Protein 4RQI (pdb70)

Structure (mmCIF, N/CA/C/O backbone):
data_4RQI
#
_entry.id   4RQI
#
_cell.length_a   53.790
_cell.length_b   104.850
_cell.length_c   85.310
_cell.angle_alpha   90.00
_cell.angle_beta   94.39
_cell.angle_gamma   90.00
#
_symmetry.space_group_name_H-M   'P 1 21 1'
#
loop_
_entity.id
_entity.type
_entity.pdbx_description
1 polymer 'Telomeric repeat-binding factor 2'
2 polymer 'Telomeric repeat-binding factor 2-interacting protein 1'
3 non-polymer GLYCEROL
4 non-polymer 'MAGNESIUM ION'
5 water water
#
loop_
_atom_site.group_PDB
_atom_site.id
_atom_site.type_symbol
_atom_site.label_atom_id
_atom_site.label_alt_id
_atom_site.label_comp_id
_atom_site.label_asym_id
_atom_site.label_entity_id
_atom_site.label_seq_id
_atom_site.pdbx_PDB_ins_code
_atom_site.Cartn_x
_atom_site.Cartn_y
_atom_site.Cartn_z
_atom_site.occupancy
_atom_site.B_iso_or_equiv
_atom_site.auth_seq_id
_atom_site.auth_comp_id
_atom_site.auth_asym_id
_atom_site.auth_atom_id
_atom_site.pdbx_PDB_model_num
ATOM 1 N N . ALA A 1 1 ? -4.655 1.555 63.170 1.00 99.60 43 ALA A N 1
ATOM 2 C CA . ALA A 1 1 ? -4.179 0.185 63.110 1.00 111.48 43 ALA A CA 1
ATOM 3 C C . ALA A 1 1 ? -4.942 -0.657 62.108 1.00 118.69 43 ALA A C 1
ATOM 4 O O . ALA A 1 1 ? -5.297 -0.182 61.029 1.00 123.51 43 ALA A O 1
ATOM 5 N N . GLY A 1 2 ? -5.206 -1.910 62.470 1.00 116.60 44 GLY A N 1
ATOM 6 C CA . GLY A 1 2 ? -5.940 -2.834 61.606 1.00 113.65 44 GLY A CA 1
ATOM 7 C C . GLY A 1 2 ? -7.406 -2.427 61.453 1.00 117.56 44 GLY A C 1
ATOM 8 O O . GLY A 1 2 ? -8.313 -3.223 61.694 1.00 120.27 44 GLY A O 1
ATOM 9 N N . GLU A 1 3 ? -7.611 -1.175 61.058 1.00 117.06 45 GLU A N 1
ATOM 10 C CA . GLU A 1 3 ? -8.921 -0.616 60.752 1.00 113.61 45 GLU A CA 1
ATOM 11 C C . GLU A 1 3 ? -8.676 0.554 59.808 1.00 100.12 45 GLU A C 1
ATOM 12 O O . GLU A 1 3 ? -9.464 0.817 58.898 1.00 100.70 45 GLU A O 1
ATOM 18 N N . ALA A 1 4 ? -7.558 1.239 60.035 1.00 87.98 46 ALA A N 1
ATOM 19 C CA . ALA A 1 4 ? -7.122 2.339 59.192 1.00 84.89 46 ALA A CA 1
ATOM 20 C C . ALA A 1 4 ? -6.141 1.801 58.166 1.00 85.39 46 ALA A C 1
ATOM 21 O O . ALA A 1 4 ? -6.070 2.290 57.042 1.00 85.64 46 ALA A O 1
ATOM 23 N N . ARG A 1 5 ? -5.374 0.791 58.569 1.00 80.85 47 ARG A N 1
ATOM 24 C CA . ARG A 1 5 ? -4.447 0.127 57.660 1.00 77.49 47 ARG A CA 1
ATOM 25 C C . ARG A 1 5 ? -5.211 -0.732 56.668 1.00 72.08 47 ARG A C 1
ATOM 26 O O . ARG A 1 5 ? -4.673 -1.141 55.642 1.00 69.87 47 ARG A O 1
ATOM 34 N N . LEU A 1 6 ? -6.471 -1.010 56.987 1.00 59.88 48 LEU A N 1
ATOM 35 C CA . LEU A 1 6 ? -7.343 -1.730 56.073 1.00 57.69 48 LEU A CA 1
ATOM 36 C C . LEU A 1 6 ? -7.897 -0.747 55.057 1.00 57.24 48 LEU A C 1
ATOM 37 O O . LEU A 1 6 ? -8.010 -1.058 53.875 1.00 59.55 48 LEU A O 1
ATOM 42 N N . GLU A 1 7 ? -8.228 0.450 55.530 1.00 59.64 49 GLU A N 1
ATOM 43 C CA . GLU A 1 7 ? -8.742 1.496 54.661 1.00 60.23 49 GLU A CA 1
ATOM 44 C C . GLU A 1 7 ? -7.660 1.948 53.685 1.00 54.05 49 GLU A C 1
ATOM 45 O O . GLU A 1 7 ? -7.925 2.126 52.496 1.00 55.78 49 GLU A O 1
ATOM 51 N N . GLU A 1 8 ? -6.446 2.134 54.194 1.00 52.54 50 GLU A N 1
ATOM 52 C CA . GLU A 1 8 ? -5.319 2.544 53.360 1.00 48.40 50 GLU A CA 1
ATOM 53 C C . GLU A 1 8 ? -4.985 1.503 52.296 1.00 42.59 50 GLU A C 1
ATOM 54 O O . GLU A 1 8 ? -4.645 1.848 51.166 1.00 47.72 50 GLU A O 1
ATOM 60 N N . ALA A 1 9 ? -5.078 0.231 52.664 1.00 49.31 51 ALA A N 1
ATOM 61 C CA . ALA A 1 9 ? -4.787 -0.847 51.730 1.00 51.88 51 ALA A CA 1
ATOM 62 C C . ALA A 1 9 ? -5.797 -0.859 50.586 1.00 50.40 51 ALA A C 1
ATOM 63 O O . ALA A 1 9 ? -5.417 -0.910 49.414 1.00 47.57 51 ALA A O 1
ATOM 65 N N . VAL A 1 10 ? -7.083 -0.814 50.929 1.00 37.80 52 VAL A N 1
ATOM 66 C CA . VAL A 1 10 ? -8.137 -0.821 49.921 1.00 38.70 52 VAL A CA 1
ATOM 67 C C . VAL A 1 10 ? -8.085 0.434 49.051 1.00 40.30 52 VAL A C 1
ATOM 68 O O . VAL A 1 10 ? -8.245 0.350 47.834 1.00 35.88 52 VAL A O 1
ATOM 72 N N . ASN A 1 11 ? -7.839 1.587 49.669 1.00 37.64 53 ASN A N 1
ATOM 73 C CA . ASN A 1 11 ? -7.704 2.830 48.917 1.00 36.06 53 ASN A CA 1
ATOM 74 C C . ASN A 1 11 ? -6.556 2.756 47.911 1.00 44.51 53 ASN A C 1
ATOM 75 O O . ASN A 1 11 ? -6.637 3.336 46.830 1.00 43.32 53 ASN A O 1
ATOM 80 N N . ARG A 1 12 ? -5.487 2.049 48.270 1.00 39.41 54 ARG A N 1
ATOM 81 C CA . ARG A 1 12 ? -4.371 1.861 47.351 1.00 43.45 54 ARG A CA 1
ATOM 82 C C . ARG A 1 12 ? -4.771 0.943 46.195 1.00 49.90 54 ARG A C 1
ATOM 83 O O . ARG A 1 12 ? -4.390 1.186 45.052 1.00 42.24 54 ARG A O 1
ATOM 91 N N . TRP A 1 13 ? -5.533 -0.109 46.492 1.00 38.87 55 TRP A N 1
ATOM 92 C CA . TRP A 1 13 ? -6.007 -1.021 45.454 1.00 32.85 55 TRP A CA 1
ATOM 93 C C . TRP A 1 13 ? -6.935 -0.308 44.488 1.00 42.43 55 TRP A C 1
ATOM 94 O O . TRP A 1 13 ? -6.834 -0.470 43.270 1.00 38.53 55 TRP A O 1
ATOM 105 N N . VAL A 1 14 ? -7.830 0.498 45.049 1.00 36.91 56 VAL A N 1
ATOM 106 C CA . VAL A 1 14 ? -8.816 1.220 44.262 1.00 40.66 56 VAL A CA 1
ATOM 107 C C . VAL A 1 14 ? -8.138 2.250 43.364 1.00 32.70 56 VAL A C 1
ATOM 108 O O . VAL A 1 14 ? -8.454 2.342 42.179 1.00 32.06 56 VAL A O 1
ATOM 112 N N . LEU A 1 15 ? -7.195 3.006 43.923 1.00 31.28 57 LEU A N 1
ATOM 113 C CA . LEU A 1 15 ? -6.425 3.972 43.141 1.00 33.85 57 LEU A CA 1
ATOM 114 C C . LEU A 1 15 ? -5.639 3.310 42.013 1.00 31.15 57 LEU A C 1
ATOM 115 O O . LEU A 1 15 ? -5.677 3.769 40.871 1.00 35.62 57 LEU A O 1
ATOM 120 N N . LYS A 1 16 ? -4.927 2.234 42.339 1.00 39.08 58 LYS A N 1
ATOM 121 C CA . LYS A 1 16 ? -4.088 1.549 41.363 1.00 39.40 58 LYS A CA 1
ATOM 122 C C . LYS A 1 16 ? -4.924 0.964 40.237 1.00 47.01 58 LYS A C 1
ATOM 123 O O . LYS A 1 16 ? -4.484 0.912 39.091 1.00 50.29 58 LYS A O 1
ATOM 129 N N . PHE A 1 17 ? -6.132 0.524 40.571 1.00 35.83 59 PHE A N 1
ATOM 130 C CA . PHE A 1 17 ? -7.033 -0.030 39.572 1.00 37.22 59 PHE A CA 1
ATOM 131 C C . PHE A 1 17 ? -7.496 1.013 38.560 1.00 47.00 59 PHE A C 1
ATOM 132 O O . PHE A 1 17 ? -7.406 0.797 37.353 1.00 50.05 59 PHE A O 1
ATOM 140 N N . TYR A 1 18 ? -7.997 2.140 39.053 1.00 43.64 60 TYR A N 1
ATOM 141 C CA . TYR A 1 18 ? -8.479 3.193 38.171 1.00 44.85 60 TYR A CA 1
ATOM 142 C C . TYR A 1 18 ? -7.347 3.854 37.394 1.00 38.77 60 TYR A C 1
ATOM 143 O O . TYR A 1 18 ? -7.562 4.370 36.300 1.00 48.41 60 TYR A O 1
ATOM 152 N N . PHE A 1 19 ? -6.141 3.824 37.948 1.00 44.17 61 PHE A N 1
ATOM 153 C CA . PHE A 1 19 ? -4.968 4.259 37.204 1.00 41.66 61 PHE A CA 1
ATOM 154 C C . PHE A 1 19 ? -4.793 3.399 35.955 1.00 43.54 61 PHE A C 1
ATOM 155 O O . PHE A 1 19 ? -4.545 3.910 34.863 1.00 44.49 61 PHE A O 1
ATOM 163 N N . HIS A 1 20 ? -4.943 2.090 36.130 1.00 36.21 62 HIS A N 1
ATOM 164 C CA . HIS A 1 20 ? -4.869 1.137 35.027 1.00 41.64 62 HIS A CA 1
ATOM 165 C C . HIS A 1 20 ? -5.954 1.372 33.974 1.00 41.06 62 HIS A C 1
ATOM 166 O O . HIS A 1 20 ? -5.684 1.301 32.775 1.00 51.16 62 HIS A O 1
ATOM 173 N N . GLU A 1 21 ? -7.179 1.641 34.419 1.00 30.50 63 GLU A N 1
ATOM 174 C CA . GLU A 1 21 ? -8.286 1.917 33.503 1.00 30.25 63 GLU A CA 1
ATOM 175 C C . GLU A 1 21 ? -8.093 3.238 32.765 1.00 41.24 63 GLU A C 1
ATOM 176 O O . GLU A 1 21 ? -8.475 3.372 31.602 1.00 41.02 63 GLU A O 1
ATOM 182 N N . ALA A 1 22 ? -7.516 4.217 33.452 1.00 36.39 64 ALA A N 1
ATOM 183 C CA . ALA A 1 22 ? -7.217 5.505 32.842 1.00 35.17 64 ALA A CA 1
ATOM 184 C C . ALA A 1 22 ? -6.229 5.359 31.693 1.00 37.10 64 ALA A C 1
ATOM 185 O O . ALA A 1 22 ? -6.399 5.968 30.638 1.00 26.49 64 ALA A O 1
ATOM 187 N N . LEU A 1 23 ? -5.189 4.559 31.912 1.00 26.56 65 LEU A N 1
ATOM 188 C CA . LEU A 1 23 ? -4.201 4.297 30.876 1.00 37.89 65 LEU A CA 1
ATOM 189 C C . LEU A 1 23 ? -4.823 3.567 29.694 1.00 46.10 65 LEU A C 1
ATOM 190 O O . LEU A 1 23 ? -4.501 3.859 28.541 1.00 42.33 65 LEU A O 1
ATOM 195 N N . ARG A 1 24 ? -5.708 2.616 29.982 1.00 32.61 66 ARG A N 1
ATOM 196 C CA . ARG A 1 24 ? -6.375 1.859 28.930 1.00 50.60 66 ARG A CA 1
ATOM 197 C C . ARG A 1 24 ? -7.244 2.798 28.092 1.00 48.39 66 ARG A C 1
ATOM 198 O O . ARG A 1 24 ? -7.292 2.685 26.868 1.00 39.71 66 ARG A O 1
ATOM 206 N N . ALA A 1 25 ? -7.928 3.722 28.761 1.00 32.66 67 ALA A N 1
ATOM 207 C CA . ALA A 1 25 ? -8.778 4.692 28.076 1.00 38.35 67 ALA A CA 1
ATOM 208 C C . ALA A 1 25 ? -7.953 5.622 27.192 1.00 51.98 67 ALA A C 1
ATOM 209 O O . ALA A 1 25 ? -8.337 5.913 26.060 1.00 58.03 67 ALA A O 1
ATOM 211 N N . PHE A 1 26 ? -6.830 6.099 27.720 1.00 55.47 68 PHE A N 1
ATOM 212 C CA . PHE A 1 26 ? -5.935 6.976 26.973 1.00 45.19 68 PHE A CA 1
ATOM 213 C C . PHE A 1 26 ? -5.354 6.253 25.766 1.00 37.74 68 PHE A C 1
ATOM 214 O O . PHE A 1 26 ? -5.253 6.821 24.678 1.00 39.91 68 PHE A O 1
ATOM 222 N N . ARG A 1 27 ? -4.976 4.996 25.973 1.00 31.63 69 ARG A N 1
ATOM 223 C CA . ARG A 1 27 ? -4.372 4.178 24.930 1.00 39.29 69 ARG A CA 1
ATOM 224 C C . ARG A 1 27 ? -5.312 3.998 23.739 1.00 43.88 69 ARG A C 1
ATOM 225 O O . ARG A 1 27 ? -4.874 3.942 22.589 1.00 47.92 69 ARG A O 1
ATOM 233 N N . GLY A 1 28 ? -6.606 3.903 24.028 1.00 38.80 70 GLY A N 1
ATOM 234 C CA . GLY A 1 28 ? -7.610 3.714 22.998 1.00 35.42 70 GLY A CA 1
ATOM 235 C C . GLY A 1 28 ? -8.220 5.013 22.505 1.00 39.56 70 GLY A C 1
ATOM 236 O O . GLY A 1 28 ? -9.264 5.002 21.849 1.00 42.97 70 GLY A O 1
ATOM 237 N N . SER A 1 29 ? -7.571 6.130 22.833 1.00 41.77 71 SER A N 1
ATOM 238 C CA . SER A 1 29 ? -8.042 7.466 22.463 1.00 41.15 71 SER A CA 1
ATOM 239 C C . SER A 1 29 ? -9.451 7.748 22.982 1.00 44.56 71 SER A C 1
ATOM 240 O O . SER A 1 29 ? -10.197 8.526 22.382 1.00 44.79 71 SER A O 1
ATOM 243 N N . ARG A 1 30 ? -9.809 7.110 24.094 1.00 37.17 72 ARG A N 1
ATOM 244 C CA . ARG A 1 30 ? -11.070 7.381 24.773 1.00 32.19 72 ARG A CA 1
ATOM 245 C C . ARG A 1 30 ? -10.863 8.419 25.878 1.00 46.69 72 ARG A C 1
ATOM 246 O O . ARG A 1 30 ? -10.853 8.083 27.064 1.00 45.69 72 ARG A O 1
ATOM 254 N N . TYR A 1 31 ? -10.691 9.677 25.479 1.00 39.83 73 TYR A N 1
ATOM 255 C CA . TYR A 1 31 ? -10.307 10.736 26.408 1.00 48.25 73 TYR A CA 1
ATOM 256 C C . TYR A 1 31 ? -11.458 11.212 27.299 1.00 44.94 73 TYR A C 1
ATOM 257 O O . TYR A 1 31 ? -11.224 11.778 28.372 1.00 35.67 73 TYR A O 1
ATOM 266 N N . GLY A 1 32 ? -12.694 10.988 26.863 1.00 36.57 74 GLY A N 1
ATOM 267 C CA . GLY A 1 32 ? -13.842 11.266 27.707 1.00 26.86 74 GLY A CA 1
ATOM 268 C C . GLY A 1 32 ? -13.829 10.328 28.901 1.00 45.37 74 GLY A C 1
ATOM 269 O O . GLY A 1 32 ? -14.054 10.744 30.043 1.00 45.56 74 GLY A O 1
ATOM 270 N N . ASP A 1 33 ? -13.554 9.053 28.631 1.00 35.96 75 ASP A N 1
ATOM 271 C CA . ASP A 1 33 ? -13.418 8.050 29.681 1.00 40.89 75 ASP A CA 1
ATOM 272 C C . ASP A 1 33 ? -12.224 8.331 30.588 1.00 43.35 75 ASP A C 1
ATOM 273 O O . ASP A 1 33 ? -12.301 8.134 31.799 1.00 40.82 75 ASP A O 1
ATOM 278 N N . PHE A 1 34 ? -11.123 8.787 29.997 1.00 37.00 76 PHE A N 1
ATOM 279 C CA . PHE A 1 34 ? -9.928 9.135 30.761 1.00 39.25 76 PHE A CA 1
ATOM 280 C C . PHE A 1 34 ? -10.188 10.257 31.751 1.00 45.21 76 PHE A C 1
ATOM 281 O O . PHE A 1 34 ? -9.823 10.164 32.923 1.00 33.08 76 PHE A O 1
ATOM 289 N N . ARG A 1 35 ? -10.820 11.317 31.264 1.00 27.13 77 ARG A N 1
ATOM 290 C CA . ARG A 1 35 ? -11.147 12.470 32.087 1.00 29.16 77 ARG A CA 1
ATOM 291 C C . ARG A 1 35 ? -12.087 12.108 33.241 1.00 41.24 77 ARG A C 1
ATOM 292 O O . ARG A 1 35 ? -11.942 12.640 34.341 1.00 48.06 77 ARG A O 1
ATOM 300 N N . GLN A 1 36 ? -13.047 11.219 32.997 1.00 36.79 78 GLN A N 1
ATOM 301 C CA . GLN A 1 36 ? -13.946 10.770 34.061 1.00 41.34 78 GLN A CA 1
ATOM 302 C C . GLN A 1 36 ? -13.220 9.969 35.137 1.00 44.08 78 GLN A C 1
ATOM 303 O O . GLN A 1 36 ? -13.474 10.138 36.331 1.00 38.95 78 GLN A O 1
ATOM 309 N N . ILE A 1 37 ? -12.321 9.093 34.703 1.00 34.36 79 ILE A N 1
ATOM 310 C CA . ILE A 1 37 ? -11.558 8.261 35.620 1.00 36.35 79 ILE A CA 1
ATOM 311 C C . ILE A 1 37 ? -10.567 9.123 36.407 1.00 49.30 79 ILE A C 1
ATOM 312 O O . ILE A 1 37 ? -10.338 8.898 37.597 1.00 42.98 79 ILE A O 1
ATOM 317 N N . ARG A 1 38 ? -9.986 10.108 35.730 1.00 36.69 80 ARG A N 1
ATOM 318 C CA . ARG A 1 38 ? -9.106 11.084 36.367 1.00 44.81 80 ARG A CA 1
ATOM 319 C C . ARG A 1 38 ? -9.795 11.797 37.527 1.00 47.65 80 ARG A C 1
ATOM 320 O O . ARG A 1 38 ? -9.183 12.038 38.569 1.00 29.27 80 ARG A O 1
ATOM 328 N N . ASP A 1 39 ? -11.069 12.126 37.341 1.00 41.82 81 ASP A N 1
ATOM 329 C CA . ASP A 1 39 ? -11.826 12.839 38.360 1.00 35.62 81 ASP A CA 1
ATOM 330 C C . ASP A 1 39 ? -12.085 11.949 39.577 1.00 38.76 81 ASP A C 1
ATOM 331 O O . ASP A 1 39 ? -12.156 12.435 40.708 1.00 47.31 81 ASP A O 1
ATOM 336 N N . ILE A 1 40 ? -12.219 10.648 39.338 1.00 43.63 82 ILE A N 1
ATOM 337 C CA . ILE A 1 40 ? -12.386 9.675 40.414 1.00 46.01 82 ILE A CA 1
ATOM 338 C C . ILE A 1 40 ? -11.108 9.573 41.242 1.00 41.69 82 ILE A C 1
ATOM 339 O O . ILE A 1 40 ? -11.149 9.567 42.473 1.00 37.52 82 ILE A O 1
ATOM 344 N N . MET A 1 41 ? -9.975 9.499 40.552 1.00 40.74 83 MET A N 1
ATOM 345 C CA . MET A 1 41 ? -8.674 9.423 41.204 1.00 34.69 83 MET A CA 1
ATOM 346 C C . MET A 1 41 ? -8.378 10.703 41.978 1.00 46.56 83 MET A C 1
ATOM 347 O O . MET A 1 41 ? -7.726 10.669 43.022 1.00 41.86 83 MET A O 1
ATOM 352 N N . GLN A 1 42 ? -8.853 11.829 41.454 1.00 55.54 84 GLN A N 1
ATOM 353 C CA . GLN A 1 42 ? -8.678 13.119 42.112 1.00 44.88 84 GLN A CA 1
ATOM 354 C C . GLN A 1 42 ? -9.381 13.150 43.468 1.00 42.96 84 GLN A C 1
ATOM 355 O O . GLN A 1 42 ? -8.832 13.638 44.457 1.00 35.28 84 GLN A O 1
ATOM 361 N N . ALA A 1 43 ? -10.603 12.635 43.508 1.00 36.60 85 ALA A N 1
ATOM 362 C CA . ALA A 1 43 ? -11.350 12.582 44.754 1.00 37.82 85 ALA A CA 1
ATOM 363 C C . ALA A 1 43 ? -10.740 11.550 45.694 1.00 46.70 85 ALA A C 1
ATOM 364 O O . ALA A 1 43 ? -10.900 11.630 46.910 1.00 48.45 85 ALA A O 1
ATOM 366 N N . LEU A 1 44 ? -10.054 10.570 45.116 1.00 41.52 86 LEU A N 1
ATOM 367 C CA . LEU A 1 44 ? -9.441 9.499 45.890 1.00 44.77 86 LEU A CA 1
ATOM 368 C C . LEU A 1 44 ? -8.130 9.877 46.592 1.00 46.55 86 LEU A C 1
ATOM 369 O O . LEU A 1 44 ? -7.845 9.377 47.680 1.00 58.68 86 LEU A O 1
ATOM 374 N N . LEU A 1 45 ? -7.341 10.756 45.975 1.00 41.08 87 LEU A N 1
ATOM 375 C CA . LEU A 1 45 ? -6.008 11.093 46.488 1.00 47.03 87 LEU A CA 1
ATOM 376 C C . LEU A 1 45 ? -6.030 11.784 47.859 1.00 50.17 87 LEU A C 1
ATOM 377 O O . LEU A 1 45 ? -5.019 11.790 48.568 1.00 44.01 87 LEU A O 1
ATOM 382 N N . VAL A 1 46 ? -7.171 12.362 48.232 1.00 40.94 88 VAL A N 1
ATOM 383 C CA . VAL A 1 46 ? -7.273 13.087 49.499 1.00 40.74 88 VAL A CA 1
ATOM 384 C C . VAL A 1 46 ? -7.469 12.119 50.661 1.00 44.75 88 VAL A C 1
ATOM 385 O O . VAL A 1 46 ? -7.406 12.515 51.827 1.00 54.58 88 VAL A O 1
ATOM 389 N N . ARG A 1 47 ? -7.698 10.850 50.338 1.00 33.62 89 ARG A N 1
ATOM 390 C CA . ARG A 1 47 ? -7.901 9.833 51.362 1.00 40.66 89 ARG A CA 1
ATOM 391 C C . ARG A 1 47 ? -6.554 9.311 51.844 1.00 48.79 89 ARG A C 1
ATOM 392 O O . ARG A 1 47 ? -5.543 9.467 51.154 1.00 43.75 89 ARG A O 1
ATOM 400 N N . PRO A 1 48 ? -6.531 8.682 53.030 1.00 52.94 90 PRO A N 1
ATOM 401 C CA . PRO A 1 48 ? -5.256 8.117 53.481 1.00 48.01 90 PRO A CA 1
ATOM 402 C C . PRO A 1 48 ? -4.798 6.972 52.582 1.00 51.98 90 PRO A C 1
ATOM 403 O O . PRO A 1 48 ? -5.554 6.044 52.293 1.00 43.60 90 PRO A O 1
ATOM 407 N N . LEU A 1 49 ? -3.547 7.056 52.149 1.00 49.93 91 LEU A N 1
ATOM 408 C CA . LEU A 1 49 ? -2.983 6.103 51.209 1.00 44.66 91 LEU A CA 1
ATOM 409 C C . LEU A 1 49 ? -1.679 5.542 51.752 1.00 45.72 91 LEU A C 1
ATOM 410 O O . LEU A 1 49 ? -1.024 4.723 51.105 1.00 53.43 91 LEU A O 1
ATOM 415 N N . GLY A 1 50 ? -1.295 6.000 52.941 1.00 49.85 92 GLY A N 1
ATOM 416 C CA . GLY A 1 50 ? -0.001 5.651 53.488 1.00 44.65 92 GLY A CA 1
ATOM 417 C C . GLY A 1 50 ? 1.064 6.439 52.758 1.00 53.24 92 GLY A C 1
ATOM 418 O O . GLY A 1 50 ? 0.793 7.508 52.209 1.00 52.66 92 GLY A O 1
ATOM 419 N N . LYS A 1 51 ? 2.281 5.913 52.757 1.00 62.96 93 LYS A N 1
ATOM 420 C CA . LYS A 1 51 ? 3.380 6.529 52.025 1.00 67.93 93 LYS A CA 1
ATOM 421 C C . LYS A 1 51 ? 4.080 5.500 51.162 1.00 75.37 93 LYS A C 1
ATOM 422 O O . LYS A 1 51 ? 5.039 4.854 51.588 1.00 91.25 93 LYS A O 1
ATOM 428 N N . GLU A 1 52 ? 3.578 5.349 49.941 1.00 78.85 94 GLU A N 1
ATOM 429 C CA . GLU A 1 52 ? 4.206 4.474 48.968 1.00 78.73 94 GLU A CA 1
ATOM 430 C C . GLU A 1 52 ? 4.786 5.325 47.854 1.00 58.30 94 GLU A C 1
ATOM 431 O O . GLU A 1 52 ? 4.185 6.323 47.452 1.00 75.85 94 GLU A O 1
ATOM 437 N N . HIS A 1 53 ? 5.955 4.936 47.363 1.00 48.41 95 HIS A N 1
ATOM 438 C CA . HIS A 1 53 ? 6.533 5.599 46.210 1.00 54.03 95 HIS A CA 1
ATOM 439 C C . HIS A 1 53 ? 5.690 5.303 44.975 1.00 52.45 95 HIS A C 1
ATOM 440 O O . HIS A 1 53 ? 5.640 6.099 44.036 1.00 54.10 95 HIS A O 1
ATOM 447 N N . THR A 1 54 ? 5.019 4.155 44.994 1.00 49.25 96 THR A N 1
ATOM 448 C CA . THR A 1 54 ? 4.213 3.714 43.862 1.00 55.64 96 THR A CA 1
ATOM 449 C C . THR A 1 54 ? 2.989 4.586 43.582 1.00 52.68 96 THR A C 1
ATOM 450 O O . THR A 1 54 ? 2.655 4.804 42.418 1.00 51.46 96 THR A O 1
ATOM 454 N N . VAL A 1 55 ? 2.324 5.097 44.617 1.00 52.64 97 VAL A N 1
ATOM 455 C CA . VAL A 1 55 ? 1.154 5.938 44.362 1.00 65.12 97 VAL A CA 1
ATOM 456 C C . VAL A 1 55 ? 1.607 7.340 43.965 1.00 63.64 97 VAL A C 1
ATOM 457 O O . VAL A 1 55 ? 0.918 8.034 43.218 1.00 63.72 97 VAL A O 1
ATOM 461 N N . SER A 1 56 ? 2.779 7.739 44.448 1.00 60.67 98 SER A N 1
ATOM 462 C CA . SER A 1 56 ? 3.353 9.029 44.091 1.00 50.26 98 SER A CA 1
ATOM 463 C C . SER A 1 56 ? 3.754 9.051 42.617 1.00 52.36 98 SER A C 1
ATOM 464 O O . SER A 1 56 ? 3.446 9.999 41.891 1.00 53.43 98 SER A O 1
ATOM 467 N N . ARG A 1 57 ? 4.453 8.003 42.193 1.00 41.66 99 ARG A N 1
ATOM 468 C CA . ARG A 1 57 ? 4.855 7.838 40.800 1.00 50.65 99 ARG A CA 1
ATOM 469 C C . ARG A 1 57 ? 3.638 7.816 39.894 1.00 49.06 99 ARG A C 1
ATOM 470 O O . ARG A 1 57 ? 3.615 8.436 38.829 1.00 47.98 99 ARG A O 1
ATOM 478 N N . LEU A 1 58 ? 2.634 7.074 40.349 1.00 34.96 100 LEU A N 1
ATOM 479 C CA . LEU A 1 58 ? 1.354 6.922 39.675 1.00 35.88 100 LEU A CA 1
ATOM 480 C C . LEU A 1 58 ? 0.714 8.277 39.381 1.00 43.85 100 LEU A C 1
ATOM 481 O O . LEU A 1 58 ? 0.295 8.550 38.258 1.00 51.47 100 LEU A O 1
ATOM 486 N N . LEU A 1 59 ? 0.651 9.123 40.401 1.00 44.62 101 LEU A N 1
ATOM 487 C CA . LEU A 1 59 ? 0.011 10.423 40.286 1.00 34.73 101 LEU A CA 1
ATOM 488 C C . LEU A 1 59 ? 0.772 11.399 39.377 1.00 45.54 101 LEU A C 1
ATOM 489 O O . LEU A 1 59 ? 0.148 12.227 38.708 1.00 47.78 101 LEU A O 1
ATOM 494 N N . ARG A 1 60 ? 2.104 11.317 39.360 1.00 37.61 102 ARG A N 1
ATOM 495 C CA . ARG A 1 60 ? 2.899 12.184 38.489 1.00 43.79 102 ARG A CA 1
ATOM 496 C C . ARG A 1 60 ? 2.621 11.879 37.019 1.00 37.27 102 ARG A C 1
ATOM 497 O O . ARG A 1 60 ? 2.413 12.790 36.209 1.00 39.34 102 ARG A O 1
ATOM 505 N N . VAL A 1 61 ? 2.627 10.590 36.687 1.00 39.04 103 VAL A N 1
ATOM 506 C CA . VAL A 1 61 ? 2.319 10.131 35.339 1.00 46.01 103 VAL A CA 1
ATOM 507 C C . VAL A 1 61 ? 0.905 10.568 34.987 1.00 52.00 103 VAL A C 1
ATOM 508 O O . VAL A 1 61 ? 0.644 11.067 33.890 1.00 48.38 103 VAL A O 1
ATOM 512 N N . MET A 1 62 ? 0.005 10.396 35.950 1.00 47.37 104 MET A N 1
ATOM 513 C CA . MET A 1 62 ? -1.392 10.773 35.796 1.00 38.75 104 MET A CA 1
ATOM 514 C C . MET A 1 62 ? -1.528 12.272 35.556 1.00 48.08 104 MET A C 1
ATOM 515 O O . MET A 1 62 ? -2.401 12.713 34.809 1.00 49.32 104 MET A O 1
ATOM 520 N N . GLN A 1 63 ? -0.667 13.050 36.206 1.00 56.01 105 GLN A N 1
ATOM 521 C CA . GLN A 1 63 ? -0.640 14.495 36.010 1.00 39.95 105 GLN A CA 1
ATOM 522 C C . GLN A 1 63 ? -0.165 14.872 34.617 1.00 42.63 105 GLN A C 1
ATOM 523 O O . GLN A 1 63 ? -0.707 15.786 33.996 1.00 37.46 105 GLN A O 1
ATOM 529 N N . CYS A 1 64 ? 0.851 14.167 34.131 1.00 38.03 106 CYS A N 1
ATOM 530 C CA . CYS A 1 64 ? 1.424 14.464 32.824 1.00 42.50 106 CYS A CA 1
ATOM 531 C C . CYS A 1 64 ? 0.400 14.205 31.726 1.00 44.25 106 CYS A C 1
ATOM 532 O O . CYS A 1 64 ? 0.192 15.040 30.844 1.00 39.07 106 CYS A O 1
ATOM 535 N N . LEU A 1 65 ? -0.231 13.039 31.789 1.00 36.90 107 LEU A N 1
ATOM 536 C CA . LEU A 1 65 ? -1.244 12.650 30.816 1.00 48.99 107 LEU A CA 1
ATOM 537 C C . LEU A 1 65 ? -2.430 13.612 30.815 1.00 53.53 107 LEU A C 1
ATOM 538 O O . LEU A 1 65 ? -3.013 13.880 29.768 1.00 54.81 107 LEU A O 1
ATOM 543 N N . SER A 1 66 ? -2.781 14.125 31.990 1.00 39.47 108 SER A N 1
ATOM 544 C CA . SER A 1 66 ? -3.884 15.068 32.106 1.00 39.79 108 SER A CA 1
ATOM 545 C C . SER A 1 66 ? -3.586 16.360 31.354 1.00 40.04 108 SER A C 1
ATOM 546 O O . SER A 1 66 ? -4.454 16.902 30.670 1.00 48.39 108 SER A O 1
ATOM 549 N N . ARG A 1 67 ? -2.357 16.846 31.490 1.00 38.96 109 ARG A N 1
ATOM 550 C CA . ARG A 1 67 ? -1.941 18.085 30.846 1.00 43.51 109 ARG A CA 1
ATOM 551 C C . ARG A 1 67 ? -1.774 17.905 29.342 1.00 43.42 109 ARG A C 1
ATOM 552 O O . ARG A 1 67 ? -2.093 18.801 28.559 1.00 38.87 109 ARG A O 1
ATOM 560 N N . ILE A 1 68 ? -1.272 16.740 28.946 1.00 46.96 110 ILE A N 1
ATOM 561 C CA . ILE A 1 68 ? -1.113 16.406 27.537 1.00 51.12 110 ILE A CA 1
ATOM 562 C C . ILE A 1 68 ? -2.483 16.278 26.875 1.00 50.27 110 ILE A C 1
ATOM 563 O O . ILE A 1 68 ? -2.687 16.715 25.741 1.00 52.25 110 ILE A O 1
ATOM 568 N N . GLU A 1 69 ? -3.423 15.687 27.605 1.00 36.99 111 GLU A N 1
ATOM 569 C CA . GLU A 1 69 ? -4.780 15.478 27.113 1.00 29.14 111 GLU A CA 1
ATOM 570 C C . GLU A 1 69 ? -5.478 16.805 26.795 1.00 44.68 111 GLU A C 1
ATOM 571 O O . GLU A 1 69 ? -6.241 16.900 25.832 1.00 45.72 111 GLU A O 1
ATOM 577 N N . GLU A 1 70 ? -5.215 17.826 27.605 1.00 48.59 112 GLU A N 1
ATOM 578 C CA . GLU A 1 70 ? -5.804 19.143 27.383 1.00 47.75 112 GLU A CA 1
ATOM 579 C C . GLU A 1 70 ? -4.856 20.071 26.625 1.00 37.78 112 GLU A C 1
ATOM 580 O O . GLU A 1 70 ? -5.094 21.278 26.542 1.00 46.31 112 GLU A O 1
ATOM 586 N N . GLY A 1 71 ? -3.784 19.500 26.084 1.00 45.03 113 GLY A N 1
ATOM 587 C CA . GLY A 1 71 ? -2.722 20.269 25.459 1.00 38.77 113 GLY A CA 1
ATOM 588 C C . GLY A 1 71 ? -3.063 21.158 24.274 1.00 53.57 113 GLY A C 1
ATOM 589 O O . GLY A 1 71 ? -2.335 22.112 23.996 1.00 63.93 113 GLY A O 1
ATOM 590 N N . GLU A 1 72 ? -4.153 20.866 23.569 1.00 52.60 114 GLU A N 1
ATOM 591 C CA . GLU A 1 72 ? -4.499 21.668 22.398 1.00 62.84 114 GLU A CA 1
ATOM 592 C C . GLU A 1 72 ? -5.311 22.912 22.770 1.00 65.11 114 GLU A C 1
ATOM 593 O O . GLU A 1 72 ? -5.523 23.790 21.930 1.00 72.29 114 GLU A O 1
ATOM 599 N N . ASN A 1 73 ? -5.754 22.980 24.025 1.00 57.01 115 ASN A N 1
ATOM 600 C CA . ASN A 1 73 ? -6.510 24.127 24.534 1.00 55.35 115 ASN A CA 1
ATOM 601 C C . ASN A 1 73 ? -5.624 25.138 25.270 1.00 55.40 115 ASN A C 1
ATOM 602 O O . ASN A 1 73 ? -5.345 24.982 26.461 1.00 50.16 115 ASN A O 1
ATOM 607 N N . LEU A 1 74 ? -5.175 26.173 24.563 1.00 44.47 116 LEU A N 1
ATOM 608 C CA . LEU A 1 74 ? -4.280 27.177 25.145 1.00 55.61 116 LEU A CA 1
ATOM 609 C C . LEU A 1 74 ? -5.019 28.122 26.076 1.00 67.82 116 LEU A C 1
ATOM 610 O O . LEU A 1 74 ? -4.408 28.953 26.748 1.00 66.91 116 LEU A O 1
ATOM 615 N N . ASP A 1 75 ? -6.340 28.005 26.092 1.00 77.22 117 ASP A N 1
ATOM 616 C CA . ASP A 1 75 ? -7.160 28.805 26.989 1.00 74.69 117 ASP A CA 1
ATOM 617 C C . ASP A 1 75 ? -7.378 28.090 28.318 1.00 77.59 117 ASP A C 1
ATOM 618 O O . ASP A 1 75 ? -7.985 28.631 29.244 1.00 78.80 117 ASP A O 1
ATOM 623 N N . CYS A 1 76 ? -6.893 26.856 28.378 1.00 84.28 118 CYS A N 1
ATOM 624 C CA . CYS A 1 76 ? -6.982 26.039 29.573 1.00 71.45 118 CYS A CA 1
ATOM 625 C C . CYS A 1 76 ? -5.736 26.239 30.418 1.00 72.92 118 CYS A C 1
ATOM 626 O O . CYS A 1 76 ? -4.638 26.403 29.885 1.00 73.42 118 CYS A O 1
ATOM 629 N N . SER A 1 77 ? -5.913 26.234 31.734 1.00 70.19 119 SER A N 1
ATOM 630 C CA . SER A 1 77 ? -4.802 26.413 32.663 1.00 65.61 119 SER A CA 1
ATOM 631 C C . SER A 1 77 ? -4.840 25.458 33.849 1.00 62.83 119 SER A C 1
ATOM 632 O O . SER A 1 77 ? -5.906 25.153 34.379 1.00 67.83 119 SER A O 1
ATOM 635 N N . PHE A 1 78 ? -3.663 24.992 34.256 1.00 59.92 120 PHE A N 1
ATOM 636 C CA . PHE A 1 78 ? -3.527 24.036 35.350 1.00 51.71 120 PHE A CA 1
ATOM 637 C C . PHE A 1 78 ? -3.022 24.713 36.624 1.00 63.88 120 PHE A C 1
ATOM 638 O O . PHE A 1 78 ? -3.080 24.131 37.709 1.00 70.05 120 PHE A O 1
ATOM 646 N N . ASP A 1 79 ? -2.527 25.941 36.489 1.00 66.41 121 ASP A N 1
ATOM 647 C CA . ASP A 1 79 ? -2.129 26.730 37.652 1.00 59.61 121 ASP A CA 1
ATOM 648 C C . ASP A 1 79 ? -3.158 27.837 37.851 1.00 69.37 121 ASP A C 1
ATOM 649 O O . ASP A 1 79 ? -3.738 28.340 36.888 1.00 71.41 121 ASP A O 1
ATOM 654 N N . MET A 1 80 ? -3.389 28.206 39.107 1.00 76.23 122 MET A N 1
ATOM 655 C CA . MET A 1 80 ? -4.428 29.172 39.457 1.00 75.27 122 MET A CA 1
ATOM 656 C C . MET A 1 80 ? -4.205 30.593 38.933 1.00 81.89 122 MET A C 1
ATOM 657 O O . MET A 1 80 ? -5.040 31.470 39.157 1.00 75.94 122 MET A O 1
ATOM 662 N N . GLU A 1 81 ? -3.093 30.824 38.244 1.00 88.13 123 GLU A N 1
ATOM 663 C CA . GLU A 1 81 ? -2.792 32.153 37.719 1.00 77.24 123 GLU A CA 1
ATOM 664 C C . GLU A 1 81 ? -2.824 32.196 36.194 1.00 75.26 123 GLU A C 1
ATOM 665 O O . GLU A 1 81 ? -2.662 33.265 35.603 1.00 78.13 123 GLU A O 1
ATOM 671 N N . ALA A 1 82 ? -3.018 31.035 35.570 1.00 64.29 124 ALA A N 1
ATOM 672 C CA . ALA A 1 82 ? -3.117 30.914 34.112 1.00 66.76 124 ALA A CA 1
ATOM 673 C C . ALA A 1 82 ? -1.877 31.423 33.386 1.00 76.68 124 ALA A C 1
ATOM 674 O O . ALA A 1 82 ? -1.957 31.865 32.239 1.00 84.82 124 ALA A O 1
ATOM 676 N N . GLU A 1 83 ? -0.731 31.341 34.052 1.00 78.70 125 GLU A N 1
ATOM 677 C CA . GLU A 1 83 ? 0.531 31.753 33.452 1.00 77.86 125 GLU A CA 1
ATOM 678 C C . GLU A 1 83 ? 0.965 30.746 32.392 1.00 70.45 125 GLU A C 1
ATOM 679 O O . GLU A 1 83 ? 1.451 31.127 31.328 1.00 75.10 125 GLU A O 1
ATOM 685 N N . LEU A 1 84 ? 0.766 29.462 32.677 1.00 62.34 126 LEU A N 1
ATOM 686 C CA . LEU A 1 84 ? 1.268 28.402 31.807 1.00 60.78 126 LEU A CA 1
ATOM 687 C C . LEU A 1 84 ? 0.188 27.668 31.015 1.00 56.59 126 LEU A C 1
ATOM 688 O O . LEU A 1 84 ? -0.891 27.368 31.531 1.00 62.32 126 LEU A O 1
ATOM 693 N N . THR A 1 85 ? 0.499 27.394 29.751 1.00 43.35 127 THR A N 1
ATOM 694 C CA . THR A 1 85 ? -0.291 26.495 28.920 1.00 49.85 127 THR A CA 1
ATOM 695 C C . THR A 1 85 ? -0.096 25.068 29.432 1.00 45.78 127 THR A C 1
ATOM 696 O O . THR A 1 85 ? 0.928 24.771 30.049 1.00 43.24 127 THR A O 1
ATOM 700 N N . PRO A 1 86 ? -1.085 24.185 29.201 1.00 50.81 128 PRO A N 1
ATOM 701 C CA . PRO A 1 86 ? -1.015 22.811 29.718 1.00 52.74 128 PRO A CA 1
ATOM 702 C C . PRO A 1 86 ? 0.262 22.062 29.346 1.00 53.21 128 PRO A C 1
ATOM 703 O O . PRO A 1 86 ? 0.758 21.281 30.157 1.00 46.81 128 PRO A O 1
ATOM 707 N N . LEU A 1 87 ? 0.781 22.290 28.145 1.00 33.32 129 LEU A N 1
ATOM 708 C CA . LEU A 1 87 ? 2.001 21.619 27.715 1.00 40.60 129 LEU A CA 1
ATOM 709 C C . LEU A 1 87 ? 3.247 22.202 28.381 1.00 53.03 129 LEU A C 1
ATOM 710 O O . LEU A 1 87 ? 4.256 21.511 28.514 1.00 49.97 129 LEU A O 1
ATOM 715 N N . GLU A 1 88 ? 3.185 23.466 28.794 1.00 58.29 130 GLU A N 1
ATOM 716 C CA . GLU A 1 88 ? 4.276 24.048 29.568 1.00 39.27 130 GLU A CA 1
ATOM 717 C C . GLU A 1 88 ? 4.287 23.409 30.945 1.00 43.96 130 GLU A C 1
ATOM 718 O O . GLU A 1 88 ? 5.341 23.146 31.524 1.00 50.27 130 GLU A O 1
ATOM 724 N N . SER A 1 89 ? 3.089 23.168 31.462 1.00 36.99 131 SER A N 1
ATOM 725 C CA . SER A 1 89 ? 2.911 22.491 32.734 1.00 40.24 131 SER A CA 1
ATOM 726 C C . SER A 1 89 ? 3.367 21.034 32.667 1.00 45.10 131 SER A C 1
ATOM 727 O O . SER A 1 89 ? 3.933 20.506 33.625 1.00 44.05 131 SER A O 1
ATOM 730 N N . ALA A 1 90 ? 3.108 20.393 31.532 1.00 42.05 132 ALA A N 1
ATOM 731 C CA . ALA A 1 90 ? 3.485 18.999 31.328 1.00 51.91 132 ALA A CA 1
ATOM 732 C C . ALA A 1 90 ? 5.001 18.823 31.372 1.00 51.74 132 ALA A C 1
ATOM 733 O O . ALA A 1 90 ? 5.503 17.800 31.838 1.00 50.16 132 ALA A O 1
ATOM 735 N N . ILE A 1 91 ? 5.719 19.826 30.875 1.00 54.17 133 ILE A N 1
ATOM 736 C CA . ILE A 1 91 ? 7.177 19.822 30.880 1.00 53.16 133 ILE A CA 1
ATOM 737 C C . ILE A 1 91 ? 7.704 19.795 32.313 1.00 47.94 133 ILE A C 1
ATOM 738 O O . ILE A 1 91 ? 8.653 19.072 32.625 1.00 58.03 133 ILE A O 1
ATOM 743 N N . ASN A 1 92 ? 7.075 20.583 33.180 1.00 45.32 134 ASN A N 1
ATOM 744 C CA . ASN A 1 92 ? 7.450 20.640 34.586 1.00 49.79 134 ASN A CA 1
ATOM 745 C C . ASN A 1 92 ? 7.224 19.291 35.270 1.00 61.43 134 ASN A C 1
ATOM 746 O O . ASN A 1 92 ? 8.042 18.848 36.079 1.00 63.91 134 ASN A O 1
ATOM 751 N N . VAL A 1 93 ? 6.105 18.649 34.937 1.00 60.72 135 VAL A N 1
ATOM 752 C CA . VAL A 1 93 ? 5.746 17.347 35.493 1.00 45.73 135 VAL A CA 1
ATOM 753 C C . VAL A 1 93 ? 6.733 16.268 35.059 1.00 42.43 135 VAL A C 1
ATOM 754 O O . VAL A 1 93 ? 7.107 15.398 35.848 1.00 43.71 135 VAL A O 1
ATOM 758 N N . LEU A 1 94 ? 7.152 16.339 33.799 1.00 43.18 136 LEU A N 1
ATOM 759 C CA . LEU A 1 94 ? 8.089 15.375 33.227 1.00 48.87 136 LEU A CA 1
ATOM 760 C C . LEU A 1 94 ? 9.406 15.327 33.995 1.00 59.24 136 LEU A C 1
ATOM 761 O O . LEU A 1 94 ? 10.014 14.266 34.134 1.00 64.98 136 LEU A O 1
ATOM 766 N N . GLU A 1 95 ? 9.845 16.479 34.487 1.00 55.94 137 GLU A N 1
ATOM 767 C CA . GLU A 1 95 ? 11.079 16.554 35.257 1.00 66.80 137 GLU A CA 1
ATOM 768 C C . GLU A 1 95 ? 10.943 15.897 36.616 1.00 69.00 137 GLU A C 1
ATOM 769 O O . GLU A 1 95 ? 11.890 15.291 37.118 1.00 75.25 137 GLU A O 1
ATOM 775 N N . MET A 1 96 ? 9.762 16.033 37.208 1.00 61.92 138 MET A N 1
ATOM 776 C CA . MET A 1 96 ? 9.457 15.375 38.464 1.00 58.19 138 MET A CA 1
ATOM 777 C C . MET A 1 96 ? 9.466 13.869 38.251 1.00 64.55 138 MET A C 1
ATOM 778 O O . MET A 1 96 ? 9.915 13.107 39.109 1.00 71.07 138 MET A O 1
ATOM 783 N N . ILE A 1 97 ? 8.959 13.454 37.094 1.00 57.96 139 ILE A N 1
ATOM 784 C CA . ILE A 1 97 ? 8.913 12.048 36.723 1.00 58.64 139 ILE A CA 1
ATOM 785 C C . ILE A 1 97 ? 10.326 11.507 36.527 1.00 59.73 139 ILE A C 1
ATOM 786 O O . ILE A 1 97 ? 10.641 10.408 36.978 1.00 61.39 139 ILE A O 1
ATOM 791 N N . LYS A 1 98 ? 11.176 12.287 35.864 1.00 61.45 140 LYS A N 1
ATOM 792 C CA . LYS A 1 98 ? 12.574 11.908 35.682 1.00 65.25 140 LYS A CA 1
ATOM 793 C C . LYS A 1 98 ? 13.247 11.699 37.038 1.00 70.33 140 LYS A C 1
ATOM 794 O O . LYS A 1 98 ? 13.980 10.728 37.238 1.00 64.67 140 LYS A O 1
ATOM 800 N N . THR A 1 99 ? 12.987 12.616 37.965 1.00 65.01 141 THR A N 1
ATOM 801 C CA . THR A 1 99 ? 13.547 12.539 39.311 1.00 61.92 141 THR A CA 1
ATOM 802 C C . THR A 1 99 ? 13.028 11.315 40.064 1.00 69.00 141 THR A C 1
ATOM 803 O O . THR A 1 99 ? 13.807 10.448 40.462 1.00 70.37 141 THR A O 1
ATOM 807 N N . GLU A 1 100 ? 11.712 11.250 40.253 1.00 69.70 142 GLU A N 1
ATOM 808 C CA . GLU A 1 100 ? 11.093 10.190 41.049 1.00 66.58 142 GLU A CA 1
ATOM 809 C C . GLU A 1 100 ? 11.305 8.789 40.474 1.00 74.62 142 GLU A C 1
ATOM 810 O O . GLU A 1 100 ? 11.285 7.807 41.214 1.00 86.42 142 GLU A O 1
ATOM 816 N N . PHE A 1 101 ? 11.507 8.694 39.164 1.00 72.31 143 PHE A N 1
ATOM 817 C CA . PHE A 1 101 ? 11.730 7.397 38.532 1.00 74.71 143 PHE A CA 1
ATOM 818 C C . PHE A 1 101 ? 13.218 7.090 38.394 1.00 71.55 143 PHE A C 1
ATOM 819 O O . PHE A 1 101 ? 13.587 6.038 37.865 1.00 74.27 143 PHE A O 1
ATOM 827 N N . THR A 1 102 ? 14.059 8.006 38.877 1.00 64.36 144 THR A N 1
ATOM 828 C CA . THR A 1 102 ? 15.513 7.874 38.781 1.00 80.66 144 THR A CA 1
ATOM 829 C C . THR A 1 102 ? 15.925 7.535 37.351 1.00 79.78 144 THR A C 1
ATOM 830 O O . THR A 1 102 ? 16.571 6.518 37.098 1.00 77.91 144 THR A O 1
ATOM 834 N N . LEU A 1 103 ? 15.522 8.384 36.413 1.00 77.09 145 LEU A N 1
ATOM 835 C CA . LEU A 1 103 ? 15.832 8.159 35.009 1.00 69.76 145 LEU A CA 1
ATOM 836 C C . LEU A 1 103 ? 17.111 8.868 34.582 1.00 57.73 145 LEU A C 1
ATOM 837 O O . LEU A 1 103 ? 17.500 9.883 35.163 1.00 56.64 145 LEU A O 1
ATOM 842 N N . THR A 1 104 ? 17.767 8.317 33.566 1.00 57.37 146 THR A N 1
ATOM 843 C CA . THR A 1 104 ? 18.960 8.936 33.013 1.00 71.28 146 THR A CA 1
ATOM 844 C C . THR A 1 104 ? 18.522 9.990 32.007 1.00 81.72 146 THR A C 1
ATOM 845 O O . THR A 1 104 ? 17.462 9.865 31.392 1.00 83.20 146 THR A O 1
ATOM 849 N N . GLU A 1 105 ? 19.324 11.040 31.870 1.00 76.59 147 GLU A N 1
ATOM 850 C CA . GLU A 1 105 ? 19.042 12.132 30.951 1.00 71.32 147 GLU A CA 1
ATOM 851 C C . GLU A 1 105 ? 18.868 11.603 29.529 1.00 74.77 147 GLU A C 1
ATOM 852 O O . GLU A 1 105 ? 18.059 12.118 28.754 1.00 80.70 147 GLU A O 1
ATOM 858 N N . ALA A 1 106 ? 19.632 10.565 29.198 1.00 75.87 148 ALA A N 1
ATOM 859 C CA . ALA A 1 106 ? 19.578 9.963 27.876 1.00 69.29 148 ALA A CA 1
ATOM 860 C C . ALA A 1 106 ? 18.226 9.290 27.643 1.00 60.18 148 ALA A C 1
ATOM 861 O O . ALA A 1 106 ? 17.728 9.256 26.516 1.00 66.88 148 ALA A O 1
ATOM 863 N N . VAL A 1 107 ? 17.643 8.752 28.712 1.00 53.22 149 VAL A N 1
ATOM 864 C CA . VAL A 1 107 ? 16.337 8.097 28.641 1.00 60.63 149 VAL A CA 1
ATOM 865 C C . VAL A 1 107 ? 15.212 9.121 28.462 1.00 57.65 149 VAL A C 1
ATOM 866 O O . VAL A 1 107 ? 14.260 8.886 27.712 1.00 56.47 149 VAL A O 1
ATOM 870 N N . VAL A 1 108 ? 15.336 10.261 29.138 1.00 56.24 150 VAL A N 1
ATOM 871 C CA . VAL A 1 108 ? 14.281 11.274 29.136 1.00 52.45 150 VAL A CA 1
ATOM 872 C C . VAL A 1 108 ? 14.318 12.249 27.951 1.00 61.06 150 VAL A C 1
ATOM 873 O O . VAL A 1 108 ? 13.267 12.688 27.480 1.00 54.92 150 VAL A O 1
ATOM 877 N N . GLU A 1 109 ? 15.514 12.546 27.446 1.00 76.41 151 GLU A N 1
ATOM 878 C CA . GLU A 1 109 ? 15.702 13.630 26.474 1.00 78.46 151 GLU A CA 1
ATOM 879 C C . GLU A 1 109 ? 14.828 13.558 25.213 1.00 60.58 151 GLU A C 1
ATOM 880 O O . GLU A 1 109 ? 14.309 14.583 24.765 1.00 65.49 151 GLU A O 1
ATOM 886 N N . SER A 1 110 ? 14.674 12.371 24.636 1.00 49.26 152 SER A N 1
ATOM 887 C CA . SER A 1 110 ? 13.902 12.224 23.407 1.00 40.92 152 SER A CA 1
ATOM 888 C C . SER A 1 110 ? 12.433 12.598 23.597 1.00 52.51 152 SER A C 1
ATOM 889 O O . SER A 1 110 ? 11.853 13.309 22.775 1.00 62.32 152 SER A O 1
ATOM 892 N N . SER A 1 111 ? 11.837 12.123 24.684 1.00 47.98 153 SER A N 1
ATOM 893 C CA . SER A 1 111 ? 10.426 12.375 24.932 1.00 54.16 153 SER A CA 1
ATOM 894 C C . SER A 1 111 ? 10.184 13.803 25.411 1.00 57.43 153 SER A C 1
ATOM 895 O O . SER A 1 111 ? 9.118 14.372 25.164 1.00 55.85 153 SER A O 1
ATOM 898 N N . ARG A 1 112 ? 11.163 14.375 26.107 1.00 44.39 154 ARG A N 1
ATOM 899 C CA . ARG A 1 112 ? 11.053 15.757 26.562 1.00 51.88 154 ARG A CA 1
ATOM 900 C C . ARG A 1 112 ? 11.087 16.679 25.358 1.00 52.59 154 ARG A C 1
ATOM 901 O O . ARG A 1 112 ? 10.434 17.721 25.338 1.00 55.12 154 ARG A O 1
ATOM 909 N N . LYS A 1 113 ? 11.869 16.279 24.361 1.00 52.81 155 LYS A N 1
ATOM 910 C CA . LYS A 1 113 ? 11.963 17.001 23.103 1.00 57.29 155 LYS A CA 1
ATOM 911 C C . LYS A 1 113 ? 10.602 17.054 22.418 1.00 45.03 155 LYS A C 1
ATOM 912 O O . LYS A 1 113 ? 10.233 18.068 21.828 1.00 37.88 155 LYS A O 1
ATOM 918 N N . LEU A 1 114 ? 9.869 15.948 22.498 1.00 51.49 156 LEU A N 1
ATOM 919 C CA . LEU A 1 114 ? 8.539 15.845 21.908 1.00 52.88 156 LEU A CA 1
ATOM 920 C C . LEU A 1 114 ? 7.560 16.842 22.526 1.00 54.87 156 LEU A C 1
ATOM 921 O O . LEU A 1 114 ? 6.824 17.530 21.813 1.00 49.23 156 LEU A O 1
ATOM 926 N N . VAL A 1 115 ? 7.562 16.918 23.855 1.00 49.05 157 VAL A N 1
ATOM 927 C CA . VAL A 1 115 ? 6.661 17.807 24.581 1.00 40.01 157 VAL A CA 1
ATOM 928 C C . VAL A 1 115 ? 6.948 19.270 24.280 1.00 42.67 157 VAL A C 1
ATOM 929 O O . VAL A 1 115 ? 6.026 20.070 24.102 1.00 40.53 157 VAL A O 1
ATOM 933 N N . LYS A 1 116 ? 8.231 19.612 24.227 1.00 44.72 158 LYS A N 1
ATOM 934 C CA . LYS A 1 116 ? 8.653 20.974 23.926 1.00 50.02 158 LYS A CA 1
ATOM 935 C C . LYS A 1 116 ? 8.226 21.371 22.518 1.00 53.59 158 LYS A C 1
ATOM 936 O O . LYS A 1 116 ? 7.723 22.471 22.294 1.00 54.60 158 LYS A O 1
ATOM 942 N N . GLU A 1 117 ? 8.447 20.463 21.574 1.00 46.06 159 GLU A N 1
ATOM 943 C CA . GLU A 1 117 ? 8.077 20.677 20.182 1.00 48.07 159 GLU A CA 1
ATOM 944 C C . GLU A 1 117 ? 6.567 20.864 20.057 1.00 53.55 159 GLU A C 1
ATOM 945 O O . GLU A 1 117 ? 6.100 21.729 19.319 1.00 54.56 159 GLU A O 1
ATOM 951 N N . ALA A 1 118 ? 5.804 20.049 20.777 1.00 37.85 160 ALA A N 1
ATOM 952 C CA . ALA A 1 118 ? 4.351 20.136 20.710 1.00 42.93 160 ALA A CA 1
ATOM 953 C C . ALA A 1 118 ? 3.839 21.441 21.310 1.00 53.63 160 ALA A C 1
ATOM 954 O O . ALA A 1 118 ? 2.894 22.035 20.798 1.00 55.61 160 ALA A O 1
ATOM 956 N N . ALA A 1 119 ? 4.455 21.870 22.405 1.00 45.86 161 ALA A N 1
ATOM 957 C CA . ALA A 1 119 ? 4.043 23.089 23.088 1.00 40.11 161 ALA A CA 1
ATOM 958 C C . ALA A 1 119 ? 4.157 24.305 22.173 1.00 50.67 161 ALA A C 1
ATOM 959 O O . ALA A 1 119 ? 3.272 25.162 22.151 1.00 52.14 161 ALA A O 1
ATOM 961 N N . VAL A 1 120 ? 5.259 24.375 21.431 1.00 38.59 162 VAL A N 1
ATOM 962 C CA . VAL A 1 120 ? 5.515 25.491 20.528 1.00 36.94 162 VAL A CA 1
ATOM 963 C C . VAL A 1 120 ? 4.623 25.432 19.287 1.00 52.73 162 VAL A C 1
ATOM 964 O O . VAL A 1 120 ? 4.037 26.439 18.887 1.00 38.99 162 VAL A O 1
ATOM 968 N N . ILE A 1 121 ? 4.518 24.244 18.693 1.00 47.81 163 ILE A N 1
ATOM 969 C CA . ILE A 1 121 ? 3.755 24.050 17.459 1.00 43.66 163 ILE A CA 1
ATOM 970 C C . ILE A 1 121 ? 2.260 24.348 17.626 1.00 44.69 163 ILE A C 1
ATOM 971 O O . ILE A 1 121 ? 1.639 24.918 16.726 1.00 44.58 163 ILE A O 1
ATOM 976 N N . ILE A 1 122 ? 1.692 24.007 18.779 1.00 36.29 164 ILE A N 1
ATOM 977 C CA . ILE A 1 122 ? 0.283 24.297 19.040 1.00 46.41 164 ILE A CA 1
ATOM 978 C C . ILE A 1 122 ? 0.052 25.806 19.083 1.00 58.21 164 ILE A C 1
ATOM 979 O O . ILE A 1 122 ? -0.950 26.313 18.570 1.00 57.85 164 ILE A O 1
ATOM 984 N N . CYS A 1 123 ? 0.992 26.514 19.697 1.00 54.65 165 CYS A N 1
ATOM 985 C CA . CYS A 1 123 ? 0.960 27.967 19.751 1.00 50.78 165 CYS A CA 1
ATOM 986 C C . CYS A 1 123 ? 1.030 28.576 18.353 1.00 47.99 165 CYS A C 1
ATOM 987 O O . CYS A 1 123 ? 0.287 29.500 18.029 1.00 51.67 165 CYS A O 1
ATOM 990 N N . ILE A 1 124 ? 1.923 28.032 17.532 1.00 46.72 166 ILE A N 1
ATOM 991 C CA . ILE A 1 124 ? 2.098 28.464 16.150 1.00 49.99 166 ILE A CA 1
ATOM 992 C C . ILE A 1 124 ? 0.819 28.206 15.357 1.00 46.24 166 ILE A C 1
ATOM 993 O O . ILE A 1 124 ? 0.346 29.075 14.624 1.00 54.86 166 ILE A O 1
ATOM 998 N N . LYS A 1 125 ? 0.269 27.004 15.515 1.00 41.74 167 LYS A N 1
ATOM 999 C CA . LYS A 1 125 ? -0.978 26.619 14.859 1.00 51.23 167 LYS A CA 1
ATOM 1000 C C . LYS A 1 125 ? -2.141 27.545 15.209 1.00 52.33 167 LYS A C 1
ATOM 1001 O O . LYS A 1 125 ? -3.053 27.735 14.407 1.00 58.47 167 LYS A O 1
ATOM 1007 N N . ASN A 1 126 ? -2.101 28.118 16.406 1.00 55.49 168 ASN A N 1
ATOM 1008 C CA . ASN A 1 126 ? -3.133 29.049 16.833 1.00 54.99 168 ASN A CA 1
ATOM 1009 C C . ASN A 1 126 ? -2.708 30.489 16.574 1.00 53.56 168 ASN A C 1
ATOM 1010 O O . ASN A 1 126 ? -3.363 31.427 17.034 1.00 65.15 168 ASN A O 1
ATOM 1015 N N . LYS A 1 127 ? -1.607 30.648 15.840 1.00 48.40 169 LYS A N 1
ATOM 1016 C CA . LYS A 1 127 ? -1.057 31.961 15.497 1.00 57.48 169 LYS A CA 1
ATOM 1017 C C . LYS A 1 127 ? -0.723 32.775 16.750 1.00 54.69 169 LYS A C 1
ATOM 1018 O O . LYS A 1 127 ? -0.771 34.007 16.735 1.00 63.48 169 LYS A O 1
ATOM 1024 N N . GLU A 1 128 ? -0.381 32.076 17.828 1.00 43.45 170 GLU A N 1
ATOM 1025 C CA . GLU A 1 128 ? 0.067 32.718 19.057 1.00 49.15 170 GLU A CA 1
ATOM 1026 C C . GLU A 1 128 ? 1.591 32.788 19.057 1.00 51.61 170 GLU A C 1
ATOM 1027 O O . GLU A 1 128 ? 2.255 32.100 19.834 1.00 57.38 170 GLU A O 1
ATOM 1033 N N . PHE A 1 129 ? 2.132 33.625 18.177 1.00 41.48 171 PHE A N 1
ATOM 1034 C CA . PHE A 1 129 ? 3.567 33.662 17.904 1.00 70.35 171 PHE A CA 1
ATOM 1035 C C . PHE A 1 129 ? 4.427 34.212 19.046 1.00 78.50 171 PHE A C 1
ATOM 1036 O O . PHE A 1 129 ? 5.562 33.768 19.234 1.00 88.20 171 PHE A O 1
ATOM 1044 N N . GLU A 1 130 ? 3.899 35.177 19.795 1.00 78.09 172 GLU A N 1
ATOM 1045 C CA . GLU A 1 130 ? 4.621 35.733 20.936 1.00 76.72 172 GLU A CA 1
ATOM 1046 C C . GLU A 1 130 ? 4.843 34.625 21.956 1.00 64.20 172 GLU A C 1
ATOM 1047 O O . GLU A 1 130 ? 5.956 34.424 22.442 1.00 58.48 172 GLU A O 1
ATOM 1053 N N . LYS A 1 131 ? 3.769 33.909 22.268 1.00 61.40 173 LYS A N 1
ATOM 1054 C CA . LYS A 1 131 ? 3.831 32.780 23.182 1.00 63.61 173 LYS A CA 1
ATOM 1055 C C . LYS A 1 131 ? 4.793 31.713 22.668 1.00 60.81 173 LYS A C 1
ATOM 1056 O O . LYS A 1 131 ? 5.558 31.137 23.440 1.00 63.57 173 LYS A O 1
ATOM 1062 N N . ALA A 1 132 ? 4.742 31.441 21.367 1.00 48.68 174 ALA A N 1
ATOM 1063 C CA . ALA A 1 132 ? 5.625 30.451 20.758 1.00 53.34 174 ALA A CA 1
ATOM 1064 C C . ALA A 1 132 ? 7.090 30.826 20.961 1.00 55.20 174 ALA A C 1
ATOM 1065 O O . ALA A 1 132 ? 7.911 29.982 21.314 1.00 46.57 174 ALA A O 1
ATOM 1067 N N . SER A 1 133 ? 7.404 32.096 20.725 1.00 55.62 175 SER A N 1
ATOM 1068 C CA . SER A 1 133 ? 8.761 32.609 20.869 1.00 48.40 175 SER A CA 1
ATOM 1069 C C . SER A 1 133 ? 9.268 32.472 22.302 1.00 57.06 175 SER A C 1
ATOM 1070 O O . SER A 1 133 ? 10.393 32.026 22.528 1.00 63.85 175 SER A O 1
ATOM 1073 N N . LYS A 1 134 ? 8.429 32.864 23.259 1.00 57.13 176 LYS A N 1
ATOM 1074 C CA . LYS A 1 134 ? 8.744 32.756 24.681 1.00 56.15 176 LYS A CA 1
ATOM 1075 C C . LYS A 1 134 ? 9.065 31.322 25.102 1.00 52.93 176 LYS A C 1
ATOM 1076 O O . LYS A 1 134 ? 10.130 31.056 25.664 1.00 59.50 176 LYS A O 1
ATOM 1082 N N . ILE A 1 135 ? 8.134 30.411 24.831 1.00 50.54 177 ILE A N 1
ATOM 1083 C CA . ILE A 1 135 ? 8.308 28.993 25.128 1.00 41.33 177 ILE A CA 1
ATOM 1084 C C . ILE A 1 135 ? 9.571 28.461 24.460 1.00 42.83 177 ILE A C 1
ATOM 1085 O O . ILE A 1 135 ? 10.345 27.724 25.071 1.00 59.15 177 ILE A O 1
ATOM 1090 N N . LEU A 1 136 ? 9.774 28.847 23.204 1.00 51.59 178 LEU A N 1
ATOM 1091 C CA . LEU A 1 136 ? 10.957 28.442 22.455 1.00 55.47 178 LEU A CA 1
ATOM 1092 C C . LEU A 1 136 ? 12.226 28.909 23.158 1.00 60.35 178 LEU A C 1
ATOM 1093 O O . LEU A 1 136 ? 13.168 28.140 23.346 1.00 52.64 178 LEU A O 1
ATOM 1098 N N . LYS A 1 137 ? 12.235 30.183 23.534 1.00 60.34 179 LYS A N 1
ATOM 1099 C CA . LYS A 1 137 ? 13.377 30.798 24.194 1.00 59.67 179 LYS A CA 1
ATOM 1100 C C . LYS A 1 137 ? 13.660 30.130 25.538 1.00 63.47 179 LYS A C 1
ATOM 1101 O O . LYS A 1 137 ? 14.811 29.885 25.889 1.00 62.26 179 LYS A O 1
ATOM 1107 N N . LYS A 1 138 ? 12.603 29.851 26.294 1.00 63.07 180 LYS A N 1
ATOM 1108 C CA . LYS A 1 138 ? 12.755 29.317 27.642 1.00 49.95 180 LYS A CA 1
ATOM 1109 C C . LYS A 1 138 ? 13.029 27.806 27.696 1.00 59.32 180 LYS A C 1
ATOM 1110 O O . LYS A 1 138 ? 13.501 27.296 28.715 1.00 62.56 180 LYS A O 1
ATOM 1116 N N . HIS A 1 139 ? 12.817 27.099 26.590 1.00 56.44 181 HIS A N 1
ATOM 1117 C CA . HIS A 1 139 ? 12.866 25.638 26.652 1.00 53.55 181 HIS A CA 1
ATOM 1118 C C . HIS A 1 139 ? 13.754 24.990 25.595 1.00 48.01 181 HIS A C 1
ATOM 1119 O O . HIS A 1 139 ? 13.836 23.765 25.526 1.00 57.23 181 HIS A O 1
ATOM 1126 N N . MET A 1 140 ? 14.435 25.794 24.787 1.00 54.06 182 MET A N 1
ATOM 1127 C CA . MET A 1 140 ? 15.209 25.245 23.676 1.00 58.49 182 MET A CA 1
ATOM 1128 C C . MET A 1 140 ? 16.489 26.038 23.433 1.00 57.09 182 MET A C 1
ATOM 1129 O O . MET A 1 140 ? 17.367 25.598 22.692 1.00 59.84 182 MET A O 1
ATOM 1134 N N . SER A 1 141 ? 16.585 27.214 24.043 1.00 48.03 183 SER A N 1
ATOM 1135 C CA . SER A 1 141 ? 17.779 28.040 23.905 1.00 57.12 183 SER A CA 1
ATOM 1136 C C . SER A 1 141 ? 18.992 27.363 24.535 1.00 72.97 183 SER A C 1
ATOM 1137 O O . SER A 1 141 ? 20.123 27.557 24.092 1.00 81.96 183 SER A O 1
ATOM 1139 N N . LYS A 1 142 ? 18.749 26.565 25.570 1.00 71.74 184 LYS A N 1
ATOM 1140 C CA . LYS A 1 142 ? 19.835 25.982 26.350 1.00 67.97 184 LYS A CA 1
ATOM 1141 C C . LYS A 1 142 ? 19.758 24.457 26.418 1.00 73.39 184 LYS A C 1
ATOM 1142 O O . LYS A 1 142 ? 20.079 23.858 27.442 1.00 67.68 184 LYS A O 1
ATOM 1148 N N . ASP A 1 143 ? 19.331 23.833 25.325 1.00 77.61 185 ASP A N 1
ATOM 1149 C CA . ASP A 1 143 ? 19.117 22.391 25.298 1.00 79.63 185 ASP A CA 1
ATOM 1150 C C . ASP A 1 143 ? 19.787 21.812 24.057 1.00 86.46 185 ASP A C 1
ATOM 1151 O O . ASP A 1 143 ? 19.392 22.137 22.937 1.00 87.93 185 ASP A O 1
ATOM 1156 N N . PRO A 1 144 ? 20.786 20.937 24.254 1.00 92.04 186 PRO A N 1
ATOM 1157 C CA . PRO A 1 144 ? 21.685 20.497 23.181 1.00 86.89 186 PRO A CA 1
ATOM 1158 C C . PRO A 1 144 ? 20.962 19.751 22.057 1.00 82.95 186 PRO A C 1
ATOM 1159 O O . PRO A 1 144 ? 21.234 19.994 20.878 1.00 91.81 186 PRO A O 1
ATOM 1163 N N . THR A 1 145 ? 20.044 18.868 22.428 1.00 78.92 187 THR A N 1
ATOM 1164 C CA . THR A 1 145 ? 19.340 18.000 21.494 1.00 86.86 187 THR A CA 1
ATOM 1165 C C . THR A 1 145 ? 18.226 18.702 20.699 1.00 86.25 187 THR A C 1
ATOM 1166 O O . THR A 1 145 ? 17.713 18.152 19.719 1.00 83.74 187 THR A O 1
ATOM 1170 N N . THR A 1 146 ? 17.848 19.908 21.120 1.00 77.58 188 THR A N 1
ATOM 1171 C CA . THR A 1 146 ? 16.750 20.631 20.473 1.00 79.12 188 THR A CA 1
ATOM 1172 C C . THR A 1 146 ? 17.178 21.702 19.467 1.00 74.08 188 THR A C 1
ATOM 1173 O O . THR A 1 146 ? 16.325 22.302 18.813 1.00 66.31 188 THR A O 1
ATOM 1177 N N . GLN A 1 147 ? 18.481 21.935 19.337 1.00 73.87 189 GLN A N 1
ATOM 1178 C CA . GLN A 1 147 ? 18.994 23.063 18.551 1.00 67.84 189 GLN A CA 1
ATOM 1179 C C . GLN A 1 147 ? 18.568 23.051 17.085 1.00 68.39 189 GLN A C 1
ATOM 1180 O O . GLN A 1 147 ? 18.210 24.089 16.527 1.00 64.18 189 GLN A O 1
ATOM 1186 N N . LYS A 1 148 ? 18.625 21.876 16.470 1.00 66.73 190 LYS A N 1
ATOM 1187 C CA . LYS A 1 148 ? 18.333 21.719 15.053 1.00 76.69 190 LYS A CA 1
ATOM 1188 C C . LYS A 1 148 ? 16.875 22.098 14.797 1.00 80.76 190 LYS A C 1
ATOM 1189 O O . LYS A 1 148 ? 16.555 22.828 13.855 1.00 73.98 190 LYS A O 1
ATOM 1195 N N . LEU A 1 149 ? 16.005 21.585 15.663 1.00 81.31 191 LEU A N 1
ATOM 1196 C CA . LEU A 1 149 ? 14.569 21.845 15.628 1.00 75.18 191 LEU A CA 1
ATOM 1197 C C . LEU A 1 149 ? 14.255 23.288 16.023 1.00 64.02 191 LEU A C 1
ATOM 1198 O O . LEU A 1 149 ? 13.401 23.936 15.414 1.00 53.08 191 LEU A O 1
ATOM 1203 N N . ARG A 1 150 ? 14.949 23.774 17.050 1.00 58.01 192 ARG A N 1
ATOM 1204 C CA . ARG A 1 150 ? 14.798 25.145 17.534 1.00 50.35 192 ARG A CA 1
ATOM 1205 C C . ARG A 1 150 ? 15.004 26.138 16.403 1.00 52.44 192 ARG A C 1
ATOM 1206 O O . ARG A 1 150 ? 14.319 27.156 16.318 1.00 55.23 192 ARG A O 1
ATOM 1214 N N . ASN A 1 151 ? 15.967 25.828 15.541 1.00 53.90 193 ASN A N 1
ATOM 1215 C CA . ASN A 1 151 ? 16.285 26.671 14.400 1.00 59.37 193 ASN A CA 1
ATOM 1216 C C . ASN A 1 151 ? 15.163 26.704 13.369 1.00 62.73 193 ASN A C 1
ATOM 1217 O O . ASN A 1 151 ? 14.867 27.758 12.805 1.00 60.36 193 ASN A O 1
ATOM 1222 N N . ASP A 1 152 ? 14.557 25.549 13.110 1.00 61.56 194 ASP A N 1
ATOM 1223 C CA . ASP A 1 152 ? 13.440 25.478 12.181 1.00 58.70 194 ASP A CA 1
ATOM 1224 C C . ASP A 1 152 ? 12.267 26.310 12.692 1.00 52.02 194 ASP A C 1
ATOM 1225 O O . ASP A 1 152 ? 11.645 27.055 11.936 1.00 51.20 194 ASP A O 1
ATOM 1230 N N . LEU A 1 153 ? 11.992 26.195 13.987 1.00 48.25 195 LEU A N 1
ATOM 1231 C CA . LEU A 1 153 ? 10.855 26.869 14.603 1.00 45.65 195 LEU A CA 1
ATOM 1232 C C . LEU A 1 153 ? 10.986 28.395 14.655 1.00 56.13 195 LEU A C 1
ATOM 1233 O O . LEU A 1 153 ? 9.989 29.094 14.473 1.00 56.88 195 LEU A O 1
ATOM 1238 N N . LEU A 1 154 ? 12.187 28.917 14.911 1.00 54.00 196 LEU A N 1
ATOM 1239 C CA . LEU A 1 154 ? 12.381 30.369 14.905 1.00 61.41 196 LEU A CA 1
ATOM 1240 C C . LEU A 1 154 ? 12.041 30.937 13.541 1.00 61.85 196 LEU A C 1
ATOM 1241 O O . LEU A 1 154 ? 11.354 31.953 13.429 1.00 54.72 196 LEU A O 1
ATOM 1246 N N . ASN A 1 155 ? 12.524 30.266 12.503 1.00 54.80 197 ASN A N 1
ATOM 1247 C CA . ASN A 1 155 ? 12.290 30.703 11.137 1.00 56.73 197 ASN A CA 1
ATOM 1248 C C . ASN A 1 155 ? 10.809 30.605 10.781 1.00 50.22 197 ASN A C 1
ATOM 1249 O O . ASN A 1 155 ? 10.277 31.477 10.098 1.00 48.29 197 ASN A O 1
ATOM 1254 N N . ILE A 1 156 ? 10.153 29.537 11.231 1.00 42.69 198 ILE A N 1
ATOM 1255 C CA . ILE A 1 156 ? 8.724 29.366 10.987 1.00 63.69 198 ILE A CA 1
ATOM 1256 C C . ILE A 1 156 ? 7.937 30.510 11.628 1.00 62.65 198 ILE A C 1
ATOM 1257 O O . ILE A 1 156 ? 7.060 31.102 10.998 1.00 61.97 198 ILE A O 1
ATOM 1262 N N . ILE A 1 157 ? 8.269 30.823 12.878 1.00 51.57 199 ILE A N 1
ATOM 1263 C CA . ILE A 1 157 ? 7.600 31.892 13.620 1.00 45.69 199 ILE A CA 1
ATOM 1264 C C . ILE A 1 157 ? 7.796 33.262 12.976 1.00 54.63 199 ILE A C 1
ATOM 1265 O O . ILE A 1 157 ? 6.840 34.010 12.770 1.00 52.03 199 ILE A O 1
ATOM 1270 N N . ARG A 1 158 ? 9.045 33.571 12.647 1.00 56.76 200 ARG A N 1
ATOM 1271 C CA . ARG A 1 158 ? 9.406 34.857 12.067 1.00 64.50 200 ARG A CA 1
ATOM 1272 C C . ARG A 1 158 ? 8.798 35.040 10.678 1.00 68.44 200 ARG A C 1
ATOM 1273 O O . ARG A 1 158 ? 8.444 36.153 10.290 1.00 75.79 200 ARG A O 1
ATOM 1281 N N . GLU A 1 159 ? 8.686 33.951 9.926 1.00 65.26 201 GLU A N 1
ATOM 1282 C CA . GLU A 1 159 ? 8.097 34.019 8.596 1.00 58.97 201 GLU A CA 1
ATOM 1283 C C . GLU A 1 159 ? 6.592 33.754 8.662 1.00 56.00 201 GLU A C 1
ATOM 1284 O O . GLU A 1 159 ? 5.907 33.812 7.637 1.00 57.64 201 GLU A O 1
ATOM 1290 N N . LYS A 1 160 ? 6.090 33.468 9.867 1.00 62.33 202 LYS A N 1
ATOM 1291 C CA . LYS A 1 160 ? 4.679 33.112 10.070 1.00 73.58 202 LYS A CA 1
ATOM 1292 C C . LYS A 1 160 ? 4.238 32.024 9.088 1.00 73.68 202 LYS A C 1
ATOM 1293 O O . LYS A 1 160 ? 3.158 32.100 8.501 1.00 76.75 202 LYS A O 1
ATOM 1299 N N . ASN A 1 161 ? 5.080 31.009 8.931 1.00 59.77 203 ASN A N 1
ATOM 1300 C CA . ASN A 1 161 ? 4.925 30.018 7.873 1.00 58.09 203 ASN A CA 1
ATOM 1301 C C . ASN A 1 161 ? 4.247 28.729 8.346 1.00 63.88 203 ASN A C 1
ATOM 1302 O O . ASN A 1 161 ? 4.923 27.746 8.656 1.00 62.15 203 ASN A O 1
ATOM 1307 N N . LEU A 1 162 ? 2.916 28.741 8.403 1.00 64.20 204 LEU A N 1
ATOM 1308 C CA . LEU A 1 162 ? 2.153 27.589 8.880 1.00 59.01 204 LEU A CA 1
ATOM 1309 C C . LEU A 1 162 ? 2.197 26.424 7.893 1.00 62.24 204 LEU A C 1
ATOM 1310 O O . LEU A 1 162 ? 1.789 25.309 8.225 1.00 69.24 204 LEU A O 1
ATOM 1315 N N . ALA A 1 163 ? 2.702 26.678 6.690 1.00 61.66 205 ALA A N 1
ATOM 1316 C CA . ALA A 1 163 ? 2.699 25.670 5.637 1.00 61.45 205 ALA A CA 1
ATOM 1317 C C . ALA A 1 163 ? 3.972 24.836 5.639 1.00 72.23 205 ALA A C 1
ATOM 1318 O O . ALA A 1 163 ? 4.130 23.930 4.821 1.00 73.15 205 ALA A O 1
ATOM 1320 N N . HIS A 1 164 ? 4.882 25.158 6.553 1.00 76.16 206 HIS A N 1
ATOM 1321 C CA . HIS A 1 164 ? 6.114 24.397 6.723 1.00 73.63 206 HIS A CA 1
ATOM 1322 C C . HIS A 1 164 ? 5.799 22.949 7.090 1.00 68.52 206 HIS A C 1
ATOM 1323 O O . HIS A 1 164 ? 4.862 22.688 7.848 1.00 71.35 206 HIS A O 1
ATOM 1330 N N . PRO A 1 165 ? 6.573 22.001 6.538 1.00 69.60 207 PRO A N 1
ATOM 1331 C CA . PRO A 1 165 ? 6.365 20.572 6.801 1.00 66.39 207 PRO A CA 1
ATOM 1332 C C . PRO A 1 165 ? 6.348 20.229 8.289 1.00 63.73 207 PRO A C 1
ATOM 1333 O O . PRO A 1 165 ? 5.541 19.396 8.703 1.00 59.14 207 PRO A O 1
ATOM 1337 N N . VAL A 1 166 ? 7.226 20.855 9.068 1.00 62.33 208 VAL A N 1
ATOM 1338 C CA . VAL A 1 166 ? 7.280 20.642 10.512 1.00 50.56 208 VAL A CA 1
ATOM 1339 C C . VAL A 1 166 ? 5.918 20.910 11.161 1.00 52.48 208 VAL A C 1
ATOM 1340 O O . VAL A 1 166 ? 5.514 20.216 12.097 1.00 65.12 208 VAL A O 1
ATOM 1344 N N . ILE A 1 167 ? 5.201 21.896 10.630 1.00 56.40 209 ILE A N 1
ATOM 1345 C CA . ILE A 1 167 ? 3.867 22.231 11.118 1.00 52.15 209 ILE A CA 1
ATOM 1346 C C . ILE A 1 167 ? 2.802 21.315 10.507 1.00 53.69 209 ILE A C 1
ATOM 1347 O O . ILE A 1 167 ? 1.921 20.820 11.212 1.00 67.06 209 ILE A O 1
ATOM 1352 N N . GLN A 1 168 ? 2.888 21.086 9.199 1.00 56.91 210 GLN A N 1
ATOM 1353 C CA . GLN A 1 168 ? 1.859 20.332 8.488 1.00 56.73 210 GLN A CA 1
ATOM 1354 C C . GLN A 1 168 ? 1.872 18.842 8.806 1.00 56.86 210 GLN A C 1
ATOM 1355 O O . GLN A 1 168 ? 0.830 18.185 8.764 1.00 59.14 210 GLN A O 1
ATOM 1361 N N . ASN A 1 169 ? 3.045 18.309 9.128 1.00 51.43 211 ASN A N 1
ATOM 1362 C CA . ASN A 1 169 ? 3.155 16.883 9.394 1.00 54.10 211 ASN A CA 1
ATOM 1363 C C . ASN A 1 169 ? 2.902 16.562 10.861 1.00 59.27 211 ASN A C 1
ATOM 1364 O O . ASN A 1 169 ? 2.812 15.395 11.235 1.00 65.65 211 ASN A O 1
ATOM 1369 N N . PHE A 1 170 ? 2.797 17.594 11.694 1.00 47.76 212 PHE A N 1
ATOM 1370 C CA . PHE A 1 170 ? 2.562 17.382 13.116 1.00 41.12 212 PHE A CA 1
ATOM 1371 C C . PHE A 1 170 ? 1.163 16.826 13.349 1.00 54.14 212 PHE A C 1
ATOM 1372 O O . PHE A 1 170 ? 0.173 17.389 12.878 1.00 56.93 212 PHE A O 1
ATOM 1380 N N . SER A 1 171 ? 1.090 15.722 14.081 1.00 54.62 213 SER A N 1
ATOM 1381 C CA . SER A 1 171 ? -0.183 15.130 14.464 1.00 48.79 213 SER A CA 1
ATOM 1382 C C . SER A 1 171 ? -0.269 15.074 15.981 1.00 53.87 213 SER A C 1
ATOM 1383 O O . SER A 1 171 ? 0.561 14.426 16.620 1.00 53.51 213 SER A O 1
ATOM 1386 N N . TYR A 1 172 ? -1.254 15.750 16.564 1.00 47.29 214 TYR A N 1
ATOM 1387 C CA . TYR A 1 172 ? -1.350 15.762 18.016 1.00 50.34 214 TYR A CA 1
ATOM 1388 C C . TYR A 1 172 ? -1.742 14.389 18.550 1.00 45.21 214 TYR A C 1
ATOM 1389 O O . TYR A 1 172 ? -1.323 14.006 19.642 1.00 55.13 214 TYR A O 1
ATOM 1398 N N . GLU A 1 173 ? -2.559 13.662 17.794 1.00 31.14 215 GLU A N 1
ATOM 1399 C CA . GLU A 1 173 ? -2.933 12.304 18.176 1.00 33.04 215 GLU A CA 1
ATOM 1400 C C . GLU A 1 173 ? -1.700 11.405 18.241 1.00 33.89 215 GLU A C 1
ATOM 1401 O O . GLU A 1 173 ? -1.547 10.599 19.164 1.00 43.05 215 GLU A O 1
ATOM 1407 N N . THR A 1 174 ? -0.822 11.558 17.254 1.00 40.41 216 THR A N 1
ATOM 1408 C CA . THR A 1 174 ? 0.415 10.788 17.184 1.00 41.17 216 THR A CA 1
ATOM 1409 C C . THR A 1 174 ? 1.337 11.150 18.348 1.00 46.52 216 THR A C 1
ATOM 1410 O O . THR A 1 174 ? 1.986 10.282 18.936 1.00 53.57 216 THR A O 1
ATOM 1414 N N . PHE A 1 175 ? 1.375 12.439 18.680 1.00 45.66 217 PHE A N 1
ATOM 1415 C CA . PHE A 1 175 ? 2.181 12.948 19.788 1.00 30.13 217 PHE A CA 1
ATOM 1416 C C . PHE A 1 175 ? 1.767 12.377 21.137 1.00 41.58 217 PHE A C 1
ATOM 1417 O O . PHE A 1 175 ? 2.614 11.947 21.921 1.00 43.88 217 PHE A O 1
ATOM 1425 N N . GLN A 1 176 ? 0.464 12.391 21.402 1.00 40.15 218 GLN A N 1
ATOM 1426 C CA . GLN A 1 176 ? -0.084 11.851 22.641 1.00 48.31 218 GLN A CA 1
ATOM 1427 C C . GLN A 1 176 ? 0.314 10.398 22.857 1.00 49.39 218 GLN A C 1
ATOM 1428 O O . GLN A 1 176 ? 0.761 10.019 23.939 1.00 46.55 218 GLN A O 1
ATOM 1434 N N . GLN A 1 177 ? 0.141 9.591 21.815 1.00 54.56 219 GLN A N 1
ATOM 1435 C CA . GLN A 1 177 ? 0.351 8.156 21.911 1.00 46.89 219 GLN A CA 1
ATOM 1436 C C . GLN A 1 177 ? 1.826 7.816 22.079 1.00 40.51 219 GLN A C 1
ATOM 1437 O O . GLN A 1 177 ? 2.170 6.820 22.712 1.00 51.14 219 GLN A O 1
ATOM 1443 N N . LYS A 1 178 ? 2.691 8.646 21.502 1.00 46.92 220 LYS A N 1
ATOM 1444 C CA . LYS A 1 178 ? 4.130 8.477 21.654 1.00 45.80 220 LYS A CA 1
ATOM 1445 C C . LYS A 1 178 ? 4.541 8.712 23.099 1.00 40.06 220 LYS A C 1
ATOM 1446 O O . LYS A 1 178 ? 5.379 7.992 23.645 1.00 50.93 220 LYS A O 1
ATOM 1452 N N . MET A 1 179 ? 3.943 9.725 23.716 1.00 38.86 221 MET A N 1
ATOM 1453 C CA . MET A 1 179 ? 4.261 10.060 25.097 1.00 45.42 221 MET A CA 1
ATOM 1454 C C . MET A 1 179 ? 3.803 8.958 26.035 1.00 49.59 221 MET A C 1
ATOM 1455 O O . MET A 1 179 ? 4.495 8.623 26.996 1.00 44.56 221 MET A O 1
ATOM 1460 N N . LEU A 1 180 ? 2.621 8.414 25.761 1.00 49.18 222 LEU A N 1
ATOM 1461 C CA . LEU A 1 180 ? 2.071 7.334 26.568 1.00 56.10 222 LEU A CA 1
ATOM 1462 C C . LEU A 1 180 ? 2.953 6.087 26.566 1.00 43.69 222 LEU A C 1
ATOM 1463 O O . LEU A 1 180 ? 3.153 5.477 27.617 1.00 40.60 222 LEU A O 1
ATOM 1468 N N . ARG A 1 181 ? 3.482 5.702 25.404 1.00 37.41 223 ARG A N 1
ATOM 1469 C CA . ARG A 1 181 ? 4.319 4.503 25.345 1.00 54.41 223 ARG A CA 1
ATOM 1470 C C . ARG A 1 181 ? 5.600 4.723 26.132 1.00 56.02 223 ARG A C 1
ATOM 1471 O O . ARG A 1 181 ? 6.138 3.787 26.723 1.00 61.49 223 ARG A O 1
ATOM 1479 N N . PHE A 1 182 ? 6.094 5.957 26.125 1.00 50.86 224 PHE A N 1
ATOM 1480 C CA . PHE A 1 182 ? 7.261 6.298 26.926 1.00 48.32 224 PHE A CA 1
ATOM 1481 C C . PHE A 1 182 ? 6.971 6.117 28.406 1.00 52.85 224 PHE A C 1
ATOM 1482 O O . PHE A 1 182 ? 7.741 5.482 29.124 1.00 61.66 224 PHE A O 1
ATOM 1490 N N . LEU A 1 183 ? 5.857 6.683 28.857 1.00 49.14 225 LEU A N 1
ATOM 1491 C CA . LEU A 1 183 ? 5.499 6.623 30.266 1.00 48.41 225 LEU A CA 1
ATOM 1492 C C . LEU A 1 183 ? 5.186 5.196 30.700 1.00 52.69 225 LEU A C 1
ATOM 1493 O O . LEU A 1 183 ? 5.540 4.792 31.806 1.00 68.38 225 LEU A O 1
ATOM 1498 N N . GLU A 1 184 ? 4.522 4.437 29.830 1.00 47.07 226 GLU A N 1
ATOM 1499 C CA . GLU A 1 184 ? 4.173 3.056 30.143 1.00 53.05 226 GLU A CA 1
ATOM 1500 C C . GLU A 1 184 ? 5.405 2.157 30.206 1.00 58.14 226 GLU A C 1
ATOM 1501 O O . GLU A 1 184 ? 5.387 1.116 30.858 1.00 67.70 226 GLU A O 1
ATOM 1507 N N . SER A 1 185 ? 6.472 2.557 29.521 1.00 53.43 227 SER A N 1
ATOM 1508 C CA . SER A 1 185 ? 7.686 1.748 29.470 1.00 43.30 227 SER A CA 1
ATOM 1509 C C . SER A 1 185 ? 8.498 1.821 30.761 1.00 53.13 227 SER A C 1
ATOM 1510 O O . SER A 1 185 ? 9.447 1.058 30.953 1.00 64.94 227 SER A O 1
ATOM 1513 N N . HIS A 1 186 ? 8.125 2.741 31.642 1.00 49.58 228 HIS A N 1
ATOM 1514 C CA . HIS A 1 186 ? 8.832 2.912 32.903 1.00 49.15 228 HIS A CA 1
ATOM 1515 C C . HIS A 1 186 ? 7.907 2.596 34.073 1.00 52.22 228 HIS A C 1
ATOM 1516 O O . HIS A 1 186 ? 8.189 2.941 35.218 1.00 54.34 228 HIS A O 1
ATOM 1523 N N . LEU A 1 187 ? 6.802 1.926 33.759 1.00 63.68 229 LEU A N 1
ATOM 1524 C CA . LEU A 1 187 ? 5.783 1.543 34.731 1.00 54.27 229 LEU A CA 1
ATOM 1525 C C . LEU A 1 187 ? 5.814 0.040 34.979 1.00 53.20 229 LEU A C 1
ATOM 1526 O O . LEU A 1 187 ? 6.062 -0.744 34.058 1.00 64.11 229 LEU A O 1
ATOM 1531 N N . ASP A 1 188 ? 5.589 -0.348 36.230 1.00 59.01 230 ASP A N 1
ATOM 1532 C CA . ASP A 1 188 ? 5.352 -1.746 36.561 1.00 68.84 230 ASP A CA 1
ATOM 1533 C C . ASP A 1 188 ? 4.108 -2.190 35.804 1.00 74.73 230 ASP A C 1
ATOM 1534 O O . ASP A 1 188 ? 2.977 -1.844 36.157 1.00 83.97 230 ASP A O 1
ATOM 1539 N N . ASP A 1 189 ? 4.346 -2.933 34.733 1.00 72.09 231 ASP A N 1
ATOM 1540 C CA . ASP A 1 189 ? 3.315 -3.291 33.779 1.00 85.72 231 ASP A CA 1
ATOM 1541 C C . ASP A 1 189 ? 2.490 -4.493 34.215 1.00 81.75 231 ASP A C 1
ATOM 1542 O O . ASP A 1 189 ? 1.966 -5.229 33.380 1.00 77.34 231 ASP A O 1
ATOM 1547 N N . ALA A 1 190 ? 2.348 -4.678 35.523 1.00 72.62 232 ALA A N 1
ATOM 1548 C CA . ALA A 1 190 ? 1.568 -5.803 36.007 1.00 61.30 232 ALA A CA 1
ATOM 1549 C C . ALA A 1 190 ? 0.129 -5.368 36.226 1.00 71.69 232 ALA A C 1
ATOM 1550 O O . ALA A 1 190 ? -0.143 -4.234 36.625 1.00 80.77 232 ALA A O 1
ATOM 1552 N N . GLU A 1 191 ? -0.784 -6.299 35.982 1.00 72.42 233 GLU A N 1
ATOM 1553 C CA . GLU A 1 191 ? -2.215 -6.070 36.123 1.00 61.76 233 GLU A CA 1
ATOM 1554 C C . GLU A 1 191 ? -2.598 -5.791 37.580 1.00 58.39 233 GLU A C 1
ATOM 1555 O O . GLU A 1 191 ? -2.083 -6.437 38.493 1.00 62.66 233 GLU A O 1
ATOM 1561 N N . PRO A 1 192 ? -3.502 -4.821 37.803 1.00 56.54 234 PRO A N 1
ATOM 1562 C CA . PRO A 1 192 ? -3.883 -4.435 39.168 1.00 47.10 234 PRO A CA 1
ATOM 1563 C C . PRO A 1 192 ? -4.680 -5.519 39.892 1.00 44.90 234 PRO A C 1
ATOM 1564 O O . PRO A 1 192 ? -5.475 -6.228 39.269 1.00 41.93 234 PRO A O 1
ATOM 1568 N N . TYR A 1 193 ? -4.436 -5.647 41.195 1.00 39.47 235 TYR A N 1
ATOM 1569 C CA . TYR A 1 193 ? -5.014 -6.703 42.023 1.00 45.12 235 TYR A CA 1
ATOM 1570 C C . TYR A 1 193 ? -6.531 -6.830 41.914 1.00 53.24 235 TYR A C 1
ATOM 1571 O O . TYR A 1 193 ? -7.063 -7.940 41.900 1.00 50.33 235 TYR A O 1
ATOM 1580 N N . LEU A 1 194 ? -7.220 -5.696 41.841 1.00 48.84 236 LEU A N 1
ATOM 1581 C CA . LEU A 1 194 ? -8.678 -5.686 41.754 1.00 48.27 236 LEU A CA 1
ATOM 1582 C C . LEU A 1 194 ? -9.190 -6.310 40.462 1.00 51.99 236 LEU A C 1
ATOM 1583 O O . LEU A 1 194 ? -10.206 -7.005 40.464 1.00 52.22 236 LEU A O 1
ATOM 1588 N N . LEU A 1 195 ? -8.492 -6.054 39.361 1.00 41.73 237 LEU A N 1
ATOM 1589 C CA . LEU A 1 195 ? -8.886 -6.611 38.075 1.00 51.94 237 LEU A CA 1
ATOM 1590 C C . LEU A 1 195 ? -8.700 -8.124 38.099 1.00 55.51 237 LEU A C 1
ATOM 1591 O O . LEU A 1 195 ? -9.566 -8.878 37.652 1.00 62.12 237 LEU A O 1
ATOM 1596 N N . THR A 1 196 ? -7.549 -8.549 38.611 1.00 50.50 238 THR A N 1
ATOM 1597 C CA . THR A 1 196 ? -7.226 -9.963 38.763 1.00 60.31 238 THR A CA 1
ATOM 1598 C C . THR A 1 196 ? -8.253 -10.698 39.629 1.00 65.97 238 THR A C 1
ATOM 1599 O O . THR A 1 196 ? -8.662 -11.818 39.306 1.00 64.70 238 THR A O 1
ATOM 1603 N N . MET A 1 197 ? -8.671 -10.071 40.725 1.00 68.13 239 MET A N 1
ATOM 1604 C CA . MET A 1 197 ? -9.686 -10.672 41.587 1.00 56.45 239 MET A CA 1
ATOM 1605 C C . MET A 1 197 ? -11.033 -10.742 40.885 1.00 49.81 239 MET A C 1
ATOM 1606 O O . MET A 1 197 ? -11.806 -11.673 41.103 1.00 57.62 239 MET A O 1
ATOM 1611 N N . ALA A 1 198 ? -11.310 -9.760 40.036 1.00 45.30 240 ALA A N 1
ATOM 1612 C CA . ALA A 1 198 ? -12.572 -9.743 39.321 1.00 58.04 240 ALA A CA 1
ATOM 1613 C C . ALA A 1 198 ? -12.565 -10.820 38.245 1.00 61.80 240 ALA A C 1
ATOM 1614 O O . ALA A 1 198 ? -13.602 -11.394 37.925 1.00 60.60 240 ALA A O 1
ATOM 1616 N N . LYS A 1 199 ? -11.391 -11.092 37.686 1.00 58.30 241 LYS A N 1
ATOM 1617 C CA . LYS A 1 199 ? -11.268 -12.118 36.660 1.00 56.40 241 LYS A CA 1
ATOM 1618 C C . LYS A 1 199 ? -11.510 -13.506 37.250 1.00 61.95 241 LYS A C 1
ATOM 1619 O O . LYS A 1 199 ? -12.095 -14.367 36.598 1.00 57.05 241 LYS A O 1
ATOM 1625 N N . LYS A 1 200 ? -11.050 -13.718 38.480 1.00 62.55 242 LYS A N 1
ATOM 1626 C CA . LYS A 1 200 ? -11.306 -14.970 39.192 1.00 63.72 242 LYS A CA 1
ATOM 1627 C C . LYS A 1 200 ? -12.779 -15.120 39.554 1.00 80.43 242 LYS A C 1
ATOM 1628 O O . LYS A 1 200 ? -13.361 -16.193 39.392 1.00 87.18 242 LYS A O 1
ATOM 1634 N N . ALA A 1 201 ? -13.375 -14.037 40.043 1.00 83.35 243 ALA A N 1
ATOM 1635 C CA . ALA A 1 201 ? -14.729 -14.081 40.581 1.00 81.00 243 ALA A CA 1
ATOM 1636 C C . ALA A 1 201 ? -15.755 -14.318 39.484 1.00 80.45 243 ALA A C 1
ATOM 1637 O O . ALA A 1 201 ? -16.791 -14.941 39.716 1.00 79.44 243 ALA A O 1
ATOM 1639 N N . LEU A 1 202 ? -15.464 -13.810 38.293 1.00 79.43 244 LEU A N 1
ATOM 1640 C CA . LEU A 1 202 ? -16.377 -13.941 37.165 1.00 81.12 244 LEU A CA 1
ATOM 1641 C C . LEU A 1 202 ? -16.111 -15.224 36.382 1.00 88.53 244 LEU A C 1
ATOM 1642 O O . LEU A 1 202 ? -16.950 -15.659 35.594 1.00 94.12 244 LEU A O 1
ATOM 1647 N N . LYS A 1 203 ? -14.938 -15.815 36.597 1.00 90.53 245 LYS A N 1
ATOM 1648 C CA . LYS A 1 203 ? -14.552 -17.052 35.921 1.00 78.92 245 LYS A CA 1
ATOM 1649 C C . LYS A 1 203 ? -15.527 -18.184 36.220 1.00 76.96 245 LYS A C 1
ATOM 1650 O O . LYS A 1 203 ? -15.295 -18.988 37.123 1.00 69.13 245 LYS A O 1
ATOM 1652 N N . GLY B 1 2 ? -16.992 -11.122 31.706 1.00 129.60 44 GLY B N 1
ATOM 1653 C CA . GLY B 1 2 ? -16.247 -10.882 30.484 1.00 126.87 44 GLY B CA 1
ATOM 1654 C C . GLY B 1 2 ? -15.883 -9.421 30.336 1.00 124.40 44 GLY B C 1
ATOM 1655 O O . GLY B 1 2 ? -15.795 -8.702 31.329 1.00 125.16 44 GLY B O 1
ATOM 1656 N N . GLU B 1 3 ? -15.643 -8.989 29.101 1.00 122.82 45 GLU B N 1
ATOM 1657 C CA . GLU B 1 3 ? -15.255 -7.606 28.838 1.00 121.12 45 GLU B CA 1
ATOM 1658 C C . GLU B 1 3 ? -16.350 -6.671 29.338 1.00 118.81 45 GLU B C 1
ATOM 1659 O O . GLU B 1 3 ? -17.529 -7.037 29.331 1.00 127.26 45 GLU B O 1
ATOM 1665 N N . ALA B 1 4 ? -15.954 -5.485 29.797 1.00 106.66 46 ALA B N 1
ATOM 1666 C CA . ALA B 1 4 ? -16.878 -4.455 30.285 1.00 95.31 46 ALA B CA 1
ATOM 1667 C C . ALA B 1 4 ? -17.649 -4.880 31.542 1.00 88.74 46 ALA B C 1
ATOM 1668 O O . ALA B 1 4 ? -17.920 -4.048 32.410 1.00 92.73 46 ALA B O 1
ATOM 1670 N N . ARG B 1 5 ? -17.997 -6.161 31.644 1.00 79.63 47 ARG B N 1
ATOM 1671 C CA . ARG B 1 5 ? -18.647 -6.677 32.843 1.00 68.85 47 ARG B CA 1
ATOM 1672 C C . ARG B 1 5 ? -17.657 -6.807 33.994 1.00 65.98 47 ARG B C 1
ATOM 1673 O O . ARG B 1 5 ? -18.048 -7.034 35.138 1.00 61.80 47 ARG B O 1
ATOM 1681 N N . LEU B 1 6 ? -16.372 -6.687 33.678 1.00 53.49 48 LEU B N 1
ATOM 1682 C CA . LEU B 1 6 ? -15.334 -6.699 34.695 1.00 50.53 48 LEU B CA 1
ATOM 1683 C C . LEU B 1 6 ? -15.278 -5.333 35.362 1.00 61.92 48 LEU B C 1
ATOM 1684 O O . LEU B 1 6 ? -15.088 -5.230 36.574 1.00 65.29 48 LEU B O 1
ATOM 1689 N N . GLU B 1 7 ? -15.453 -4.287 34.562 1.00 58.60 49 GLU B N 1
ATOM 1690 C CA . GLU B 1 7 ? -15.448 -2.926 35.075 1.00 58.26 49 GLU B CA 1
ATOM 1691 C C . GLU B 1 7 ? -16.643 -2.688 35.990 1.00 57.64 49 GLU B C 1
ATOM 1692 O O . GLU B 1 7 ? -16.504 -2.093 37.057 1.00 50.35 49 GLU B O 1
ATOM 1698 N N . GLU B 1 8 ? -17.814 -3.157 35.567 1.00 55.28 50 GLU B N 1
ATOM 1699 C CA . GLU B 1 8 ? -19.035 -3.013 36.353 1.00 49.38 50 GLU B CA 1
ATOM 1700 C C . GLU B 1 8 ? -18.923 -3.730 37.694 1.00 53.66 50 GLU B C 1
ATOM 1701 O O . GLU B 1 8 ? -19.417 -3.245 38.713 1.00 51.62 50 GLU B O 1
ATOM 1707 N N . ALA B 1 9 ? -18.275 -4.889 37.684 1.00 35.22 51 ALA B N 1
ATOM 1708 C CA . ALA B 1 9 ? -18.105 -5.678 38.895 1.00 45.04 51 ALA B CA 1
ATOM 1709 C C . ALA B 1 9 ? -17.247 -4.935 39.913 1.00 51.72 51 ALA B C 1
ATOM 1710 O O . ALA B 1 9 ? -17.618 -4.821 41.082 1.00 51.83 51 ALA B O 1
ATOM 1712 N N . VAL B 1 10 ? -16.098 -4.440 39.463 1.00 28.68 52 VAL B N 1
ATOM 1713 C CA . VAL B 1 10 ? -15.192 -3.698 40.332 1.00 44.00 52 VAL B CA 1
ATOM 1714 C C . VAL B 1 10 ? -15.827 -2.391 40.804 1.00 46.62 52 VAL B C 1
ATOM 1715 O O . VAL B 1 10 ? -15.687 -2.016 41.968 1.00 45.03 52 VAL B O 1
ATOM 1719 N N . ASN B 1 11 ? -16.535 -1.710 39.905 1.00 40.53 53 ASN B N 1
ATOM 1720 C CA . ASN B 1 11 ? -17.220 -0.471 40.260 1.00 33.51 53 ASN B CA 1
ATOM 1721 C C . ASN B 1 11 ? -18.242 -0.675 41.378 1.00 39.45 53 ASN B C 1
ATOM 1722 O O . ASN B 1 11 ? -18.407 0.186 42.241 1.00 46.04 53 ASN B O 1
ATOM 1727 N N . ARG B 1 12 ? -18.915 -1.821 41.362 1.00 37.80 54 ARG B N 1
ATOM 1728 C CA . ARG B 1 12 ? -19.884 -2.163 42.398 1.00 38.51 54 ARG B CA 1
ATOM 1729 C C . ARG B 1 12 ? -19.214 -2.461 43.739 1.00 42.22 54 ARG B C 1
ATOM 1730 O O . ARG B 1 12 ? -19.727 -2.083 44.791 1.00 41.41 54 ARG B O 1
ATOM 1738 N N . TRP B 1 13 ? -18.078 -3.152 43.695 1.00 29.75 55 TRP B N 1
ATOM 1739 C CA . TRP B 1 13 ? -17.325 -3.469 44.904 1.00 45.99 55 TRP B CA 1
ATOM 1740 C C . TRP B 1 13 ? -16.825 -2.194 45.559 1.00 44.53 55 TRP B C 1
ATOM 1741 O O . TRP B 1 13 ? -16.902 -2.031 46.778 1.00 41.25 55 TRP B O 1
ATOM 1752 N N . VAL B 1 14 ? -16.326 -1.287 44.726 1.00 39.37 56 VAL B N 1
ATOM 1753 C CA . VAL B 1 14 ? -15.782 -0.022 45.193 1.00 45.21 56 VAL B CA 1
ATOM 1754 C C . VAL B 1 14 ? -16.878 0.853 45.792 1.00 47.73 56 VAL B C 1
ATOM 1755 O O . VAL B 1 14 ? -16.704 1.420 46.870 1.00 48.57 56 VAL B O 1
ATOM 1759 N N . LEU B 1 15 ? -18.011 0.945 45.102 1.00 44.98 57 LEU B N 1
ATOM 1760 C CA . LEU B 1 15 ? -19.145 1.710 45.609 1.00 40.94 57 LEU B CA 1
ATOM 1761 C C . LEU B 1 15 ? -19.615 1.160 46.952 1.00 38.44 57 LEU B C 1
ATOM 1762 O O . LEU B 1 15 ? -19.827 1.918 47.899 1.00 52.17 57 LEU B O 1
ATOM 1767 N N . LYS B 1 16 ? -19.788 -0.157 47.023 1.00 46.08 58 LYS B N 1
ATOM 1768 C CA . LYS B 1 16 ? -20.267 -0.800 48.243 1.00 37.88 58 LYS B CA 1
ATOM 1769 C C . LYS B 1 16 ? -19.267 -0.657 49.384 1.00 47.12 58 LYS B C 1
ATOM 1770 O O . LYS B 1 16 ? -19.658 -0.526 50.543 1.00 44.53 58 LYS B O 1
ATOM 1776 N N . PHE B 1 17 ? -17.979 -0.677 49.054 1.00 42.31 59 PHE B N 1
ATOM 1777 C CA . PHE B 1 17 ? -16.951 -0.499 50.071 1.00 28.54 59 PHE B CA 1
ATOM 1778 C C . PHE B 1 17 ? -16.981 0.902 50.665 1.00 42.62 59 PHE B C 1
ATOM 1779 O O . PHE B 1 17 ? -16.993 1.066 51.885 1.00 38.85 59 PHE B O 1
ATOM 1787 N N . TYR B 1 18 ? -16.972 1.912 49.803 1.00 28.44 60 TYR B N 1
ATOM 1788 C CA . TYR B 1 18 ? -17.001 3.291 50.268 1.00 43.07 60 TYR B CA 1
ATOM 1789 C C . TYR B 1 18 ? -18.330 3.639 50.921 1.00 42.86 60 TYR B C 1
ATOM 1790 O O . TYR B 1 18 ? -18.393 4.528 51.766 1.00 40.79 60 TYR B O 1
ATOM 1799 N N . PHE B 1 19 ? -19.392 2.940 50.537 1.00 33.56 61 PHE B N 1
ATOM 1800 C CA . PHE B 1 19 ? -20.645 3.055 51.267 1.00 34.49 61 PHE B CA 1
ATOM 1801 C C . PHE B 1 19 ? -20.450 2.605 52.711 1.00 41.98 61 PHE B C 1
ATOM 1802 O O . PHE B 1 19 ? -20.917 3.256 53.645 1.00 41.49 61 PHE B O 1
ATOM 1810 N N . HIS B 1 20 ? -19.753 1.486 52.881 1.00 39.28 62 HIS B N 1
ATOM 1811 C CA . HIS B 1 20 ? -19.460 0.951 54.207 1.00 34.16 62 HIS B CA 1
ATOM 1812 C C . HIS B 1 20 ? -18.612 1.918 55.034 1.00 48.30 62 HIS B C 1
ATOM 1813 O O . HIS B 1 20 ? -18.861 2.107 56.226 1.00 36.70 62 HIS B O 1
ATOM 1820 N N . GLU B 1 21 ? -17.606 2.520 54.404 1.00 32.44 63 GLU B N 1
ATOM 1821 C CA . GLU B 1 21 ? -16.750 3.497 55.080 1.00 39.13 63 GLU B CA 1
ATOM 1822 C C . GLU B 1 21 ? -17.470 4.794 55.421 1.00 46.49 63 GLU B C 1
ATOM 1823 O O . GLU B 1 21 ? -17.193 5.412 56.449 1.00 55.03 63 GLU B O 1
ATOM 1829 N N . ALA B 1 22 ? -18.379 5.211 54.547 1.00 43.27 64 ALA B N 1
ATOM 1830 C CA . ALA B 1 22 ? -19.163 6.416 54.778 1.00 51.52 64 ALA B CA 1
ATOM 1831 C C . ALA B 1 22 ? -20.010 6.299 56.035 1.00 41.34 64 ALA B C 1
ATOM 1832 O O . ALA B 1 22 ? -20.098 7.240 56.825 1.00 42.24 64 ALA B O 1
ATOM 1834 N N . LEU B 1 23 ? -20.646 5.145 56.205 1.00 31.94 65 LEU B N 1
ATOM 1835 C CA . LEU B 1 23 ? -21.447 4.886 57.390 1.00 41.94 65 LEU B CA 1
ATOM 1836 C C . LEU B 1 23 ? -20.574 4.858 58.641 1.00 45.27 65 LEU B C 1
ATOM 1837 O O . LEU B 1 23 ? -20.971 5.371 59.689 1.00 31.64 65 LEU B O 1
ATOM 1842 N N . ARG B 1 24 ? -19.391 4.255 58.528 1.00 43.91 66 ARG B N 1
ATOM 1843 C CA . ARG B 1 24 ? -18.450 4.191 59.644 1.00 54.02 66 ARG B CA 1
ATOM 1844 C C . ARG B 1 24 ? -17.972 5.577 60.059 1.00 41.82 66 ARG B C 1
ATOM 1845 O O . ARG B 1 24 ? -17.867 5.876 61.248 1.00 51.36 66 ARG B O 1
ATOM 1853 N N . ALA B 1 25 ? -17.677 6.416 59.073 1.00 47.13 67 ALA B N 1
ATOM 1854 C CA . ALA B 1 25 ? -17.231 7.773 59.347 1.00 44.72 67 ALA B CA 1
ATOM 1855 C C . ALA B 1 25 ? -18.344 8.573 60.007 1.00 54.00 67 ALA B C 1
ATOM 1856 O O . ALA B 1 25 ? -18.106 9.314 60.959 1.00 59.81 67 ALA B O 1
ATOM 1858 N N . PHE B 1 26 ? -19.556 8.422 59.485 1.00 42.02 68 PHE B N 1
ATOM 1859 C CA . PHE B 1 26 ? -20.723 9.119 60.012 1.00 42.90 68 PHE B CA 1
ATOM 1860 C C . PHE B 1 26 ? -21.014 8.680 61.443 1.00 44.21 68 PHE B C 1
ATOM 1861 O O . PHE B 1 26 ? -21.353 9.500 62.296 1.00 57.02 68 PHE B O 1
ATOM 1869 N N . ARG B 1 27 ? -20.892 7.380 61.690 1.00 44.66 69 ARG B N 1
ATOM 1870 C CA . ARG B 1 27 ? -21.137 6.806 63.009 1.00 45.37 69 ARG B CA 1
ATOM 1871 C C . ARG B 1 27 ? -20.179 7.363 64.058 1.00 38.18 69 ARG B C 1
ATOM 1872 O O . ARG B 1 27 ? -20.545 7.530 65.224 1.00 53.11 69 ARG B O 1
ATOM 1880 N N . GLY B 1 28 ? -18.950 7.644 63.636 1.00 45.92 70 GLY B N 1
ATOM 1881 C CA . GLY B 1 28 ? -17.941 8.170 64.534 1.00 40.91 70 GLY B CA 1
ATOM 1882 C C . GLY B 1 28 ? -17.900 9.685 64.526 1.00 56.73 70 GLY B C 1
ATOM 1883 O O . GLY B 1 28 ? -16.941 10.287 65.016 1.00 54.52 70 GLY B O 1
ATOM 1884 N N . SER B 1 29 ? -18.941 10.294 63.960 1.00 61.06 71 SER B N 1
ATOM 1885 C CA . SER B 1 29 ? -19.055 11.748 63.850 1.00 53.41 71 SER B CA 1
ATOM 1886 C C . SER B 1 29 ? -17.871 12.364 63.108 1.00 55.12 71 SER B C 1
ATOM 1887 O O . SER B 1 29 ? -17.521 13.523 63.343 1.00 51.48 71 SER B O 1
ATOM 1890 N N . ARG B 1 30 ? -17.262 11.585 62.217 1.00 49.71 72 ARG B N 1
ATOM 1891 C CA . ARG B 1 30 ? -16.194 12.083 61.359 1.00 46.96 72 ARG B CA 1
ATOM 1892 C C . ARG B 1 30 ? -16.782 12.541 60.025 1.00 51.79 72 ARG B C 1
ATOM 1893 O O . ARG B 1 30 ? -16.643 11.859 59.007 1.00 44.84 72 ARG B O 1
ATOM 1901 N N . TYR B 1 31 ? -17.444 13.695 60.041 1.00 43.40 73 TYR B N 1
ATOM 1902 C CA . TYR B 1 31 ? -18.204 14.163 58.888 1.00 46.70 73 TYR B CA 1
ATOM 1903 C C . TYR B 1 31 ? -17.307 14.689 57.768 1.00 39.59 73 TYR B C 1
ATOM 1904 O O . TYR B 1 31 ? -17.719 14.736 56.608 1.00 66.52 73 TYR B O 1
ATOM 1913 N N . GLY B 1 32 ? -16.083 15.078 58.111 1.00 41.66 74 GLY B N 1
ATOM 1914 C CA . GLY B 1 32 ? -15.113 15.463 57.101 1.00 33.62 74 GLY B CA 1
ATOM 1915 C C . GLY B 1 32 ? -14.731 14.274 56.240 1.00 43.28 74 GLY B C 1
ATOM 1916 O O . GLY B 1 32 ? -14.660 14.376 55.011 1.00 50.87 74 GLY B O 1
ATOM 1917 N N . ASP B 1 33 ? -14.483 13.140 56.890 1.00 42.11 75 ASP B N 1
ATOM 1918 C CA . ASP B 1 33 ? -14.194 11.900 56.181 1.00 38.02 75 ASP B CA 1
ATOM 1919 C C . ASP B 1 33 ? -15.408 11.431 55.384 1.00 43.60 75 ASP B C 1
ATOM 1920 O O . ASP B 1 33 ? -15.266 10.924 54.274 1.00 31.64 75 ASP B O 1
ATOM 1925 N N . PHE B 1 34 ? -16.599 11.605 55.952 1.00 41.14 76 PHE B N 1
ATOM 1926 C CA . PHE B 1 34 ? -17.833 11.240 55.263 1.00 44.18 76 PHE B CA 1
ATOM 1927 C C . PHE B 1 34 ? -18.009 12.031 53.975 1.00 57.48 76 PHE B C 1
ATOM 1928 O O . PHE B 1 34 ? -18.332 11.464 52.931 1.00 43.64 76 PHE B O 1
ATOM 1936 N N . ARG B 1 35 ? -17.808 13.344 54.058 1.00 52.17 77 ARG B N 1
ATOM 1937 C CA . ARG B 1 35 ? -17.967 14.215 52.897 1.00 46.41 77 ARG B CA 1
ATOM 1938 C C . ARG B 1 35 ? -16.998 13.852 51.776 1.00 48.31 77 ARG B C 1
ATOM 1939 O O . ARG B 1 35 ? -17.368 13.881 50.603 1.00 48.67 77 ARG B O 1
ATOM 1947 N N . GLN B 1 36 ? -15.763 13.515 52.140 1.00 52.15 78 GLN B N 1
ATOM 1948 C CA . GLN B 1 36 ? -14.750 13.129 51.161 1.00 50.34 78 GLN B CA 1
ATOM 1949 C C . GLN B 1 36 ? -15.119 11.832 50.455 1.00 48.29 78 GLN B C 1
ATOM 1950 O O . GLN B 1 36 ? -14.947 11.698 49.242 1.00 40.84 78 GLN B O 1
ATOM 1956 N N . ILE B 1 37 ? -15.630 10.880 51.229 1.00 34.03 79 ILE B N 1
ATOM 1957 C CA . ILE B 1 37 ? -16.025 9.590 50.691 1.00 35.61 79 ILE B CA 1
ATOM 1958 C C . ILE B 1 37 ? -17.245 9.763 49.790 1.00 43.50 79 ILE B C 1
ATOM 1959 O O . ILE B 1 37 ? -17.343 9.129 48.738 1.00 44.34 79 ILE B O 1
ATOM 1964 N N . ARG B 1 38 ? -18.161 10.635 50.203 1.00 46.47 80 ARG B N 1
ATOM 1965 C CA . ARG B 1 38 ? -19.327 10.979 49.395 1.00 52.16 80 ARG B CA 1
ATOM 1966 C C . ARG B 1 38 ? -18.917 11.501 48.021 1.00 37.93 80 ARG B C 1
ATOM 1967 O O . ARG B 1 38 ? -19.543 11.173 47.012 1.00 40.76 80 ARG B O 1
ATOM 1975 N N . ASP B 1 39 ? -17.861 12.308 47.987 1.00 44.06 81 ASP B N 1
ATOM 1976 C CA . ASP B 1 39 ? -17.405 12.910 46.741 1.00 40.94 81 ASP B CA 1
ATOM 1977 C C . ASP B 1 39 ? -16.831 11.856 45.800 1.00 44.22 81 ASP B C 1
ATOM 1978 O O . ASP B 1 39 ? -16.935 11.976 44.578 1.00 45.39 81 ASP B O 1
ATOM 1983 N N . ILE B 1 40 ? -16.229 10.824 46.380 1.00 39.11 82 ILE B N 1
ATOM 1984 C CA . ILE B 1 40 ? -15.713 9.699 45.610 1.00 46.06 82 ILE B CA 1
ATOM 1985 C C . ILE B 1 40 ? -16.847 8.896 44.987 1.00 38.15 82 ILE B C 1
ATOM 1986 O O . ILE B 1 40 ? -16.798 8.541 43.809 1.00 39.67 82 ILE B O 1
ATOM 1991 N N . MET B 1 41 ? -17.872 8.624 45.786 1.00 36.18 83 MET B N 1
ATOM 1992 C CA . MET B 1 41 ? -19.024 7.862 45.326 1.00 41.82 83 MET B CA 1
ATOM 1993 C C . MET B 1 41 ? -19.772 8.631 44.240 1.00 43.22 83 MET B C 1
ATOM 1994 O O . MET B 1 41 ? -20.305 8.039 43.303 1.00 38.70 83 MET B O 1
ATOM 1999 N N . GLN B 1 42 ? -19.803 9.953 44.373 1.00 37.12 84 GLN B N 1
ATOM 2000 C CA . GLN B 1 42 ? -20.427 10.819 43.376 1.00 40.53 84 GLN B CA 1
ATOM 2001 C C . GLN B 1 42 ? -19.702 10.745 42.034 1.00 38.46 84 GLN B C 1
ATOM 2002 O O . GLN B 1 42 ? -20.330 10.681 40.977 1.00 41.38 84 GLN B O 1
ATOM 2008 N N . ALA B 1 43 ? -18.374 10.748 42.086 1.00 42.27 85 ALA B N 1
ATOM 2009 C CA . ALA B 1 43 ? -17.562 10.689 40.878 1.00 43.70 85 ALA B CA 1
ATOM 2010 C C . ALA B 1 43 ? -17.689 9.329 40.195 1.00 57.47 85 ALA B C 1
ATOM 2011 O O . ALA B 1 43 ? -17.464 9.208 38.991 1.00 59.31 85 ALA B O 1
ATOM 2013 N N . LEU B 1 44 ? -18.041 8.313 40.977 1.00 51.93 86 LEU B N 1
ATOM 2014 C CA . LEU B 1 44 ? -18.232 6.955 40.475 1.00 54.32 86 LEU B CA 1
ATOM 2015 C C . LEU B 1 44 ? -19.540 6.771 39.722 1.00 53.89 86 LEU B C 1
ATOM 2016 O O . LEU B 1 44 ? -19.631 5.933 38.824 1.00 46.50 86 LEU B O 1
ATOM 2021 N N . LEU B 1 45 ? -20.550 7.549 40.101 1.00 41.42 87 LEU B N 1
ATOM 2022 C CA . LEU B 1 45 ? -21.902 7.401 39.563 1.00 64.60 87 LEU B CA 1
ATOM 2023 C C . LEU B 1 45 ? -21.907 7.590 38.053 1.00 62.05 87 LEU B C 1
ATOM 2024 O O . LEU B 1 45 ? -22.824 7.149 37.357 1.00 59.07 87 LEU B O 1
ATOM 2029 N N . VAL B 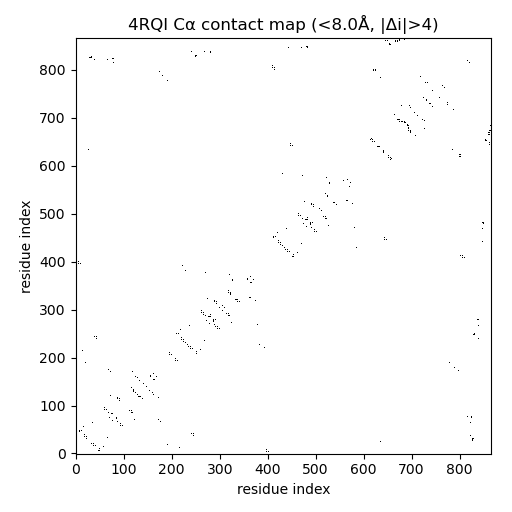1 46 ? -20.862 8.240 37.557 1.00 57.36 88 VAL B N 1
ATOM 2030 C CA . VAL B 1 46 ? -20.748 8.557 36.150 1.00 45.44 88 VAL B CA 1
ATOM 2031 C C . VAL B 1 46 ? -20.249 7.337 35.369 1.00 49.80 88 VAL B C 1
ATOM 2032 O O . VAL B 1 46 ? -20.319 7.307 34.146 1.00 41.86 88 VAL B O 1
ATOM 2036 N N . ARG B 1 47 ? -19.753 6.330 36.083 1.00 48.14 89 ARG B N 1
ATOM 2037 C CA . ARG B 1 47 ? -19.271 5.100 35.450 1.00 55.62 89 ARG B CA 1
ATOM 2038 C C . ARG B 1 47 ? -20.370 4.031 35.348 1.00 61.72 89 ARG B C 1
ATOM 2039 O O . ARG B 1 47 ? -21.384 4.111 36.046 1.00 70.59 89 ARG B O 1
ATOM 2047 N N . PRO B 1 48 ? -20.177 3.030 34.470 1.00 59.33 90 PRO B N 1
ATOM 2048 C CA . PRO B 1 48 ? -21.113 1.901 34.391 1.00 45.86 90 PRO B CA 1
ATOM 2049 C C . PRO B 1 48 ? -21.082 1.032 35.649 1.00 39.60 90 PRO B C 1
ATOM 2050 O O . PRO B 1 48 ? -20.002 0.681 36.124 1.00 48.11 90 PRO B O 1
ATOM 2054 N N . LEU B 1 49 ? -22.252 0.694 36.180 1.00 43.29 91 LEU B N 1
ATOM 2055 C CA . LEU B 1 49 ? -22.339 -0.074 37.417 1.00 45.46 91 LEU B CA 1
ATOM 2056 C C . LEU B 1 49 ? -23.199 -1.319 37.223 1.00 50.29 91 LEU B C 1
ATOM 2057 O O . LEU B 1 49 ? -23.379 -2.114 38.147 1.00 55.70 91 LEU B O 1
ATOM 2062 N N . GLY B 1 50 ? -23.731 -1.486 36.018 1.00 59.55 92 GLY B N 1
ATOM 2063 C CA . GLY B 1 50 ? -24.707 -2.530 35.777 1.00 54.71 92 GLY B CA 1
ATOM 2064 C C . GLY B 1 50 ? -25.982 -2.042 36.435 1.00 46.13 92 GLY B C 1
ATOM 2065 O O . GLY B 1 50 ? -26.136 -0.841 36.661 1.00 43.84 92 GLY B O 1
ATOM 2066 N N . LYS B 1 51 ? -26.904 -2.946 36.744 1.00 58.50 93 LYS B N 1
ATOM 2067 C CA . LYS B 1 51 ? -28.108 -2.527 37.451 1.00 73.98 93 LYS B CA 1
ATOM 2068 C C . LYS B 1 51 ? -28.511 -3.447 38.593 1.00 90.75 93 LYS B C 1
ATOM 2069 O O . LYS B 1 51 ? -29.198 -4.446 38.377 1.00 100.60 93 LYS B O 1
ATOM 2075 N N . GLU B 1 52 ? -28.076 -3.120 39.804 1.00 89.04 94 GLU B N 1
ATOM 2076 C CA . GLU B 1 52 ? -28.502 -3.889 40.965 1.00 84.08 94 GLU B CA 1
ATOM 2077 C C . GLU B 1 52 ? -29.463 -3.080 41.824 1.00 82.92 94 GLU B C 1
ATOM 2078 O O . GLU B 1 52 ? -29.338 -1.861 41.945 1.00 87.65 94 GLU B O 1
ATOM 2084 N N . HIS B 1 53 ? -30.444 -3.778 42.387 1.00 80.21 95 HIS B N 1
ATOM 2085 C CA . HIS B 1 53 ? -31.419 -3.173 43.281 1.00 81.56 95 HIS B CA 1
ATOM 2086 C C . HIS B 1 53 ? -30.754 -2.706 44.571 1.00 80.70 95 HIS B C 1
ATOM 2087 O O . HIS B 1 53 ? -31.193 -1.746 45.202 1.00 81.49 95 HIS B O 1
ATOM 2094 N N . THR B 1 54 ? -29.685 -3.402 44.944 1.00 72.76 96 THR B N 1
ATOM 2095 C CA . THR B 1 54 ? -28.952 -3.128 46.172 1.00 72.48 96 THR B CA 1
ATOM 2096 C C . THR B 1 54 ? -28.231 -1.781 46.141 1.00 75.59 96 THR B C 1
ATOM 2097 O O . THR B 1 54 ? -28.173 -1.078 47.154 1.00 71.88 96 THR B O 1
ATOM 2101 N N . VAL B 1 55 ? -27.707 -1.399 44.980 1.00 64.70 97 VAL B N 1
ATOM 2102 C CA . VAL B 1 55 ? -26.992 -0.129 44.886 1.00 73.23 97 VAL B CA 1
ATOM 2103 C C . VAL B 1 55 ? -27.969 1.039 44.814 1.00 70.39 97 VAL B C 1
ATOM 2104 O O . VAL B 1 55 ? -27.643 2.144 45.240 1.00 74.15 97 VAL B O 1
ATOM 2108 N N . SER B 1 56 ? -29.172 0.793 44.306 1.00 56.81 98 SER B N 1
ATOM 2109 C CA . SER B 1 56 ? -30.185 1.837 44.265 1.00 53.43 98 SER B CA 1
ATOM 2110 C C . SER B 1 56 ? -30.593 2.203 45.687 1.00 48.52 98 SER B C 1
ATOM 2111 O O . SER B 1 56 ? -30.648 3.379 46.049 1.00 50.05 98 SER B O 1
ATOM 2114 N N . ARG B 1 57 ? -30.876 1.179 46.483 1.00 51.63 99 ARG B N 1
ATOM 2115 C CA . ARG B 1 57 ? -31.211 1.345 47.891 1.00 57.00 99 ARG B CA 1
ATOM 2116 C C . ARG B 1 57 ? -30.053 2.023 48.622 1.00 48.06 99 ARG B C 1
ATOM 2117 O O . ARG B 1 57 ? -30.256 2.918 49.445 1.00 36.77 99 ARG B O 1
ATOM 2125 N N . LEU B 1 58 ? -28.841 1.569 48.309 1.00 43.99 100 LEU B N 1
ATOM 2126 C CA . LEU B 1 58 ? -27.601 2.119 48.854 1.00 29.17 100 LEU B CA 1
ATOM 2127 C C . LEU B 1 58 ? -27.493 3.625 48.617 1.00 43.78 100 LEU B C 1
ATOM 2128 O O . LEU B 1 58 ? -27.228 4.393 49.544 1.00 44.06 100 LEU B O 1
ATOM 2133 N N . LEU B 1 59 ? -27.708 4.035 47.371 1.00 41.69 101 LEU B N 1
ATOM 2134 C CA . LEU B 1 59 ? -27.563 5.431 46.979 1.00 41.81 101 LEU B CA 1
ATOM 2135 C C . LEU B 1 59 ? -28.614 6.330 47.629 1.00 55.78 101 LEU B C 1
ATOM 2136 O O . LEU B 1 59 ? -28.332 7.489 47.936 1.00 58.32 101 LEU B O 1
ATOM 2141 N N . ARG B 1 60 ? -29.818 5.800 47.835 1.00 48.25 102 ARG B N 1
ATOM 2142 C CA . ARG B 1 60 ? -30.885 6.562 48.482 1.00 42.69 102 ARG B CA 1
ATOM 2143 C C . ARG B 1 60 ? -30.517 6.907 49.920 1.00 49.82 102 ARG B C 1
ATOM 2144 O O . ARG B 1 60 ? -30.674 8.051 50.357 1.00 46.60 102 ARG B O 1
ATOM 2152 N N . VAL B 1 61 ? -30.027 5.905 50.645 1.00 45.14 103 VAL B N 1
ATOM 2153 C CA . VAL B 1 61 ? -29.575 6.083 52.019 1.00 39.60 103 VAL B CA 1
ATOM 2154 C C . VAL B 1 61 ? -28.432 7.088 52.039 1.00 34.90 103 VAL B C 1
ATOM 2155 O O . VAL B 1 61 ? -28.385 7.983 52.886 1.00 37.67 103 VAL B O 1
ATOM 2159 N N . MET B 1 62 ? -27.524 6.938 51.079 1.00 35.51 104 MET B N 1
ATOM 2160 C CA . MET B 1 62 ? -26.381 7.830 50.932 1.00 39.27 104 MET B CA 1
ATOM 2161 C C . MET B 1 62 ? -26.835 9.260 50.659 1.00 55.47 104 MET B C 1
ATOM 2162 O O . MET B 1 62 ? -26.210 10.219 51.113 1.00 55.59 104 MET B O 1
ATOM 2167 N N . GLN B 1 63 ? -27.924 9.387 49.905 1.00 48.01 105 GLN B N 1
ATOM 2168 C CA . GLN B 1 63 ? -28.526 10.682 49.607 1.00 50.17 105 GLN B CA 1
ATOM 2169 C C . GLN B 1 63 ? -29.126 11.330 50.846 1.00 51.87 105 GLN B C 1
ATOM 2170 O O . GLN B 1 63 ? -28.985 12.535 51.058 1.00 56.26 105 GLN B O 1
ATOM 2176 N N . CYS B 1 64 ? -29.793 10.521 51.662 1.00 35.42 106 CYS B N 1
ATOM 2177 C CA . CYS B 1 64 ? -30.450 11.027 52.860 1.00 38.69 106 CYS B CA 1
ATOM 2178 C C . CYS B 1 64 ? -29.408 11.562 53.836 1.00 36.63 106 CYS B C 1
ATOM 2179 O O . CYS B 1 64 ? -29.547 12.664 54.368 1.00 45.74 106 CYS B O 1
ATOM 2182 N N . LEU B 1 65 ? -28.371 10.767 54.071 1.00 34.72 107 LEU B N 1
ATOM 2183 C CA . LEU B 1 65 ? -27.284 11.157 54.962 1.00 47.81 107 LEU B CA 1
ATOM 2184 C C . LEU B 1 65 ? -26.547 12.407 54.480 1.00 50.84 107 LEU B C 1
ATOM 2185 O O . LEU B 1 65 ? -26.117 13.225 55.290 1.00 39.60 107 LEU B O 1
ATOM 2190 N N . SER B 1 66 ? -26.399 12.552 53.165 1.00 38.80 108 SER B N 1
ATOM 2191 C CA . SER B 1 66 ? -25.720 13.716 52.603 1.00 34.53 108 SER B CA 1
ATOM 2192 C C . SER B 1 66 ? -26.474 15.008 52.900 1.00 44.05 108 SER B C 1
ATOM 2193 O O . SER B 1 66 ? -25.866 16.020 53.252 1.00 51.95 108 SER B O 1
ATOM 2196 N N . ARG B 1 67 ? -27.796 14.968 52.759 1.00 41.62 109 ARG B N 1
ATOM 2197 C CA . ARG B 1 67 ? -28.626 16.141 53.003 1.00 45.13 109 ARG B CA 1
ATOM 2198 C C . ARG B 1 67 ? -28.693 16.448 54.492 1.00 54.58 109 ARG B C 1
ATOM 2199 O O . ARG B 1 67 ? -28.708 17.611 54.900 1.00 55.04 109 ARG B O 1
ATOM 2207 N N . ILE B 1 68 ? -28.732 15.391 55.295 1.00 56.07 110 ILE B N 1
ATOM 2208 C CA . ILE B 1 68 ? -28.743 15.520 56.745 1.00 58.75 110 ILE B CA 1
ATOM 2209 C C . ILE B 1 68 ? -27.411 16.089 57.238 1.00 56.67 110 ILE B C 1
ATOM 2210 O O . ILE B 1 68 ? -27.381 16.930 58.137 1.00 53.73 110 ILE B O 1
ATOM 2215 N N . GLU B 1 69 ? -26.312 15.635 56.641 1.00 46.09 111 GLU B N 1
ATOM 2216 C CA . GLU B 1 69 ? -24.986 16.110 57.030 1.00 40.33 111 GLU B CA 1
ATOM 2217 C C . GLU B 1 69 ? -24.811 17.609 56.780 1.00 47.88 111 GLU B C 1
ATOM 2218 O O . GLU B 1 69 ? -24.171 18.304 57.568 1.00 48.32 111 GLU B O 1
ATOM 2224 N N . GLU B 1 70 ? -25.378 18.098 55.682 1.00 47.87 112 GLU B N 1
ATOM 2225 C CA . GLU B 1 70 ? -25.277 19.511 55.330 1.00 49.07 112 GLU B CA 1
ATOM 2226 C C . GLU B 1 70 ? -26.499 20.309 55.783 1.00 43.73 112 GLU B C 1
ATOM 2227 O O . GLU B 1 70 ? -26.689 21.451 55.359 1.00 46.55 112 GLU B O 1
ATOM 2233 N N . GLY B 1 71 ? -27.322 19.708 56.637 1.00 49.21 113 GLY B N 1
ATOM 2234 C CA . GLY B 1 71 ? -28.594 20.297 57.020 1.00 50.01 113 GLY B CA 1
ATOM 2235 C C . GLY B 1 71 ? -28.561 21.679 57.652 1.00 61.30 113 GLY B C 1
ATOM 2236 O O . GLY B 1 71 ? -29.559 22.400 57.612 1.00 68.85 113 GLY B O 1
ATOM 2237 N N . GLU B 1 72 ? -27.428 22.053 58.239 1.00 61.77 114 GLU B N 1
ATOM 2238 C CA . GLU B 1 72 ? -27.311 23.355 58.889 1.00 63.15 114 GLU B CA 1
ATOM 2239 C C . GLU B 1 72 ? -26.882 24.461 57.929 1.00 60.38 114 GLU B C 1
ATOM 2240 O O . GLU B 1 72 ? -26.919 25.642 58.277 1.00 59.39 114 GLU B O 1
ATOM 2246 N N . ASN B 1 73 ? -26.470 24.079 56.724 1.00 61.71 115 ASN B N 1
ATOM 2247 C CA . ASN B 1 73 ? -26.038 25.056 55.732 1.00 66.63 115 ASN B CA 1
ATOM 2248 C C . ASN B 1 73 ? -27.194 25.368 54.773 1.00 77.43 115 ASN B C 1
ATOM 2249 O O . ASN B 1 73 ? -27.404 24.650 53.795 1.00 79.88 115 ASN B O 1
ATOM 2254 N N . LEU B 1 74 ? -27.947 26.427 55.069 1.00 81.07 116 LEU B N 1
ATOM 2255 C CA . LEU B 1 74 ? -29.138 26.785 54.293 1.00 79.02 116 LEU B CA 1
ATOM 2256 C C . LEU B 1 74 ? -28.843 27.420 52.932 1.00 89.76 116 LEU B C 1
ATOM 2257 O O . LEU B 1 74 ? -29.741 27.555 52.098 1.00 97.46 116 LEU B O 1
ATOM 2262 N N . ASP B 1 75 ? -27.593 27.815 52.712 1.00 94.22 117 ASP B N 1
ATOM 2263 C CA . ASP B 1 75 ? -27.176 28.319 51.408 1.00 90.97 117 ASP B CA 1
ATOM 2264 C C . ASP B 1 75 ? -26.823 27.161 50.480 1.00 89.80 117 ASP B C 1
ATOM 2265 O O . ASP B 1 75 ? -26.484 27.366 49.313 1.00 95.71 117 ASP B O 1
ATOM 2267 N N . CYS B 1 76 ? -26.896 25.945 51.011 1.00 79.54 118 CYS B N 1
ATOM 2268 C CA . CYS B 1 76 ? -26.658 24.750 50.217 1.00 68.48 118 CYS B CA 1
ATOM 2269 C C . CYS B 1 76 ? -27.958 24.298 49.559 1.00 83.52 118 CYS B C 1
ATOM 2270 O O . CYS B 1 76 ? -29.031 24.393 50.157 1.00 85.91 118 CYS B O 1
ATOM 2273 N N . SER B 1 77 ? -27.859 23.804 48.330 1.00 87.47 119 SER B N 1
ATOM 2274 C CA . SER B 1 77 ? -29.027 23.320 47.603 1.00 93.51 119 SER B CA 1
ATOM 2275 C C . SER B 1 77 ? -28.720 21.995 46.916 1.00 97.47 119 SER B C 1
ATOM 2276 O O . SER B 1 77 ? -27.667 21.833 46.300 1.00 95.82 119 SER B O 1
ATOM 2279 N N . PHE B 1 78 ? -29.646 21.050 47.018 1.00 96.46 120 PHE B N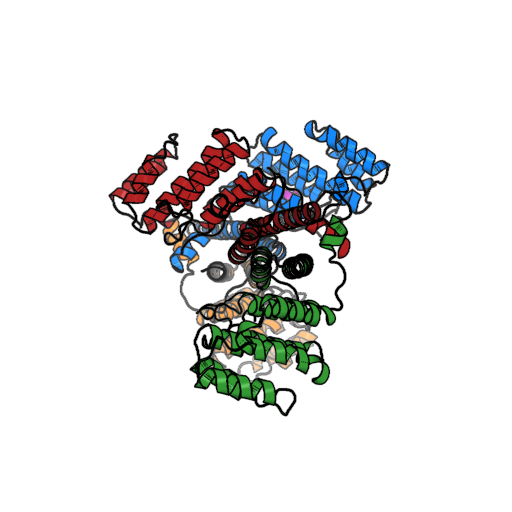 1
ATOM 2280 C CA . PHE B 1 78 ? -29.430 19.730 46.445 1.00 93.12 120 PHE B CA 1
ATOM 2281 C C . PHE B 1 78 ? -30.284 19.514 45.201 1.00 94.58 120 PHE B C 1
ATOM 2282 O O . PHE B 1 78 ? -30.009 18.623 44.399 1.00 91.87 120 PHE B O 1
ATOM 2290 N N . ASP B 1 79 ? -31.324 20.328 45.043 1.00 96.63 121 ASP B N 1
ATOM 2291 C CA . ASP B 1 79 ? -32.154 20.266 43.843 1.00 103.84 121 ASP B CA 1
ATOM 2292 C C . ASP B 1 79 ? -32.028 21.513 42.965 1.00 112.31 121 ASP B C 1
ATOM 2293 O O . ASP B 1 79 ? -31.869 22.627 43.468 1.00 111.32 121 ASP B O 1
ATOM 2298 N N . MET B 1 80 ? -32.101 21.308 41.650 1.00 121.48 122 MET B N 1
ATOM 2299 C CA . MET B 1 80 ? -31.995 22.397 40.680 1.00 125.54 122 MET B CA 1
ATOM 2300 C C . MET B 1 80 ? -33.346 22.830 40.112 1.00 126.62 122 MET B C 1
ATOM 2301 O O . MET B 1 80 ? -33.586 22.726 38.907 1.00 133.53 122 MET B O 1
ATOM 2306 N N . GLU B 1 81 ? -34.216 23.311 40.993 1.00 123.77 123 GLU B N 1
ATOM 2307 C CA . GLU B 1 81 ? -35.514 23.867 40.622 1.00 127.52 123 GLU B CA 1
ATOM 2308 C C . GLU B 1 81 ? -36.050 24.575 41.854 1.00 126.77 123 GLU B C 1
ATOM 2309 O O . GLU B 1 81 ? -36.979 25.379 41.792 1.00 129.43 123 GLU B O 1
ATOM 2311 N N . ALA B 1 82 ? -35.430 24.240 42.978 1.00 116.70 124 ALA B N 1
ATOM 2312 C CA . ALA B 1 82 ? -35.759 24.771 44.288 1.00 106.69 124 ALA B CA 1
ATOM 2313 C C . ALA B 1 82 ? -34.491 25.477 44.801 1.00 104.58 124 ALA B C 1
ATOM 2314 O O . ALA B 1 82 ? -33.437 25.211 44.224 1.00 105.81 124 ALA B O 1
ATOM 2316 N N . GLU B 1 83 ? -34.481 26.348 45.826 1.00 98.15 125 GLU B N 1
ATOM 2317 C CA . GLU B 1 83 ? -35.514 26.818 46.780 1.00 91.66 125 GLU B CA 1
ATOM 2318 C C . GLU B 1 83 ? -35.874 25.835 47.908 1.00 90.31 125 GLU B C 1
ATOM 2319 O O . GLU B 1 83 ? -36.634 26.196 48.806 1.00 97.28 125 GLU B O 1
ATOM 2321 N N . LEU B 1 84 ? -35.320 24.624 47.900 1.00 84.73 126 LEU B N 1
ATOM 2322 C CA . LEU B 1 84 ? -35.485 23.727 49.045 1.00 74.82 126 LEU B CA 1
ATOM 2323 C C . LEU B 1 84 ? -34.237 23.755 49.917 1.00 57.88 126 LEU B C 1
ATOM 2324 O O . LEU B 1 84 ? -33.114 23.711 49.411 1.00 54.49 126 LEU B O 1
ATOM 2329 N N . THR B 1 85 ? -34.443 23.818 51.228 1.00 48.05 127 THR B N 1
ATOM 2330 C CA . THR B 1 85 ? -33.364 23.618 52.182 1.00 48.35 127 THR B CA 1
ATOM 2331 C C . THR B 1 85 ? -32.990 22.135 52.168 1.00 59.02 127 THR B C 1
ATOM 2332 O O . THR B 1 85 ? -33.823 21.295 51.831 1.00 75.35 127 THR B O 1
ATOM 2336 N N . PRO B 1 86 ? -31.731 21.811 52.506 1.00 54.99 128 PRO B N 1
ATOM 2337 C CA . PRO B 1 86 ? -31.248 20.423 52.474 1.00 59.70 128 PRO B CA 1
ATOM 2338 C C . PRO B 1 86 ? -32.094 19.427 53.273 1.00 59.91 128 PRO B C 1
ATOM 2339 O O . PRO B 1 86 ? -32.230 18.281 52.846 1.00 59.80 128 PRO B O 1
ATOM 2343 N N . LEU B 1 87 ? -32.647 19.848 54.406 1.00 50.23 129 LEU B N 1
ATOM 2344 C CA . LEU B 1 87 ? -33.466 18.951 55.217 1.00 56.36 129 LEU B CA 1
ATOM 2345 C C . LEU B 1 87 ? -34.834 18.707 54.578 1.00 63.69 129 LEU B C 1
ATOM 2346 O O . LEU B 1 87 ? -35.481 17.696 54.858 1.00 63.88 129 LEU B O 1
ATOM 2351 N N . GLU B 1 88 ? -35.278 19.637 53.736 1.00 61.35 130 GLU B N 1
ATOM 2352 C CA . GLU B 1 88 ? -36.495 19.437 52.955 1.00 58.58 130 GLU B CA 1
ATOM 2353 C C . GLU B 1 88 ? -36.241 18.363 51.908 1.00 54.04 130 GLU B C 1
ATOM 2354 O O . GLU B 1 88 ? -37.109 17.541 51.614 1.00 65.68 130 GLU B O 1
ATOM 2360 N N . SER B 1 89 ? -35.035 18.385 51.351 1.00 48.67 131 SER B N 1
ATOM 2361 C CA . SER B 1 89 ? -34.608 17.384 50.387 1.00 55.58 131 SER B CA 1
ATOM 2362 C C . SER B 1 89 ? -34.528 16.024 51.061 1.00 53.85 131 SER B C 1
ATOM 2363 O O . SER B 1 89 ? -34.844 15.002 50.457 1.00 51.71 131 SER B O 1
ATOM 2366 N N . ALA B 1 90 ? -34.096 16.023 52.317 1.00 42.58 132 ALA B N 1
ATOM 2367 C CA . ALA B 1 90 ? -33.986 14.793 53.082 1.00 56.62 132 ALA B CA 1
ATOM 2368 C C . ALA B 1 90 ? -35.355 14.147 53.268 1.00 56.46 132 ALA B C 1
ATOM 2369 O O . ALA B 1 90 ? -35.476 12.920 53.272 1.00 51.48 132 ALA B O 1
ATOM 2371 N N . ILE B 1 91 ? -36.378 14.982 53.432 1.00 33.81 133 ILE B N 1
ATOM 2372 C CA . ILE B 1 91 ? -37.752 14.512 53.568 1.00 44.48 133 ILE B CA 1
ATOM 2373 C C . ILE B 1 91 ? -38.210 13.816 52.286 1.00 50.86 133 ILE B C 1
ATOM 2374 O O . ILE B 1 91 ? -38.851 12.766 52.332 1.00 57.99 133 ILE B O 1
ATOM 2379 N N . ASN B 1 92 ? -37.873 14.405 51.141 1.00 45.50 134 ASN B N 1
ATOM 2380 C CA . ASN B 1 92 ? -38.209 13.814 49.846 1.00 43.77 134 ASN B CA 1
ATOM 2381 C C . ASN B 1 92 ? -37.494 12.480 49.630 1.00 51.48 134 ASN B C 1
ATOM 2382 O O . ASN B 1 92 ? -38.082 11.533 49.105 1.00 54.30 134 ASN B O 1
ATOM 2387 N N . VAL B 1 93 ? -36.222 12.421 50.023 1.00 45.18 135 VAL B N 1
ATOM 2388 C CA . VAL B 1 93 ? -35.429 11.201 49.895 1.00 48.58 135 VAL B CA 1
ATOM 2389 C C . VAL B 1 93 ? -36.004 10.110 50.787 1.00 41.85 135 VAL B C 1
ATOM 2390 O O . VAL B 1 93 ? -36.076 8.945 50.397 1.00 40.80 135 VAL B O 1
ATOM 2394 N N . LEU B 1 94 ? -36.428 10.510 51.981 1.00 37.47 136 LEU B N 1
ATOM 2395 C CA . LEU B 1 94 ? -37.000 9.592 52.958 1.00 32.96 136 LEU B CA 1
ATOM 2396 C C . LEU B 1 94 ? -38.226 8.874 52.393 1.00 49.74 136 LEU B C 1
ATOM 2397 O O . LEU B 1 94 ? -38.456 7.699 52.681 1.00 55.05 136 LEU B O 1
ATOM 2402 N N . GLU B 1 95 ? -39.008 9.586 51.587 1.00 45.25 137 GLU B N 1
ATOM 2403 C CA . GLU B 1 95 ? -40.184 9.002 50.953 1.00 53.60 137 GLU B CA 1
ATOM 2404 C C . GLU B 1 95 ? -39.793 8.003 49.863 1.00 56.22 137 GLU B C 1
ATOM 2405 O O . GLU B 1 95 ? -40.473 6.994 49.665 1.00 60.44 137 GLU B O 1
ATOM 2411 N N . MET B 1 96 ? -38.701 8.286 49.155 1.00 49.59 138 MET B N 1
ATOM 2412 C CA . MET B 1 96 ? -38.177 7.336 48.178 1.00 44.05 138 MET B CA 1
ATOM 2413 C C . MET B 1 96 ? -37.718 6.075 48.897 1.00 55.58 138 MET B C 1
ATOM 2414 O O . MET B 1 96 ? -37.907 4.961 48.406 1.00 56.98 138 MET B O 1
ATOM 2419 N N . ILE B 1 97 ? -37.124 6.267 50.070 1.00 48.55 139 ILE B N 1
ATOM 2420 C CA . ILE B 1 97 ? -36.635 5.162 50.881 1.00 52.00 139 ILE B CA 1
ATOM 2421 C C . ILE B 1 97 ? -37.801 4.312 51.376 1.00 50.27 139 ILE B C 1
ATOM 2422 O O . ILE B 1 97 ? -37.731 3.086 51.345 1.00 52.61 139 ILE B O 1
ATOM 2427 N N . LYS B 1 98 ? -38.876 4.964 51.811 1.00 43.69 140 LYS B N 1
ATOM 2428 C CA . LYS B 1 98 ? -40.078 4.255 52.245 1.00 48.88 140 LYS B CA 1
ATOM 2429 C C . LYS B 1 98 ? -40.628 3.351 51.145 1.00 55.30 140 LYS B C 1
ATOM 2430 O O . LYS B 1 98 ? -40.955 2.188 51.386 1.00 57.02 140 LYS B O 1
ATOM 2436 N N . THR B 1 99 ? -40.722 3.897 49.937 1.00 53.73 141 THR B N 1
ATOM 2437 C CA . THR B 1 99 ? -41.212 3.152 48.784 1.00 50.66 141 THR B CA 1
ATOM 2438 C C . THR B 1 99 ? -40.265 2.020 48.393 1.00 59.79 141 THR B C 1
ATOM 2439 O O . THR B 1 99 ? -40.648 0.849 48.388 1.00 65.58 141 THR B O 1
ATOM 2443 N N . GLU B 1 100 ? -39.031 2.383 48.056 1.00 59.48 142 GLU B N 1
ATOM 2444 C CA . GLU B 1 100 ? -38.040 1.431 47.555 1.00 56.89 142 GLU B CA 1
ATOM 2445 C C . GLU B 1 100 ? -37.666 0.333 48.555 1.00 59.46 142 GLU B C 1
ATOM 2446 O O . GLU B 1 100 ? -37.252 -0.752 48.152 1.00 66.69 142 GLU B O 1
ATOM 2452 N N . PHE B 1 101 ? -37.806 0.609 49.849 1.00 57.17 143 PHE B N 1
ATOM 2453 C CA . PHE B 1 101 ? -37.513 -0.397 50.866 1.00 46.70 143 PHE B CA 1
ATOM 2454 C C . PHE B 1 101 ? -38.807 -1.106 51.240 1.00 55.77 143 PHE B C 1
ATOM 2455 O O . PHE B 1 101 ? -38.817 -2.006 52.087 1.00 54.53 143 PHE B O 1
ATOM 2463 N N . THR B 1 102 ? -39.890 -0.684 50.587 1.00 50.24 144 THR B N 1
ATOM 2464 C CA . THR B 1 102 ? -41.238 -1.181 50.847 1.00 41.81 144 THR B CA 1
ATOM 2465 C C . THR B 1 102 ? -41.514 -1.163 52.345 1.00 52.16 144 THR B C 1
ATOM 2466 O O . THR B 1 102 ? -41.889 -2.178 52.935 1.00 60.38 144 THR B O 1
ATOM 2470 N N . LEU B 1 103 ? -41.317 0.005 52.951 1.00 52.12 145 LEU B N 1
ATOM 2471 C CA . LEU B 1 103 ? -41.559 0.185 54.375 1.00 38.82 145 LEU B CA 1
ATOM 2472 C C . LEU B 1 103 ? -42.969 0.705 54.605 1.00 42.61 145 LEU B C 1
ATOM 2473 O O . LEU B 1 103 ? -43.559 1.345 53.733 1.00 46.30 145 LEU B O 1
ATOM 2478 N N . THR B 1 104 ? -43.504 0.423 55.786 1.00 37.61 146 THR B N 1
ATOM 2479 C CA . THR B 1 104 ? -44.827 0.897 56.159 1.00 56.90 146 THR B CA 1
ATOM 2480 C C . THR B 1 104 ? -44.760 2.320 56.688 1.00 65.88 146 THR B C 1
ATOM 2481 O O . THR B 1 104 ? -43.749 2.732 57.259 1.00 68.79 146 THR B O 1
ATOM 2485 N N . GLU B 1 105 ? -45.836 3.071 56.477 1.00 58.41 147 GLU B N 1
ATOM 2486 C CA . GLU B 1 105 ? -45.917 4.450 56.940 1.00 58.29 147 GLU B CA 1
ATOM 2487 C C . GLU B 1 105 ? -45.674 4.594 58.440 1.00 59.41 147 GLU B C 1
ATOM 2488 O O . GLU B 1 105 ? -45.059 5.563 58.885 1.00 54.02 147 GLU B O 1
ATOM 2494 N N . ALA B 1 106 ? -46.134 3.616 59.211 1.00 58.80 148 ALA B N 1
ATOM 2495 C CA . ALA B 1 106 ? -45.995 3.668 60.660 1.00 58.92 148 ALA B CA 1
ATOM 2496 C C . ALA B 1 106 ? -44.538 3.571 61.115 1.00 66.56 148 ALA B C 1
ATOM 2497 O O . ALA B 1 106 ? -44.159 4.164 62.126 1.00 78.66 148 ALA B O 1
ATOM 2499 N N . VAL B 1 107 ? -43.732 2.817 60.371 1.00 59.18 149 VAL B N 1
ATOM 2500 C CA . VAL B 1 107 ? -42.315 2.646 60.687 1.00 55.94 149 VAL B CA 1
ATOM 2501 C C . VAL B 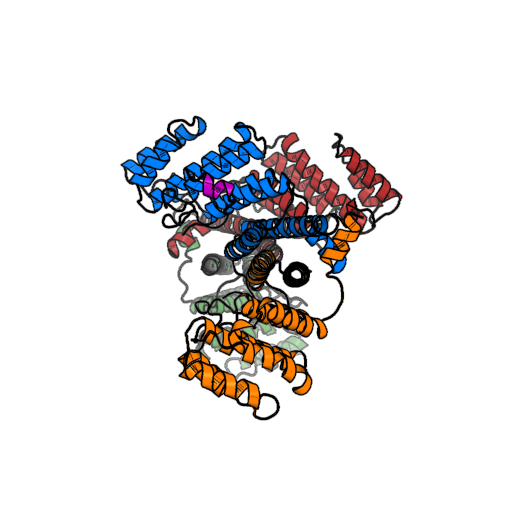1 107 ? -41.530 3.916 60.354 1.00 68.51 149 VAL B C 1
ATOM 2502 O O . VAL B 1 107 ? -40.640 4.328 61.101 1.00 88.84 149 VAL B O 1
ATOM 2506 N N . VAL B 1 108 ? -41.902 4.552 59.247 1.00 59.39 150 VAL B N 1
ATOM 2507 C CA . VAL B 1 108 ? -41.192 5.720 58.738 1.00 54.90 150 VAL B CA 1
ATOM 2508 C C . VAL B 1 108 ? -41.636 6.963 59.501 1.00 57.70 150 VAL B C 1
ATOM 2509 O O . VAL B 1 108 ? -40.870 7.915 59.660 1.00 54.63 150 VAL B O 1
ATOM 2513 N N . GLU B 1 109 ? -42.872 6.927 59.989 1.00 71.96 151 GLU B N 1
ATOM 2514 C CA . GLU B 1 109 ? -43.522 8.084 60.598 1.00 69.66 151 GLU B CA 1
ATOM 2515 C C . GLU B 1 109 ? -42.710 8.726 61.720 1.00 64.34 151 GLU B C 1
ATOM 2516 O O . GLU B 1 109 ? -42.585 9.949 61.782 1.00 66.14 151 GLU B O 1
ATOM 2522 N N . SER B 1 110 ? -42.150 7.898 62.594 1.00 63.94 152 SER B N 1
ATOM 2523 C CA . SER B 1 110 ? -41.410 8.389 63.751 1.00 72.76 152 SER B CA 1
ATOM 2524 C C . SER B 1 110 ? -40.163 9.194 63.383 1.00 69.85 152 SER B C 1
ATOM 2525 O O . SER B 1 110 ? -39.924 10.266 63.939 1.00 67.96 152 SER B O 1
ATOM 2528 N N . SER B 1 111 ? -39.380 8.686 62.438 1.00 56.14 153 SER B N 1
ATOM 2529 C CA . SER B 1 111 ? -38.134 9.342 62.068 1.00 60.76 153 SER B CA 1
ATOM 2530 C C . SER B 1 111 ? -38.356 10.588 61.212 1.00 58.82 153 SER B C 1
ATOM 2531 O O . SER B 1 111 ? -37.539 11.513 61.240 1.00 61.24 153 SER B O 1
ATOM 2534 N N . ARG B 1 112 ? -39.442 10.605 60.440 1.00 43.89 154 ARG B N 1
ATOM 2535 C CA . ARG B 1 112 ? -39.762 11.762 59.603 1.00 51.00 154 ARG B CA 1
ATOM 2536 C C . ARG B 1 112 ? -40.134 12.977 60.453 1.00 52.97 154 ARG B C 1
ATOM 2537 O O . ARG B 1 112 ? -39.882 14.110 60.048 1.00 52.20 154 ARG B O 1
ATOM 2545 N N . LYS B 1 113 ? -40.747 12.745 61.612 1.00 53.61 155 LYS B N 1
ATOM 2546 C CA . LYS B 1 113 ? -41.070 13.837 62.533 1.00 54.92 155 LYS B CA 1
ATOM 2547 C C . LYS B 1 113 ? -39.818 14.581 62.960 1.00 56.61 155 LYS B C 1
ATOM 2548 O O . LYS B 1 113 ? -39.833 15.803 63.090 1.00 67.80 155 LYS B O 1
ATOM 2554 N N . LEU B 1 114 ? -38.748 13.829 63.201 1.00 56.24 156 LEU B N 1
ATOM 2555 C CA . LEU B 1 114 ? -37.484 14.404 63.633 1.00 56.81 156 LEU B CA 1
ATOM 2556 C C . LEU B 1 114 ? -36.933 15.353 62.577 1.00 55.58 156 LEU B C 1
ATOM 2557 O O . LEU B 1 114 ? -36.499 16.464 62.892 1.00 55.64 156 LEU B O 1
ATOM 2562 N N . VAL B 1 115 ? -36.958 14.908 61.323 1.00 43.10 157 VAL B N 1
ATOM 2563 C CA . VAL B 1 115 ? -36.458 15.714 60.217 1.00 41.13 157 VAL B CA 1
ATOM 2564 C C . VAL B 1 115 ? -37.313 16.962 60.059 1.00 52.97 157 VAL B C 1
ATOM 2565 O O . VAL B 1 115 ? -36.789 18.054 59.839 1.00 59.12 157 VAL B O 1
ATOM 2569 N N . LYS B 1 116 ? -38.628 16.797 60.180 1.00 52.07 158 LYS B N 1
ATOM 2570 C CA . LYS B 1 116 ? -39.545 17.929 60.107 1.00 58.95 158 LYS B CA 1
ATOM 2571 C C . LYS B 1 116 ? -39.268 18.877 61.266 1.00 55.19 158 LYS B C 1
ATOM 2572 O O . LYS B 1 116 ? -39.241 20.093 61.086 1.00 43.62 158 LYS B O 1
ATOM 2578 N N . GLU B 1 117 ? -39.077 18.314 62.456 1.00 57.74 159 GLU B N 1
ATOM 2579 C CA . GLU B 1 117 ? -38.759 19.114 63.630 1.00 59.91 159 GLU B CA 1
ATOM 2580 C C . GLU B 1 117 ? -37.465 19.882 63.443 1.00 65.66 159 GLU B C 1
ATOM 2581 O O . GLU B 1 117 ? -37.376 21.070 63.745 1.00 70.29 159 GLU B O 1
ATOM 2587 N N . ALA B 1 118 ? -36.456 19.178 62.944 1.00 51.35 160 ALA B N 1
ATOM 2588 C CA . ALA B 1 118 ? -35.133 19.755 62.765 1.00 52.95 160 ALA B CA 1
ATOM 2589 C C . ALA B 1 118 ? -35.101 20.820 61.680 1.00 59.42 160 ALA B C 1
ATOM 2590 O O . ALA B 1 118 ? -34.452 21.849 61.838 1.00 61.54 160 ALA B O 1
ATOM 2592 N N . ALA B 1 119 ? -35.809 20.568 60.586 1.00 59.42 161 ALA B N 1
ATOM 2593 C CA . ALA B 1 119 ? -35.830 21.487 59.456 1.00 57.08 161 ALA B CA 1
ATOM 2594 C C . ALA B 1 119 ? -36.366 22.853 59.864 1.00 68.14 161 ALA B C 1
ATOM 2595 O O . ALA B 1 119 ? -35.836 23.887 59.452 1.00 62.67 161 ALA B O 1
ATOM 2597 N N . VAL B 1 120 ? -37.420 22.845 60.674 1.00 66.62 162 VAL B N 1
ATOM 2598 C CA . VAL B 1 120 ? -38.063 24.075 61.121 1.00 64.85 162 VAL B CA 1
ATOM 2599 C C . VAL B 1 120 ? -37.166 24.818 62.110 1.00 72.56 162 VAL B C 1
ATOM 2600 O O . VAL B 1 120 ? -36.996 26.033 62.011 1.00 73.26 162 VAL B O 1
ATOM 2604 N N . ILE B 1 121 ? -36.590 24.078 63.053 1.00 63.67 163 ILE B N 1
ATOM 2605 C CA . ILE B 1 121 ? -35.742 24.660 64.090 1.00 68.49 163 ILE B CA 1
ATOM 2606 C C . ILE B 1 121 ? -34.480 25.312 63.507 1.00 69.19 163 ILE B C 1
ATOM 2607 O O . ILE B 1 121 ? -34.046 26.366 63.981 1.00 51.89 163 ILE B O 1
ATOM 2612 N N . ILE B 1 122 ? -33.912 24.706 62.466 1.00 70.60 164 ILE B N 1
ATOM 2613 C CA . ILE B 1 122 ? -32.718 25.253 61.822 1.00 77.14 164 ILE B CA 1
ATOM 2614 C C . ILE B 1 122 ? -33.010 26.586 61.129 1.00 83.52 164 ILE B C 1
ATOM 2615 O O . ILE B 1 122 ? -32.211 27.523 61.210 1.00 94.55 164 ILE B O 1
ATOM 2620 N N . CYS B 1 123 ? -34.158 26.669 60.462 1.00 73.58 165 CYS B N 1
ATOM 2621 C CA . CYS B 1 123 ? -34.596 27.917 59.850 1.00 67.70 165 CYS B CA 1
ATOM 2622 C C . CYS B 1 123 ? -34.750 28.980 60.931 1.00 68.94 165 CYS B C 1
ATOM 2623 O O . CYS B 1 123 ? -34.386 30.137 60.733 1.00 70.43 165 CYS B O 1
ATOM 2626 N N . ILE B 1 124 ? -35.309 28.581 62.070 1.00 60.46 166 ILE B N 1
ATOM 2627 C CA . ILE B 1 124 ? -35.471 29.483 63.207 1.00 64.98 166 ILE B CA 1
ATOM 2628 C C . ILE B 1 124 ? -34.104 29.950 63.715 1.00 67.11 166 ILE B C 1
ATOM 2629 O O . ILE B 1 124 ? -33.903 31.141 63.938 1.00 62.45 166 ILE B O 1
ATOM 2634 N N . LYS B 1 125 ? -33.171 29.017 63.893 1.00 73.10 167 LYS B N 1
ATOM 2635 C CA . LYS B 1 125 ? -31.812 29.355 64.321 1.00 76.94 167 LYS B CA 1
ATOM 2636 C C . LYS B 1 125 ? -31.095 30.302 63.353 1.00 76.07 167 LYS B C 1
ATOM 2637 O O . LYS B 1 125 ? -30.236 31.082 63.764 1.00 72.14 167 LYS B O 1
ATOM 2643 N N . ASN B 1 126 ? -31.449 30.232 62.072 1.00 72.26 168 ASN B N 1
ATOM 2644 C CA . ASN B 1 126 ? -30.862 31.115 61.068 1.00 81.40 168 ASN B CA 1
ATOM 2645 C C . ASN B 1 126 ? -31.728 32.344 60.820 1.00 83.12 168 ASN B C 1
ATOM 2646 O O . ASN B 1 126 ? -31.496 33.097 59.871 1.00 88.46 168 ASN B O 1
ATOM 2651 N N . LYS B 1 127 ? -32.729 32.527 61.678 1.00 77.02 169 LYS B N 1
ATOM 2652 C CA . LYS B 1 127 ? -33.656 33.657 61.610 1.00 79.32 169 LYS B CA 1
ATOM 2653 C C . LYS B 1 127 ? -34.410 33.720 60.278 1.00 83.90 169 LYS B C 1
ATOM 2654 O O . LYS B 1 127 ? -34.809 34.798 59.834 1.00 87.35 169 LYS B O 1
ATOM 2660 N N . GLU B 1 128 ? -34.599 32.565 59.646 1.00 86.79 170 GLU B N 1
ATOM 2661 C CA . GLU B 1 128 ? -35.405 32.466 58.431 1.00 88.64 170 GLU B CA 1
ATOM 2662 C C . GLU B 1 128 ? -36.830 32.030 58.756 1.00 87.93 170 GLU B C 1
ATOM 2663 O O . GLU B 1 128 ? -37.223 30.898 58.480 1.00 85.26 170 GLU B O 1
ATOM 2669 N N . PHE B 1 129 ? -37.592 32.936 59.359 1.00 86.46 171 PHE B N 1
ATOM 2670 C CA . PHE B 1 129 ? -38.900 32.607 59.910 1.00 79.90 171 PHE B CA 1
ATOM 2671 C C . PHE B 1 129 ? -39.973 32.281 58.862 1.00 79.11 171 PHE B C 1
ATOM 2672 O O . PHE B 1 129 ? -40.820 31.416 59.099 1.00 84.41 171 PHE B O 1
ATOM 2680 N N . GLU B 1 130 ? -39.947 32.958 57.715 1.00 82.60 172 GLU B N 1
ATOM 2681 C CA . GLU B 1 130 ? -40.926 32.682 56.664 1.00 87.41 172 GLU B CA 1
ATOM 2682 C C . GLU B 1 130 ? -40.749 31.261 56.148 1.00 79.57 172 GLU B C 1
ATOM 2683 O O . GLU B 1 130 ? -41.725 30.537 55.935 1.00 75.29 172 GLU B O 1
ATOM 2689 N N . LYS B 1 131 ? -39.496 30.868 55.949 1.00 73.38 173 LYS B N 1
ATOM 2690 C CA . LYS B 1 131 ? -39.185 29.526 55.485 1.00 64.40 173 LYS B CA 1
ATOM 2691 C C . LYS B 1 131 ? -39.596 28.535 56.560 1.00 64.58 173 LYS B C 1
ATOM 2692 O O . LYS B 1 131 ? -40.149 27.479 56.265 1.00 66.81 173 LYS B O 1
ATOM 2694 N N . ALA B 1 132 ? -39.314 28.889 57.810 1.00 55.21 174 ALA B N 1
ATOM 2695 C CA . ALA B 1 132 ? -39.707 28.076 58.953 1.00 64.76 174 ALA B CA 1
ATOM 2696 C C . ALA B 1 132 ? -41.216 27.857 58.977 1.00 79.70 174 ALA B C 1
ATOM 2697 O O . ALA B 1 132 ? -41.684 26.739 59.188 1.00 86.45 174 ALA B O 1
ATOM 2699 N N . SER B 1 133 ? -41.968 28.935 58.777 1.00 84.84 175 SER B N 1
ATOM 2700 C CA . SER B 1 133 ? -43.424 28.867 58.770 1.00 81.26 175 SER B CA 1
ATOM 2701 C C . SER B 1 133 ? -43.939 27.995 57.628 1.00 75.18 175 SER B C 1
ATOM 2702 O O . SER B 1 133 ? -44.814 27.155 57.828 1.00 83.35 175 SER B O 1
ATOM 2705 N N . LYS B 1 134 ? -43.394 28.205 56.432 1.00 63.03 176 LYS B N 1
ATOM 2706 C CA . LYS B 1 134 ? -43.801 27.447 55.252 1.00 67.24 176 LYS B CA 1
ATOM 2707 C C . LYS B 1 134 ? -43.559 25.949 55.420 1.00 77.42 176 LYS B C 1
ATOM 2708 O O . LYS B 1 134 ? -44.409 25.129 55.066 1.00 78.85 176 LYS B O 1
ATOM 2710 N N . ILE B 1 135 ? -42.394 25.603 55.958 1.00 81.77 177 ILE B N 1
ATOM 2711 C CA . ILE B 1 135 ? -42.041 24.211 56.206 1.00 70.16 177 ILE B CA 1
ATOM 2712 C C . ILE B 1 135 ? -42.950 23.628 57.283 1.00 65.13 177 ILE B C 1
ATOM 2713 O O . ILE B 1 135 ? -43.437 22.503 57.155 1.00 55.25 177 ILE B O 1
ATOM 2718 N N . LEU B 1 136 ? -43.169 24.397 58.346 1.00 60.97 178 LEU B N 1
ATOM 2719 C CA . LEU B 1 136 ? -44.038 23.966 59.435 1.00 71.77 178 LEU B CA 1
ATOM 2720 C C . LEU B 1 136 ? -45.452 23.697 58.924 1.00 78.40 178 LEU B C 1
ATOM 2721 O O . LEU B 1 136 ? -46.062 22.673 59.247 1.00 79.20 178 LEU B O 1
ATOM 2726 N N . LYS B 1 137 ? -45.962 24.626 58.123 1.00 80.74 179 LYS B N 1
ATOM 2727 C CA . LYS B 1 137 ? -47.323 24.541 57.610 1.00 81.11 179 LYS B CA 1
ATOM 2728 C C . LYS B 1 137 ? -47.530 23.373 56.649 1.00 81.63 179 LYS B C 1
ATOM 2729 O O . LYS B 1 137 ? -48.633 22.836 56.556 1.00 84.46 179 LYS B O 1
ATOM 2731 N N . LYS B 1 138 ? -46.483 22.998 55.920 1.00 74.63 180 LYS B N 1
ATOM 2732 C CA . LYS B 1 138 ? -46.616 21.969 54.890 1.00 81.62 180 LYS B CA 1
ATOM 2733 C C . LYS B 1 138 ? -46.334 20.548 55.377 1.00 80.06 180 LYS B C 1
ATOM 2734 O O . LYS B 1 138 ? -46.811 19.576 54.785 1.00 80.75 180 LYS B O 1
ATOM 2740 N N . HIS B 1 139 ? -45.651 20.417 56.506 1.00 78.25 181 HIS B N 1
ATOM 2741 C CA . HIS B 1 139 ? -45.145 19.106 56.885 1.00 76.19 181 HIS B CA 1
ATOM 2742 C C . HIS B 1 139 ? -45.542 18.714 58.299 1.00 83.28 181 HIS B C 1
ATOM 2743 O O . HIS B 1 139 ? -46.093 17.637 58.518 1.00 92.48 181 HIS B O 1
ATOM 2750 N N . MET B 1 140 ? -45.264 19.594 59.255 1.00 92.00 182 MET B N 1
ATOM 2751 C CA . MET B 1 140 ? -45.473 19.283 60.664 1.00 99.43 182 MET B CA 1
ATOM 2752 C C . MET B 1 140 ? -46.958 19.363 61.029 1.00 114.37 182 MET B C 1
ATOM 2753 O O . MET B 1 140 ? -47.363 19.051 62.149 1.00 122.34 182 MET B O 1
ATOM 2758 N N . SER B 1 141 ? -47.772 19.730 60.048 1.00 116.56 183 SER B N 1
ATOM 2759 C CA . SER B 1 141 ? -49.215 19.840 60.224 1.00 116.82 183 SER B CA 1
ATOM 2760 C C . SER B 1 141 ? -49.868 18.477 60.409 1.00 121.21 183 SER B C 1
ATOM 2761 O O . SER B 1 141 ? -50.632 18.029 59.555 1.00 121.87 183 SER B O 1
ATOM 2764 N N . LYS B 1 142 ? -49.532 17.806 61.509 1.00 117.50 184 LYS B N 1
ATOM 2765 C CA . LYS B 1 142 ? -50.173 16.543 61.852 1.00 118.17 184 LYS B CA 1
ATOM 2766 C C . LYS B 1 142 ? -51.419 16.872 62.674 1.00 122.37 184 LYS B C 1
ATOM 2767 O O . LYS B 1 142 ? -52.453 17.161 62.067 1.00 123.13 184 LYS B O 1
ATOM 2773 N N . ASP B 1 143 ? -51.295 16.848 64.011 1.00 124.05 185 ASP B N 1
ATOM 2774 C CA . ASP B 1 143 ? -52.340 17.201 65.015 1.00 126.04 185 ASP B CA 1
ATOM 2775 C C . ASP B 1 143 ? -52.257 16.457 66.362 1.00 126.21 185 ASP B C 1
ATOM 2776 O O . ASP B 1 143 ? -52.459 17.073 67.407 1.00 133.64 185 ASP B O 1
ATOM 2778 N N . PRO B 1 144 ? -51.993 15.135 66.353 1.00 117.54 186 PRO B N 1
ATOM 2779 C CA . PRO B 1 144 ? -52.023 14.400 67.625 1.00 117.30 186 PRO B CA 1
ATOM 2780 C C . PRO B 1 144 ? -50.881 14.719 68.594 1.00 112.50 186 PRO B C 1
ATOM 2781 O O . PRO B 1 144 ? -50.934 15.737 69.287 1.00 104.77 186 PRO B O 1
ATOM 2785 N N . THR B 1 145 ? -49.876 13.850 68.655 1.00 119.63 187 THR B N 1
ATOM 2786 C CA . THR B 1 145 ? -48.808 13.963 69.645 1.00 121.22 187 THR B CA 1
ATOM 2787 C C . THR B 1 145 ? -47.876 15.142 69.361 1.00 118.89 187 THR B C 1
ATOM 2788 O O . THR B 1 145 ? -47.059 15.513 70.206 1.00 117.73 187 THR B O 1
ATOM 2792 N N . THR B 1 146 ? -48.016 15.740 68.182 1.00 119.10 188 THR B N 1
ATOM 2793 C CA . THR B 1 146 ? -47.155 16.845 67.774 1.00 117.59 188 THR B CA 1
ATOM 2794 C C . THR B 1 146 ? -47.768 18.214 68.071 1.00 110.00 188 THR B C 1
ATOM 2795 O O . THR B 1 146 ? -47.143 19.243 67.810 1.00 108.22 188 THR B O 1
ATOM 2799 N N . GLN B 1 147 ? -48.993 18.226 68.591 1.00 102.71 189 GLN B N 1
ATOM 2800 C CA . GLN B 1 147 ? -49.728 19.473 68.792 1.00 92.28 189 GLN B CA 1
ATOM 2801 C C . GLN B 1 147 ? -49.007 20.431 69.733 1.00 89.94 189 GLN B C 1
ATOM 2802 O O . GLN B 1 147 ? -48.910 21.630 69.462 1.00 83.50 189 GLN B O 1
ATOM 2808 N N . LYS B 1 148 ? -48.510 19.894 70.842 1.00 89.50 190 LYS B N 1
ATOM 2809 C CA . LYS B 1 148 ? -47.866 20.704 71.867 1.00 84.84 190 LYS B CA 1
ATOM 2810 C C . LYS B 1 148 ? -46.604 21.359 71.305 1.00 76.40 190 LYS B C 1
ATOM 2811 O O . LYS B 1 148 ? -46.357 22.542 71.540 1.00 70.87 190 LYS B O 1
ATOM 2817 N N . LEU B 1 149 ? -45.810 20.583 70.570 1.00 63.76 191 LEU B N 1
ATOM 2818 C CA . LEU B 1 149 ? -44.581 21.084 69.972 1.00 62.57 191 LEU B CA 1
ATOM 2819 C C . LEU B 1 149 ? -44.844 22.039 68.806 1.00 74.99 191 LEU B C 1
ATOM 2820 O O . LEU B 1 149 ? -44.191 23.078 68.694 1.00 86.80 191 LEU B O 1
ATOM 2825 N N . ARG B 1 150 ? -45.783 21.679 67.932 1.00 73.66 192 ARG B N 1
ATOM 2826 C CA . ARG B 1 150 ? -46.133 22.525 66.791 1.00 81.03 192 ARG B CA 1
ATOM 2827 C C . ARG B 1 150 ? -46.598 23.907 67.243 1.00 85.01 192 ARG B C 1
ATOM 2828 O O . ARG B 1 150 ? -46.273 24.916 66.618 1.00 80.02 192 ARG B O 1
ATOM 2836 N N . ASN B 1 151 ? -47.362 23.945 68.330 1.00 81.94 193 ASN B N 1
ATOM 2837 C CA . ASN B 1 151 ? -47.824 25.212 68.881 1.00 66.10 193 ASN B CA 1
ATOM 2838 C C . ASN B 1 151 ? -46.651 26.017 69.438 1.00 65.17 193 ASN B C 1
ATOM 2839 O O . ASN B 1 151 ? -46.622 27.244 69.310 1.00 63.75 193 ASN B O 1
ATOM 2844 N N . ASP B 1 152 ? -45.693 25.329 70.059 1.00 69.41 194 ASP B N 1
ATOM 2845 C CA . ASP B 1 152 ? -44.503 25.988 70.581 1.00 77.25 194 ASP B CA 1
ATOM 2846 C C . ASP B 1 152 ? -43.750 26.670 69.441 1.00 69.44 194 ASP B C 1
ATOM 2847 O O . ASP B 1 152 ? -43.335 27.821 69.562 1.00 67.76 194 ASP B O 1
ATOM 2852 N N . LEU B 1 153 ? -43.617 25.964 68.322 1.00 62.37 195 LEU B N 1
ATOM 2853 C CA . LEU B 1 153 ? -42.878 26.476 67.173 1.00 66.94 195 LEU B CA 1
ATOM 2854 C C . LEU B 1 153 ? -43.587 27.658 66.521 1.00 77.33 195 LEU B C 1
ATOM 2855 O O . LEU B 1 153 ? -42.941 28.607 66.083 1.00 86.65 195 LEU B O 1
ATOM 2860 N N . LEU B 1 154 ? -44.913 27.593 66.450 1.00 73.05 196 LEU B N 1
ATOM 2861 C CA . LEU B 1 154 ? -45.701 28.687 65.896 1.00 74.65 196 LEU B CA 1
ATOM 2862 C C . LEU B 1 154 ? -45.500 29.965 66.707 1.00 74.44 196 LEU B C 1
ATOM 2863 O O . LEU B 1 154 ? -45.330 31.048 66.143 1.00 68.93 196 LEU B O 1
ATOM 2868 N N . ASN B 1 155 ? -45.526 29.831 68.029 1.00 71.69 197 ASN B N 1
ATOM 2869 C CA . ASN B 1 155 ? -45.358 30.975 68.915 1.00 74.09 197 ASN B CA 1
ATOM 2870 C C . ASN B 1 155 ? -43.951 31.566 68.827 1.00 79.52 197 ASN B C 1
ATOM 2871 O O . ASN B 1 155 ? -43.782 32.787 68.821 1.00 82.21 197 ASN B O 1
ATOM 2876 N N . ILE B 1 156 ? -42.949 30.691 68.765 1.00 79.35 198 ILE B N 1
ATOM 2877 C CA . ILE B 1 156 ? -41.549 31.102 68.674 1.00 71.31 198 ILE B CA 1
ATOM 2878 C C . ILE B 1 156 ? -41.267 31.915 67.412 1.00 62.66 198 ILE B C 1
ATOM 2879 O O . ILE B 1 156 ? -40.591 32.943 67.466 1.00 65.82 198 ILE B O 1
ATOM 2884 N N . ILE B 1 157 ? -41.794 31.450 66.283 1.00 60.93 199 ILE B N 1
ATOM 2885 C CA . ILE B 1 157 ? -41.588 32.116 65.001 1.00 65.21 199 ILE B CA 1
ATOM 2886 C C . ILE B 1 157 ? -42.136 33.543 65.025 1.00 74.99 199 ILE B C 1
ATOM 2887 O O . ILE B 1 157 ? -41.460 34.478 64.597 1.00 81.13 199 ILE B O 1
ATOM 2892 N N . ARG B 1 158 ? -43.353 33.711 65.537 1.00 71.19 200 ARG B N 1
ATOM 2893 C CA . ARG B 1 158 ? -43.977 35.033 65.598 1.00 76.69 200 ARG B CA 1
ATOM 2894 C C . ARG B 1 158 ? -43.249 35.992 66.540 1.00 81.81 200 ARG B C 1
ATOM 2895 O O . ARG B 1 158 ? -43.159 37.186 66.263 1.00 93.75 200 ARG B O 1
ATOM 2903 N N . GLU B 1 159 ? -42.740 35.474 67.654 1.00 77.72 201 GLU B N 1
ATOM 2904 C CA . GLU B 1 159 ? -42.037 36.311 68.626 1.00 77.95 201 GLU B CA 1
ATOM 2905 C C . GLU B 1 159 ? -40.533 36.365 68.373 1.00 83.30 201 GLU B C 1
ATOM 2906 O O . GLU B 1 159 ? -39.822 37.123 69.038 1.00 86.86 201 GLU B O 1
ATOM 2912 N N . LYS B 1 160 ? -40.059 35.562 67.422 1.00 78.99 202 LYS B N 1
ATOM 2913 C CA . LYS B 1 160 ? -38.628 35.449 67.131 1.00 79.91 202 LYS B CA 1
ATOM 2914 C C . LYS B 1 160 ? -37.821 35.076 68.380 1.00 79.25 202 LYS B C 1
ATOM 2915 O O . LYS B 1 160 ? -36.673 35.496 68.539 1.00 80.80 202 LYS B O 1
ATOM 2917 N N . ASN B 1 161 ? -38.431 34.271 69.248 1.00 76.44 203 ASN B N 1
ATOM 2918 C CA . ASN B 1 161 ? -37.826 33.840 70.509 1.00 77.46 203 ASN B CA 1
ATOM 2919 C C . ASN B 1 161 ? -36.828 32.697 70.331 1.00 86.37 203 ASN B C 1
ATOM 2920 O O . ASN B 1 161 ? -37.177 31.530 70.511 1.00 87.48 203 ASN B O 1
ATOM 2925 N N . LEU B 1 162 ? -35.596 33.029 69.952 1.00 83.00 204 LEU B N 1
ATOM 2926 C CA . LEU B 1 162 ? -34.572 32.012 69.734 1.00 74.27 204 LEU B CA 1
ATOM 2927 C C . LEU B 1 162 ? -34.093 31.416 71.054 1.00 72.69 204 LEU B C 1
ATOM 2928 O O . LEU B 1 162 ? -33.397 30.398 71.070 1.00 86.67 204 LEU B O 1
ATOM 2933 N N . ALA B 1 163 ? -34.479 32.051 72.156 1.00 69.66 205 ALA B N 1
ATOM 2934 C CA . ALA B 1 163 ? -34.011 31.651 73.476 1.00 77.73 205 ALA B CA 1
ATOM 2935 C C . ALA B 1 163 ? -34.952 30.639 74.104 1.00 76.67 205 ALA B C 1
ATOM 2936 O O . ALA B 1 163 ? -34.736 30.201 75.233 1.00 78.32 205 ALA B O 1
ATOM 2938 N N . HIS B 1 164 ? -36.012 30.297 73.377 1.00 79.09 206 HIS B N 1
ATOM 2939 C CA . HIS B 1 164 ? -36.948 29.280 73.831 1.00 84.83 206 HIS B CA 1
ATOM 2940 C C . HIS B 1 164 ? -36.169 27.985 74.022 1.00 90.73 206 HIS B C 1
ATOM 2941 O O . HIS B 1 164 ? -35.298 27.655 73.213 1.00 97.56 206 HIS B O 1
ATOM 2948 N N . PRO B 1 165 ? -36.475 27.252 75.101 1.00 88.98 207 PRO B N 1
ATOM 2949 C CA . PRO B 1 165 ? -35.771 26.005 75.420 1.00 92.80 207 PRO B CA 1
ATOM 2950 C C . PRO B 1 165 ? -35.791 25.001 74.272 1.00 92.69 207 PRO B C 1
ATOM 2951 O O . PRO B 1 165 ? -34.774 24.362 74.006 1.00 90.68 207 PRO B O 1
ATOM 2955 N N . VAL B 1 166 ? -36.933 24.883 73.602 1.00 85.14 208 VAL B N 1
ATOM 2956 C CA . VAL B 1 166 ? -37.085 23.978 72.467 1.00 78.05 208 VAL B CA 1
ATOM 2957 C C . VAL B 1 166 ? -36.038 24.257 71.382 1.00 78.88 208 VAL B C 1
ATOM 2958 O O . VAL B 1 166 ? -35.522 23.333 70.751 1.00 91.19 208 VAL B O 1
ATOM 2962 N N . ILE B 1 167 ? -35.700 25.531 71.200 1.00 71.69 209 ILE B N 1
ATOM 2963 C CA . ILE B 1 167 ? -34.679 25.930 70.234 1.00 78.04 209 ILE B CA 1
ATOM 2964 C C . ILE B 1 167 ? -33.280 25.772 70.837 1.00 73.94 209 ILE B C 1
ATOM 2965 O O . ILE B 1 167 ? -32.348 25.318 70.169 1.00 80.09 209 ILE B O 1
ATOM 2970 N N . GLN B 1 168 ? -33.150 26.134 72.110 1.00 71.24 210 GLN B N 1
ATOM 2971 C CA . GLN B 1 168 ? -31.871 26.096 72.813 1.00 79.89 210 GLN B CA 1
ATOM 2972 C C . GLN B 1 168 ? -31.406 24.675 73.128 1.00 70.89 210 GLN B C 1
ATOM 2973 O O . GLN B 1 168 ? -30.209 24.387 73.095 1.00 73.15 210 GLN B O 1
ATOM 2975 N N . ASN B 1 169 ? -32.349 23.794 73.446 1.00 71.63 211 ASN B N 1
ATOM 2976 C CA . ASN B 1 169 ? -32.006 22.438 73.864 1.00 79.78 211 ASN B CA 1
ATOM 2977 C C . ASN B 1 169 ? -31.830 21.474 72.694 1.00 75.02 211 ASN B C 1
ATOM 2978 O O . ASN B 1 169 ? -31.428 20.328 72.887 1.00 65.77 211 ASN B O 1
ATOM 2983 N N . PHE B 1 170 ? -32.139 21.933 71.485 1.00 71.34 212 PHE B N 1
ATOM 2984 C CA . PHE B 1 170 ? -32.030 21.084 70.304 1.00 70.56 212 PHE B CA 1
ATOM 2985 C C . PHE B 1 170 ? -30.575 20.728 70.030 1.00 74.00 212 PHE B C 1
ATOM 2986 O O . PHE B 1 170 ? -29.705 21.599 70.005 1.00 71.32 212 PHE B O 1
ATOM 2994 N N . SER B 1 171 ? -30.318 19.442 69.823 1.00 74.42 213 SER B N 1
ATOM 2995 C CA . SER B 1 171 ? -28.980 18.975 69.492 1.00 63.47 213 SER B CA 1
ATOM 2996 C C . SER B 1 171 ? -28.966 18.336 68.113 1.00 61.64 213 SER B C 1
ATOM 2997 O O . SER B 1 171 ? -29.632 17.325 67.886 1.00 71.87 213 SER B O 1
ATOM 3000 N N . TYR B 1 172 ? -28.219 18.934 67.190 1.00 41.94 214 TYR B N 1
ATOM 3001 C CA . TYR B 1 172 ? -28.164 18.417 65.831 1.00 51.18 214 TYR B CA 1
ATOM 3002 C C . TYR B 1 172 ? -27.364 17.121 65.767 1.00 51.26 214 TYR B C 1
ATOM 3003 O O . TYR B 1 172 ? -27.669 16.232 64.971 1.00 53.82 214 TYR B O 1
ATOM 3012 N N . GLU B 1 173 ? -26.333 17.026 66.602 1.00 47.27 215 GLU B N 1
ATOM 3013 C CA . GLU B 1 173 ? -25.509 15.824 66.670 1.00 46.04 215 GLU B CA 1
ATOM 3014 C C . GLU B 1 173 ? -26.349 14.619 67.087 1.00 52.31 215 GLU B C 1
ATOM 3015 O O . GLU B 1 173 ? -26.218 13.526 66.528 1.00 62.39 215 GLU B O 1
ATOM 3021 N N . THR B 1 174 ? -27.213 14.835 68.075 1.00 52.71 216 THR B N 1
ATOM 3022 C CA . THR B 1 174 ? -28.111 13.800 68.566 1.00 53.09 216 THR B CA 1
ATOM 3023 C C . THR B 1 174 ? -29.112 13.431 67.471 1.00 54.42 216 THR B C 1
ATOM 3024 O O . THR B 1 174 ? -29.451 12.260 67.291 1.00 55.85 216 THR B O 1
ATOM 3028 N N . PHE B 1 175 ? -29.572 14.443 66.739 1.00 52.96 217 PHE B N 1
ATOM 3029 C CA . PHE B 1 175 ? -30.504 14.241 65.633 1.00 55.55 217 PHE B CA 1
ATOM 3030 C C . PHE B 1 175 ? -29.909 13.401 64.509 1.00 49.66 217 PHE B C 1
ATOM 3031 O O . PHE B 1 175 ? -30.546 12.463 64.030 1.00 49.33 217 PHE B O 1
ATOM 3039 N N . GLN B 1 176 ? -28.697 13.751 64.087 1.00 50.79 218 GLN B N 1
ATOM 3040 C CA . GLN B 1 176 ? -27.997 13.023 63.031 1.00 46.57 218 GLN B CA 1
ATOM 3041 C C . GLN B 1 176 ? -27.841 11.546 63.349 1.00 43.27 218 GLN B C 1
ATOM 3042 O O . GLN B 1 176 ? -28.126 10.688 62.515 1.00 52.60 218 GLN B O 1
ATOM 3048 N N . GLN B 1 177 ? -27.382 11.257 64.561 1.00 46.81 219 GLN B N 1
ATOM 3049 C CA . GLN B 1 177 ? -27.067 9.890 64.939 1.00 37.13 219 GLN B CA 1
ATOM 3050 C C . GLN B 1 177 ? -28.313 9.030 65.057 1.00 46.05 219 GLN B C 1
ATOM 3051 O O . GLN B 1 177 ? -28.268 7.837 64.781 1.00 45.11 219 GLN B O 1
ATOM 3057 N N . LYS B 1 178 ? -29.425 9.638 65.457 1.00 51.99 220 LYS B N 1
ATOM 3058 C CA . LYS B 1 178 ? -30.691 8.921 65.509 1.00 48.20 220 LYS B CA 1
ATOM 3059 C C . LYS B 1 178 ? -31.130 8.546 64.101 1.00 50.45 220 LYS B C 1
ATOM 3060 O O . LYS B 1 178 ? -31.644 7.451 63.871 1.00 55.10 220 LYS B O 1
ATOM 3066 N N . MET B 1 179 ? -30.921 9.461 63.161 1.00 41.43 221 MET B N 1
ATOM 3067 C CA . MET B 1 179 ? -31.310 9.231 61.776 1.00 43.12 221 MET B CA 1
ATOM 3068 C C . MET B 1 179 ? -30.481 8.124 61.138 1.00 49.36 221 MET B C 1
ATOM 3069 O O . MET B 1 179 ? -31.012 7.292 60.404 1.00 49.22 221 MET B O 1
ATOM 3074 N N . LEU B 1 180 ? -29.180 8.128 61.414 1.00 46.63 222 LEU B N 1
ATOM 3075 C CA . LEU B 1 180 ? -28.277 7.103 60.903 1.00 43.03 222 LEU B CA 1
ATOM 3076 C C . LEU B 1 180 ? -28.677 5.714 61.379 1.00 41.30 222 LEU B C 1
ATOM 3077 O O . LEU B 1 180 ? -28.671 4.750 60.612 1.00 44.07 222 LEU B O 1
ATOM 3082 N N . ARG B 1 181 ? -29.015 5.626 62.659 1.00 38.13 223 ARG B N 1
ATOM 3083 C CA . ARG B 1 181 ? -29.376 4.365 63.288 1.00 47.23 223 ARG B CA 1
ATOM 3084 C C . ARG B 1 181 ? -30.701 3.863 62.736 1.00 53.58 223 ARG B C 1
ATOM 3085 O O . ARG B 1 181 ? -30.922 2.658 62.621 1.00 61.04 223 ARG B O 1
ATOM 3093 N N . PHE B 1 182 ? -31.586 4.799 62.411 1.00 39.63 224 PHE B N 1
ATOM 3094 C CA . PHE B 1 182 ? -32.847 4.455 61.771 1.00 54.17 224 PHE B CA 1
ATOM 3095 C C . PHE B 1 182 ? -32.593 3.825 60.413 1.00 57.98 224 PHE B C 1
ATOM 3096 O O . PHE B 1 182 ? -33.154 2.783 60.081 1.00 66.39 224 PHE B O 1
ATOM 3104 N N . LEU B 1 183 ? -31.751 4.484 59.626 1.00 51.32 225 LEU B N 1
ATOM 3105 C CA . LEU B 1 183 ? -31.449 4.038 58.275 1.00 45.44 225 LEU B CA 1
ATOM 3106 C C . LEU B 1 183 ? -30.706 2.703 58.270 1.00 47.60 225 LEU B C 1
ATOM 3107 O O . LEU B 1 183 ? -30.942 1.860 57.404 1.00 43.15 225 LEU B O 1
ATOM 3112 N N . GLU B 1 184 ? -29.812 2.515 59.236 1.00 47.29 226 GLU B N 1
ATOM 3113 C CA . GLU B 1 184 ? -29.040 1.281 59.329 1.00 50.38 226 GLU B CA 1
ATOM 3114 C C . GLU B 1 184 ? -29.915 0.085 59.690 1.00 43.43 226 GLU B C 1
ATOM 3115 O O . GLU B 1 184 ? -29.549 -1.058 59.427 1.00 47.17 226 GLU B O 1
ATOM 3121 N N . SER B 1 185 ? -31.066 0.349 60.298 1.00 37.30 227 SER B N 1
ATOM 3122 C CA . SER B 1 185 ? -31.951 -0.722 60.745 1.00 42.71 227 SER B CA 1
ATOM 3123 C C . SER B 1 185 ? -32.680 -1.402 59.591 1.00 43.63 227 SER B C 1
ATOM 3124 O O . SER B 1 185 ? -33.344 -2.422 59.784 1.00 50.62 227 SER B O 1
ATOM 3127 N N . HIS B 1 186 ? -32.567 -0.832 58.397 1.00 52.69 228 HIS B N 1
ATOM 3128 C CA . HIS B 1 186 ? -33.233 -1.401 57.237 1.00 46.06 228 HIS B CA 1
ATOM 3129 C C . HIS B 1 186 ? -32.196 -1.871 56.224 1.00 49.44 228 HIS B C 1
ATOM 3130 O O . HIS B 1 186 ? -32.522 -2.154 55.072 1.00 48.20 228 HIS B O 1
ATOM 3137 N N . LEU B 1 187 ? -30.943 -1.944 56.665 1.00 60.47 229 LEU B N 1
ATOM 3138 C CA . LEU B 1 187 ? -29.837 -2.338 55.797 1.00 54.24 229 LEU B CA 1
ATOM 3139 C C . LEU B 1 187 ? -29.193 -3.676 56.140 1.00 57.41 229 LEU B C 1
ATOM 3140 O O . LEU B 1 187 ? -28.956 -3.983 57.311 1.00 77.27 229 LEU B O 1
ATOM 3145 N N . ASP B 1 188 ? -28.941 -4.475 55.110 1.00 56.73 230 ASP B N 1
ATOM 3146 C CA . ASP B 1 188 ? -27.998 -5.573 55.219 1.00 73.15 230 ASP B CA 1
ATOM 3147 C C . ASP B 1 188 ? -26.627 -4.906 55.397 1.00 81.56 230 ASP B C 1
ATOM 3148 O O . ASP B 1 188 ? -26.330 -4.017 54.598 1.00 92.51 230 ASP B O 1
ATOM 3153 N N . ASP B 1 189 ? -25.768 -5.224 56.387 1.00 76.62 231 ASP B N 1
ATOM 3154 C CA . ASP B 1 189 ? -25.704 -6.280 57.440 1.00 81.89 231 ASP B CA 1
ATOM 3155 C C . ASP B 1 189 ? -24.360 -6.947 57.175 1.00 81.68 231 ASP B C 1
ATOM 3156 O O . ASP B 1 189 ? -23.567 -7.164 58.094 1.00 90.45 231 ASP B O 1
ATOM 3161 N N . ALA B 1 190 ? -24.089 -7.236 55.905 1.00 67.65 232 ALA B N 1
ATOM 3162 C CA . ALA B 1 190 ? -22.851 -7.919 55.551 1.00 58.02 232 ALA B CA 1
ATOM 3163 C C . ALA B 1 190 ? -21.704 -6.986 55.177 1.00 61.89 232 ALA B C 1
ATOM 3164 O O . ALA B 1 190 ? -21.895 -5.915 54.596 1.00 68.19 232 ALA B O 1
ATOM 3166 N N . GLU B 1 191 ? -20.506 -7.443 55.522 1.00 56.40 233 GLU B N 1
ATOM 3167 C CA . GLU B 1 191 ? -19.243 -6.772 55.245 1.00 48.68 233 GLU B CA 1
ATOM 3168 C C . GLU B 1 191 ? -18.946 -6.706 53.741 1.00 55.66 233 GLU B C 1
ATOM 3169 O O . GLU B 1 191 ? -19.175 -7.679 53.022 1.00 47.87 233 GLU B O 1
ATOM 3175 N N . PRO B 1 192 ? -18.430 -5.560 53.260 1.00 60.91 234 PRO B N 1
ATOM 3176 C CA . PRO B 1 192 ? -18.155 -5.410 51.825 1.00 58.05 234 PRO B CA 1
ATOM 3177 C C . PRO B 1 192 ? -16.984 -6.282 51.372 1.00 61.60 234 PRO B C 1
ATOM 3178 O O . PRO B 1 192 ? -16.011 -6.432 52.116 1.00 59.80 234 PRO B O 1
ATOM 3182 N N . TYR B 1 193 ? -17.096 -6.855 50.175 1.00 50.66 235 TYR B N 1
ATOM 3183 C CA . TYR B 1 193 ? -16.119 -7.813 49.656 1.00 49.56 235 TYR B CA 1
ATOM 3184 C C . TYR B 1 193 ? -14.672 -7.324 49.679 1.00 41.66 235 TYR B C 1
ATOM 3185 O O . TYR B 1 193 ? -13.760 -8.101 49.961 1.00 52.67 235 TYR B O 1
ATOM 3194 N N . LEU B 1 194 ? -14.461 -6.048 49.373 1.00 53.74 236 LEU B N 1
ATOM 3195 C CA . LEU B 1 194 ? -13.115 -5.480 49.364 1.00 50.29 236 LEU B CA 1
ATOM 3196 C C . LEU B 1 194 ? -12.496 -5.486 50.758 1.00 51.84 236 LEU B C 1
ATOM 3197 O O . LEU B 1 194 ? -11.292 -5.695 50.905 1.00 64.49 236 LEU B O 1
ATOM 3202 N N . LEU B 1 195 ? -13.317 -5.247 51.775 1.00 37.85 237 LEU B N 1
ATOM 3203 C CA . LEU B 1 195 ? -12.840 -5.244 53.152 1.00 55.20 237 LEU B CA 1
ATOM 3204 C C . LEU B 1 195 ? -12.403 -6.648 53.557 1.00 55.00 237 LEU B C 1
ATOM 3205 O O . LEU B 1 195 ? -11.346 -6.831 54.161 1.00 56.16 237 LEU B O 1
ATOM 3210 N N . THR B 1 196 ? -13.236 -7.631 53.225 1.00 57.19 238 THR B N 1
ATOM 3211 C CA . THR B 1 196 ? -12.938 -9.036 53.489 1.00 56.73 238 THR B CA 1
ATOM 3212 C C . THR B 1 196 ? -11.623 -9.465 52.836 1.00 68.82 238 THR B C 1
ATOM 3213 O O . THR B 1 196 ? -10.821 -10.184 53.439 1.00 68.08 238 THR B O 1
ATOM 3217 N N . MET B 1 197 ? -11.405 -9.018 51.602 1.00 61.46 239 MET B N 1
ATOM 3218 C CA . MET B 1 197 ? -10.173 -9.334 50.887 1.00 51.56 239 MET B CA 1
ATOM 3219 C C . MET B 1 197 ? -8.967 -8.671 51.536 1.00 64.38 239 MET B C 1
ATOM 3220 O O . MET B 1 197 ? -7.867 -9.220 51.529 1.00 59.51 239 MET B O 1
ATOM 3225 N N . ALA B 1 198 ? -9.179 -7.490 52.104 1.00 66.27 240 ALA B N 1
ATOM 3226 C CA . ALA B 1 198 ? -8.095 -6.768 52.748 1.00 65.08 240 ALA B CA 1
ATOM 3227 C C . ALA B 1 198 ? -7.723 -7.445 54.062 1.00 67.70 240 ALA B C 1
ATOM 3228 O O . ALA B 1 198 ? -6.570 -7.404 54.487 1.00 68.14 240 ALA B O 1
ATOM 3230 N N . LYS B 1 199 ? -8.716 -8.051 54.708 1.00 65.72 241 LYS B N 1
ATOM 3231 C CA . LYS B 1 199 ? -8.510 -8.763 55.964 1.00 61.24 241 LYS B CA 1
ATOM 3232 C C . LYS B 1 199 ? -7.670 -10.013 55.744 1.00 62.84 241 LYS B C 1
ATOM 3233 O O . LYS B 1 199 ? -6.722 -10.277 56.484 1.00 68.03 241 LYS B O 1
ATOM 3239 N N . LYS B 1 200 ? -8.029 -10.779 54.718 1.00 61.46 242 LYS B N 1
ATOM 3240 C CA . LYS B 1 200 ? -7.311 -12.000 54.370 1.00 55.20 242 LYS B CA 1
ATOM 3241 C C . LYS B 1 200 ? -5.919 -11.688 53.829 1.00 60.32 242 LYS B C 1
ATOM 3242 O O . LYS B 1 200 ? -5.062 -12.569 53.750 1.00 69.92 242 LYS B O 1
ATOM 3244 N N . ALA B 1 201 ? -5.699 -10.430 53.462 1.00 52.55 243 ALA B N 1
ATOM 3245 C CA . ALA B 1 201 ? -4.429 -10.011 52.881 1.00 65.26 243 ALA B CA 1
ATOM 3246 C C . ALA B 1 201 ? -3.424 -9.520 53.924 1.00 72.25 243 ALA B C 1
ATOM 3247 O O . ALA B 1 201 ? -2.217 -9.671 53.737 1.00 66.71 243 ALA B O 1
ATOM 3249 N N . LEU B 1 202 ? -3.909 -8.927 55.013 1.00 80.23 244 LEU B N 1
ATOM 3250 C CA . LEU B 1 202 ? -3.008 -8.317 55.989 1.00 86.31 244 LEU B CA 1
ATOM 3251 C C . LEU B 1 202 ? -2.882 -9.127 57.279 1.00 91.93 244 LEU B C 1
ATOM 3252 O O . LEU B 1 202 ? -1.899 -8.978 58.007 1.00 95.95 244 LEU B O 1
ATOM 3257 N N . LYS B 1 203 ? -3.861 -10.001 57.522 1.00 91.08 245 LYS B N 1
ATOM 3258 C CA . LYS B 1 203 ? -3.941 -10.862 58.712 1.00 94.38 245 LYS B CA 1
ATOM 3259 C C . LYS B 1 203 ? -3.298 -10.291 59.980 1.00 98.13 245 LYS B C 1
ATOM 3260 O O . LYS B 1 203 ? -3.474 -9.117 60.310 1.00 97.81 245 LYS B O 1
ATOM 3262 N N . GLY C 1 2 ? -16.389 14.664 14.232 1.00 102.62 44 GLY C N 1
ATOM 3263 C CA . GLY C 1 2 ? -16.869 13.294 14.209 1.00 100.87 44 GLY C CA 1
ATOM 3264 C C . GLY C 1 2 ? -15.904 12.353 13.514 1.00 104.61 44 GLY C C 1
ATOM 3265 O O . GLY C 1 2 ? -16.083 12.032 12.338 1.00 109.01 44 GLY C O 1
ATOM 3266 N N . GLU C 1 3 ? -14.891 11.898 14.248 1.00 104.21 45 GLU C N 1
ATOM 3267 C CA . GLU C 1 3 ? -13.844 11.052 13.682 1.00 101.37 45 GLU C CA 1
ATOM 3268 C C . GLU C 1 3 ? -14.400 9.772 13.049 1.00 100.56 45 GLU C C 1
ATOM 3269 O O . GLU C 1 3 ? -13.754 9.173 12.189 1.00 94.07 45 GLU C O 1
ATOM 3275 N N . ALA C 1 4 ? -15.558 9.318 13.521 1.00 103.24 46 ALA C N 1
ATOM 3276 C CA . ALA C 1 4 ? -16.245 8.186 12.902 1.00 100.87 46 ALA C CA 1
ATOM 3277 C C . ALA C 1 4 ? -16.635 8.475 11.449 1.00 97.60 46 ALA C C 1
ATOM 3278 O O . ALA C 1 4 ? -16.597 7.586 10.593 1.00 93.50 46 ALA C O 1
ATOM 3280 N N . ARG C 1 5 ? -17.004 9.729 11.185 1.00 98.17 47 ARG C N 1
ATOM 3281 C CA . ARG C 1 5 ? -17.373 10.183 9.844 1.00 96.06 47 ARG C CA 1
ATOM 3282 C C . ARG C 1 5 ? -16.126 10.302 8.970 1.00 87.84 47 ARG C C 1
ATOM 3283 O O . ARG C 1 5 ? -16.203 10.332 7.740 1.00 90.61 47 ARG C O 1
ATOM 3291 N N . LEU C 1 6 ? -14.965 10.319 9.611 1.00 81.44 48 LEU C N 1
AT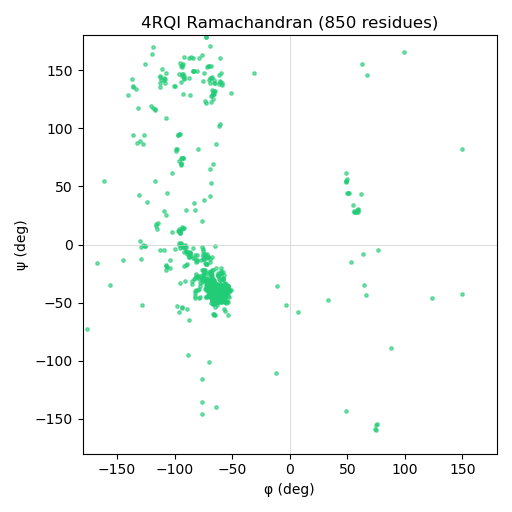OM 3292 C CA . LEU C 1 6 ? -13.715 10.347 8.874 1.00 82.33 48 LEU C CA 1
ATOM 3293 C C . LEU C 1 6 ? -13.388 8.939 8.391 1.00 89.35 48 LEU C C 1
ATOM 3294 O O . LEU C 1 6 ? -12.911 8.758 7.271 1.00 95.96 48 LEU C O 1
ATOM 3299 N N . GLU C 1 7 ? -13.661 7.945 9.233 1.00 80.76 49 GLU C N 1
ATOM 3300 C CA . GLU C 1 7 ? -13.441 6.550 8.869 1.00 76.93 49 GLU C CA 1
ATOM 3301 C C . GLU C 1 7 ? -14.375 6.158 7.734 1.00 62.91 49 GLU C C 1
ATOM 3302 O O . GLU C 1 7 ? -13.977 5.476 6.789 1.00 54.20 49 GLU C O 1
ATOM 3308 N N . GLU C 1 8 ? -15.627 6.588 7.859 1.00 49.06 50 GLU C N 1
ATOM 3309 C CA . GLU C 1 8 ? -16.663 6.336 6.867 1.00 54.65 50 GLU C CA 1
ATOM 3310 C C . GLU C 1 8 ? -16.304 6.956 5.518 1.00 62.55 50 GLU C C 1
ATOM 3311 O O . GLU C 1 8 ? -16.585 6.382 4.466 1.00 62.89 50 GLU C O 1
ATOM 3317 N N . ALA C 1 9 ? -15.680 8.128 5.559 1.00 51.27 51 ALA C N 1
ATOM 3318 C CA . ALA C 1 9 ? -15.311 8.845 4.344 1.00 52.77 51 ALA C CA 1
ATOM 3319 C C . ALA C 1 9 ? -14.291 8.088 3.499 1.00 48.92 51 ALA C C 1
ATOM 3320 O O . ALA C 1 9 ? -14.485 7.920 2.294 1.00 63.13 51 ALA C O 1
ATOM 3322 N N . VAL C 1 10 ? -13.207 7.640 4.127 1.00 44.78 52 VAL C N 1
ATOM 3323 C CA . VAL C 1 10 ? -12.165 6.909 3.413 1.00 49.89 52 VAL C CA 1
ATOM 3324 C C . VAL C 1 10 ? -12.699 5.581 2.879 1.00 47.26 52 VAL C C 1
ATOM 3325 O O . VAL C 1 10 ? -12.384 5.188 1.754 1.00 53.49 52 VAL C O 1
ATOM 3329 N N . ASN C 1 11 ? -13.516 4.904 3.685 1.00 47.80 53 ASN C N 1
ATOM 3330 C CA . ASN C 1 11 ? -14.128 3.643 3.273 1.00 45.98 53 ASN C CA 1
ATOM 3331 C C . ASN C 1 11 ? -15.001 3.781 2.030 1.00 59.44 53 ASN C C 1
ATOM 3332 O O . ASN C 1 11 ? -15.043 2.874 1.203 1.00 64.49 53 ASN C O 1
ATOM 3337 N N . ARG C 1 12 ? -15.699 4.905 1.893 1.00 55.58 54 ARG C N 1
ATOM 3338 C CA . ARG C 1 12 ? -16.501 5.129 0.695 1.00 48.88 54 ARG C CA 1
ATOM 3339 C C . ARG C 1 12 ? -15.613 5.340 -0.516 1.00 49.37 54 ARG C C 1
ATOM 3340 O O . ARG C 1 12 ? -15.942 4.893 -1.611 1.00 53.18 54 ARG C O 1
ATOM 3348 N N . TRP C 1 13 ? -14.508 6.053 -0.321 1.00 49.37 55 TRP C N 1
ATOM 3349 C CA . TRP C 1 13 ? -13.568 6.300 -1.402 1.00 53.95 55 TRP C CA 1
ATOM 3350 C C . TRP C 1 13 ? -12.970 4.993 -1.878 1.00 43.74 55 TRP C C 1
ATOM 3351 O O . TRP C 1 13 ? -12.842 4.750 -3.078 1.00 51.11 55 TRP C O 1
ATOM 3362 N N . VAL C 1 14 ? -12.610 4.154 -0.913 1.00 44.28 56 VAL C N 1
ATOM 3363 C CA . VAL C 1 14 ? -12.002 2.866 -1.194 1.00 40.47 56 VAL C CA 1
ATOM 3364 C C . VAL C 1 14 ? -13.016 1.975 -1.901 1.00 37.65 56 VAL C C 1
ATOM 3365 O O . VAL C 1 14 ? -12.699 1.340 -2.904 1.00 46.05 56 VAL C O 1
ATOM 3369 N N . LEU C 1 15 ? -14.244 1.961 -1.391 1.00 33.62 57 LEU C N 1
ATOM 3370 C CA . LEU C 1 15 ? -15.323 1.200 -2.008 1.00 35.86 57 LEU C CA 1
ATOM 3371 C C . LEU C 1 15 ? -15.611 1.631 -3.445 1.00 46.18 57 LEU C C 1
ATOM 3372 O O . LEU C 1 15 ? -15.691 0.793 -4.345 1.00 48.25 57 LEU C O 1
ATOM 3377 N N . LYS C 1 16 ? -15.771 2.935 -3.653 1.00 38.22 58 LYS C N 1
ATOM 3378 C CA . LYS C 1 16 ? -16.104 3.468 -4.970 1.00 42.12 58 LYS C CA 1
ATOM 3379 C C . LYS C 1 16 ? -14.975 3.244 -5.966 1.00 47.14 58 LYS C C 1
ATOM 3380 O O . LYS C 1 16 ? -15.219 3.027 -7.151 1.00 46.86 58 LYS C O 1
ATOM 3386 N N . PHE C 1 17 ? -13.740 3.303 -5.480 1.00 41.31 59 PHE C N 1
ATOM 3387 C CA . PHE C 1 17 ? -12.580 3.076 -6.334 1.00 38.53 59 PHE C CA 1
ATOM 3388 C C . PHE C 1 17 ? -12.505 1.637 -6.831 1.00 51.85 59 PHE C C 1
ATOM 3389 O O . PHE C 1 17 ? -12.323 1.395 -8.022 1.00 55.36 59 PHE C O 1
ATOM 3397 N N . TYR C 1 18 ? -12.611 0.684 -5.912 1.00 40.52 60 TYR C N 1
ATOM 3398 C CA . TYR C 1 18 ? -12.548 -0.724 -6.283 1.00 39.97 60 TYR C CA 1
ATOM 3399 C C . TYR C 1 18 ? -13.771 -1.145 -7.090 1.00 46.10 60 TYR C C 1
ATOM 3400 O O . TYR C 1 18 ? -13.702 -2.087 -7.877 1.00 43.25 60 TYR C O 1
ATOM 3409 N N . PHE C 1 19 ? -14.886 -0.448 -6.897 1.00 54.81 61 PHE C N 1
ATOM 3410 C CA . PHE C 1 19 ? -16.042 -0.628 -7.765 1.00 48.49 61 PHE C CA 1
ATOM 3411 C C . PHE C 1 19 ? -15.657 -0.282 -9.199 1.00 51.49 61 PHE C C 1
ATOM 3412 O O . PHE C 1 19 ? -16.011 -0.994 -10.138 1.00 53.78 61 PHE C O 1
ATOM 3420 N N . HIS C 1 20 ? -14.930 0.821 -9.355 1.00 49.30 62 HIS C N 1
ATOM 3421 C CA . HIS C 1 20 ? -14.404 1.229 -10.655 1.00 49.24 62 HIS C CA 1
ATOM 3422 C C . HIS C 1 20 ? -13.455 0.198 -11.242 1.00 57.11 62 HIS C C 1
ATOM 3423 O O . HIS C 1 20 ? -13.501 -0.090 -12.439 1.00 64.79 62 HIS C O 1
ATOM 3430 N N . GLU C 1 21 ? -12.582 -0.341 -10.401 1.00 49.90 63 GLU C N 1
ATOM 3431 C CA . GLU C 1 21 ? -11.625 -1.341 -10.852 1.00 52.52 63 GLU C CA 1
ATOM 3432 C C . GLU C 1 21 ? -12.316 -2.646 -11.222 1.00 47.30 63 GLU C C 1
ATOM 3433 O O . GLU C 1 21 ? -11.888 -3.343 -12.142 1.00 43.92 63 GLU C O 1
ATOM 3439 N N . ALA C 1 22 ? -13.376 -2.977 -10.494 1.00 41.82 64 ALA C N 1
ATOM 3440 C CA . ALA C 1 22 ? -14.156 -4.170 -10.786 1.00 38.10 64 ALA C CA 1
ATOM 3441 C C . ALA C 1 22 ? -14.797 -4.112 -12.169 1.00 41.82 64 ALA C C 1
ATOM 3442 O O . ALA C 1 22 ? -14.760 -5.088 -12.918 1.00 36.00 64 ALA C O 1
ATOM 3444 N N . LEU C 1 23 ? -15.385 -2.964 -12.498 1.00 44.45 65 LEU C N 1
ATOM 3445 C CA . LEU C 1 23 ? -16.004 -2.763 -13.802 1.00 38.22 65 LEU C CA 1
ATOM 3446 C C . LEU C 1 23 ? -14.957 -2.810 -14.908 1.00 38.61 65 LEU C C 1
ATOM 3447 O O . LEU C 1 23 ? -15.194 -3.377 -15.974 1.00 38.53 65 LEU C O 1
ATOM 3452 N N . ARG C 1 24 ? -13.798 -2.217 -14.639 1.00 46.63 66 ARG C N 1
ATOM 3453 C CA . ARG C 1 24 ? -12.678 -2.234 -15.573 1.00 40.34 66 ARG C CA 1
ATOM 3454 C C . ARG C 1 24 ? -12.196 -3.655 -15.832 1.00 41.80 66 ARG C C 1
ATOM 3455 O O . ARG C 1 24 ? -11.903 -4.029 -16.968 1.00 50.16 66 ARG C O 1
ATOM 3463 N N . ALA C 1 25 ? -12.114 -4.441 -14.765 1.00 37.78 67 ALA C N 1
ATOM 3464 C CA . ALA C 1 25 ? -11.685 -5.826 -14.871 1.00 36.68 67 ALA C CA 1
ATOM 3465 C C . ALA C 1 25 ? -12.693 -6.640 -15.668 1.00 39.57 67 ALA C C 1
ATOM 3466 O O . ALA C 1 25 ? -12.318 -7.452 -16.513 1.00 43.13 67 ALA C O 1
ATOM 3468 N N . PHE C 1 26 ? -13.974 -6.423 -15.385 1.00 36.69 68 PHE C N 1
ATOM 3469 C CA . PHE C 1 26 ? -15.045 -7.144 -16.060 1.00 45.29 68 PHE C CA 1
ATOM 3470 C C . PHE C 1 26 ? -15.072 -6.826 -17.556 1.00 55.41 68 PHE C C 1
ATOM 3471 O O . PHE C 1 26 ? -15.250 -7.724 -18.377 1.00 46.49 68 PHE C O 1
ATOM 3479 N N . ARG C 1 27 ? -14.897 -5.554 -17.908 1.00 44.27 69 ARG C N 1
ATOM 3480 C CA . ARG C 1 27 ? -14.876 -5.148 -19.315 1.00 41.42 69 ARG C CA 1
ATOM 3481 C C . ARG C 1 27 ? -13.757 -5.801 -20.115 1.00 48.62 69 ARG C C 1
ATOM 3482 O O . ARG C 1 27 ? -13.941 -6.141 -21.287 1.00 58.61 69 ARG C O 1
ATOM 3490 N N . GLY C 1 28 ? -12.610 -6.001 -19.477 1.00 40.56 70 GLY C N 1
ATOM 3491 C CA . GLY C 1 28 ? -11.473 -6.583 -20.161 1.00 34.00 70 GLY C CA 1
ATOM 3492 C C . GLY C 1 28 ? -11.456 -8.089 -20.012 1.00 40.23 70 GLY C C 1
ATOM 3493 O O . GLY C 1 28 ? -10.441 -8.736 -20.281 1.00 44.92 70 GLY C O 1
ATOM 3494 N N . SER C 1 29 ? -12.584 -8.638 -19.564 1.00 33.63 71 SER C N 1
ATOM 3495 C CA . SER C 1 29 ? -12.747 -10.075 -19.362 1.00 49.85 71 SER C CA 1
ATOM 3496 C C . SER C 1 29 ? -11.688 -10.653 -18.428 1.00 50.71 71 SER C C 1
ATOM 3497 O O . SER C 1 29 ? -11.342 -11.831 -18.530 1.00 55.37 71 SER C O 1
ATOM 3500 N N . ARG C 1 30 ? -11.184 -9.824 -17.518 1.00 47.98 72 ARG C N 1
ATOM 3501 C CA . ARG C 1 30 ? -10.259 -10.282 -16.492 1.00 41.82 72 ARG C CA 1
ATOM 3502 C C . ARG C 1 30 ? -11.055 -10.654 -15.249 1.00 42.50 72 ARG C C 1
ATOM 3503 O O . ARG C 1 30 ? -11.062 -9.921 -14.256 1.00 45.38 72 ARG C O 1
ATOM 3511 N N . TYR C 1 31 ? -11.731 -11.797 -15.321 1.00 44.00 73 TYR C N 1
ATOM 3512 C CA . TYR C 1 31 ? -12.684 -12.204 -14.298 1.00 47.61 73 TYR C CA 1
ATOM 3513 C C . TYR C 1 31 ? -11.996 -12.692 -13.024 1.00 47.53 73 TYR C C 1
ATOM 3514 O O . TYR C 1 31 ? -12.604 -12.699 -11.951 1.00 48.51 73 TYR C O 1
ATOM 3523 N N . GLY C 1 32 ? -10.738 -13.107 -13.140 1.00 49.74 74 GLY C N 1
ATOM 3524 C CA . GLY C 1 32 ? -9.961 -13.461 -11.966 1.00 45.99 74 GLY C CA 1
ATOM 3525 C C . GLY C 1 32 ? -9.692 -12.253 -11.087 1.00 48.18 74 GLY C C 1
ATOM 3526 O O . GLY C 1 32 ? -9.848 -12.313 -9.863 1.00 38.21 74 GLY C O 1
ATOM 3527 N N . ASP C 1 33 ? -9.294 -11.150 -11.716 1.00 50.75 75 ASP C N 1
ATOM 3528 C CA . ASP C 1 33 ? -9.083 -9.890 -11.011 1.00 50.15 75 ASP C CA 1
ATOM 3529 C C . ASP C 1 33 ? -10.391 -9.339 -10.453 1.00 50.83 75 ASP C C 1
ATOM 3530 O O . ASP C 1 33 ? -10.416 -8.779 -9.359 1.00 52.20 75 ASP C O 1
ATOM 3535 N N . PHE C 1 34 ? -11.473 -9.503 -11.210 1.00 39.13 76 PHE C N 1
ATOM 3536 C CA . PHE C 1 34 ? -12.794 -9.071 -10.767 1.00 41.87 76 PHE C CA 1
ATOM 3537 C C . PHE C 1 34 ? -13.170 -9.796 -9.487 1.00 41.12 76 PHE C C 1
ATOM 3538 O O . PHE C 1 34 ? -13.654 -9.186 -8.534 1.00 54.79 76 PHE C O 1
ATOM 3546 N N . ARG C 1 35 ? -12.951 -11.106 -9.479 1.00 36.35 77 ARG C N 1
ATOM 3547 C CA . ARG C 1 35 ? -13.255 -11.927 -8.318 1.00 36.72 77 ARG C CA 1
ATOM 3548 C C . ARG C 1 35 ? -12.429 -11.495 -7.108 1.00 44.96 77 ARG C C 1
ATOM 3549 O O . ARG C 1 35 ? -12.935 -11.456 -5.986 1.00 43.53 77 ARG C O 1
ATOM 3557 N N . GLN C 1 36 ? -11.158 -11.173 -7.339 1.00 47.65 78 GLN C N 1
ATOM 3558 C CA . GLN C 1 36 ? -10.285 -10.699 -6.269 1.00 45.08 78 GLN C CA 1
ATOM 3559 C C . GLN C 1 36 ? -10.742 -9.345 -5.741 1.00 51.49 78 GLN C C 1
ATOM 3560 O O . GLN C 1 36 ? -10.725 -9.103 -4.534 1.00 62.84 78 GLN C O 1
ATOM 3566 N N . ILE C 1 37 ? -11.146 -8.467 -6.654 1.00 44.18 79 ILE C N 1
ATOM 3567 C CA . ILE C 1 37 ? -11.616 -7.141 -6.279 1.00 42.50 79 ILE C CA 1
ATOM 3568 C C . ILE C 1 37 ? -12.951 -7.240 -5.538 1.00 49.80 79 ILE C C 1
ATOM 3569 O O . ILE C 1 37 ? -13.187 -6.514 -4.572 1.00 55.31 79 ILE C O 1
ATOM 3574 N N . ARG C 1 38 ? -13.812 -8.151 -5.985 1.00 41.32 80 ARG C N 1
ATOM 3575 C CA . ARG C 1 38 ? -15.091 -8.399 -5.322 1.00 39.79 80 ARG C CA 1
ATOM 3576 C C . ARG C 1 38 ? -14.926 -8.770 -3.848 1.00 48.19 80 ARG C C 1
ATOM 3577 O O . ARG C 1 38 ? -15.685 -8.309 -2.993 1.00 52.27 80 ARG C O 1
ATOM 3585 N N . ASP C 1 39 ? -13.927 -9.599 -3.557 1.00 40.71 81 ASP C N 1
ATOM 3586 C CA . ASP C 1 39 ? -13.697 -10.076 -2.198 1.00 42.15 81 ASP C CA 1
ATOM 3587 C C . ASP C 1 39 ? -13.214 -8.959 -1.275 1.00 52.63 81 ASP C C 1
ATOM 3588 O O . ASP C 1 39 ? -13.479 -8.984 -0.073 1.00 49.21 81 ASP C O 1
ATOM 3593 N N . ILE C 1 40 ? -12.504 -7.987 -1.840 1.00 50.99 82 ILE C N 1
ATOM 3594 C CA . ILE C 1 40 ? -12.059 -6.822 -1.082 1.00 46.38 82 ILE C CA 1
ATOM 3595 C C . ILE C 1 40 ? -13.265 -5.991 -0.658 1.00 40.77 82 ILE C C 1
ATOM 3596 O O . ILE C 1 40 ? -13.374 -5.570 0.495 1.00 38.40 82 ILE C O 1
ATOM 3601 N N . MET C 1 41 ? -14.177 -5.778 -1.600 1.00 42.14 83 MET C N 1
ATOM 3602 C CA . MET C 1 41 ? -15.392 -5.017 -1.347 1.00 43.93 83 MET C CA 1
ATOM 3603 C C . MET C 1 41 ? -16.280 -5.735 -0.331 1.00 43.09 83 MET C C 1
ATOM 3604 O O . MET C 1 41 ? -16.972 -5.096 0.461 1.00 43.98 83 MET C O 1
ATOM 3609 N N . GLN C 1 42 ? -16.264 -7.064 -0.369 1.00 35.74 84 GLN C N 1
ATOM 3610 C CA . GLN C 1 42 ? -17.026 -7.871 0.580 1.00 41.42 84 GLN C CA 1
ATOM 3611 C C . GLN C 1 42 ? -16.550 -7.658 2.015 1.00 39.60 84 GLN C C 1
ATOM 3612 O O . GLN C 1 42 ? -17.354 -7.548 2.942 1.00 42.81 84 GLN C O 1
ATOM 3618 N N . ALA C 1 43 ? -15.236 -7.609 2.190 1.00 37.99 85 ALA C N 1
ATOM 3619 C CA . ALA C 1 43 ? -14.649 -7.404 3.504 1.00 39.35 85 ALA C CA 1
ATOM 3620 C C . ALA C 1 43 ? -14.915 -5.989 4.011 1.00 39.73 85 ALA C C 1
ATOM 3621 O O . ALA C 1 43 ? -14.887 -5.739 5.214 1.00 44.30 85 ALA C O 1
ATOM 3623 N N . LEU C 1 44 ? -15.153 -5.068 3.083 1.00 37.13 86 LEU C N 1
ATOM 3624 C CA . LEU C 1 44 ? -15.446 -3.679 3.416 1.00 40.25 86 LEU C CA 1
ATOM 3625 C C . LEU C 1 44 ? -16.863 -3.495 3.948 1.00 52.21 86 LEU C C 1
ATOM 3626 O O . LEU C 1 44 ? -17.125 -2.560 4.704 1.00 56.94 86 LEU C O 1
ATOM 3631 N N . LEU C 1 45 ? -17.774 -4.375 3.536 1.00 42.16 87 LEU C N 1
ATOM 3632 C CA . LEU C 1 45 ? -19.195 -4.220 3.843 1.00 54.70 87 LEU C CA 1
ATOM 3633 C C . LEU C 1 45 ? -19.484 -4.189 5.340 1.00 57.16 87 LEU C C 1
ATOM 3634 O O . LEU C 1 45 ? -20.488 -3.618 5.772 1.00 61.46 87 LEU C O 1
ATOM 3639 N N . VAL C 1 46 ? -18.598 -4.790 6.129 1.00 51.79 88 VAL C N 1
ATOM 3640 C CA . VAL C 1 46 ? -18.799 -4.858 7.569 1.00 45.26 88 VAL C CA 1
ATOM 3641 C C . VAL C 1 46 ? -18.304 -3.592 8.255 1.00 51.12 88 VAL C C 1
ATOM 3642 O O . VAL C 1 46 ? -18.578 -3.371 9.436 1.00 71.11 88 VAL C O 1
ATOM 3646 N N . ARG C 1 47 ? -17.575 -2.760 7.516 1.00 36.29 89 ARG C N 1
ATOM 3647 C CA . ARG C 1 47 ? -17.057 -1.523 8.087 1.00 46.96 89 ARG C CA 1
ATOM 3648 C C . ARG C 1 47 ? -18.084 -0.404 7.945 1.00 59.31 89 ARG C C 1
ATOM 3649 O O . ARG C 1 47 ? -18.990 -0.491 7.112 1.00 54.28 89 ARG C O 1
ATOM 3657 N N . PRO C 1 48 ? -17.944 0.660 8.754 1.00 59.94 90 PRO C N 1
ATOM 3658 C CA . PRO C 1 48 ? -18.875 1.786 8.619 1.00 54.65 90 PRO C CA 1
ATOM 3659 C C . PRO C 1 48 ? -18.735 2.532 7.293 1.00 54.17 90 PRO C C 1
ATOM 3660 O O . PRO C 1 48 ? -17.633 2.916 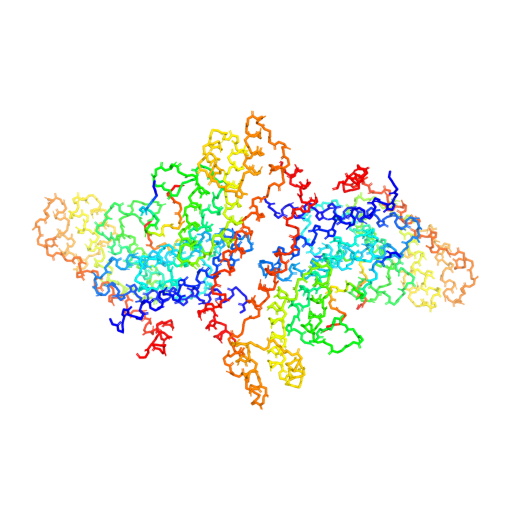6.897 1.00 57.55 90 PRO C O 1
ATOM 3664 N N . LEU C 1 49 ? -19.864 2.725 6.618 1.00 56.53 91 LEU C N 1
ATOM 3665 C CA . LEU C 1 49 ? -19.896 3.371 5.311 1.00 64.01 91 LEU C CA 1
ATOM 3666 C C . LEU C 1 49 ? -20.935 4.492 5.304 1.00 71.37 91 LEU C C 1
ATOM 3667 O O . LEU C 1 49 ? -21.103 5.199 4.308 1.00 78.88 91 LEU C O 1
ATOM 3672 N N . GLY C 1 50 ? -21.623 4.647 6.431 1.00 74.86 92 GLY C N 1
ATOM 3673 C CA . GLY C 1 50 ? -22.750 5.556 6.531 1.00 74.40 92 GLY C CA 1
ATOM 3674 C C . GLY C 1 50 ? -23.963 4.979 5.826 1.00 74.29 92 GLY C C 1
ATOM 3675 O O . GLY C 1 50 ? -24.039 3.769 5.606 1.00 74.81 92 GLY C O 1
ATOM 3676 N N . LYS C 1 51 ? -24.909 5.839 5.465 1.00 85.62 93 LYS C N 1
ATOM 3677 C CA . LYS C 1 51 ? -26.078 5.397 4.715 1.00 92.13 93 LYS C CA 1
ATOM 3678 C C . LYS C 1 51 ? -26.300 6.347 3.548 1.00 94.65 93 LYS C C 1
ATOM 3679 O O . LYS C 1 51 ? -27.053 7.318 3.664 1.00 105.87 93 LYS C O 1
ATOM 3685 N N . GLU C 1 52 ? -25.647 6.062 2.426 1.00 87.51 94 GLU C N 1
ATOM 3686 C CA . GLU C 1 52 ? -25.817 6.858 1.218 1.00 79.18 94 GLU C CA 1
ATOM 3687 C C . GLU C 1 52 ? -26.514 6.038 0.137 1.00 74.55 94 GLU C C 1
ATOM 3688 O O . GLU C 1 52 ? -26.284 4.829 0.030 1.00 81.64 94 GLU C O 1
ATOM 3694 N N . HIS C 1 53 ? -27.367 6.681 -0.657 1.00 81.47 95 HIS C N 1
ATOM 3695 C CA . HIS C 1 53 ? -28.072 5.979 -1.727 1.00 83.04 95 HIS C CA 1
ATOM 3696 C C . HIS C 1 53 ? -27.113 5.514 -2.833 1.00 74.95 95 HIS C C 1
ATOM 3697 O O . HIS C 1 53 ? -27.370 4.507 -3.498 1.00 79.08 95 HIS C O 1
ATOM 3704 N N . THR C 1 54 ? -26.016 6.245 -3.027 1.00 69.59 96 THR C N 1
ATOM 3705 C CA . THR C 1 54 ? -25.066 5.928 -4.089 1.00 69.52 96 THR C CA 1
ATOM 3706 C C . THR C 1 54 ? -24.334 4.608 -3.867 1.00 73.24 96 THR C C 1
ATOM 3707 O O . THR C 1 54 ? -24.073 3.874 -4.822 1.00 67.14 96 THR C O 1
ATOM 3711 N N . VAL C 1 55 ? -24.016 4.292 -2.616 1.00 72.53 97 VAL C N 1
ATOM 3712 C CA . VAL C 1 55 ? -23.299 3.054 -2.334 1.00 72.36 97 VAL C CA 1
ATOM 3713 C C . VAL C 1 55 ? -24.240 1.847 -2.364 1.00 73.46 97 VAL C C 1
ATOM 3714 O O . VAL C 1 55 ? -23.834 0.750 -2.756 1.00 71.79 97 VAL C O 1
ATOM 3718 N N . SER C 1 56 ? -25.507 2.060 -2.022 1.00 67.44 98 SER C N 1
ATOM 3719 C CA . SER C 1 56 ? -26.487 0.980 -2.081 1.00 66.80 98 SER C CA 1
ATOM 3720 C C . SER C 1 56 ? -26.729 0.571 -3.530 1.00 71.09 98 SER C C 1
ATOM 3721 O O . SER C 1 56 ? -26.710 -0.616 -3.862 1.00 77.42 98 SER C O 1
ATOM 3724 N N . ARG C 1 57 ? -26.957 1.565 -4.386 1.00 62.49 99 ARG C N 1
ATOM 3725 C CA . ARG C 1 57 ? -27.136 1.326 -5.814 1.00 57.76 99 ARG C CA 1
ATOM 3726 C C . ARG C 1 57 ? -25.888 0.652 -6.376 1.00 60.83 99 ARG C C 1
ATOM 3727 O O . ARG C 1 57 ? -25.979 -0.273 -7.185 1.00 63.97 99 ARG C O 1
ATOM 3735 N N . LEU C 1 58 ? -24.727 1.143 -5.946 1.00 55.11 100 LEU C N 1
ATOM 3736 C CA . LEU C 1 58 ? -23.429 0.590 -6.329 1.00 54.66 100 LEU C CA 1
ATOM 3737 C C . LEU C 1 58 ? -23.347 -0.905 -6.023 1.00 64.62 100 LEU C C 1
ATOM 3738 O O . LEU C 1 58 ? -22.946 -1.701 -6.873 1.00 67.08 100 LEU C O 1
ATOM 3743 N N . LEU C 1 59 ? -23.728 -1.275 -4.805 1.00 52.34 101 LEU C N 1
ATOM 3744 C CA . LEU C 1 59 ? -23.631 -2.658 -4.352 1.00 45.49 101 LEU C CA 1
ATOM 3745 C C . LEU C 1 59 ? -24.557 -3.607 -5.109 1.00 59.13 101 LEU C C 1
ATOM 3746 O O . LEU C 1 59 ? -24.220 -4.775 -5.306 1.00 55.54 101 LEU C O 1
ATOM 3751 N N . ARG C 1 60 ? -25.721 -3.114 -5.523 1.00 58.32 102 ARG C N 1
ATOM 3752 C CA . ARG C 1 60 ? -26.657 -3.932 -6.293 1.00 59.09 102 ARG C CA 1
ATOM 3753 C C . ARG C 1 60 ? -26.061 -4.346 -7.636 1.00 48.59 102 ARG C C 1
ATOM 3754 O O . ARG C 1 60 ? -26.167 -5.509 -8.038 1.00 52.01 102 ARG C O 1
ATOM 3762 N N . VAL C 1 61 ? -25.443 -3.389 -8.324 1.00 41.98 103 VAL C N 1
ATOM 3763 C CA . VAL C 1 61 ? -24.782 -3.657 -9.596 1.00 51.22 103 VAL C CA 1
ATOM 3764 C C . VAL C 1 61 ? -23.679 -4.685 -9.384 1.00 46.45 103 VAL C C 1
ATOM 3765 O O . VAL C 1 61 ? -23.541 -5.639 -10.153 1.00 53.80 103 VAL C O 1
ATOM 3769 N N . MET C 1 62 ? -22.913 -4.486 -8.316 1.00 45.03 104 MET C N 1
ATOM 3770 C CA . MET C 1 62 ? -21.830 -5.389 -7.951 1.00 37.95 104 MET C CA 1
ATOM 3771 C C . MET C 1 62 ? -22.374 -6.777 -7.633 1.00 45.06 104 MET C C 1
ATOM 3772 O O . MET C 1 62 ? -21.736 -7.787 -7.930 1.00 36.78 104 MET C O 1
ATOM 3777 N N . GLN C 1 63 ? -23.556 -6.815 -7.023 1.00 43.46 105 GLN C N 1
ATOM 3778 C CA . GLN C 1 63 ? -24.223 -8.076 -6.725 1.00 45.44 105 GLN C CA 1
ATOM 3779 C C . GLN C 1 63 ? -24.652 -8.787 -7.996 1.00 57.06 105 GLN C C 1
ATOM 3780 O O . GLN C 1 63 ? -24.518 -10.005 -8.112 1.00 45.04 105 GLN C O 1
ATOM 3786 N N . CYS C 1 64 ? -25.170 -8.017 -8.949 1.00 53.06 106 CYS C N 1
ATOM 3787 C CA . CYS C 1 64 ? -25.652 -8.583 -10.201 1.00 43.23 106 CYS C CA 1
ATOM 3788 C C . CYS C 1 64 ? -24.490 -9.181 -10.985 1.00 38.52 106 CYS C C 1
ATOM 3789 O O . CYS C 1 64 ? -24.566 -10.317 -11.450 1.00 41.36 106 CYS C O 1
ATOM 3792 N N . LEU C 1 65 ? -23.421 -8.405 -11.133 1.00 45.47 107 LEU C N 1
ATOM 3793 C CA . LEU C 1 65 ? -22.226 -8.863 -11.832 1.00 43.00 107 LEU C CA 1
ATOM 3794 C C . LEU C 1 65 ? -21.575 -10.068 -11.160 1.00 39.31 107 LEU C C 1
ATOM 3795 O O . LEU C 1 65 ? -21.055 -10.952 -11.839 1.00 45.78 107 LEU C O 1
ATOM 3800 N N . SER C 1 66 ? -21.608 -10.101 -9.831 1.00 35.62 108 SER C N 1
ATOM 3801 C CA . SER C 1 66 ? -21.011 -11.199 -9.083 1.00 37.25 108 SER C CA 1
ATOM 3802 C C . SER C 1 66 ? -21.704 -12.525 -9.370 1.00 41.02 108 SER C C 1
ATOM 3803 O O . SER C 1 66 ? -21.043 -13.548 -9.540 1.00 54.68 108 SER C O 1
ATOM 3806 N N . ARG C 1 67 ? -23.032 -12.505 -9.418 1.00 36.78 109 ARG C N 1
ATOM 3807 C CA . ARG C 1 67 ? -23.802 -13.716 -9.670 1.00 47.77 109 ARG C CA 1
ATOM 3808 C C . ARG C 1 67 ? -23.671 -14.146 -11.127 1.00 54.51 109 ARG C C 1
ATOM 3809 O O . ARG C 1 67 ? -23.641 -15.338 -11.432 1.00 56.89 109 ARG C O 1
ATOM 3817 N N . ILE C 1 68 ? -23.598 -13.164 -12.020 1.00 47.11 110 ILE C N 1
ATOM 3818 C CA . ILE C 1 68 ? -23.425 -13.420 -13.446 1.00 48.92 110 ILE C CA 1
ATOM 3819 C C . ILE C 1 68 ? -22.054 -14.040 -13.726 1.00 48.85 110 ILE C C 1
ATOM 3820 O O . ILE C 1 68 ? -21.932 -14.968 -14.529 1.00 51.90 110 ILE C O 1
ATOM 3825 N N . GLU C 1 69 ? -21.029 -13.533 -13.048 1.00 38.59 111 GLU C N 1
ATOM 3826 C CA . GLU C 1 69 ? -19.666 -14.033 -13.217 1.00 40.45 111 GLU C CA 1
ATOM 3827 C C . GLU C 1 69 ? -19.542 -15.503 -12.808 1.00 40.76 111 GLU C C 1
ATOM 3828 O O . GLU C 1 69 ? -18.785 -16.262 -13.412 1.00 44.81 111 GLU C O 1
ATOM 3834 N N . GLU C 1 70 ? -20.279 -15.892 -11.773 1.00 39.55 112 GLU C N 1
ATOM 3835 C CA . GLU C 1 70 ? -20.263 -17.270 -11.294 1.00 51.25 112 GLU C CA 1
ATOM 3836 C C . GLU C 1 70 ? -21.405 -18.076 -11.904 1.00 61.02 112 GLU C C 1
ATOM 3837 O O . GLU C 1 70 ? -21.696 -19.187 -11.458 1.00 52.34 112 GLU C O 1
ATOM 3843 N N . GLY C 1 71 ? -22.050 -17.504 -12.917 1.00 58.22 113 GLY C N 1
ATOM 3844 C CA . GLY C 1 71 ? -23.251 -18.079 -13.500 1.00 48.54 113 GLY C CA 1
ATOM 3845 C C . GLY C 1 71 ? -23.169 -19.468 -14.105 1.00 52.33 113 GLY C C 1
ATOM 3846 O O . GLY C 1 71 ? -24.182 -20.160 -14.209 1.00 51.93 113 GLY C O 1
ATOM 3847 N N . GLU C 1 72 ? -21.977 -19.879 -14.518 1.00 52.12 114 GLU C N 1
ATOM 3848 C CA . GLU C 1 72 ? -21.804 -21.190 -15.134 1.00 52.22 114 GLU C CA 1
ATOM 3849 C C . GLU C 1 72 ? -21.539 -22.283 -14.096 1.00 57.11 114 GLU C C 1
ATOM 3850 O O . GLU C 1 72 ? -21.509 -23.467 -14.430 1.00 56.33 114 GLU C O 1
ATOM 3856 N N . ASN C 1 73 ? -21.328 -21.877 -12.847 1.00 53.47 115 ASN C N 1
ATOM 3857 C CA . ASN C 1 73 ? -21.091 -22.818 -11.754 1.00 55.19 115 ASN C CA 1
ATOM 3858 C C . ASN C 1 73 ? -22.346 -23.163 -10.967 1.00 58.47 115 ASN C C 1
ATOM 3859 O O . ASN C 1 73 ? -22.742 -22.429 -10.061 1.00 55.10 115 ASN C O 1
ATOM 3864 N N . LEU C 1 74 ? -22.974 -24.275 -11.339 1.00 55.29 116 LEU C N 1
ATOM 3865 C CA . LEU C 1 74 ? -24.221 -24.682 -10.718 1.00 53.73 116 LEU C CA 1
ATOM 3866 C C . LEU C 1 74 ? -24.045 -25.275 -9.311 1.00 62.24 116 LEU C C 1
ATOM 3867 O O . LEU C 1 74 ? -25.038 -25.549 -8.637 1.00 65.68 116 LEU C O 1
ATOM 3872 N N . ASP C 1 75 ? -22.809 -25.469 -8.852 1.00 64.71 117 ASP C N 1
ATOM 3873 C CA . ASP C 1 75 ? -22.612 -25.960 -7.489 1.00 79.25 117 ASP C CA 1
ATOM 3874 C C . ASP C 1 75 ? -22.590 -24.765 -6.552 1.00 80.69 117 ASP C C 1
ATOM 3875 O O . ASP C 1 75 ? -22.589 -24.911 -5.329 1.00 90.53 117 ASP C O 1
ATOM 3880 N N . CYS C 1 76 ? -22.588 -23.576 -7.144 1.00 73.10 118 CYS C N 1
ATOM 3881 C CA . CYS C 1 76 ? -22.532 -22.345 -6.376 1.00 65.76 118 CYS C CA 1
ATOM 3882 C C . CYS C 1 76 ? -23.927 -21.828 -6.060 1.00 72.72 118 CYS C C 1
ATOM 3883 O O . CYS C 1 76 ? -24.841 -21.925 -6.881 1.00 77.42 118 CYS C O 1
ATOM 3886 N N . SER C 1 77 ? -24.080 -21.275 -4.861 1.00 70.53 119 SER C N 1
ATOM 3887 C CA . SER C 1 77 ? -25.350 -20.703 -4.437 1.00 73.67 119 SER C CA 1
ATOM 3888 C C . SER C 1 77 ? -25.121 -19.367 -3.740 1.00 74.16 119 SER C C 1
ATOM 3889 O O . SER C 1 77 ? -24.218 -19.234 -2.913 1.00 73.83 119 SER C O 1
ATOM 3892 N N . PHE C 1 78 ? -25.945 -18.382 -4.078 1.00 71.13 120 PHE C N 1
ATOM 3893 C CA . PHE C 1 78 ? -25.808 -17.043 -3.524 1.00 71.06 120 PHE C CA 1
ATOM 3894 C C . PHE C 1 78 ? -26.921 -16.752 -2.530 1.00 73.43 120 PHE C C 1
ATOM 3895 O O . PHE C 1 78 ? -26.833 -15.827 -1.723 1.00 71.49 120 PHE C O 1
ATOM 3903 N N . ASP C 1 79 ? -27.975 -17.552 -2.607 1.00 80.96 121 ASP C N 1
ATOM 3904 C CA . ASP C 1 79 ? -29.102 -17.450 -1.693 1.00 87.84 121 ASP C CA 1
ATOM 3905 C C . ASP C 1 79 ? -29.201 -18.643 -0.754 1.00 89.33 121 ASP C C 1
ATOM 3906 O O . ASP C 1 79 ? -28.698 -19.726 -1.053 1.00 89.47 121 ASP C O 1
ATOM 3911 N N . MET C 1 80 ? -29.761 -18.395 0.425 1.00 100.34 122 MET C N 1
ATOM 3912 C CA . MET C 1 80 ? -30.021 -19.427 1.421 1.00 102.76 122 MET C CA 1
ATOM 3913 C C . MET C 1 80 ? -31.508 -19.302 1.772 1.00 102.74 122 MET C C 1
ATOM 3914 O O . MET C 1 80 ? -31.848 -18.491 2.632 1.00 100.77 122 MET C O 1
ATOM 3919 N N . GLU C 1 81 ? -32.418 -20.056 1.138 1.00 102.30 123 GLU C N 1
ATOM 3920 C CA . GLU C 1 81 ? -32.242 -21.346 0.435 1.00 109.33 123 GLU C CA 1
ATOM 3921 C C . GLU C 1 81 ? -31.147 -21.516 -0.618 1.00 118.86 123 GLU C C 1
ATOM 3922 O O . GLU C 1 81 ? -31.031 -20.737 -1.562 1.00 121.49 123 GLU C O 1
ATOM 3928 N N . ALA C 1 82 ? -30.383 -22.592 -0.465 1.00 122.67 124 ALA C N 1
ATOM 3929 C CA . ALA C 1 82 ? -29.318 -22.935 -1.397 1.00 122.83 124 ALA C CA 1
ATOM 3930 C C . ALA C 1 82 ? -29.837 -23.537 -2.698 1.00 118.74 124 ALA C C 1
ATOM 3931 O O . ALA C 1 82 ? -29.086 -24.202 -3.413 1.00 115.85 124 ALA C O 1
ATOM 3933 N N . GLU C 1 83 ? -31.108 -23.309 -3.014 1.00 110.33 125 GLU C N 1
ATOM 3934 C CA . GLU C 1 83 ? -31.688 -23.951 -4.183 1.00 103.16 125 GLU C CA 1
ATOM 3935 C C . GLU C 1 83 ? -31.801 -23.031 -5.395 1.00 94.38 125 GLU C C 1
ATOM 3936 O O . GLU C 1 83 ? -32.448 -23.389 -6.378 1.00 98.32 125 GLU C O 1
ATOM 3938 N N . LEU C 1 84 ? -31.184 -21.854 -5.344 1.00 79.41 126 LEU C N 1
ATOM 3939 C CA . LEU C 1 84 ? -31.117 -21.024 -6.546 1.00 60.54 126 LEU C CA 1
ATOM 3940 C C . LEU C 1 84 ? -29.771 -21.139 -7.245 1.00 58.64 126 LEU C C 1
ATOM 3941 O O . LEU C 1 84 ? -28.713 -21.123 -6.612 1.00 61.04 126 LEU C O 1
ATOM 3946 N N . THR C 1 85 ? -29.840 -21.252 -8.566 1.00 49.60 127 THR C N 1
ATOM 3947 C CA . THR C 1 85 ? -28.678 -21.126 -9.423 1.00 44.87 127 THR C CA 1
ATOM 3948 C C . THR C 1 85 ? -28.269 -19.658 -9.406 1.00 48.71 127 THR C C 1
ATOM 3949 O O . THR C 1 85 ? -29.108 -18.793 -9.154 1.00 58.96 127 THR C O 1
ATOM 3953 N N . PRO C 1 86 ? -26.978 -19.372 -9.643 1.00 39.21 128 PRO C N 1
ATOM 3954 C CA . PRO C 1 86 ? -26.479 -17.991 -9.598 1.00 43.11 128 PRO C CA 1
ATOM 3955 C C . PRO C 1 86 ? -27.255 -17.026 -10.491 1.00 43.71 128 PRO C C 1
ATOM 3956 O O . PRO C 1 86 ? -27.434 -15.869 -10.115 1.00 48.50 128 PRO C O 1
ATOM 3960 N N . LEU C 1 87 ? -27.706 -17.496 -11.649 1.00 54.95 129 LEU C N 1
ATOM 3961 C CA . LEU C 1 87 ? -28.442 -16.647 -12.578 1.00 61.44 129 LEU C CA 1
ATOM 3962 C C . LEU C 1 87 ? -29.874 -16.373 -12.112 1.00 66.29 129 LEU C C 1
ATOM 3963 O O . LEU C 1 87 ? -30.466 -15.361 -12.488 1.00 66.63 129 LEU C O 1
ATOM 3968 N N . GLU C 1 88 ? -30.435 -17.272 -11.308 1.00 61.59 130 GLU C N 1
ATOM 3969 C CA . GLU C 1 88 ? -31.732 -17.014 -10.687 1.00 59.64 130 GLU C CA 1
ATOM 3970 C C . GLU C 1 88 ? -31.559 -15.924 -9.640 1.00 59.25 130 GLU C C 1
ATOM 3971 O O . GLU C 1 88 ? -32.439 -15.086 -9.440 1.00 67.38 130 GLU C O 1
ATOM 3977 N N . SER C 1 89 ? -30.416 -15.955 -8.964 1.00 54.88 131 SER C N 1
ATOM 3978 C CA . SER C 1 89 ? -30.072 -14.926 -7.998 1.00 60.30 131 SER C CA 1
ATOM 3979 C C . SER C 1 89 ? -29.899 -13.599 -8.713 1.00 54.15 131 SER C C 1
ATOM 3980 O O . SER C 1 89 ? -30.286 -12.550 -8.201 1.00 51.29 131 SER C O 1
ATOM 3983 N N . ALA C 1 90 ? -29.317 -13.658 -9.907 1.00 52.27 132 ALA C N 1
ATOM 3984 C CA . ALA C 1 90 ? -29.088 -12.465 -10.706 1.00 53.64 132 ALA C CA 1
ATOM 3985 C C . ALA C 1 90 ? -30.407 -11.813 -11.100 1.00 50.68 132 ALA C C 1
ATOM 3986 O O . ALA C 1 90 ? -30.503 -10.587 -11.174 1.00 49.27 132 ALA C O 1
ATOM 3988 N N . ILE C 1 91 ? -31.416 -12.638 -11.367 1.00 57.73 133 ILE C N 1
ATOM 3989 C CA . ILE C 1 91 ? -32.743 -12.139 -11.714 1.00 51.26 133 ILE C CA 1
ATOM 3990 C C . ILE C 1 91 ? -33.375 -11.384 -10.545 1.00 49.66 133 ILE C C 1
ATOM 3991 O O . ILE C 1 91 ? -33.955 -10.313 -10.734 1.00 54.97 133 ILE C O 1
ATOM 3996 N N . ASN C 1 92 ? -33.254 -11.931 -9.336 1.00 55.73 134 ASN C N 1
ATOM 3997 C CA . ASN C 1 92 ? -33.804 -11.269 -8.153 1.00 54.30 134 ASN C CA 1
ATOM 3998 C C . ASN C 1 92 ? -33.109 -9.934 -7.889 1.00 50.65 134 ASN C C 1
ATOM 3999 O O . ASN C 1 92 ? -33.764 -8.944 -7.550 1.00 59.39 134 ASN C O 1
ATOM 4004 N N . VAL C 1 93 ? -31.787 -9.912 -8.053 1.00 43.66 135 VAL C N 1
ATOM 4005 C CA . VAL C 1 93 ? -31.006 -8.695 -7.848 1.00 45.65 135 VAL C CA 1
ATOM 4006 C C . VAL C 1 93 ? -31.414 -7.658 -8.883 1.00 51.41 135 VAL C C 1
ATOM 4007 O O . VAL C 1 93 ? -31.534 -6.472 -8.578 1.00 54.21 135 VAL C O 1
ATOM 4011 N N . LEU C 1 94 ? -31.635 -8.123 -10.109 1.00 62.82 136 LEU C N 1
ATOM 4012 C CA . LEU C 1 94 ? -32.031 -7.246 -11.203 1.00 63.36 136 LEU C CA 1
ATOM 4013 C C . LEU C 1 94 ? -33.331 -6.510 -10.891 1.00 70.51 136 LEU C C 1
ATOM 4014 O O . LEU C 1 94 ? -33.495 -5.348 -11.256 1.00 68.88 136 LEU C O 1
ATOM 4019 N N . GLU C 1 95 ? -34.258 -7.189 -10.226 1.00 67.50 137 GLU C N 1
ATOM 4020 C CA . GLU C 1 95 ? -35.514 -6.562 -9.841 1.00 64.74 137 GLU C CA 1
ATOM 4021 C C . GLU C 1 95 ? -35.318 -5.550 -8.721 1.00 67.57 137 GLU C C 1
ATOM 4022 O O . GLU C 1 95 ? -36.042 -4.558 -8.651 1.00 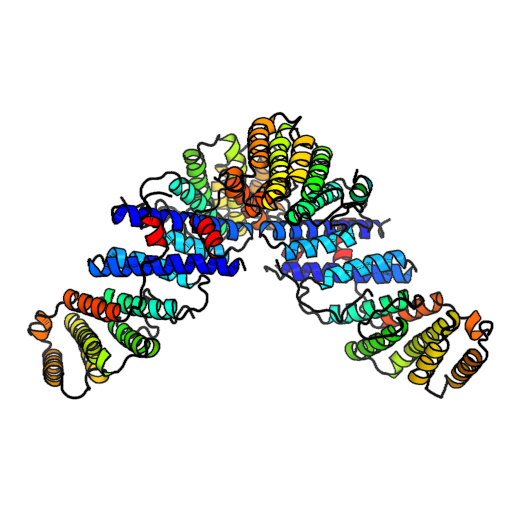62.59 137 GLU C O 1
ATOM 4028 N N . MET C 1 96 ? -34.366 -5.817 -7.828 1.00 68.71 138 MET C N 1
ATOM 4029 C CA . MET C 1 96 ? -34.019 -4.847 -6.795 1.00 64.39 138 MET C CA 1
ATOM 4030 C C . MET C 1 96 ? -33.446 -3.590 -7.443 1.00 66.19 138 MET C C 1
ATOM 4031 O O . MET C 1 96 ? -33.716 -2.473 -7.001 1.00 69.82 138 MET C O 1
ATOM 4036 N N . ILE C 1 97 ? -32.657 -3.788 -8.495 1.00 67.17 139 ILE C N 1
ATOM 4037 C CA . ILE C 1 97 ? -32.038 -2.688 -9.229 1.00 69.50 139 ILE C CA 1
ATOM 4038 C C . ILE C 1 97 ? -33.107 -1.851 -9.924 1.00 65.06 139 ILE C C 1
ATOM 4039 O O . ILE C 1 97 ? -33.038 -0.623 -9.931 1.00 61.17 139 ILE C O 1
ATOM 4044 N N . LYS C 1 98 ? -34.098 -2.525 -10.501 1.00 67.00 140 LYS C N 1
ATOM 4045 C CA . LYS C 1 98 ? -35.227 -1.852 -11.136 1.00 68.46 140 LYS C CA 1
ATOM 4046 C C . LYS C 1 98 ? -35.924 -0.918 -10.153 1.00 73.11 140 LYS C C 1
ATOM 4047 O O . LYS C 1 98 ? -36.243 0.226 -10.481 1.00 71.95 140 LYS C O 1
ATOM 4053 N N . THR C 1 99 ? -36.152 -1.422 -8.945 1.00 80.03 141 THR C N 1
ATOM 4054 C CA . THR C 1 99 ? -36.787 -0.654 -7.882 1.00 79.91 141 THR C CA 1
ATOM 4055 C C . THR C 1 99 ? -35.916 0.515 -7.435 1.00 74.75 141 THR C C 1
ATOM 4056 O O . THR C 1 99 ? -36.320 1.675 -7.521 1.00 70.12 141 THR C O 1
ATOM 4060 N N . GLU C 1 100 ? -34.720 0.193 -6.951 1.00 76.42 142 GLU C N 1
ATOM 4061 C CA . GLU C 1 100 ? -33.815 1.178 -6.367 1.00 67.41 142 GLU C CA 1
ATOM 4062 C C . GLU C 1 100 ? -33.357 2.255 -7.352 1.00 68.71 142 GLU C C 1
ATOM 4063 O O . GLU C 1 100 ? -33.031 3.370 -6.946 1.00 75.58 142 GLU C O 1
ATOM 4069 N N . PHE C 1 101 ? -33.333 1.927 -8.640 1.00 63.65 143 PHE C N 1
ATOM 4070 C CA . PHE C 1 101 ? -32.930 2.893 -9.658 1.00 52.06 143 PHE C CA 1
ATOM 4071 C C . PHE C 1 101 ? -34.144 3.579 -10.275 1.00 63.37 143 PHE C C 1
ATOM 4072 O O . PHE C 1 101 ? -34.002 4.424 -11.162 1.00 66.10 143 PHE C O 1
ATOM 4080 N N . THR C 1 102 ? -35.330 3.214 -9.790 1.00 61.95 144 THR C N 1
ATOM 4081 C CA . THR C 1 102 ? -36.602 3.713 -10.316 1.00 54.99 144 THR C CA 1
ATOM 4082 C C . THR C 1 102 ? -36.667 3.598 -11.834 1.00 78.19 144 THR C C 1
ATOM 4083 O O . THR C 1 102 ? -36.915 4.583 -12.527 1.00 87.13 144 THR C O 1
ATOM 4087 N N . LEU C 1 103 ? -36.442 2.392 -12.346 1.00 82.46 145 LEU C N 1
ATOM 4088 C CA . LEU C 1 103 ? -36.481 2.164 -13.784 1.00 69.23 145 LEU C CA 1
ATOM 4089 C C . LEU C 1 103 ? -37.857 1.686 -14.236 1.00 68.97 145 LEU C C 1
ATOM 4090 O O . LEU C 1 103 ? -38.606 1.090 -13.460 1.00 74.19 145 LEU C O 1
ATOM 4095 N N . THR C 1 104 ? -38.185 1.956 -15.495 1.00 67.69 146 THR C N 1
ATOM 4096 C CA . THR C 1 104 ? -39.442 1.499 -16.070 1.00 78.18 146 THR C CA 1
ATOM 4097 C C . THR C 1 104 ? -39.298 0.062 -16.560 1.00 81.86 146 THR C C 1
ATOM 4098 O O . THR C 1 104 ? -38.212 -0.357 -16.964 1.00 76.06 146 THR C O 1
ATOM 4102 N N . GLU C 1 105 ? -40.395 -0.688 -16.506 1.00 80.25 147 GLU C N 1
ATOM 4103 C CA . GLU C 1 105 ? -40.414 -2.086 -16.927 1.00 77.26 147 GLU C CA 1
ATOM 4104 C C . GLU C 1 105 ? -39.938 -2.274 -18.368 1.00 74.20 147 GLU C C 1
ATOM 4105 O O . GLU C 1 105 ? -39.298 -3.276 -18.698 1.00 77.97 147 GLU C O 1
ATOM 4111 N N . ALA C 1 106 ? -40.246 -1.300 -19.217 1.00 62.64 148 ALA C N 1
ATOM 4112 C CA . ALA C 1 106 ? -39.876 -1.361 -20.624 1.00 60.79 148 ALA C CA 1
ATOM 4113 C C . ALA C 1 106 ? -38.361 -1.307 -20.808 1.00 66.92 148 ALA C C 1
ATOM 4114 O O . ALA C 1 106 ? -37.822 -1.888 -21.750 1.00 75.33 148 ALA C O 1
ATOM 4116 N N . VAL C 1 107 ? -37.684 -0.602 -19.906 1.00 67.89 149 VAL C N 1
ATOM 4117 C CA . VAL C 1 107 ? -36.233 -0.463 -19.960 1.00 73.47 149 VAL C CA 1
ATOM 4118 C C . VAL C 1 107 ? -35.535 -1.771 -19.579 1.00 73.05 149 VAL C C 1
ATOM 4119 O O . VAL C 1 107 ? -34.537 -2.158 -20.194 1.00 80.06 149 VAL C O 1
ATOM 4123 N N . VAL C 1 108 ? -36.090 -2.464 -18.589 1.00 70.99 150 VAL C N 1
ATOM 4124 C CA . VAL C 1 108 ? -35.471 -3.665 -18.030 1.00 77.65 150 VAL C CA 1
ATOM 4125 C C . VAL C 1 108 ? -35.760 -4.954 -18.812 1.00 86.39 150 VAL C C 1
ATOM 4126 O O . VAL C 1 108 ? -34.916 -5.854 -18.857 1.00 87.30 150 VAL C O 1
ATOM 4130 N N . GLU C 1 109 ? -36.920 -5.020 -19.464 1.00 90.05 151 GLU C N 1
ATOM 4131 C CA . GLU C 1 109 ? -37.409 -6.271 -20.054 1.00 89.89 151 GLU C CA 1
ATOM 4132 C C . GLU C 1 109 ? -36.402 -6.969 -20.978 1.00 86.94 151 GLU C C 1
ATOM 4133 O O . GLU C 1 109 ? -36.289 -8.195 -20.950 1.00 82.71 151 GLU C O 1
ATOM 4139 N N . SER C 1 110 ? -35.693 -6.206 -21.803 1.00 88.40 152 SER C N 1
ATOM 4140 C CA . SER C 1 110 ? -34.748 -6.793 -22.746 1.00 87.13 152 SER C CA 1
ATOM 4141 C C . SER C 1 110 ? -33.575 -7.499 -22.056 1.00 81.74 152 SER C C 1
ATOM 4142 O O . SER C 1 110 ? -33.218 -8.618 -22.420 1.00 82.59 152 SER C O 1
ATOM 4145 N N . SER C 1 111 ? -32.986 -6.858 -21.053 1.00 69.66 153 SER C N 1
ATOM 4146 C CA . SER C 1 111 ? -31.828 -7.435 -20.384 1.00 70.50 153 SER C CA 1
ATOM 4147 C C . SER C 1 111 ? -32.227 -8.577 -19.444 1.00 67.45 153 SER C C 1
ATOM 4148 O O . SER C 1 111 ? -31.464 -9.528 -19.244 1.00 71.27 153 SER C O 1
ATOM 4151 N N . ARG C 1 112 ? -33.426 -8.495 -18.875 1.00 50.97 154 ARG C N 1
ATOM 4152 C CA . ARG C 1 112 ? -33.890 -9.561 -18.002 1.00 58.36 154 ARG C CA 1
ATOM 4153 C C . ARG C 1 112 ? -34.119 -10.827 -18.819 1.00 63.82 154 ARG C C 1
ATOM 4154 O O . ARG C 1 112 ? -33.900 -11.933 -18.329 1.00 67.04 154 ARG C O 1
ATOM 4162 N N . LYS C 1 113 ? -34.556 -10.659 -20.065 1.00 51.78 155 LYS C N 1
ATOM 4163 C CA . LYS C 1 113 ? -34.723 -11.789 -20.974 1.00 53.23 155 LYS C CA 1
ATOM 4164 C C . LYS C 1 113 ? -33.407 -12.509 -21.230 1.00 55.44 155 LYS C C 1
ATOM 4165 O O . LYS C 1 113 ? -33.375 -13.734 -21.321 1.00 58.28 155 LYS C O 1
ATOM 4171 N N . LEU C 1 114 ? -32.329 -11.739 -21.359 1.00 53.71 156 LEU C N 1
ATOM 4172 C CA . LEU C 1 114 ? -31.010 -12.307 -21.606 1.00 58.78 156 LEU C CA 1
ATOM 4173 C C . LEU C 1 114 ? -30.624 -13.222 -20.452 1.00 54.38 156 LEU C C 1
ATOM 4174 O O . LEU C 1 114 ? -30.153 -14.343 -20.662 1.00 57.92 156 LEU C O 1
ATOM 4179 N N . VAL C 1 115 ? -30.844 -12.736 -19.235 1.00 45.12 157 VAL C N 1
ATOM 4180 C CA . VAL C 1 115 ? -30.534 -13.491 -18.030 1.00 39.21 157 VAL C CA 1
ATOM 4181 C C . VAL C 1 115 ? -31.401 -14.741 -17.951 1.00 61.95 157 VAL C C 1
ATOM 4182 O O . VAL C 1 115 ? -30.925 -15.813 -17.576 1.00 66.05 157 VAL C O 1
ATOM 4186 N N . LYS C 1 116 ? -32.674 -14.601 -18.312 1.00 60.62 158 LYS C N 1
ATOM 4187 C CA . LYS C 1 116 ? -33.595 -15.734 -18.304 1.00 61.69 158 LYS C CA 1
ATOM 4188 C C . LYS C 1 116 ? -33.161 -16.802 -19.291 1.00 60.55 158 LYS C C 1
ATOM 4189 O O . LYS C 1 116 ? -33.153 -17.993 -18.977 1.00 67.02 158 LYS C O 1
ATOM 4195 N N . GLU C 1 117 ? -32.810 -16.354 -20.489 1.00 60.95 159 GLU C N 1
ATOM 4196 C CA . GLU C 1 117 ? -32.329 -17.233 -21.539 1.00 63.05 159 GLU C CA 1
ATOM 4197 C C . GLU C 1 117 ? -31.047 -17.927 -21.099 1.00 62.50 159 GLU C C 1
ATOM 4198 O O . GLU C 1 117 ? -30.870 -19.122 -21.327 1.00 58.72 159 GLU C O 1
ATOM 4204 N N . ALA C 1 118 ? -30.154 -17.171 -20.469 1.00 48.25 160 ALA C N 1
ATOM 4205 C CA . ALA C 1 118 ? -28.884 -17.725 -20.022 1.00 55.24 160 ALA C CA 1
ATOM 4206 C C . ALA C 1 118 ? -29.092 -18.742 -18.905 1.00 54.87 160 ALA C C 1
ATOM 4207 O O . ALA C 1 118 ? -28.413 -19.763 -18.855 1.00 44.21 160 ALA C O 1
ATOM 4209 N N . ALA C 1 119 ? -30.026 -18.453 -18.007 1.00 42.96 161 ALA C N 1
ATOM 4210 C CA . ALA C 1 119 ? -30.305 -19.339 -16.883 1.00 43.40 161 ALA C CA 1
ATOM 4211 C C . ALA C 1 119 ? -30.753 -20.725 -17.345 1.00 64.85 161 ALA C C 1
ATOM 4212 O O . ALA C 1 119 ? -30.316 -21.741 -16.801 1.00 69.59 161 ALA C O 1
ATOM 4214 N N . VAL C 1 120 ? -31.629 -20.756 -18.346 1.00 60.28 162 VAL C N 1
ATOM 4215 C CA . VAL C 1 120 ? -32.171 -22.010 -18.860 1.00 65.33 162 VAL C CA 1
ATOM 4216 C C . VAL C 1 120 ? -31.129 -22.792 -19.663 1.00 60.45 162 VAL C C 1
ATOM 4217 O O . VAL C 1 120 ? -30.978 -24.001 -19.480 1.00 67.72 162 VAL C O 1
ATOM 4221 N N . ILE C 1 121 ? -30.410 -22.096 -20.542 1.00 60.80 163 ILE C N 1
ATOM 4222 C CA . ILE C 1 121 ? -29.422 -22.734 -21.412 1.00 65.10 163 ILE C CA 1
ATOM 4223 C C . ILE C 1 121 ? -28.279 -23.363 -20.608 1.00 60.07 163 ILE C C 1
ATOM 4224 O O . ILE C 1 121 ? -27.793 -24.444 -20.951 1.00 63.66 163 ILE C O 1
ATOM 4229 N N . ILE C 1 122 ? -27.870 -22.700 -19.529 1.00 54.96 164 ILE C N 1
ATOM 4230 C CA . ILE C 1 122 ? -26.816 -23.230 -18.669 1.00 47.81 164 ILE C CA 1
ATOM 4231 C C . ILE C 1 122 ? -27.282 -24.501 -17.956 1.00 50.00 164 ILE C C 1
ATOM 4232 O O . ILE C 1 122 ? -26.524 -25.466 -17.842 1.00 58.95 164 ILE C O 1
ATOM 4237 N N . CYS C 1 123 ? -28.526 -24.506 -17.489 1.00 49.15 165 CYS C N 1
ATOM 4238 C CA . CYS C 1 123 ? -29.099 -25.714 -16.907 1.00 52.85 165 CYS C CA 1
ATOM 4239 C C . CYS C 1 123 ? -29.148 -26.830 -17.948 1.00 57.29 165 CYS C C 1
ATOM 4240 O O . CYS C 1 123 ? -28.835 -27.980 -17.649 1.00 59.47 165 CYS C O 1
ATOM 4243 N N . ILE C 1 124 ? -29.546 -26.479 -19.169 1.00 52.15 166 ILE C N 1
ATOM 4244 C CA . ILE C 1 124 ? -29.601 -27.430 -20.277 1.00 48.67 166 ILE C CA 1
ATOM 4245 C C . ILE C 1 124 ? -28.216 -27.974 -20.627 1.00 43.56 166 ILE C C 1
ATOM 4246 O O . ILE C 1 124 ? -28.040 -29.184 -20.771 1.00 50.38 166 ILE C O 1
ATOM 4251 N N . LYS C 1 125 ? -27.238 -27.079 -20.759 1.00 48.29 167 LYS C N 1
ATOM 4252 C CA . LYS C 1 125 ? -25.860 -27.474 -21.057 1.00 56.34 167 LYS C CA 1
ATOM 4253 C C . LYS C 1 125 ? -25.262 -28.422 -20.020 1.00 72.73 167 LYS C C 1
ATOM 4254 O O . LYS C 1 125 ? -24.398 -29.239 -20.343 1.00 72.83 167 LYS C O 1
ATOM 4260 N N . ASN C 1 126 ? -25.723 -28.311 -18.779 1.00 68.80 168 ASN C N 1
ATOM 4261 C CA . ASN C 1 126 ? -25.246 -29.180 -17.715 1.00 65.18 168 ASN C CA 1
ATOM 4262 C C . ASN C 1 126 ? -26.172 -30.379 -17.530 1.00 71.36 168 ASN C C 1
ATOM 4263 O O . ASN C 1 126 ? -26.058 -31.117 -16.547 1.00 70.38 168 ASN C O 1
ATOM 4268 N N . LYS C 1 127 ? -27.086 -30.557 -18.482 1.00 70.18 169 LYS C N 1
ATOM 4269 C CA . LYS C 1 127 ? -28.047 -31.662 -18.477 1.00 76.59 169 LYS C CA 1
ATOM 4270 C C . LYS C 1 127 ? -28.925 -31.658 -17.226 1.00 71.97 169 LYS C C 1
ATOM 4271 O O . LYS C 1 127 ? -29.365 -32.711 -16.761 1.00 71.78 169 LYS C O 1
ATOM 4277 N N . GLU C 1 128 ? -29.166 -30.467 -16.688 1.00 62.69 170 GLU C N 1
ATOM 4278 C CA . GLU C 1 128 ? -30.091 -30.299 -15.578 1.00 71.01 170 GLU C CA 1
ATOM 4279 C C . GLU C 1 128 ? -31.461 -29.929 -16.130 1.00 67.82 170 GLU C C 1
ATOM 4280 O O . GLU C 1 128 ? -31.920 -28.795 -15.976 1.00 72.52 170 GLU C O 1
ATOM 4286 N N . PHE C 1 129 ? -32.101 -30.895 -16.781 1.00 60.61 171 PHE C N 1
ATOM 4287 C CA . PHE C 1 129 ? -33.322 -30.644 -17.539 1.00 64.22 171 PHE C CA 1
ATOM 4288 C C . PHE C 1 129 ? -34.528 -30.309 -16.661 1.00 67.35 171 PHE C C 1
ATOM 4289 O O . PHE C 1 129 ? -35.378 -29.510 -17.057 1.00 58.27 171 PHE C O 1
ATOM 4297 N N . GLU C 1 130 ? -34.616 -30.922 -15.484 1.00 75.92 172 GLU C N 1
ATOM 4298 C CA . GLU C 1 130 ? -35.716 -30.623 -14.575 1.00 85.07 172 GLU C CA 1
ATOM 4299 C C . GLU C 1 130 ? -35.621 -29.171 -14.117 1.00 78.49 172 GLU C C 1
ATOM 4300 O O . GLU C 1 130 ? -36.624 -28.460 -14.054 1.00 79.55 172 GLU C O 1
ATOM 4306 N N . LYS C 1 131 ? -34.407 -28.741 -13.794 1.00 69.10 173 LYS C N 1
ATOM 4307 C CA . LYS C 1 131 ? -34.178 -27.374 -13.348 1.00 71.19 173 LYS C CA 1
ATOM 4308 C C . LYS C 1 131 ? -34.446 -26.378 -14.470 1.00 69.07 173 LYS C C 1
ATOM 4309 O O . LYS C 1 131 ? -35.043 -25.327 -14.245 1.00 57.46 173 LYS C O 1
ATOM 4311 N N . ALA C 1 132 ? -33.990 -26.709 -15.675 1.00 65.68 174 ALA C N 1
ATOM 4312 C CA . ALA C 1 132 ? -34.230 -25.869 -16.843 1.00 62.24 174 ALA C CA 1
ATOM 4313 C C . ALA C 1 132 ? -35.721 -25.654 -17.082 1.00 65.55 174 ALA C C 1
ATOM 4314 O O . ALA C 1 132 ? -36.163 -24.531 -17.326 1.00 60.27 174 ALA C O 1
ATOM 4316 N N . SER C 1 133 ? -36.487 -26.739 -17.021 1.00 69.17 175 SER C N 1
ATOM 4317 C CA . SER C 1 133 ? -37.927 -26.672 -17.229 1.00 69.96 175 SER C CA 1
ATOM 4318 C C . SER C 1 133 ? -38.587 -25.808 -16.159 1.00 64.55 175 SER C C 1
ATOM 4319 O O . SER C 1 133 ? -39.411 -24.950 -16.466 1.00 70.55 175 SER C O 1
ATOM 4322 N N . LYS C 1 134 ? -38.207 -26.035 -14.905 1.00 65.20 176 LYS C N 1
ATOM 4323 C CA . LYS C 1 134 ? -38.758 -25.285 -13.782 1.00 67.66 176 LYS C CA 1
ATOM 4324 C C . LYS C 1 134 ? -38.496 -23.785 -13.915 1.00 64.56 176 LYS C C 1
ATOM 4325 O O . LYS C 1 134 ? -39.384 -22.969 -13.662 1.00 62.91 176 LYS C O 1
ATOM 4327 N N . ILE C 1 135 ? -37.277 -23.431 -14.311 1.00 64.24 177 ILE C N 1
ATOM 4328 C CA . ILE C 1 135 ? -36.908 -22.032 -14.502 1.00 71.45 177 ILE C CA 1
ATOM 4329 C C . ILE C 1 135 ? -37.688 -21.428 -15.664 1.00 68.69 177 ILE C C 1
ATOM 4330 O O . ILE C 1 135 ? -38.198 -20.311 -15.563 1.00 64.23 177 ILE C O 1
ATOM 4335 N N . LEU C 1 136 ? -37.779 -22.172 -16.763 1.00 71.71 178 LEU C N 1
ATOM 4336 C CA . LEU C 1 136 ? -38.510 -21.708 -17.937 1.00 74.70 178 LEU C CA 1
ATOM 4337 C C . LEU C 1 136 ? -39.966 -21.433 -17.591 1.00 78.72 178 LEU C C 1
ATOM 4338 O O . LEU C 1 136 ? -40.510 -20.400 -17.966 1.00 80.42 178 LEU C O 1
ATOM 4343 N N . LYS C 1 137 ? -40.599 -22.356 -16.875 1.00 79.64 179 LYS C N 1
ATOM 4344 C CA . LYS C 1 137 ? -42.009 -22.197 -16.554 1.00 78.74 179 LYS C CA 1
ATOM 4345 C C . LYS C 1 137 ? -42.259 -20.926 -15.748 1.00 84.21 179 LYS C C 1
ATOM 4346 O O . LYS C 1 137 ? -43.194 -20.183 -16.039 1.00 89.36 179 LYS C O 1
ATOM 4352 N N . LYS C 1 138 ? -41.425 -20.675 -14.742 1.00 83.82 180 LYS C N 1
ATOM 4353 C CA . LYS C 1 138 ? -41.659 -19.542 -13.850 1.00 82.09 180 LYS C CA 1
ATOM 4354 C C . LYS C 1 138 ? -41.153 -18.196 -14.399 1.00 82.23 180 LYS C C 1
ATOM 4355 O O . LYS C 1 138 ? -41.537 -17.138 -13.899 1.00 91.73 180 LYS C O 1
ATOM 4361 N N . HIS C 1 139 ? -40.356 -18.212 -15.463 1.00 74.16 181 HIS C N 1
ATOM 4362 C CA . HIS C 1 139 ? -39.737 -16.965 -15.906 1.00 68.47 181 HIS C CA 1
ATOM 4363 C C . HIS C 1 139 ? -39.927 -16.691 -17.399 1.00 72.79 181 HIS C C 1
ATOM 4364 O O . HIS C 1 139 ? -39.695 -15.575 -17.857 1.00 68.50 181 HIS C O 1
ATOM 4371 N N . MET C 1 140 ? -40.377 -17.690 -18.152 1.00 83.25 182 MET C N 1
ATOM 4372 C CA . MET C 1 140 ? -40.486 -17.531 -19.598 1.00 83.56 182 MET C CA 1
ATOM 4373 C C . MET C 1 140 ? -41.952 -17.464 -19.999 1.00 90.34 182 MET C C 1
ATOM 4374 O O . MET C 1 140 ? -42.273 -17.212 -21.161 1.00 99.18 182 MET C O 1
ATOM 4379 N N . SER C 1 141 ? -42.848 -17.657 -19.033 1.00 90.72 183 SER C N 1
ATOM 4380 C CA . SER C 1 141 ? -44.274 -17.578 -19.320 1.00 109.91 183 SER C CA 1
ATOM 4381 C C . SER C 1 141 ? -44.711 -16.129 -19.498 1.00 122.24 183 SER C C 1
ATOM 4382 O O . SER C 1 141 ? -45.815 -15.751 -19.101 1.00 125.02 183 SER C O 1
ATOM 4385 N N . LYS C 1 142 ? -43.861 -15.333 -20.137 1.00 122.80 184 LYS C N 1
ATOM 4386 C CA . LYS C 1 142 ? -44.201 -13.962 -20.470 1.00 112.85 184 LYS C CA 1
ATOM 4387 C C . LYS C 1 142 ? -44.716 -13.897 -21.894 1.00 115.44 184 LYS C C 1
ATOM 4388 O O . LYS C 1 142 ? -44.273 -14.643 -22.770 1.00 111.06 184 LYS C O 1
ATOM 4394 N N . ASP C 1 143 ? -45.647 -12.980 -22.113 1.00 125.77 185 ASP C N 1
ATOM 4395 C CA . ASP C 1 143 ? -46.379 -12.869 -23.368 1.00 130.67 185 ASP C CA 1
ATOM 4396 C C . ASP C 1 143 ? -45.435 -12.590 -24.571 1.00 110.75 185 ASP C C 1
ATOM 4397 O O . ASP C 1 143 ? -44.312 -12.129 -24.365 1.00 111.51 185 ASP C O 1
ATOM 4402 N N . PRO C 1 144 ? -45.902 -12.854 -25.819 1.00 118.13 186 PRO C N 1
ATOM 4403 C CA . PRO C 1 144 ? -45.086 -13.199 -26.998 1.00 124.14 186 PRO C CA 1
ATOM 4404 C C . PRO C 1 144 ? -43.576 -13.014 -26.928 1.00 130.54 186 PRO C C 1
ATOM 4405 O O . PRO C 1 144 ? -42.931 -13.734 -26.172 1.00 134.94 186 PRO C O 1
ATOM 4409 N N . THR C 1 145 ? -43.044 -12.041 -27.669 1.00 131.33 187 THR C N 1
ATOM 4410 C CA . THR C 1 145 ? -41.598 -11.824 -27.853 1.00 133.02 187 THR C CA 1
ATOM 4411 C C . THR C 1 145 ? -40.715 -13.083 -27.854 1.00 129.35 187 THR C C 1
ATOM 4412 O O . THR C 1 145 ? -39.883 -13.263 -28.743 1.00 131.66 187 THR C O 1
ATOM 4416 N N . THR C 1 146 ? -40.918 -13.953 -26.870 1.00 123.96 188 THR C N 1
ATOM 4417 C CA . THR C 1 146 ? -40.092 -15.138 -26.680 1.00 120.20 188 THR C CA 1
ATOM 4418 C C . THR C 1 146 ? -40.646 -16.392 -27.339 1.00 112.22 188 THR C C 1
ATOM 4419 O O . THR C 1 146 ? -39.943 -17.032 -28.115 1.00 112.22 188 THR C O 1
ATOM 4423 N N . GLN C 1 147 ? -41.897 -16.722 -27.014 1.00 104.25 189 GLN C N 1
ATOM 4424 C CA . GLN C 1 147 ? -42.604 -17.945 -27.438 1.00 96.62 189 GLN C CA 1
ATOM 4425 C C . GLN C 1 147 ? -41.963 -18.816 -28.526 1.00 90.28 189 GLN C C 1
ATOM 4426 O O . GLN C 1 147 ? -42.075 -20.036 -28.470 1.00 82.83 189 GLN C O 1
ATOM 4428 N N . LYS C 1 148 ? -41.302 -18.202 -29.504 1.00 85.22 190 LYS C N 1
ATOM 4429 C CA . LYS C 1 148 ? -40.511 -18.951 -30.475 1.00 87.51 190 LYS C CA 1
ATOM 4430 C C . LYS C 1 148 ? -39.316 -19.608 -29.781 1.00 88.57 190 LYS C C 1
ATOM 4431 O O . LYS C 1 148 ? -39.051 -20.796 -29.969 1.00 88.59 190 LYS C O 1
ATOM 4437 N N . LEU C 1 149 ? -38.604 -18.822 -28.976 1.00 87.91 191 LEU C N 1
ATOM 4438 C CA . LEU C 1 149 ? -37.455 -19.320 -28.223 1.00 87.22 191 LEU C CA 1
ATOM 4439 C C . LEU C 1 149 ? -37.903 -20.240 -27.093 1.00 85.02 191 LEU C C 1
ATOM 4440 O O . LEU C 1 149 ? -37.319 -21.302 -26.871 1.00 76.99 191 LEU C O 1
ATOM 4445 N N . ARG C 1 150 ? -38.936 -19.811 -26.377 1.00 87.16 192 ARG C N 1
ATOM 4446 C CA . ARG C 1 150 ? -39.513 -20.592 -25.291 1.00 83.88 192 ARG C CA 1
ATOM 4447 C C . ARG C 1 150 ? -39.976 -21.966 -25.778 1.00 89.59 192 ARG C C 1
ATOM 4448 O O . ARG C 1 150 ? -39.827 -22.960 -25.072 1.00 97.63 192 ARG C O 1
ATOM 4456 N N . ASN C 1 151 ? -40.549 -22.018 -26.977 1.00 88.80 193 ASN C N 1
ATOM 4457 C CA . ASN C 1 151 ? -40.961 -23.290 -27.564 1.00 88.91 193 ASN C CA 1
ATOM 4458 C C . ASN C 1 151 ? -39.757 -24.154 -27.938 1.00 87.22 193 ASN C C 1
ATOM 4459 O O . ASN C 1 151 ? -39.778 -25.374 -27.764 1.00 79.05 193 ASN C O 1
ATOM 4464 N N . ASP C 1 152 ? -38.717 -23.511 -28.461 1.00 88.64 194 ASP C N 1
ATOM 4465 C CA . ASP C 1 152 ? -37.500 -24.206 -28.845 1.00 85.49 194 ASP C CA 1
ATOM 4466 C C . ASP C 1 152 ? -36.852 -24.906 -27.657 1.00 81.05 194 ASP C C 1
ATOM 4467 O O . ASP C 1 152 ? -36.429 -26.057 -27.755 1.00 74.32 194 ASP C O 1
ATOM 4472 N N . LEU C 1 153 ? -36.799 -24.208 -26.530 1.00 72.08 195 LEU C N 1
ATOM 4473 C CA . LEU C 1 153 ? -36.139 -24.729 -25.346 1.00 67.73 195 LEU C CA 1
ATOM 4474 C C . LEU C 1 153 ? -36.898 -25.921 -24.768 1.00 72.78 195 LEU C C 1
ATOM 4475 O O . LEU C 1 153 ? -36.291 -26.901 -24.343 1.00 62.66 195 LEU C O 1
ATOM 4480 N N . LEU C 1 154 ? -38.225 -25.831 -24.763 1.00 80.15 196 LEU C N 1
ATOM 4481 C CA . LEU C 1 154 ? -39.075 -26.916 -24.285 1.00 76.00 196 LEU C CA 1
ATOM 4482 C C . LEU C 1 154 ? -38.894 -28.171 -25.132 1.00 78.35 196 LEU C C 1
ATOM 4483 O O . LEU C 1 154 ? -38.904 -29.289 -24.618 1.00 81.25 196 LEU C O 1
ATOM 4488 N N . ASN C 1 155 ? -38.724 -27.970 -26.435 1.00 75.20 197 ASN C N 1
ATOM 4489 C CA . ASN C 1 155 ? -38.461 -29.064 -27.357 1.00 81.60 197 ASN C CA 1
ATOM 4490 C C . ASN C 1 155 ? -37.080 -29.666 -27.105 1.00 80.65 197 ASN C C 1
ATOM 4491 O O . ASN C 1 155 ? -36.926 -30.887 -27.067 1.00 78.72 197 ASN C O 1
ATOM 4493 N N . ILE C 1 156 ? -36.081 -28.801 -26.942 1.00 78.02 198 ILE C N 1
ATOM 4494 C CA . ILE C 1 156 ? -34.719 -29.232 -26.638 1.00 74.42 198 ILE C CA 1
ATOM 4495 C C . ILE C 1 156 ? -34.663 -30.028 -25.333 1.00 71.92 198 ILE C C 1
ATOM 4496 O O . ILE C 1 156 ? -34.017 -31.071 -25.266 1.00 75.46 198 ILE C O 1
ATOM 4501 N N . ILE C 1 157 ? -35.346 -29.534 -24.303 1.00 65.07 199 ILE C N 1
ATOM 4502 C CA . ILE C 1 157 ? -35.374 -30.195 -23.000 1.00 69.02 199 ILE C CA 1
ATOM 4503 C C . ILE C 1 157 ? -35.961 -31.597 -23.107 1.00 74.35 199 ILE C C 1
ATOM 4504 O O . ILE C 1 157 ? -35.409 -32.567 -22.585 1.00 78.74 199 ILE C O 1
ATOM 4509 N N . ARG C 1 158 ? -37.083 -31.687 -23.805 1.00 70.46 200 ARG C N 1
ATOM 4510 C CA . ARG C 1 158 ? -37.792 -32.942 -23.980 1.00 83.91 200 ARG C CA 1
ATOM 4511 C C . ARG C 1 158 ? -36.981 -33.945 -24.804 1.00 86.68 200 ARG C C 1
ATOM 4512 O O . ARG C 1 158 ? -37.007 -35.146 -24.533 1.00 85.68 200 ARG C O 1
ATOM 4520 N N . GLU C 1 159 ? -36.274 -33.450 -25.816 1.00 80.16 201 GLU C N 1
ATOM 4521 C CA . GLU C 1 159 ? -35.446 -34.311 -26.655 1.00 82.27 201 GLU C CA 1
ATOM 4522 C C . GLU C 1 159 ? -33.987 -34.364 -26.197 1.00 85.93 201 GLU C C 1
ATOM 4523 O O . GLU C 1 159 ? -33.176 -35.070 -26.799 1.00 89.11 201 GLU C O 1
ATOM 4529 N N . LYS C 1 160 ? -33.663 -33.619 -25.141 1.00 80.66 202 LYS C N 1
ATOM 4530 C CA . LYS C 1 160 ? -32.293 -33.523 -24.627 1.00 72.97 202 LYS C CA 1
ATOM 4531 C C . LYS C 1 160 ? -31.282 -33.174 -25.724 1.00 66.80 202 LYS C C 1
ATOM 4532 O O . LYS C 1 160 ? -30.206 -33.769 -25.799 1.00 63.24 202 LYS C O 1
ATOM 4538 N N . ASN C 1 161 ? -31.632 -32.205 -26.566 1.00 71.18 203 ASN C N 1
ATOM 4539 C CA . ASN C 1 161 ? -30.857 -31.920 -27.771 1.00 69.75 203 ASN C CA 1
ATOM 4540 C C . ASN C 1 161 ? -29.895 -30.739 -27.611 1.00 78.28 203 ASN C C 1
ATOM 4541 O O . ASN C 1 161 ? -30.193 -29.625 -28.046 1.00 84.52 203 ASN C O 1
ATOM 4546 N N . LEU C 1 162 ? -28.744 -30.986 -26.989 1.00 76.10 204 LEU C N 1
ATOM 4547 C CA . LEU C 1 162 ? -27.751 -29.937 -26.755 1.00 71.87 204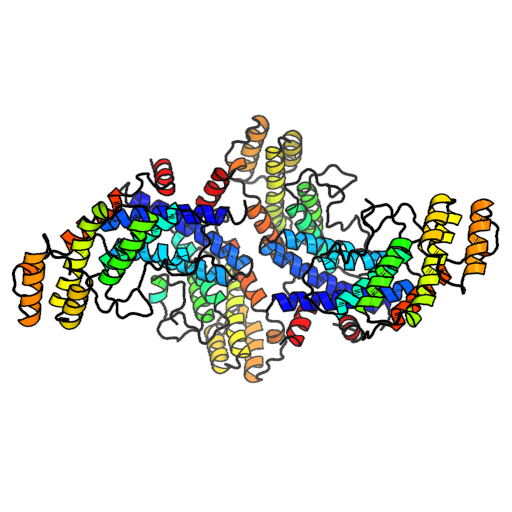 LEU C CA 1
ATOM 4548 C C . LEU C 1 162 ? -27.032 -29.509 -28.038 1.00 70.50 204 LEU C C 1
ATOM 4549 O O . LEU C 1 162 ? -26.278 -28.535 -28.033 1.00 69.39 204 LEU C O 1
ATOM 4554 N N . ALA C 1 163 ? -27.262 -30.225 -29.134 1.00 59.24 205 ALA C N 1
ATOM 4555 C CA . ALA C 1 163 ? -26.575 -29.904 -30.379 1.00 62.53 205 ALA C CA 1
ATOM 4556 C C . ALA C 1 163 ? -27.395 -28.895 -31.173 1.00 69.91 205 ALA C C 1
ATOM 4557 O O . ALA C 1 163 ? -26.989 -28.460 -32.251 1.00 74.98 205 ALA C O 1
ATOM 4559 N N . HIS C 1 164 ? -28.558 -28.538 -30.634 1.00 69.02 206 HIS C N 1
ATOM 4560 C CA . HIS C 1 164 ? -29.404 -27.508 -31.224 1.00 64.65 206 HIS C CA 1
ATOM 4561 C C . HIS C 1 164 ? -28.642 -26.188 -31.246 1.00 76.74 206 HIS C C 1
ATOM 4562 O O . HIS C 1 164 ? -27.970 -25.843 -30.272 1.00 83.44 206 HIS C O 1
ATOM 4569 N N . PRO C 1 165 ? -28.747 -25.443 -32.358 1.00 83.41 207 PRO C N 1
ATOM 4570 C CA . PRO C 1 165 ? -28.055 -24.159 -32.521 1.00 83.26 207 PRO C CA 1
ATOM 4571 C C . PRO C 1 165 ? -28.385 -23.145 -31.425 1.00 79.20 207 PRO C C 1
ATOM 4572 O O . PRO C 1 165 ? -27.526 -22.340 -31.075 1.00 77.28 207 PRO C O 1
ATOM 4576 N N . VAL C 1 166 ? -29.607 -23.180 -30.904 1.00 76.95 208 VAL C N 1
ATOM 4577 C CA . VAL C 1 166 ? -29.987 -22.313 -29.793 1.00 75.45 208 VAL C CA 1
ATOM 4578 C C . VAL C 1 166 ? -29.053 -22.525 -28.606 1.00 70.35 208 VAL C C 1
ATOM 4579 O O . VAL C 1 166 ? -28.632 -21.570 -27.951 1.00 72.38 208 VAL C O 1
ATOM 4581 N N . ILE C 1 167 ? -28.738 -23.787 -28.336 1.00 63.50 209 ILE C N 1
ATOM 4582 C CA . ILE C 1 167 ? -27.771 -24.137 -27.304 1.00 69.76 209 ILE C CA 1
ATOM 4583 C C . ILE C 1 167 ? -26.337 -23.921 -27.784 1.00 67.36 209 ILE C C 1
ATOM 4584 O O . ILE C 1 167 ? -25.508 -23.355 -27.070 1.00 68.85 209 ILE C O 1
ATOM 4589 N N . GLN C 1 168 ? -26.053 -24.369 -29.002 1.00 56.16 210 GLN C N 1
ATOM 4590 C CA . GLN C 1 168 ? -24.688 -24.359 -29.518 1.00 66.49 210 GLN C CA 1
ATOM 4591 C C . GLN C 1 168 ? -24.163 -22.966 -29.871 1.00 73.39 210 GLN C C 1
ATOM 4592 O O . GLN C 1 168 ? -22.961 -22.731 -29.819 1.00 78.35 210 GLN C O 1
ATOM 4598 N N . ASN C 1 169 ? -25.048 -22.046 -30.243 1.00 64.22 211 ASN C N 1
ATOM 4599 C CA . ASN C 1 169 ? -24.595 -20.712 -30.625 1.00 61.80 211 ASN C CA 1
ATOM 4600 C C . ASN C 1 169 ? -24.513 -19.761 -29.434 1.00 64.21 211 ASN C C 1
ATOM 4601 O O . ASN C 1 169 ? -24.037 -18.637 -29.571 1.00 67.49 211 ASN C O 1
ATOM 4606 N N . PHE C 1 170 ? -24.984 -20.209 -28.274 1.00 63.15 212 PHE C N 1
ATOM 4607 C CA . PHE C 1 170 ? -24.974 -19.368 -27.082 1.00 60.85 212 PHE C CA 1
ATOM 4608 C C . PHE C 1 170 ? -23.549 -19.087 -26.628 1.00 60.65 212 PHE C C 1
ATOM 4609 O O . PHE C 1 170 ? -22.738 -20.001 -26.477 1.00 63.33 212 PHE C O 1
ATOM 4617 N N . SER C 1 171 ? -23.254 -17.812 -26.411 1.00 47.76 213 SER C N 1
ATOM 4618 C CA . SER C 1 171 ? -21.955 -17.402 -25.902 1.00 49.39 213 SER C CA 1
ATOM 4619 C C . SER C 1 171 ? -22.142 -16.711 -24.564 1.00 46.27 213 SER C C 1
ATOM 4620 O O . SER C 1 171 ? -22.796 -15.670 -24.490 1.00 52.04 213 SER C O 1
ATOM 4623 N N . TYR C 1 172 ? -21.577 -17.288 -23.508 1.00 44.02 214 TYR C N 1
ATOM 4624 C CA . TYR C 1 172 ? -21.738 -16.716 -22.180 1.00 36.09 214 TYR C CA 1
ATOM 4625 C C . TYR C 1 172 ? -20.965 -15.407 -22.076 1.00 47.04 214 TYR C C 1
ATOM 4626 O O . TYR C 1 172 ? -21.376 -14.485 -21.370 1.00 45.31 214 TYR C O 1
ATOM 4635 N N . GLU C 1 173 ? -19.834 -15.342 -22.771 1.00 42.21 215 GLU C N 1
ATOM 4636 C CA . GLU C 1 173 ? -19.030 -14.128 -22.816 1.00 46.12 215 GLU C CA 1
ATOM 4637 C C . GLU C 1 173 ? -19.810 -12.963 -23.422 1.00 45.01 215 GLU C C 1
ATOM 4638 O O . GLU C 1 173 ? -19.757 -11.836 -22.922 1.00 44.04 215 GLU C O 1
ATOM 4644 N N . THR C 1 174 ? -20.532 -13.247 -24.502 1.00 49.79 216 THR C N 1
ATOM 4645 C CA . THR C 1 174 ? -21.345 -12.242 -25.176 1.00 46.77 216 THR C CA 1
ATOM 4646 C C . THR C 1 174 ? -22.479 -11.794 -24.258 1.00 53.10 216 THR C C 1
ATOM 4647 O O . THR C 1 174 ? -22.815 -10.609 -24.194 1.00 56.19 216 THR C O 1
ATOM 4651 N N . PHE C 1 175 ? -23.057 -12.755 -23.543 1.00 49.04 217 PHE C N 1
ATOM 4652 C CA . PHE C 1 175 ? -24.123 -12.486 -22.584 1.00 53.09 217 PHE C CA 1
ATOM 4653 C C . PHE C 1 175 ? -23.656 -11.599 -21.431 1.00 61.10 217 PHE C C 1
ATOM 4654 O O . PHE C 1 175 ? -24.330 -10.630 -21.079 1.00 64.24 217 PHE C O 1
ATOM 4662 N N . GLN C 1 176 ? -22.511 -11.941 -20.844 1.00 59.31 218 GLN C N 1
ATOM 4663 C CA . GLN C 1 176 ? -21.929 -11.163 -19.748 1.00 59.77 218 GLN C CA 1
ATOM 4664 C C . GLN C 1 176 ? -21.685 -9.702 -20.102 1.00 52.42 218 GLN C C 1
ATOM 4665 O O . GLN C 1 176 ? -22.061 -8.800 -19.354 1.00 47.47 218 GLN C O 1
ATOM 4671 N N . GLN C 1 177 ? -21.049 -9.481 -21.246 1.00 40.85 219 GLN C N 1
ATOM 4672 C CA . GLN C 1 177 ? -20.618 -8.149 -21.641 1.00 48.81 219 GLN C CA 1
ATOM 4673 C C . GLN C 1 177 ? -21.806 -7.253 -21.971 1.00 44.12 219 GLN C C 1
ATOM 4674 O O . GLN C 1 177 ? -21.739 -6.036 -21.788 1.00 42.65 219 GLN C O 1
ATOM 4680 N N . LYS C 1 178 ? -22.883 -7.855 -22.471 1.00 45.60 220 LYS C N 1
ATOM 4681 C CA . LYS C 1 178 ? -24.123 -7.125 -22.709 1.00 55.30 220 LYS C CA 1
ATOM 4682 C C . LYS C 1 178 ? -24.713 -6.656 -21.395 1.00 47.78 220 LYS C C 1
ATOM 4683 O O . LYS C 1 178 ? -25.220 -5.539 -21.288 1.00 53.06 220 LYS C O 1
ATOM 4689 N N . MET C 1 179 ? -24.650 -7.531 -20.398 1.00 39.81 221 MET C N 1
ATOM 4690 C CA . MET C 1 179 ? -25.201 -7.226 -19.089 1.00 42.35 221 MET C CA 1
ATOM 4691 C C . MET C 1 179 ? -24.411 -6.108 -18.428 1.00 44.29 221 MET C C 1
ATOM 4692 O O . MET C 1 179 ? -24.994 -5.219 -17.809 1.00 45.66 221 MET C O 1
ATOM 4697 N N . LEU C 1 180 ? -23.087 -6.158 -18.559 1.00 40.81 222 LEU C N 1
ATOM 4698 C CA . LEU C 1 180 ? -22.228 -5.118 -18.006 1.00 42.15 222 LEU C CA 1
ATOM 4699 C C . LEU C 1 180 ? -22.552 -3.761 -18.606 1.00 46.53 222 LEU C C 1
ATOM 4700 O O . LEU C 1 180 ? -22.664 -2.764 -17.892 1.00 56.37 222 LEU C O 1
ATOM 4705 N N . ARG C 1 181 ? -22.701 -3.734 -19.925 1.00 45.74 223 ARG C N 1
ATOM 4706 C CA . ARG C 1 181 ? -22.995 -2.501 -20.639 1.00 49.95 223 ARG C CA 1
ATOM 4707 C C . ARG C 1 181 ? -24.401 -1.997 -20.337 1.00 53.11 223 ARG C C 1
ATOM 4708 O O . ARG C 1 181 ? -24.637 -0.791 -20.322 1.00 48.45 223 ARG C O 1
ATOM 4716 N N . PHE C 1 182 ? -25.337 -2.915 -20.115 1.00 48.63 224 PHE C N 1
ATOM 4717 C CA . PHE C 1 182 ? -26.682 -2.520 -19.707 1.00 53.90 224 PHE C CA 1
ATOM 4718 C C . PHE C 1 182 ? -26.647 -1.841 -18.338 1.00 54.40 224 PHE C C 1
ATOM 4719 O O . PHE C 1 182 ? -27.233 -0.776 -18.150 1.00 58.84 224 PHE C O 1
ATOM 4727 N N . LEU C 1 183 ? -25.968 -2.475 -17.384 1.00 54.95 225 LEU C N 1
ATOM 4728 C CA . LEU C 1 183 ? -25.885 -1.969 -16.014 1.00 55.93 225 LEU C CA 1
ATOM 4729 C C . LEU C 1 183 ? -25.122 -0.651 -15.900 1.00 53.94 225 LEU C C 1
ATOM 4730 O O . LEU C 1 183 ? -25.492 0.217 -15.109 1.00 58.40 225 LEU C O 1
ATOM 4735 N N . GLU C 1 184 ? -24.057 -0.503 -16.682 1.00 50.67 226 GLU C N 1
ATOM 4736 C CA . GLU C 1 184 ? -23.242 0.707 -16.642 1.00 49.39 226 GLU C CA 1
ATOM 4737 C C . GLU C 1 184 ? -24.013 1.919 -17.158 1.00 56.74 226 GLU C C 1
ATOM 4738 O O . GLU C 1 184 ? -23.668 3.059 -16.856 1.00 52.24 226 GLU C O 1
ATOM 4744 N N . SER C 1 185 ? -25.055 1.666 -17.942 1.00 59.73 227 SER C N 1
ATOM 4745 C CA . SER C 1 185 ? -25.848 2.734 -18.542 1.00 54.60 227 SER C CA 1
ATOM 4746 C C . SER C 1 185 ? -26.746 3.444 -17.530 1.00 46.35 227 SER C C 1
ATOM 4747 O O . SER C 1 185 ? -27.372 4.456 -17.849 1.00 56.88 227 SER C O 1
ATOM 4750 N N . HIS C 1 186 ? -26.813 2.909 -16.316 1.00 55.04 228 HIS C N 1
ATOM 4751 C CA . HIS C 1 186 ? -27.655 3.484 -15.276 1.00 58.89 228 HIS C CA 1
ATOM 4752 C C . HIS C 1 186 ? -26.830 4.039 -14.121 1.00 59.84 228 HIS C C 1
ATOM 4753 O O . HIS C 1 186 ? -27.350 4.239 -13.025 1.00 76.59 228 HIS C O 1
ATOM 4760 N N . LEU C 1 187 ? -25.545 4.284 -14.367 1.00 56.47 229 LEU C N 1
ATOM 4761 C CA . LEU C 1 187 ? -24.652 4.768 -13.320 1.00 51.20 229 LEU C CA 1
ATOM 4762 C C . LEU C 1 187 ? -24.298 6.240 -13.525 1.00 68.85 229 LEU C C 1
ATOM 4763 O O . LEU C 1 187 ? -23.572 6.595 -14.456 1.00 69.91 229 LEU C O 1
ATOM 4768 N N . ASP C 1 188 ? -24.837 7.095 -12.659 1.00 87.08 230 ASP C N 1
ATOM 4769 C CA . ASP C 1 188 ? -24.407 8.489 -12.552 1.00 91.92 230 ASP C CA 1
ATOM 4770 C C . ASP C 1 188 ? -22.992 8.633 -11.974 1.00 84.53 230 ASP C C 1
ATOM 4771 O O . ASP C 1 188 ? -22.742 9.513 -11.148 1.00 95.90 230 ASP C O 1
ATOM 4776 N N . ASP C 1 189 ? -22.072 7.778 -12.411 1.00 71.74 231 ASP C N 1
ATOM 4777 C CA . ASP C 1 189 ? -20.772 7.651 -11.759 1.00 84.14 231 ASP C CA 1
ATOM 4778 C C . ASP C 1 189 ? -19.691 8.627 -12.246 1.00 72.70 231 ASP C C 1
ATOM 4779 O O . ASP C 1 189 ? -19.450 8.786 -13.443 1.00 69.84 231 ASP C O 1
ATOM 4784 N N . ALA C 1 190 ? -19.076 9.295 -11.274 1.00 75.59 232 ALA C N 1
ATOM 4785 C CA . ALA C 1 190 ? -17.973 10.229 -11.477 1.00 82.46 232 ALA C CA 1
ATOM 4786 C C . ALA C 1 190 ? -16.673 9.469 -11.265 1.00 78.14 232 ALA C C 1
ATOM 4787 O O . ALA C 1 190 ? -16.678 8.436 -10.593 1.00 80.09 232 ALA C O 1
ATOM 4789 N N . GLU C 1 191 ? -15.573 9.948 -11.845 1.00 70.95 233 GLU C N 1
ATOM 4790 C CA . GLU C 1 191 ? -14.285 9.286 -11.646 1.00 63.19 233 GLU C CA 1
ATOM 4791 C C . GLU C 1 191 ? -13.991 9.282 -10.150 1.00 72.00 233 GLU C C 1
ATOM 4792 O O . GLU C 1 191 ? -14.204 10.291 -9.474 1.00 80.23 233 GLU C O 1
ATOM 4798 N N . PRO C 1 192 ? -13.493 8.152 -9.624 1.00 71.24 234 PRO C N 1
ATOM 4799 C CA . PRO C 1 192 ? -13.292 8.097 -8.172 1.00 62.17 234 PRO C CA 1
ATOM 4800 C C . PRO C 1 192 ? -12.168 9.001 -7.671 1.00 55.04 234 PRO C C 1
ATOM 4801 O O . PRO C 1 192 ? -11.121 9.130 -8.310 1.00 49.87 234 PRO C O 1
ATOM 4805 N N . TYR C 1 193 ? -12.427 9.644 -6.536 1.00 45.88 235 TYR C N 1
ATOM 4806 C CA . TYR C 1 193 ? -11.516 10.618 -5.945 1.00 57.11 235 TYR C CA 1
ATOM 4807 C C . TYR C 1 193 ? -10.113 10.057 -5.719 1.00 62.95 235 TYR C C 1
ATOM 4808 O O . TYR C 1 193 ? -9.125 10.772 -5.892 1.00 69.05 235 TYR C O 1
ATOM 4817 N N . LEU C 1 194 ? -10.031 8.789 -5.321 1.00 56.48 236 LEU C N 1
ATOM 4818 C CA . LEU C 1 194 ? -8.740 8.141 -5.106 1.00 58.05 236 LEU C CA 1
ATOM 4819 C C . LEU C 1 194 ? -7.965 8.043 -6.411 1.00 61.92 236 LEU C C 1
ATOM 4820 O O . LEU C 1 194 ? -6.751 8.236 -6.443 1.00 61.66 236 LEU C O 1
ATOM 4825 N N . LEU C 1 195 ? -8.681 7.733 -7.486 1.00 62.15 237 LEU C N 1
ATOM 4826 C CA . LEU C 1 195 ? -8.074 7.618 -8.802 1.00 63.78 237 LEU C CA 1
ATOM 4827 C C . LEU C 1 195 ? -7.627 8.991 -9.296 1.00 64.28 237 LEU C C 1
ATOM 4828 O O . LEU C 1 195 ? -6.539 9.133 -9.858 1.00 65.57 237 LEU C O 1
ATOM 4833 N N . THR C 1 196 ? -8.486 9.990 -9.101 1.00 58.51 238 THR C N 1
ATOM 4834 C CA . THR C 1 196 ? -8.177 11.366 -9.476 1.00 65.42 238 THR C CA 1
ATOM 4835 C C . THR C 1 196 ? -6.874 11.830 -8.819 1.00 61.55 238 THR C C 1
ATOM 4836 O O . THR C 1 196 ? -6.052 12.494 -9.450 1.00 72.95 238 THR C O 1
ATOM 4840 N N . MET C 1 197 ? -6.696 11.476 -7.550 1.00 56.72 239 MET C N 1
ATOM 4841 C CA . MET C 1 197 ? -5.485 11.812 -6.804 1.00 59.00 239 MET C CA 1
ATOM 4842 C C . MET C 1 197 ? -4.256 11.064 -7.311 1.00 71.07 239 MET C C 1
ATOM 4843 O O . MET C 1 197 ? -3.137 11.571 -7.256 1.00 83.02 239 MET C O 1
ATOM 4848 N N . ALA C 1 198 ? -4.479 9.848 -7.795 1.00 71.73 240 ALA C N 1
ATOM 4849 C CA . ALA C 1 198 ? -3.400 8.984 -8.258 1.00 74.95 240 ALA C CA 1
ATOM 4850 C C . ALA C 1 198 ? -2.793 9.490 -9.558 1.00 80.52 240 ALA C C 1
ATOM 4851 O O . ALA C 1 198 ? -1.614 9.269 -9.834 1.00 84.57 240 ALA C O 1
ATOM 4853 N N . LYS C 1 199 ? -3.616 10.166 -10.349 1.00 81.89 241 LYS C N 1
ATOM 4854 C CA . LYS C 1 199 ? -3.218 10.693 -11.643 1.00 85.16 241 LYS C CA 1
ATOM 4855 C C . LYS C 1 199 ? -2.151 11.755 -11.452 1.00 89.49 241 LYS C C 1
ATOM 4856 O O . LYS C 1 199 ? -1.256 11.917 -12.281 1.00 92.04 241 LYS C O 1
ATOM 4862 N N . LYS C 1 200 ? -2.267 12.488 -10.352 1.00 87.32 242 LYS C N 1
ATOM 4863 C CA . LYS C 1 200 ? -1.255 13.451 -9.956 1.00 85.16 242 LYS C CA 1
ATOM 4864 C C . LYS C 1 200 ? 0.008 12.657 -9.592 1.00 96.12 242 LYS C C 1
ATOM 4865 O O . LYS C 1 200 ? 0.401 12.575 -8.427 1.00 90.77 242 LYS C O 1
ATOM 4871 N N . ALA C 1 201 ? 0.606 12.079 -10.637 1.00 99.67 243 ALA C N 1
ATOM 4872 C CA . ALA C 1 201 ? 1.724 11.119 -10.626 1.00 94.13 243 ALA C CA 1
ATOM 4873 C C . ALA C 1 201 ? 2.220 10.567 -9.287 1.00 97.56 243 ALA C C 1
ATOM 4874 O O . ALA C 1 201 ? 2.249 9.349 -9.095 1.00 96.04 243 ALA C O 1
ATOM 4876 N N . LEU C 1 202 ? 2.646 11.445 -8.384 1.00 104.79 244 LEU C N 1
ATOM 4877 C CA . LEU C 1 202 ? 3.365 10.986 -7.200 1.00 115.19 244 LEU C CA 1
ATOM 4878 C C . LEU C 1 202 ? 2.995 11.727 -5.920 1.00 115.06 244 LEU C C 1
ATOM 4879 O O . LEU C 1 202 ? 3.029 12.958 -5.867 1.00 114.28 244 LEU C O 1
ATOM 4881 N N . LYS C 1 203 ? 2.660 10.954 -4.889 1.00 115.70 245 LYS C N 1
ATOM 4882 C CA . LYS C 1 203 ? 2.404 11.480 -3.551 1.00 111.10 245 LYS C CA 1
ATOM 4883 C C . LYS C 1 203 ? 2.397 10.340 -2.536 1.00 98.24 245 LYS C C 1
ATOM 4884 O O . LYS C 1 203 ? 2.016 10.520 -1.380 1.00 84.76 245 LYS C O 1
ATOM 4886 N N . ALA D 1 1 ? 0.112 8.898 -16.744 1.00 118.69 43 ALA D N 1
ATOM 4887 C CA . ALA D 1 1 ? 0.576 7.783 -15.925 1.00 113.15 43 ALA D CA 1
ATOM 4888 C C . ALA D 1 1 ? -0.121 6.481 -16.308 1.00 110.23 43 ALA D C 1
ATOM 4889 O O . ALA D 1 1 ? -1.329 6.457 -16.539 1.00 107.28 43 ALA D O 1
ATOM 4891 N N . GLY D 1 2 ? 0.652 5.400 -16.360 1.00 108.40 44 GLY D N 1
ATOM 4892 C CA . GLY D 1 2 ? 0.147 4.094 -16.749 1.00 105.04 44 GLY D CA 1
ATOM 4893 C C . GLY D 1 2 ? -0.938 3.506 -15.861 1.00 105.78 44 GLY D C 1
ATOM 4894 O O . GLY D 1 2 ? -0.946 3.717 -14.646 1.00 109.12 44 GLY D O 1
ATOM 4895 N N . GLU D 1 3 ? -1.854 2.767 -16.483 1.00 104.86 45 GLU D N 1
ATOM 4896 C CA . GLU D 1 3 ? -2.994 2.161 -15.800 1.00 112.83 45 GLU D CA 1
ATOM 4897 C C . GLU D 1 3 ? -2.610 1.225 -14.656 1.00 116.58 45 GLU D C 1
ATOM 4898 O O . GLU D 1 3 ? -3.356 1.080 -13.688 1.00 108.89 45 GLU D O 1
ATOM 4904 N N . ALA D 1 4 ? -1.449 0.588 -14.768 1.00 117.99 46 ALA D N 1
ATOM 4905 C CA . ALA D 1 4 ? -0.971 -0.308 -13.719 1.00 110.32 46 ALA D CA 1
ATOM 4906 C C . ALA D 1 4 ? -0.237 0.433 -12.602 1.00 106.17 46 ALA D C 1
ATOM 4907 O O . ALA D 1 4 ? -0.322 0.044 -11.440 1.00 106.12 46 ALA D O 1
ATOM 4909 N N . ARG D 1 5 ? 0.474 1.504 -12.943 1.00 98.13 47 ARG D N 1
ATOM 4910 C CA . ARG D 1 5 ? 1.156 2.299 -11.924 1.00 86.54 47 ARG D CA 1
ATOM 4911 C C . ARG D 1 5 ? 0.154 3.119 -11.115 1.00 83.80 47 ARG D C 1
ATOM 4912 O O . ARG D 1 5 ? 0.462 3.610 -10.025 1.00 99.02 47 ARG D O 1
ATOM 4920 N N . LEU D 1 6 ? -1.054 3.252 -11.653 1.00 66.07 48 LEU D N 1
ATOM 4921 C CA . LEU D 1 6 ? -2.119 3.964 -10.968 1.00 63.13 48 LEU D CA 1
ATOM 4922 C C . LEU D 1 6 ? -2.813 3.081 -9.940 1.00 71.04 48 LEU D C 1
ATOM 4923 O O . LEU D 1 6 ? -3.119 3.524 -8.834 1.00 75.02 48 LEU D O 1
ATOM 4928 N N . GLU D 1 7 ? -3.055 1.827 -10.311 1.00 74.44 49 GLU D N 1
ATOM 4929 C CA . GLU D 1 7 ? -3.694 0.878 -9.409 1.00 80.32 49 GLU D CA 1
ATOM 4930 C C . GLU D 1 7 ? -2.793 0.520 -8.235 1.00 69.14 49 GLU D C 1
ATOM 4931 O O . GLU D 1 7 ? -3.244 0.458 -7.092 1.00 63.54 49 GLU D O 1
ATOM 4937 N N . GLU D 1 8 ? -1.520 0.277 -8.536 1.00 54.85 50 GLU D N 1
ATOM 4938 C CA . GLU D 1 8 ? -0.530 -0.086 -7.529 1.00 50.61 50 GLU D CA 1
ATOM 4939 C C . GLU D 1 8 ? -0.358 1.015 -6.492 1.00 63.73 50 GLU D C 1
ATOM 4940 O O . GLU D 1 8 ? -0.184 0.742 -5.304 1.00 67.87 50 GLU D O 1
ATOM 4946 N N . ALA D 1 9 ? -0.407 2.262 -6.948 1.00 62.35 51 ALA D N 1
ATOM 4947 C CA . ALA D 1 9 ? -0.267 3.403 -6.057 1.00 58.26 51 ALA D CA 1
ATOM 4948 C C . ALA D 1 9 ? -1.430 3.469 -5.075 1.00 58.01 51 ALA D C 1
ATOM 4949 O O . ALA D 1 9 ? -1.223 3.604 -3.868 1.00 66.48 51 ALA D O 1
ATOM 4951 N N . VAL D 1 10 ? -2.650 3.375 -5.598 1.00 46.15 52 VAL D N 1
ATOM 4952 C CA . VAL D 1 10 ? -3.842 3.431 -4.759 1.00 40.13 52 VAL D CA 1
ATOM 4953 C C . VAL D 1 10 ? -3.880 2.236 -3.810 1.00 45.15 52 VAL D C 1
ATOM 4954 O O . VAL D 1 10 ? -4.234 2.378 -2.639 1.00 55.97 52 VAL D O 1
ATOM 4958 N N . ASN D 1 11 ? -3.503 1.064 -4.316 1.00 42.12 53 ASN D N 1
ATOM 4959 C CA . ASN D 1 11 ? -3.429 -0.130 -3.481 1.00 46.60 53 ASN D CA 1
ATOM 4960 C C . ASN D 1 11 ? -2.440 0.033 -2.327 1.00 54.66 53 ASN D C 1
ATOM 4961 O O . ASN D 1 11 ? -2.668 -0.492 -1.241 1.00 57.91 53 ASN D O 1
ATOM 4966 N N . ARG D 1 12 ? -1.343 0.753 -2.559 1.00 49.32 54 ARG D N 1
ATOM 4967 C CA . ARG D 1 12 ? -0.382 1.004 -1.488 1.00 47.47 54 ARG D CA 1
ATOM 4968 C C . ARG D 1 12 ? -0.959 1.951 -0.442 1.00 52.31 54 ARG D C 1
ATOM 4969 O O . ARG D 1 12 ? -0.765 1.750 0.755 1.00 60.91 54 ARG D O 1
ATOM 4977 N N . TRP D 1 13 ? -1.668 2.980 -0.900 1.00 46.00 55 TRP D N 1
ATOM 4978 C CA . TRP D 1 13 ? -2.282 3.951 -0.001 1.00 45.56 55 TRP D CA 1
ATOM 4979 C C . TRP D 1 13 ? -3.349 3.300 0.863 1.00 41.55 55 TRP D C 1
ATOM 4980 O O . TRP D 1 13 ? -3.419 3.538 2.070 1.00 46.93 55 TRP D O 1
ATOM 4991 N N . VAL D 1 14 ? -4.166 2.464 0.232 1.00 44.67 56 VAL D N 1
ATOM 4992 C CA . VAL D 1 14 ? -5.255 1.780 0.915 1.00 51.84 56 VAL D CA 1
ATOM 4993 C C . VAL D 1 14 ? -4.710 0.786 1.935 1.00 48.41 56 VAL D C 1
ATOM 4994 O O . VAL D 1 14 ? -5.194 0.721 3.066 1.00 48.01 56 VAL D O 1
ATOM 4998 N N . LEU D 1 15 ? -3.697 0.021 1.534 1.00 49.51 57 LEU D N 1
ATOM 4999 C CA . LEU D 1 15 ? -3.041 -0.922 2.435 1.00 47.46 57 LEU D CA 1
ATOM 5000 C C . LEU D 1 15 ? -2.448 -0.217 3.649 1.00 50.12 57 LEU D C 1
ATOM 5001 O O . LEU D 1 15 ? -2.662 -0.633 4.788 1.00 48.32 57 LEU D O 1
ATOM 5006 N N . LYS D 1 16 ? -1.701 0.851 3.395 1.00 47.23 58 LYS D N 1
ATOM 5007 C CA . LYS D 1 16 ? -1.035 1.597 4.454 1.00 52.34 58 LYS D CA 1
ATOM 5008 C C . LYS D 1 16 ? -2.043 2.269 5.380 1.00 48.70 58 LYS D C 1
ATOM 5009 O O . LYS D 1 16 ? -1.799 2.410 6.577 1.00 52.84 58 LYS D O 1
ATOM 5015 N N . PHE D 1 17 ? -3.172 2.692 4.820 1.00 41.85 59 PHE D N 1
ATOM 5016 C CA . PHE D 1 17 ? -4.217 3.317 5.622 1.00 36.52 59 PHE D CA 1
ATOM 5017 C C . PHE D 1 17 ? -4.853 2.326 6.594 1.00 37.73 59 PHE D C 1
ATOM 5018 O O . PHE D 1 17 ? -4.981 2.614 7.783 1.00 43.52 59 PHE D O 1
ATOM 5026 N N . TYR D 1 18 ? -5.267 1.168 6.091 1.00 40.10 60 TYR D N 1
ATOM 5027 C CA . TYR D 1 18 ? -5.882 0.157 6.948 1.00 40.90 60 TYR D CA 1
ATOM 5028 C C . TYR D 1 18 ? -4.892 -0.452 7.936 1.00 38.26 60 TYR D C 1
ATOM 5029 O O . TYR D 1 18 ? -5.285 -0.911 9.006 1.00 38.57 60 TYR D O 1
ATOM 5038 N N . PHE D 1 19 ? -3.611 -0.447 7.582 1.00 38.03 61 PHE D N 1
ATOM 5039 C CA . PHE D 1 19 ? -2.569 -0.817 8.530 1.00 32.05 61 PHE D CA 1
ATOM 5040 C C . PHE D 1 19 ? -2.608 0.127 9.724 1.00 42.11 61 PHE D C 1
ATOM 5041 O O . PHE D 1 19 ? -2.500 -0.299 10.873 1.00 46.23 61 PHE D O 1
ATOM 5049 N N . HIS D 1 20 ? -2.759 1.416 9.438 1.00 39.08 62 HIS D N 1
ATOM 5050 C CA . HIS D 1 20 ? -2.876 2.430 10.477 1.00 43.42 62 HIS D CA 1
ATOM 5051 C C . HIS D 1 20 ? -4.108 2.201 11.352 1.00 46.33 62 HIS D C 1
ATOM 5052 O O . HIS D 1 20 ? -4.043 2.333 12.573 1.00 41.39 62 HIS D O 1
ATOM 5059 N N . GLU D 1 21 ? -5.231 1.865 10.724 1.00 37.46 63 GLU D N 1
ATOM 5060 C CA . GLU D 1 21 ? -6.461 1.595 11.463 1.00 42.22 63 GLU D CA 1
ATOM 5061 C C . GLU D 1 21 ? -6.364 0.305 12.277 1.00 51.98 63 GLU D C 1
ATOM 5062 O O . GLU D 1 21 ? -6.941 0.199 13.361 1.00 40.74 63 GLU D O 1
ATOM 5068 N N . ALA D 1 22 ? -5.650 -0.677 11.740 1.00 37.72 64 ALA D N 1
ATOM 5069 C CA . ALA D 1 22 ? -5.433 -1.940 12.438 1.00 40.06 64 ALA D CA 1
ATOM 5070 C C . ALA D 1 22 ? -4.678 -1.750 13.754 1.00 42.07 64 ALA D C 1
ATOM 5071 O O . ALA D 1 22 ? -5.036 -2.341 14.773 1.00 33.78 64 ALA D O 1
ATOM 5073 N N . LEU D 1 23 ? -3.634 -0.924 13.720 1.00 43.57 65 LEU D N 1
ATOM 5074 C CA . LEU D 1 23 ? -2.849 -0.614 14.910 1.00 43.79 65 LEU D CA 1
ATOM 5075 C C . LEU D 1 23 ? -3.699 0.104 15.945 1.00 39.13 65 LEU D C 1
ATOM 5076 O O . LEU D 1 23 ? -3.583 -0.151 17.143 1.00 44.15 65 LEU D O 1
ATOM 5081 N N . ARG D 1 24 ? -4.553 1.002 15.467 1.00 45.98 66 ARG D N 1
ATOM 5082 C CA . ARG D 1 24 ? -5.458 1.758 16.320 1.00 42.32 66 ARG D CA 1
ATOM 5083 C C . ARG D 1 24 ? -6.438 0.853 17.057 1.00 35.95 66 ARG D C 1
ATOM 5084 O O . ARG D 1 24 ? -6.696 1.035 18.249 1.00 46.81 66 ARG D O 1
ATOM 5092 N N . ALA D 1 25 ? -6.981 -0.123 16.339 1.00 39.44 67 ALA D N 1
ATOM 5093 C CA . ALA D 1 25 ? -7.921 -1.069 16.919 1.00 43.61 67 ALA D CA 1
ATOM 5094 C C . ALA D 1 25 ? -7.257 -1.958 17.964 1.00 46.93 67 ALA D C 1
ATOM 5095 O O . ALA D 1 25 ? -7.818 -2.194 19.035 1.00 34.10 67 ALA D O 1
ATOM 5097 N N . PHE D 1 26 ? -6.069 -2.461 17.638 1.00 40.38 68 PHE D N 1
ATOM 5098 C CA . PHE D 1 26 ? -5.327 -3.333 18.540 1.00 47.71 68 PHE D CA 1
ATOM 5099 C C . PHE D 1 26 ? -4.943 -2.563 19.797 1.00 48.85 68 PHE D C 1
ATOM 5100 O O . PHE D 1 26 ? -5.045 -3.081 20.909 1.00 41.97 68 PHE D O 1
ATOM 5108 N N . ARG D 1 27 ? -4.509 -1.319 19.609 1.00 42.58 69 ARG D N 1
ATOM 5109 C CA . ARG D 1 27 ? -4.086 -0.471 20.717 1.00 50.08 69 ARG D CA 1
ATOM 5110 C C . ARG D 1 27 ? -5.226 -0.229 21.702 1.00 47.77 69 ARG D C 1
ATOM 5111 O O . ARG D 1 27 ? -5.009 -0.159 22.914 1.00 51.00 69 ARG D O 1
ATOM 5119 N N . GLY D 1 28 ? -6.442 -0.114 21.176 1.00 44.18 70 GLY D N 1
ATOM 5120 C CA . GLY D 1 28 ? -7.603 0.131 22.010 1.00 32.42 70 GLY D CA 1
ATOM 5121 C C . GLY D 1 28 ? -8.302 -1.153 22.408 1.00 33.60 70 GLY D C 1
ATOM 5122 O O . GLY D 1 28 ? -9.440 -1.126 22.885 1.00 32.57 70 GLY D O 1
ATOM 5123 N N . SER D 1 29 ? -7.619 -2.277 22.194 1.00 30.53 71 SER D N 1
ATOM 5124 C CA . SER D 1 29 ? -8.152 -3.603 22.505 1.00 44.58 71 SER D CA 1
ATOM 5125 C C . SER D 1 29 ? -9.486 -3.868 21.808 1.00 42.25 71 SER D C 1
ATOM 5126 O O . SER D 1 29 ? -10.315 -4.627 22.311 1.00 46.72 71 SER D O 1
ATOM 5129 N N . ARG D 1 30 ? -9.683 -3.237 20.654 1.00 36.32 72 ARG D N 1
ATOM 5130 C CA . ARG D 1 30 ? -10.853 -3.495 19.827 1.00 38.82 72 ARG D CA 1
ATOM 5131 C C . ARG D 1 30 ? -10.498 -4.574 18.807 1.00 38.49 72 ARG D C 1
ATOM 5132 O O . ARG D 1 30 ? -10.300 -4.293 17.623 1.00 40.39 72 ARG D O 1
ATOM 5140 N N . TYR D 1 31 ? -10.421 -5.811 19.286 1.00 27.28 73 TYR D N 1
ATOM 5141 C CA . TYR D 1 31 ? -9.907 -6.919 18.495 1.00 36.10 73 TYR D CA 1
ATOM 5142 C C . TYR D 1 31 ? -10.895 -7.377 17.422 1.00 39.37 73 TYR D C 1
ATOM 5143 O O . TYR D 1 31 ? -10.500 -8.000 16.432 1.00 46.99 73 TYR D O 1
ATOM 5152 N N . GLY D 1 32 ? -12.176 -7.074 17.619 1.00 37.29 74 GLY D N 1
ATOM 5153 C CA . GLY D 1 32 ? -13.173 -7.337 16.597 1.00 29.34 74 GLY D CA 1
ATOM 5154 C C . GLY D 1 32 ? -12.946 -6.475 15.367 1.00 42.09 74 GLY D C 1
ATOM 5155 O O . GLY D 1 32 ? -13.014 -6.960 14.232 1.00 44.26 74 GLY D O 1
ATOM 5156 N N . ASP D 1 33 ? -12.680 -5.190 15.591 1.00 37.37 75 ASP D N 1
ATOM 5157 C CA . ASP D 1 33 ? -12.349 -4.277 14.503 1.00 44.43 75 ASP D CA 1
ATOM 5158 C C . ASP D 1 33 ? -11.028 -4.659 13.846 1.00 27.74 75 ASP D C 1
ATOM 5159 O O . ASP D 1 33 ? -10.879 -4.542 12.632 1.00 36.38 75 ASP D O 1
ATOM 5164 N N . PHE D 1 34 ? -10.075 -5.114 14.653 1.00 39.32 76 PHE D N 1
ATOM 5165 C CA . PHE D 1 34 ? -8.769 -5.514 14.140 1.00 42.90 76 PHE D CA 1
ATOM 5166 C C . PHE D 1 34 ? -8.854 -6.665 13.145 1.00 44.18 76 PHE D C 1
ATOM 5167 O O . PHE D 1 34 ? -8.264 -6.598 12.068 1.00 46.53 76 PHE D O 1
ATOM 5175 N N . ARG D 1 35 ? -9.583 -7.717 13.506 1.00 38.09 77 ARG D N 1
ATOM 5176 C CA . ARG D 1 35 ? -9.727 -8.876 12.630 1.00 31.63 77 ARG D CA 1
ATOM 5177 C C . ARG D 1 35 ? -10.415 -8.517 11.316 1.00 40.67 77 ARG D C 1
ATOM 5178 O O . ARG D 1 35 ? -10.038 -9.021 10.258 1.00 45.20 77 ARG D O 1
ATOM 5186 N N . GLN D 1 36 ? -11.425 -7.654 11.390 1.00 33.44 78 GLN D N 1
ATOM 5187 C CA . GLN D 1 36 ? -12.152 -7.219 10.200 1.00 40.64 78 GLN D CA 1
ATOM 5188 C C . GLN D 1 36 ? -11.245 -6.425 9.269 1.00 39.83 78 GLN D C 1
ATOM 5189 O O . GLN D 1 36 ? -11.302 -6.583 8.049 1.00 53.98 78 GLN D O 1
ATOM 5195 N N . ILE D 1 37 ? -10.414 -5.566 9.851 1.00 39.80 79 ILE D N 1
ATOM 5196 C CA . ILE D 1 37 ? -9.475 -4.773 9.072 1.00 43.42 79 ILE D CA 1
ATOM 5197 C C . ILE D 1 37 ? -8.398 -5.693 8.498 1.00 34.55 79 ILE D C 1
ATOM 5198 O O . ILE D 1 37 ? -7.973 -5.532 7.353 1.00 42.84 79 ILE D O 1
ATOM 5203 N N . ARG D 1 38 ? -7.978 -6.668 9.300 1.00 37.97 80 ARG D N 1
ATOM 5204 C CA . ARG D 1 38 ? -7.031 -7.692 8.864 1.00 36.08 80 ARG D CA 1
ATOM 5205 C C . ARG D 1 38 ? -7.520 -8.438 7.625 1.00 44.67 80 ARG D C 1
ATOM 5206 O O . ARG D 1 38 ? -6.738 -8.724 6.716 1.00 48.00 80 ARG D O 1
ATOM 5214 N N . ASP D 1 39 ? -8.813 -8.747 7.593 1.00 41.04 81 ASP D N 1
ATOM 5215 C CA . ASP D 1 39 ? -9.388 -9.505 6.488 1.00 33.82 81 ASP D CA 1
ATOM 5216 C C . ASP D 1 39 ? -9.419 -8.680 5.202 1.00 46.38 81 ASP D C 1
ATOM 5217 O O . ASP D 1 39 ? -9.285 -9.221 4.104 1.00 45.56 81 ASP D O 1
ATOM 5222 N N . ILE D 1 40 ? -9.586 -7.368 5.348 1.00 47.54 82 ILE D N 1
ATOM 5223 C CA . ILE D 1 40 ? -9.549 -6.459 4.207 1.00 35.87 82 ILE D CA 1
ATOM 5224 C C . ILE D 1 40 ? -8.145 -6.416 3.629 1.00 42.26 82 ILE D C 1
ATOM 5225 O O . ILE D 1 40 ? -7.953 -6.507 2.416 1.00 56.35 82 ILE D O 1
ATOM 5230 N N . MET D 1 41 ? -7.164 -6.289 4.516 1.00 38.84 83 MET D N 1
ATOM 5231 C CA . MET D 1 41 ? -5.766 -6.256 4.117 1.00 48.52 83 MET D CA 1
ATOM 5232 C C . MET D 1 41 ? -5.392 -7.599 3.511 1.00 46.62 83 MET D C 1
ATOM 5233 O O . MET D 1 41 ? -4.571 -7.676 2.601 1.00 42.86 83 MET D O 1
ATOM 5238 N N . GLN D 1 42 ? -6.011 -8.656 4.023 1.00 41.28 84 GLN D N 1
ATOM 5239 C CA . GLN D 1 42 ? -5.761 -9.996 3.522 1.00 47.36 84 GLN D CA 1
ATOM 5240 C C . GLN D 1 42 ? -6.164 -10.132 2.056 1.00 40.88 84 GLN D C 1
ATOM 5241 O O . GLN D 1 42 ? -5.432 -10.704 1.247 1.00 48.03 84 GLN D O 1
ATOM 5247 N N . ALA D 1 43 ? -7.333 -9.598 1.725 1.00 35.62 85 ALA D N 1
ATOM 5248 C CA . ALA D 1 43 ? -7.842 -9.634 0.362 1.00 37.40 85 ALA D CA 1
ATOM 5249 C C . ALA D 1 43 ? -7.025 -8.722 -0.545 1.00 39.51 85 ALA D C 1
ATOM 5250 O O . ALA D 1 43 ? -7.009 -8.894 -1.761 1.00 45.80 85 ALA D O 1
ATOM 5252 N N . LEU D 1 44 ? -6.371 -7.737 0.063 1.00 44.37 86 LEU D N 1
ATOM 5253 C CA . LEU D 1 44 ? -5.561 -6.762 -0.659 1.00 39.01 86 LEU D CA 1
ATOM 5254 C C . LEU D 1 44 ? -4.205 -7.303 -1.132 1.00 48.10 86 LEU D C 1
ATOM 5255 O O . LEU D 1 44 ? -3.677 -6.838 -2.143 1.00 66.29 86 LEU D O 1
ATOM 5260 N N . LEU D 1 45 ? -3.642 -8.267 -0.403 1.00 57.30 87 LEU D N 1
ATOM 5261 C CA . LEU D 1 45 ? -2.289 -8.765 -0.680 1.00 62.14 87 LEU D CA 1
ATOM 5262 C C . LEU D 1 45 ? -2.134 -9.391 -2.062 1.00 54.81 87 LEU D C 1
ATOM 5263 O O . LEU D 1 45 ? -1.039 -9.398 -2.632 1.00 58.86 87 LEU D O 1
ATOM 5268 N N . VAL D 1 46 ? -3.239 -9.888 -2.606 1.00 51.93 88 VAL D N 1
ATOM 5269 C CA . VAL D 1 46 ? -3.210 -10.598 -3.876 1.00 52.70 88 VAL D CA 1
ATOM 5270 C C . VAL D 1 46 ? -3.220 -9.623 -5.038 1.00 45.52 88 VAL D C 1
ATOM 5271 O O . VAL D 1 46 ? -3.035 -10.014 -6.191 1.00 63.17 88 VAL D O 1
ATOM 5275 N N . ARG D 1 47 ? -3.439 -8.349 -4.730 1.00 43.16 89 ARG D N 1
ATOM 5276 C CA . ARG D 1 47 ? -3.471 -7.330 -5.765 1.00 44.97 89 ARG D CA 1
ATOM 5277 C C . ARG D 1 47 ? -2.053 -6.841 -6.040 1.00 58.06 89 ARG D C 1
ATOM 5278 O O . ARG D 1 47 ? -1.158 -7.030 -5.213 1.00 60.22 89 ARG D O 1
ATOM 5286 N N . PRO D 1 48 ? -1.840 -6.207 -7.206 1.00 64.93 90 PRO D N 1
ATOM 5287 C CA . PRO D 1 48 ? -0.518 -5.642 -7.491 1.00 60.05 90 PRO D CA 1
ATOM 5288 C C . PRO D 1 48 ? -0.183 -4.502 -6.538 1.00 61.21 90 PRO D C 1
ATOM 5289 O O . PRO D 1 48 ? -1.010 -3.614 -6.324 1.00 52.07 90 PRO D O 1
ATOM 5293 N N . LEU D 1 49 ? 1.017 -4.530 -5.970 1.00 61.20 91 LEU D N 1
ATOM 5294 C CA . LEU D 1 49 ? 1.394 -3.539 -4.973 1.00 60.09 91 LEU D CA 1
ATOM 5295 C C . LEU D 1 49 ? 2.690 -2.822 -5.331 1.00 63.94 91 LEU D C 1
ATOM 5296 O O . LEU D 1 49 ? 3.136 -1.936 -4.602 1.00 70.83 91 LEU D O 1
ATOM 5301 N N . GLY D 1 50 ? 3.295 -3.192 -6.453 1.00 63.51 92 GLY D N 1
ATOM 5302 C CA . GLY D 1 50 ? 4.576 -2.608 -6.793 1.00 76.60 92 GLY D CA 1
ATOM 5303 C C . GLY D 1 50 ? 5.746 -3.141 -5.993 1.00 85.66 92 GLY D C 1
ATOM 5304 O O . GLY D 1 50 ? 5.733 -4.274 -5.510 1.00 83.78 92 GLY D O 1
ATOM 5305 N N . LYS D 1 51 ? 6.772 -2.304 -5.885 1.00 89.95 93 LYS D N 1
ATOM 5306 C CA . LYS D 1 51 ? 8.003 -2.607 -5.164 1.00 99.41 93 LYS D CA 1
ATOM 5307 C C . LYS D 1 51 ? 7.803 -2.822 -3.658 1.00 103.51 93 LYS D C 1
ATOM 5308 O O . LYS D 1 51 ? 6.845 -3.482 -3.238 1.00 109.00 93 LYS D O 1
ATOM 5314 N N . GLU D 1 52 ? 8.748 -2.304 -2.862 1.00 103.97 94 GLU D N 1
ATOM 5315 C CA . GLU D 1 52 ? 8.663 -2.281 -1.386 1.00 110.95 94 GLU D CA 1
ATOM 5316 C C . GLU D 1 52 ? 8.720 -3.671 -0.719 1.00 119.08 94 GLU D C 1
ATOM 5317 O O . GLU D 1 52 ? 8.233 -4.636 -1.310 1.00 120.53 94 GLU D O 1
ATOM 5323 N N . HIS D 1 53 ? 9.316 -3.847 0.474 1.00 124.60 95 HIS D N 1
ATOM 5324 C CA . HIS D 1 53 ? 10.059 -2.926 1.399 1.00 126.06 95 HIS D CA 1
ATOM 5325 C C . HIS D 1 53 ? 9.183 -2.158 2.429 1.00 84.38 95 HIS D C 1
ATOM 5326 O O . HIS D 1 53 ? 9.051 -2.668 3.541 1.00 82.18 95 HIS D O 1
ATOM 5333 N N . THR D 1 54 ? 8.623 -0.971 2.178 1.00 84.50 96 THR D N 1
ATOM 5334 C CA . THR D 1 54 ? 7.858 -0.382 3.304 1.00 78.73 96 THR D CA 1
ATOM 5335 C C . THR D 1 54 ? 6.595 -1.216 3.568 1.00 69.74 96 THR D C 1
ATOM 5336 O O . THR D 1 54 ? 6.157 -1.338 4.715 1.00 63.07 96 THR D O 1
ATOM 5340 N N . VAL D 1 55 ? 6.007 -1.789 2.522 1.00 67.69 97 VAL D N 1
ATOM 5341 C CA . VAL D 1 55 ? 4.836 -2.638 2.729 1.00 81.69 97 VAL D CA 1
ATOM 5342 C C . VAL D 1 55 ? 5.212 -4.051 3.213 1.00 77.85 97 VAL D C 1
ATOM 5343 O O . VAL D 1 55 ? 4.417 -4.685 3.903 1.00 75.82 97 VAL D O 1
ATOM 5347 N N . SER D 1 56 ? 6.409 -4.537 2.882 1.00 72.24 98 SER D N 1
ATOM 5348 C CA . SER D 1 56 ? 6.838 -5.854 3.362 1.00 68.32 98 SER D CA 1
ATOM 5349 C C . SER D 1 56 ? 7.014 -5.822 4.875 1.00 62.43 98 SER D C 1
ATOM 5350 O O . SER D 1 56 ? 6.547 -6.713 5.587 1.00 73.25 98 SER D O 1
ATOM 5353 N N . ARG D 1 57 ? 7.702 -4.788 5.349 1.00 56.87 99 ARG D N 1
ATOM 5354 C CA . ARG D 1 57 ? 7.899 -4.558 6.774 1.00 58.18 99 ARG D CA 1
ATOM 5355 C C . ARG D 1 57 ? 6.541 -4.427 7.453 1.00 56.64 99 ARG D C 1
ATOM 5356 O O . ARG D 1 57 ? 6.311 -4.975 8.534 1.00 73.24 99 ARG D O 1
ATOM 5364 N N . LEU D 1 58 ? 5.661 -3.671 6.801 1.00 42.56 100 LEU D N 1
ATOM 5365 C CA . LEU D 1 58 ? 4.286 -3.462 7.242 1.00 49.85 100 LEU D CA 1
ATOM 5366 C C . LEU D 1 58 ? 3.554 -4.794 7.425 1.00 49.62 100 LEU D C 1
ATOM 5367 O O . LEU D 1 58 ? 2.921 -5.026 8.455 1.00 58.43 100 LEU D O 1
ATOM 5372 N N . LEU D 1 59 ? 3.645 -5.661 6.420 1.00 41.38 101 LEU D N 1
ATOM 5373 C CA . LEU D 1 59 ? 2.941 -6.941 6.436 1.00 43.96 101 LEU D CA 1
ATOM 5374 C C . LEU D 1 59 ? 3.457 -7.917 7.494 1.00 52.42 101 LEU D C 1
ATOM 5375 O O . LEU D 1 59 ? 2.682 -8.707 8.035 1.00 57.35 101 LEU D O 1
ATOM 5380 N N . ARG D 1 60 ? 4.757 -7.876 7.776 1.00 44.88 102 ARG D N 1
ATOM 5381 C CA . ARG D 1 60 ? 5.336 -8.747 8.797 1.00 58.97 102 ARG D CA 1
ATOM 5382 C C . ARG D 1 60 ? 4.752 -8.420 10.165 1.00 50.08 102 ARG D C 1
ATOM 5383 O O . ARG D 1 60 ? 4.379 -9.315 10.928 1.00 56.26 102 ARG D O 1
ATOM 5391 N N . VAL D 1 61 ? 4.687 -7.126 10.464 1.00 42.00 103 VAL D N 1
ATOM 5392 C CA . VAL D 1 61 ? 4.107 -6.641 11.707 1.00 44.50 103 VAL D CA 1
ATOM 5393 C C . VAL D 1 61 ? 2.653 -7.080 11.776 1.00 44.57 103 VAL D C 1
ATOM 5394 O O . VAL D 1 61 ? 2.180 -7.553 12.811 1.00 50.18 103 VAL D O 1
ATOM 5398 N N . MET D 1 62 ? 1.958 -6.935 10.652 1.00 47.02 104 MET D N 1
ATOM 5399 C CA . MET D 1 62 ? 0.564 -7.336 10.552 1.00 48.00 104 MET D CA 1
ATOM 5400 C C 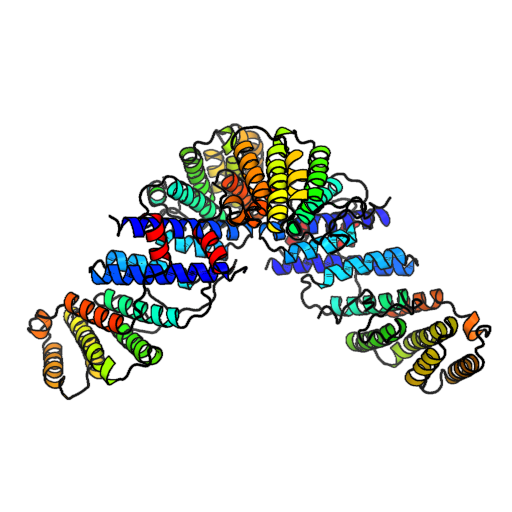. MET D 1 62 ? 0.421 -8.838 10.771 1.00 51.55 104 MET D C 1
ATOM 5401 O O . MET D 1 62 ? -0.557 -9.299 11.360 1.00 42.62 104 MET D O 1
ATOM 5406 N N . GLN D 1 63 ? 1.404 -9.594 10.287 1.00 47.72 105 GLN D N 1
ATOM 5407 C CA . GLN D 1 63 ? 1.442 -11.040 10.481 1.00 47.38 105 GLN D CA 1
ATOM 5408 C C . GLN D 1 63 ? 1.660 -11.398 11.942 1.00 47.02 105 GLN D C 1
ATOM 5409 O O . GLN D 1 63 ? 1.023 -12.308 12.471 1.00 41.95 105 GLN D O 1
ATOM 5415 N N . CYS D 1 64 ? 2.563 -10.669 12.590 1.00 36.92 106 CYS D N 1
ATOM 5416 C CA . CYS D 1 64 ? 2.896 -10.927 13.984 1.00 43.27 106 CYS D CA 1
ATOM 5417 C C . CYS D 1 64 ? 1.695 -10.638 14.873 1.00 43.79 106 CYS D C 1
ATOM 5418 O O . CYS D 1 64 ? 1.325 -11.448 15.724 1.00 47.10 106 CYS D O 1
ATOM 5421 N N . LEU D 1 65 ? 1.098 -9.469 14.670 1.00 40.23 107 LEU D N 1
ATOM 5422 C CA . LEU D 1 65 ? -0.072 -9.050 15.429 1.00 34.20 107 LEU D CA 1
ATOM 5423 C C . LEU D 1 65 ? -1.257 -9.989 15.226 1.00 40.82 107 LEU D C 1
ATOM 5424 O O . LEU D 1 65 ? -2.016 -10.245 16.160 1.00 48.74 107 LEU D O 1
ATOM 5429 N N . SER D 1 66 ? -1.406 -10.503 14.010 1.00 31.29 108 SER D N 1
ATOM 5430 C CA . SER D 1 66 ? -2.496 -11.420 13.701 1.00 39.04 108 SER D CA 1
ATOM 5431 C C . SER D 1 66 ? -2.388 -12.726 14.484 1.00 37.59 108 SER D C 1
ATOM 5432 O O . SER D 1 66 ? -3.386 -13.229 15.000 1.00 48.66 108 SER D O 1
ATOM 5435 N N . ARG D 1 67 ? -1.176 -13.266 14.571 1.00 38.11 109 ARG D N 1
ATOM 5436 C CA . ARG D 1 67 ? -0.945 -14.527 15.264 1.00 45.70 109 ARG D CA 1
ATOM 5437 C C . ARG D 1 67 ? -1.067 -14.369 16.776 1.00 46.64 109 ARG D C 1
ATOM 5438 O O . ARG D 1 67 ? -1.541 -15.275 17.465 1.00 51.98 109 ARG D O 1
ATOM 5446 N N . ILE D 1 68 ? -0.634 -13.221 17.286 1.00 41.34 110 ILE D N 1
ATOM 5447 C CA . ILE D 1 68 ? -0.741 -12.921 18.709 1.00 34.29 110 ILE D CA 1
ATOM 5448 C C . ILE D 1 68 ? -2.206 -12.791 19.127 1.00 37.06 110 ILE D C 1
ATOM 5449 O O . ILE D 1 68 ? -2.604 -13.285 20.183 1.00 40.00 110 ILE D O 1
ATOM 5454 N N . GLU D 1 69 ? -3.007 -12.147 18.283 1.00 31.98 111 GLU D N 1
ATOM 5455 C CA . GLU D 1 69 ? -4.426 -11.950 18.572 1.00 33.27 111 GLU D CA 1
ATOM 5456 C C . GLU D 1 69 ? -5.169 -13.281 18.688 1.00 37.55 111 GLU D C 1
ATOM 5457 O O . GLU D 1 69 ? -6.088 -13.421 19.497 1.00 42.23 111 GLU D O 1
ATOM 5463 N N . GLU D 1 70 ? -4.773 -14.251 17.869 1.00 33.80 112 GLU D N 1
ATOM 5464 C CA . GLU D 1 70 ? -5.404 -15.567 17.888 1.00 49.27 112 GLU D CA 1
ATOM 5465 C C . GLU D 1 70 ? -4.631 -16.565 18.750 1.00 58.16 112 GLU D C 1
ATOM 5466 O O . GLU D 1 70 ? -4.898 -17.767 18.703 1.00 53.34 112 GLU D O 1
ATOM 5472 N N . GLY D 1 71 ? -3.675 -16.063 19.527 1.00 48.21 113 GLY D N 1
ATOM 5473 C CA . GLY D 1 71 ? -2.769 -16.910 20.286 1.00 27.31 113 GLY D CA 1
ATOM 5474 C C . GLY D 1 71 ? -3.377 -17.856 21.307 1.00 37.94 113 GLY D C 1
ATOM 5475 O O . GLY D 1 71 ? -2.768 -18.871 21.652 1.00 38.61 113 GLY D O 1
ATOM 5476 N N . GLU D 1 72 ? -4.566 -17.531 21.803 1.00 38.46 114 GLU D N 1
ATOM 5477 C CA . GLU D 1 72 ? -5.217 -18.377 22.798 1.00 45.90 114 GLU D CA 1
ATOM 5478 C C . GLU D 1 72 ? -6.051 -19.466 22.134 1.00 55.90 114 GLU D C 1
ATOM 5479 O O . GLU D 1 72 ? -6.516 -20.395 22.794 1.00 62.65 114 GLU D O 1
ATOM 5485 N N . ASN D 1 73 ? -6.238 -19.344 20.824 1.00 47.12 115 ASN D N 1
ATOM 5486 C CA . ASN D 1 73 ? -7.014 -20.319 20.070 1.00 42.46 115 ASN D CA 1
ATOM 5487 C C . ASN D 1 73 ? -6.102 -21.349 19.411 1.00 44.46 115 ASN D C 1
ATOM 5488 O O . ASN D 1 73 ? -5.584 -21.119 18.319 1.00 53.86 115 ASN D O 1
ATOM 5493 N N . LEU D 1 74 ? -5.898 -22.477 20.084 1.00 37.54 116 LEU D N 1
ATOM 5494 C CA . LEU D 1 74 ? -4.997 -23.510 19.590 1.00 54.19 116 LEU D CA 1
ATOM 5495 C C . LEU D 1 74 ? -5.612 -24.298 18.429 1.00 63.46 116 LEU D C 1
ATOM 5496 O O . LEU D 1 74 ? -4.956 -25.158 17.838 1.00 58.38 116 LEU D O 1
ATOM 5501 N N . ASP D 1 75 ? -6.867 -23.994 18.106 1.00 65.10 117 ASP D N 1
ATOM 5502 C CA . ASP D 1 75 ? -7.555 -24.643 16.998 1.00 69.51 117 ASP D CA 1
ATOM 5503 C C . ASP D 1 75 ? -7.270 -23.935 15.679 1.00 60.66 117 ASP D C 1
ATOM 5504 O O . ASP D 1 75 ? -7.645 -24.421 14.612 1.00 63.67 117 ASP D O 1
ATOM 5509 N N . CYS D 1 76 ? -6.601 -22.789 15.758 1.00 60.70 118 CYS D N 1
ATOM 5510 C CA . CYS D 1 76 ? -6.256 -22.016 14.572 1.00 49.06 118 CYS D CA 1
ATOM 5511 C C . CYS D 1 76 ? -4.882 -22.437 14.079 1.00 55.10 118 CYS D C 1
ATOM 5512 O O . CYS D 1 76 ? -4.002 -22.764 14.876 1.00 66.55 118 CYS D O 1
ATOM 5515 N N . SER D 1 77 ? -4.695 -22.431 12.765 1.00 57.66 119 SER D N 1
ATOM 5516 C CA . SER D 1 77 ? -3.403 -22.783 12.197 1.00 65.26 119 SER D CA 1
ATOM 5517 C C . SER D 1 77 ? -3.041 -21.746 11.150 1.00 65.56 119 SER D C 1
ATOM 5518 O O . SER D 1 77 ? -3.865 -21.393 10.306 1.00 68.59 119 SER D O 1
ATOM 5521 N N . PHE D 1 78 ? -1.803 -21.268 11.199 1.00 65.19 120 PHE D N 1
ATOM 5522 C CA . PHE D 1 78 ? -1.382 -20.218 10.287 1.00 60.17 120 PHE D CA 1
ATOM 5523 C C . PHE D 1 78 ? -0.435 -20.792 9.249 1.00 65.24 120 PHE D C 1
ATOM 5524 O O . PHE D 1 78 ? -0.257 -20.232 8.168 1.00 67.84 120 PHE D O 1
ATOM 5532 N N . ASP D 1 79 ? 0.174 -21.921 9.593 1.00 66.29 121 ASP D N 1
ATOM 5533 C CA . ASP D 1 79 ? 0.959 -22.676 8.637 1.00 86.06 121 ASP D CA 1
ATOM 5534 C C . ASP D 1 79 ? 0.188 -23.972 8.426 1.00 95.37 121 ASP D C 1
ATOM 5535 O O . ASP D 1 79 ? -0.333 -24.541 9.387 1.00 99.37 121 ASP D O 1
ATOM 5540 N N . MET D 1 80 ? 0.110 -24.450 7.190 1.00 98.78 122 MET D N 1
ATOM 5541 C CA . MET D 1 80 ? -0.644 -25.671 6.927 1.00 103.49 122 MET D CA 1
ATOM 5542 C C . MET D 1 80 ? 0.286 -26.849 6.711 1.00 105.23 122 MET D C 1
ATOM 5543 O O . MET D 1 80 ? -0.110 -28.008 6.842 1.00 102.98 122 MET D O 1
ATOM 5548 N N . GLU D 1 81 ? 1.530 -26.540 6.372 1.00 107.21 123 GLU D N 1
ATOM 5549 C CA . GLU D 1 81 ? 2.545 -27.562 6.204 1.00 110.76 123 GLU D CA 1
ATOM 5550 C C . GLU D 1 81 ? 3.109 -27.951 7.561 1.00 114.93 123 GLU D C 1
ATOM 5551 O O . GLU D 1 81 ? 3.780 -28.974 7.696 1.00 121.71 123 GLU D O 1
ATOM 5553 N N . ALA D 1 82 ? 2.833 -27.125 8.565 1.00 108.91 124 ALA D N 1
ATOM 5554 C CA . ALA D 1 82 ? 3.341 -27.359 9.909 1.00 101.91 124 ALA D CA 1
ATOM 5555 C C . ALA D 1 82 ? 2.222 -27.559 10.923 1.00 92.79 124 ALA D C 1
ATOM 5556 O O . ALA D 1 82 ? 1.047 -27.340 10.624 1.00 99.40 124 ALA D O 1
ATOM 5558 N N . GLU D 1 83 ? 2.604 -27.979 12.125 1.00 79.43 125 GLU D N 1
ATOM 5559 C CA . GLU D 1 83 ? 1.676 -28.101 13.240 1.00 77.26 125 GLU D CA 1
ATOM 5560 C C . GLU D 1 83 ? 2.085 -27.143 14.350 1.00 81.34 125 GLU D C 1
ATOM 5561 O O . GLU D 1 83 ? 2.281 -27.552 15.495 1.00 87.31 125 GLU D O 1
ATOM 5563 N N . LEU D 1 84 ? 2.207 -25.865 14.007 1.00 68.45 126 LEU D N 1
ATOM 5564 C CA . LEU D 1 84 ? 2.532 -24.840 14.993 1.00 64.35 126 LEU D CA 1
ATOM 5565 C C . LEU D 1 84 ? 1.300 -24.148 15.555 1.00 55.18 126 LEU D C 1
ATOM 5566 O O . LEU D 1 84 ? 0.340 -23.858 14.839 1.00 48.24 126 LEU D O 1
ATOM 5571 N N . THR D 1 85 ? 1.354 -23.896 16.858 1.00 51.96 127 THR D N 1
ATOM 5572 C CA . THR D 1 85 ? 0.384 -23.052 17.530 1.00 47.97 127 THR D CA 1
ATOM 5573 C C . THR D 1 85 ? 0.590 -21.627 17.029 1.00 49.34 127 THR D C 1
ATOM 5574 O O . THR D 1 85 ? 1.688 -21.285 16.584 1.00 45.45 127 THR D O 1
ATOM 5578 N N . PRO D 1 86 ? -0.469 -20.798 17.070 1.00 35.69 128 PRO D N 1
ATOM 5579 C CA . PRO D 1 86 ? -0.389 -19.430 16.544 1.00 46.99 128 PRO D CA 1
ATOM 5580 C C . PRO D 1 86 ? 0.768 -18.618 17.117 1.00 45.67 128 PRO D C 1
ATOM 5581 O O . PRO D 1 86 ? 1.360 -17.824 16.388 1.00 45.35 128 PRO D O 1
ATOM 5585 N N . LEU D 1 87 ? 1.084 -18.817 18.392 1.00 41.69 129 LEU D N 1
ATOM 5586 C CA . LEU D 1 87 ? 2.177 -18.087 19.021 1.00 43.52 129 LEU D CA 1
ATOM 5587 C C . LEU D 1 87 ? 3.546 -18.611 18.577 1.00 46.90 129 LEU D C 1
ATOM 5588 O O . LEU D 1 87 ? 4.534 -17.880 18.630 1.00 57.03 129 LEU D O 1
ATOM 5593 N N . GLU D 1 88 ? 3.608 -19.873 18.156 1.00 40.48 130 GLU D N 1
ATOM 5594 C CA . GLU D 1 88 ? 4.836 -20.414 17.573 1.00 42.66 130 GLU D CA 1
ATOM 5595 C C . GLU D 1 88 ? 5.092 -19.793 16.205 1.00 49.94 130 GLU D C 1
ATOM 5596 O O . GLU D 1 88 ? 6.239 -19.556 15.824 1.00 56.94 130 GLU D O 1
ATOM 5602 N N . SER D 1 89 ? 4.015 -19.546 15.465 1.00 54.73 131 SER D N 1
ATOM 5603 C CA . SER D 1 89 ? 4.113 -18.881 14.175 1.00 57.83 131 SER D CA 1
ATOM 5604 C C . SER D 1 89 ? 4.625 -17.464 14.380 1.00 48.69 131 SER D C 1
ATOM 5605 O O . SER D 1 89 ? 5.400 -16.950 13.576 1.00 58.04 131 SER D O 1
ATOM 5608 N N . ALA D 1 90 ? 4.189 -16.846 15.472 1.00 37.35 132 ALA D N 1
ATOM 5609 C CA . ALA D 1 90 ? 4.596 -15.490 15.810 1.00 40.95 132 ALA D CA 1
ATOM 5610 C C . ALA D 1 90 ? 6.097 -15.387 16.067 1.00 50.94 132 ALA D C 1
ATOM 5611 O O . ALA D 1 90 ? 6.714 -14.370 15.745 1.00 50.36 132 ALA D O 1
ATOM 5613 N N . ILE D 1 91 ? 6.675 -16.427 16.662 1.00 54.23 133 ILE D N 1
ATOM 5614 C CA . ILE D 1 91 ? 8.110 -16.454 16.915 1.00 55.25 133 ILE D CA 1
ATOM 5615 C C . ILE D 1 91 ? 8.853 -16.432 15.586 1.00 53.73 133 ILE D C 1
ATOM 5616 O O . ILE D 1 91 ? 9.841 -15.715 15.425 1.00 60.91 133 ILE D O 1
ATOM 5621 N N . ASN D 1 92 ? 8.356 -17.208 14.627 1.00 50.95 134 ASN D N 1
ATOM 5622 C CA . ASN D 1 92 ? 8.950 -17.260 13.292 1.00 55.78 134 ASN D CA 1
ATOM 5623 C C . ASN D 1 92 ? 8.851 -15.914 12.575 1.00 65.64 134 ASN D C 1
ATOM 5624 O O . ASN D 1 92 ? 9.801 -15.479 11.922 1.00 77.60 134 ASN D O 1
ATOM 5629 N N . VAL D 1 93 ? 7.693 -15.268 12.700 1.00 60.04 135 VAL D N 1
ATOM 5630 C CA . VAL D 1 93 ? 7.456 -13.966 12.085 1.00 59.42 135 VAL D CA 1
ATOM 5631 C C . VAL D 1 93 ? 8.363 -12.917 12.715 1.00 63.59 135 VAL D C 1
ATOM 5632 O O . VAL D 1 93 ? 8.899 -12.046 12.028 1.00 63.30 135 VAL D O 1
ATOM 5636 N N . LEU D 1 94 ? 8.529 -13.015 14.031 1.00 48.64 136 LEU D N 1
ATOM 5637 C CA . LEU D 1 94 ? 9.368 -12.088 14.783 1.00 55.81 136 LEU D CA 1
ATOM 5638 C C . LEU D 1 94 ? 10.799 -12.099 14.264 1.00 61.54 136 LEU D C 1
ATOM 5639 O O . LEU D 1 94 ? 11.469 -11.067 14.245 1.00 69.13 136 LEU D O 1
ATOM 5644 N N . GLU D 1 95 ? 11.264 -13.272 13.846 1.00 57.81 137 GLU D N 1
ATOM 5645 C CA . GLU D 1 95 ? 12.609 -13.405 13.304 1.00 67.40 137 GLU D CA 1
ATOM 5646 C C . GLU D 1 95 ? 12.733 -12.736 11.939 1.00 73.84 137 GLU D C 1
ATOM 5647 O O . GLU D 1 95 ? 13.785 -12.191 11.608 1.00 88.84 137 GLU D O 1
ATOM 5653 N N . MET D 1 96 ? 11.667 -12.794 11.143 1.00 64.91 138 MET D N 1
ATOM 5654 C CA . MET D 1 96 ? 11.629 -12.067 9.876 1.00 58.25 138 MET D CA 1
ATOM 5655 C C . MET D 1 96 ? 11.648 -10.563 10.135 1.00 62.19 138 MET D C 1
ATOM 5656 O O . MET D 1 96 ? 12.276 -9.802 9.397 1.00 66.44 138 MET D O 1
ATOM 5661 N N . ILE D 1 97 ? 10.955 -10.148 11.193 1.00 53.55 139 ILE D N 1
ATOM 5662 C CA . ILE D 1 97 ? 10.877 -8.742 11.570 1.00 57.83 139 ILE D CA 1
ATOM 5663 C C . ILE D 1 97 ? 12.250 -8.228 11.996 1.00 63.35 139 ILE D C 1
ATOM 5664 O O . ILE D 1 97 ? 12.650 -7.129 11.616 1.00 63.57 139 ILE D O 1
ATOM 5669 N N . LYS D 1 98 ? 12.976 -9.038 12.764 1.00 60.04 140 LYS D N 1
ATOM 5670 C CA . LYS D 1 98 ? 14.328 -8.685 13.189 1.00 67.47 140 LYS D CA 1
ATOM 5671 C C . LYS D 1 98 ? 15.227 -8.396 11.992 1.00 67.95 140 LYS D C 1
ATOM 5672 O O . LYS D 1 98 ? 15.948 -7.396 11.968 1.00 66.93 140 LYS D O 1
ATOM 5678 N N . THR D 1 99 ? 15.163 -9.272 10.995 1.00 70.12 141 THR D N 1
ATOM 5679 C CA . THR D 1 99 ? 15.961 -9.132 9.781 1.00 72.45 141 THR D CA 1
ATOM 5680 C C . THR D 1 99 ? 15.568 -7.906 8.959 1.00 83.52 141 THR D C 1
ATOM 5681 O O . THR D 1 99 ? 16.392 -7.024 8.710 1.00 88.66 141 THR D O 1
ATOM 5685 N N . GLU D 1 100 ? 14.310 -7.867 8.525 1.00 89.01 142 GLU D N 1
ATOM 5686 C CA . GLU D 1 100 ? 13.830 -6.815 7.632 1.00 83.86 142 GLU D CA 1
ATOM 5687 C C . GLU D 1 100 ? 13.907 -5.422 8.259 1.00 83.33 142 GLU D C 1
ATOM 5688 O O . GLU D 1 100 ? 14.014 -4.426 7.547 1.00 91.90 142 GLU D O 1
ATOM 5694 N N . PHE D 1 101 ? 13.853 -5.352 9.586 1.00 74.39 143 PHE D N 1
ATOM 5695 C CA . PHE D 1 101 ? 13.976 -4.073 10.277 1.00 82.18 143 PHE D CA 1
ATOM 5696 C C . PHE D 1 101 ? 15.418 -3.844 10.726 1.00 86.07 143 PHE D C 1
ATOM 5697 O O . PHE D 1 101 ? 15.734 -2.809 11.315 1.00 78.06 143 PHE D O 1
ATOM 5705 N N . THR D 1 102 ? 16.284 -4.814 10.434 1.00 88.31 144 THR D N 1
ATOM 5706 C CA . THR D 1 102 ? 17.692 -4.787 10.840 1.00 88.13 144 THR D CA 1
ATOM 5707 C C . THR D 1 102 ? 17.892 -4.448 12.318 1.00 82.28 144 THR D C 1
ATOM 5708 O O . THR D 1 102 ? 18.625 -3.517 12.647 1.00 80.36 144 THR D O 1
ATOM 5712 N N . LEU D 1 103 ? 17.251 -5.205 13.204 1.00 75.42 145 LEU D N 1
ATOM 5713 C CA . LEU D 1 103 ? 17.398 -4.976 14.639 1.00 75.61 145 LEU D CA 1
ATOM 5714 C C . LEU D 1 103 ? 18.511 -5.833 15.216 1.00 80.75 145 LEU D C 1
ATOM 5715 O O . LEU D 1 103 ? 18.848 -6.885 14.673 1.00 81.22 145 LEU D O 1
ATOM 5720 N N . THR D 1 104 ? 19.072 -5.382 16.330 1.00 82.04 146 THR D N 1
ATOM 5721 C CA . THR D 1 104 ? 20.104 -6.145 17.008 1.00 84.97 146 THR D CA 1
ATOM 5722 C C . THR D 1 104 ? 19.416 -7.216 17.839 1.00 88.97 146 THR D C 1
ATOM 5723 O O . THR D 1 104 ? 18.287 -7.028 18.292 1.00 87.72 146 THR D O 1
ATOM 5727 N N . GLU D 1 105 ? 20.091 -8.349 18.005 1.00 85.94 147 GLU D N 1
ATOM 5728 C CA . GLU D 1 105 ? 19.542 -9.489 18.731 1.00 85.08 147 GLU D CA 1
ATOM 5729 C C . GLU D 1 105 ? 19.106 -9.121 20.149 1.00 81.32 147 GLU D C 1
ATOM 5730 O O . GLU D 1 105 ? 18.132 -9.665 20.672 1.00 70.88 147 GLU D O 1
ATOM 5736 N N . ALA D 1 106 ? 19.830 -8.190 20.760 1.00 84.66 148 ALA D N 1
ATOM 5737 C CA . ALA D 1 106 ? 19.549 -7.776 22.128 1.00 84.30 148 ALA D CA 1
ATOM 5738 C C . ALA D 1 106 ? 18.206 -7.060 22.274 1.00 80.30 148 ALA D C 1
ATOM 5739 O O . ALA D 1 106 ? 17.546 -7.179 23.307 1.00 84.16 148 ALA D O 1
ATOM 5741 N N . VAL D 1 107 ? 17.807 -6.317 21.247 1.00 80.90 149 VAL D N 1
ATOM 5742 C CA . VAL D 1 107 ? 16.547 -5.580 21.285 1.00 86.47 149 VAL D CA 1
ATOM 5743 C C . VAL D 1 107 ? 15.354 -6.525 21.153 1.00 89.92 149 VAL D C 1
ATOM 5744 O O . VAL D 1 107 ? 14.334 -6.357 21.827 1.00 87.40 149 VAL D O 1
ATOM 5748 N N . VAL D 1 108 ? 15.500 -7.542 20.308 1.00 95.19 150 VAL D N 1
ATOM 5749 C CA . VAL D 1 108 ? 14.392 -8.442 20.010 1.00 99.85 150 VAL D CA 1
ATOM 5750 C C . VAL D 1 108 ? 14.230 -9.531 21.076 1.00 103.00 150 VAL D C 1
ATOM 5751 O O . VAL D 1 108 ? 13.123 -10.031 21.281 1.00 112.65 150 VAL D O 1
ATOM 5755 N N . GLU D 1 109 ? 15.327 -9.907 21.735 1.00 92.43 151 GLU D N 1
ATOM 5756 C CA . GLU D 1 109 ? 15.329 -11.027 22.680 1.00 86.80 151 GLU D CA 1
ATOM 5757 C C . GLU D 1 109 ? 14.277 -10.872 23.776 1.00 70.99 151 GLU D C 1
ATOM 5758 O O . GLU D 1 109 ? 13.587 -11.831 24.131 1.00 76.50 151 GLU D O 1
ATOM 5764 N N . SER D 1 110 ? 14.164 -9.659 24.305 1.00 63.65 152 SER D N 1
ATOM 5765 C CA . SER D 1 110 ? 13.243 -9.376 25.396 1.00 71.84 152 SER D CA 1
ATOM 5766 C C . SER D 1 110 ? 11.800 -9.636 24.967 1.00 73.68 152 SER D C 1
ATOM 5767 O O . SER D 1 110 ? 11.019 -10.226 25.713 1.00 69.74 152 SER D O 1
ATOM 5770 N N . SER D 1 111 ? 11.446 -9.190 23.766 1.00 61.99 153 SER D N 1
ATOM 5771 C CA . SER D 1 111 ? 10.087 -9.373 23.273 1.00 60.94 153 SER D CA 1
ATOM 5772 C C . SER D 1 111 ? 9.847 -10.813 22.816 1.00 64.85 153 SER D C 1
ATOM 5773 O O . SER D 1 111 ? 8.726 -11.318 22.914 1.00 67.85 153 SER D O 1
ATOM 5776 N N . ARG D 1 112 ? 10.886 -11.468 22.303 1.00 61.40 154 ARG D N 1
ATOM 5777 C CA . ARG D 1 112 ? 10.769 -12.873 21.917 1.00 68.21 154 ARG D CA 1
ATOM 5778 C C . ARG D 1 112 ? 10.629 -13.711 23.173 1.00 64.75 154 ARG D C 1
ATOM 5779 O O . ARG D 1 112 ? 9.974 -14.752 23.175 1.00 60.06 154 ARG D O 1
ATOM 5787 N N . LYS D 1 113 ? 11.274 -13.245 24.237 1.00 64.38 155 LYS D N 1
ATOM 5788 C CA . LYS D 1 113 ? 11.188 -13.882 25.541 1.00 58.10 155 LYS D CA 1
ATOM 5789 C C . LYS D 1 113 ? 9.734 -13.924 25.992 1.00 62.20 155 LYS D C 1
ATOM 5790 O O . LYS D 1 113 ? 9.280 -14.910 26.566 1.00 62.39 155 LYS D O 1
ATOM 5796 N N . LEU D 1 114 ? 9.015 -12.839 25.724 1.00 51.80 156 LEU D N 1
ATOM 5797 C CA . LEU D 1 114 ? 7.608 -12.724 26.076 1.00 54.57 156 LEU D CA 1
ATOM 5798 C C . LEU D 1 114 ? 6.727 -13.741 25.348 1.00 58.49 156 LEU D C 1
ATOM 5799 O O . LEU D 1 114 ? 5.888 -14.397 25.967 1.00 53.65 156 LEU D O 1
ATOM 5804 N N . VAL D 1 115 ? 6.923 -13.865 24.036 1.00 53.78 157 VAL D N 1
ATOM 5805 C CA . VAL D 1 115 ? 6.123 -14.773 23.216 1.00 60.59 157 VAL D CA 1
ATOM 5806 C C . VAL D 1 115 ? 6.341 -16.233 23.590 1.00 61.70 157 VAL D C 1
ATOM 5807 O O . VAL D 1 115 ? 5.378 -16.971 23.802 1.00 60.07 157 VAL D O 1
ATOM 5811 N N . LYS D 1 116 ? 7.606 -16.640 23.665 1.00 68.83 158 LYS D N 1
ATOM 5812 C CA . LYS D 1 116 ? 7.962 -18.008 24.030 1.00 62.82 158 LYS D CA 1
ATOM 5813 C C . LYS D 1 116 ? 7.303 -18.423 25.342 1.00 53.66 158 LYS D C 1
ATOM 5814 O O . LYS D 1 116 ? 6.759 -19.522 25.451 1.00 58.61 158 LYS D O 1
ATOM 5816 N N . GLU D 1 117 ? 7.357 -17.531 26.327 1.00 55.50 159 GLU D N 1
ATOM 5817 C CA . GLU D 1 117 ? 6.728 -17.755 27.624 1.00 69.62 159 GLU D CA 1
ATOM 5818 C C . GLU D 1 117 ? 5.208 -17.794 27.499 1.00 65.37 159 GLU D C 1
ATOM 5819 O O . GLU D 1 117 ? 4.547 -18.626 28.121 1.00 64.06 159 GLU D O 1
ATOM 5825 N N . ALA D 1 118 ? 4.656 -16.882 26.705 1.00 51.83 160 ALA D N 1
ATOM 5826 C CA . ALA D 1 118 ? 3.212 -16.813 26.527 1.00 47.20 160 ALA D CA 1
ATOM 5827 C C . ALA D 1 118 ? 2.735 -18.073 25.824 1.00 51.85 160 ALA D C 1
ATOM 5828 O O . ALA D 1 118 ? 1.670 -18.607 26.127 1.00 45.18 160 ALA D O 1
ATOM 5830 N N . ALA D 1 119 ? 3.536 -18.533 24.871 1.00 45.68 161 ALA D N 1
ATOM 5831 C CA . ALA D 1 119 ? 3.233 -19.735 24.111 1.00 48.26 161 ALA D CA 1
ATOM 5832 C C . ALA D 1 119 ? 3.128 -20.955 25.024 1.00 50.61 161 ALA D C 1
ATOM 5833 O O . ALA D 1 119 ? 2.235 -21.788 24.857 1.00 50.60 161 ALA D O 1
ATOM 5835 N N . VAL D 1 120 ? 4.039 -21.052 25.989 1.00 54.53 162 VAL D N 1
ATOM 5836 C CA . VAL D 1 120 ? 4.080 -22.197 26.895 1.00 42.76 162 VAL D CA 1
ATOM 5837 C C . VAL D 1 120 ? 2.896 -22.193 27.855 1.00 42.65 162 VAL D C 1
ATOM 5838 O O . VAL D 1 120 ? 2.247 -23.221 28.051 1.00 46.05 162 VAL D O 1
ATOM 5842 N N . ILE D 1 121 ? 2.609 -21.030 28.432 1.00 37.16 163 ILE D N 1
ATOM 5843 C CA . ILE D 1 121 ? 1.538 -20.902 29.414 1.00 51.40 163 ILE D CA 1
ATOM 5844 C C . ILE D 1 121 ? 0.173 -21.229 28.796 1.00 48.51 163 ILE D C 1
ATOM 5845 O O . ILE D 1 121 ? -0.678 -21.840 29.450 1.00 50.51 163 ILE D O 1
ATOM 5850 N N . ILE D 1 122 ? -0.027 -20.842 27.538 1.00 49.70 164 ILE D N 1
ATOM 5851 C CA . ILE D 1 122 ? -1.267 -21.160 26.834 1.00 49.65 164 ILE D CA 1
ATOM 5852 C C . ILE D 1 122 ? -1.377 -22.666 26.590 1.00 42.42 164 ILE D C 1
ATOM 5853 O O . ILE D 1 122 ? -2.444 -23.258 26.769 1.00 43.73 164 ILE D O 1
ATOM 5858 N N . CYS D 1 123 ? -0.265 -23.283 26.203 1.00 42.87 165 CYS D N 1
ATOM 5859 C CA . CYS D 1 123 ? -0.212 -24.731 26.032 1.00 48.15 165 CYS D CA 1
ATOM 5860 C C . CYS D 1 123 ? -0.516 -25.435 27.348 1.00 62.45 165 CYS D C 1
ATOM 5861 O O . CYS D 1 123 ? -1.217 -26.445 27.374 1.00 70.87 165 CYS D O 1
ATOM 5864 N N . ILE D 1 124 ? 0.032 -24.898 28.435 1.00 50.86 166 ILE D N 1
ATOM 5865 C CA . ILE D 1 124 ? -0.201 -25.438 29.769 1.00 41.07 166 ILE D CA 1
ATOM 5866 C C . ILE D 1 124 ? -1.685 -25.348 30.112 1.00 48.42 166 ILE D C 1
ATOM 5867 O O . ILE D 1 124 ? -2.278 -26.329 30.556 1.00 48.29 166 ILE D O 1
ATOM 5872 N N . LYS D 1 125 ? -2.286 -24.183 29.874 1.00 46.85 167 LYS D N 1
ATOM 5873 C CA . LYS D 1 125 ? -3.714 -23.984 30.127 1.00 43.30 167 LYS D CA 1
ATOM 5874 C C . LYS D 1 125 ? -4.611 -24.954 29.357 1.00 41.03 167 LYS D C 1
ATOM 5875 O O . LYS D 1 125 ? -5.701 -25.295 29.816 1.00 54.14 167 LYS D O 1
ATOM 5881 N N . ASN D 1 126 ? -4.152 -25.390 28.188 1.00 41.32 168 ASN D N 1
ATOM 5882 C CA . ASN D 1 126 ? -4.894 -26.356 27.386 1.00 50.24 168 ASN D CA 1
ATOM 5883 C C . ASN D 1 126 ? -4.415 -27.786 27.617 1.00 55.67 168 ASN D C 1
ATOM 5884 O O . ASN D 1 126 ? -4.762 -28.694 26.858 1.00 59.82 168 ASN D O 1
ATOM 5889 N N . LYS D 1 127 ? -3.602 -27.967 28.656 1.00 63.53 169 LYS D N 1
ATOM 5890 C CA . LYS D 1 127 ? -3.062 -29.275 29.030 1.00 67.66 169 LYS D CA 1
ATOM 5891 C C . LYS D 1 127 ? -2.236 -29.907 27.911 1.00 55.07 169 LYS D C 1
ATOM 5892 O O . LYS D 1 127 ? -2.178 -31.132 27.783 1.00 56.67 169 LYS D O 1
ATOM 5898 N N . GLU D 1 128 ? -1.606 -29.060 27.101 1.00 47.11 170 GLU D N 1
ATOM 5899 C CA . GLU D 1 128 ? -0.680 -29.524 26.081 1.00 48.73 170 GLU D CA 1
ATOM 5900 C C . GLU D 1 128 ? 0.732 -29.476 26.653 1.00 46.10 170 GLU D C 1
ATOM 5901 O O . GLU D 1 128 ? 1.560 -28.666 26.236 1.00 52.02 170 GLU D O 1
ATOM 5907 N N . PHE D 1 129 ? 0.991 -30.355 27.615 1.00 44.00 171 PHE D N 1
ATOM 5908 C CA . PHE D 1 129 ? 2.222 -30.328 28.395 1.00 51.86 171 PHE D CA 1
ATOM 5909 C C . PHE D 1 129 ? 3.419 -30.717 27.534 1.00 61.12 171 PHE D C 1
ATOM 5910 O O . PHE D 1 129 ? 4.535 -30.236 27.733 1.00 61.51 171 PHE D O 1
ATOM 5918 N N . GLU D 1 130 ? 3.163 -31.603 26.581 1.00 69.53 172 GLU D N 1
ATOM 5919 C CA . GLU D 1 130 ? 4.170 -32.098 25.657 1.00 79.90 172 GLU D CA 1
ATOM 5920 C C . GLU D 1 130 ? 4.709 -30.966 24.785 1.00 78.58 172 GLU D C 1
ATOM 5921 O O . GLU D 1 130 ? 5.922 -30.770 24.677 1.00 77.77 172 GLU D O 1
ATOM 5927 N N . LYS D 1 131 ? 3.792 -30.230 24.162 1.00 67.59 173 LYS D N 1
ATOM 5928 C CA . LYS D 1 131 ? 4.139 -29.076 23.338 1.00 58.15 173 LYS D CA 1
ATOM 5929 C C . LYS D 1 131 ? 4.853 -28.007 24.147 1.00 67.59 173 LYS D C 1
ATOM 5930 O O . LYS D 1 131 ? 5.844 -27.435 23.698 1.00 70.36 173 LYS D O 1
ATOM 5936 N N . ALA D 1 132 ? 4.337 -27.748 25.345 1.00 60.00 174 ALA D N 1
ATOM 5937 C CA . ALA D 1 132 ? 4.903 -26.741 26.232 1.00 54.58 174 ALA D CA 1
ATOM 5938 C C . ALA D 1 132 ? 6.359 -27.061 26.529 1.00 57.12 174 ALA D C 1
ATOM 5939 O O . ALA D 1 132 ? 7.215 -26.178 26.508 1.00 62.51 174 ALA D O 1
ATOM 5941 N N . SER D 1 133 ? 6.624 -28.329 26.825 1.00 48.46 175 SER D N 1
ATOM 5942 C CA . SER D 1 133 ? 7.975 -28.787 27.105 1.00 56.93 175 SER D CA 1
ATOM 5943 C C . SER D 1 133 ? 8.865 -28.583 25.889 1.00 60.50 175 SER D C 1
ATOM 5944 O O . SER D 1 133 ? 9.996 -28.115 26.011 1.00 59.62 175 SER D O 1
ATOM 5947 N N . LYS D 1 134 ? 8.354 -28.960 24.721 1.00 61.64 176 LYS D N 1
ATOM 5948 C CA . LYS D 1 134 ? 9.097 -28.821 23.473 1.00 62.55 176 LYS D CA 1
ATOM 5949 C C . LYS D 1 134 ? 9.461 -27.366 23.189 1.00 66.14 176 LYS D C 1
ATOM 5950 O O . LYS D 1 134 ? 10.583 -27.067 22.776 1.00 68.83 176 LYS D O 1
ATOM 5952 N N . ILE D 1 135 ? 8.500 -26.472 23.402 1.00 61.12 177 ILE D N 1
ATOM 5953 C CA . ILE D 1 135 ? 8.703 -25.041 23.199 1.00 66.94 177 ILE D CA 1
ATOM 5954 C C . ILE D 1 135 ? 9.695 -24.474 24.209 1.00 64.86 177 ILE D C 1
ATOM 5955 O O . ILE D 1 135 ? 10.593 -23.711 23.855 1.00 71.68 177 ILE D O 1
ATOM 5960 N N . LEU D 1 136 ? 9.528 -24.868 25.468 1.00 55.05 178 LEU D N 1
ATOM 5961 C CA . LEU D 1 136 ? 10.377 -24.398 26.559 1.00 61.37 178 LEU D CA 1
ATOM 5962 C C . LEU D 1 136 ? 11.853 -24.732 26.337 1.00 69.84 178 LEU D C 1
ATOM 5963 O O . LEU D 1 136 ? 12.728 -23.941 26.681 1.00 75.16 178 LEU D O 1
ATOM 5968 N N . LYS D 1 137 ? 12.128 -25.918 25.803 1.00 74.31 179 LYS D N 1
ATOM 5969 C CA . LYS D 1 137 ? 13.505 -26.361 25.605 1.00 78.27 179 LYS D CA 1
ATOM 5970 C C . LYS D 1 137 ? 14.268 -25.439 24.655 1.00 84.48 179 LYS D C 1
ATOM 5971 O O . LYS D 1 137 ? 15.486 -25.300 24.764 1.00 82.79 179 LYS D O 1
ATOM 5973 N N . LYS D 1 138 ? 13.551 -24.818 23.721 1.00 91.32 180 LYS D N 1
ATOM 5974 C CA . LYS D 1 138 ? 14.182 -23.970 22.714 1.00 94.79 180 LYS D CA 1
ATOM 5975 C C . LYS D 1 138 ? 14.275 -22.530 23.206 1.00 94.94 180 LYS D C 1
ATOM 5976 O O . LYS D 1 138 ? 14.242 -21.585 22.416 1.00 101.42 180 LYS D O 1
ATOM 5982 N N . HIS D 1 139 ? 14.383 -22.378 24.522 1.00 89.04 181 HIS D N 1
ATOM 5983 C CA . HIS D 1 139 ? 14.316 -21.078 25.175 1.00 86.88 181 HIS D CA 1
ATOM 5984 C C . HIS D 1 139 ? 15.533 -20.927 26.073 1.00 101.41 181 HIS D C 1
ATOM 5985 O O . HIS D 1 139 ? 15.477 -21.222 27.267 1.00 102.17 181 HIS D O 1
ATOM 5992 N N . MET D 1 140 ? 16.630 -20.457 25.486 1.00 115.38 182 MET D N 1
ATOM 5993 C CA . MET D 1 140 ? 17.910 -20.384 26.177 1.00 121.86 182 MET D CA 1
ATOM 5994 C C . MET D 1 140 ? 18.211 -18.935 26.512 1.00 118.35 182 MET D C 1
ATOM 5995 O O . MET D 1 140 ? 19.332 -18.451 26.349 1.00 117.80 182 MET D O 1
ATOM 6000 N N . SER D 1 141 ? 17.183 -18.253 27.003 1.00 119.03 183 SER D N 1
ATOM 6001 C CA . SER D 1 141 ? 17.295 -16.858 27.381 1.00 124.84 183 SER D CA 1
ATOM 6002 C C . SER D 1 141 ? 18.303 -16.700 28.507 1.00 128.49 183 SER D C 1
ATOM 6003 O O . SER D 1 141 ? 18.896 -15.631 28.668 1.00 136.33 183 SER D O 1
ATOM 6005 N N . LYS D 1 142 ? 18.499 -17.781 29.262 1.00 123.35 184 LYS D N 1
ATOM 6006 C CA . LYS D 1 142 ? 19.366 -17.784 30.435 1.00 114.90 184 LYS D CA 1
ATOM 6007 C C . LYS D 1 142 ? 19.021 -16.599 31.322 1.00 116.98 184 LYS D C 1
ATOM 6008 O O . LYS D 1 142 ? 17.848 -16.238 31.437 1.00 122.43 184 LYS D O 1
ATOM 6010 N N . ASP D 1 143 ? 20.041 -16.004 31.938 1.00 111.01 185 ASP D N 1
ATOM 6011 C CA . ASP D 1 143 ? 19.888 -14.800 32.757 1.00 108.55 185 ASP D CA 1
ATOM 6012 C C . ASP D 1 143 ? 18.993 -15.032 33.983 1.00 112.13 185 ASP D C 1
ATOM 6013 O O . ASP D 1 143 ? 18.165 -15.942 33.996 1.00 114.84 185 ASP D O 1
ATOM 6015 N N . PRO D 1 144 ? 19.178 -14.226 35.042 1.00 111.21 186 PRO D N 1
ATOM 6016 C CA . PRO D 1 144 ? 18.350 -14.453 36.230 1.00 109.11 186 PRO D CA 1
ATOM 6017 C C . PRO D 1 144 ? 16.907 -14.007 36.006 1.00 106.84 186 PRO D C 1
ATOM 6018 O O . PRO D 1 144 ? 16.580 -13.515 34.924 1.00 115.05 186 PRO D O 1
ATOM 6022 N N . THR D 1 145 ? 16.058 -14.191 37.014 1.00 102.65 187 THR D N 1
ATOM 6023 C CA . THR D 1 145 ? 14.618 -13.895 36.941 1.00 99.64 187 THR D CA 1
ATOM 6024 C C . THR D 1 145 ? 13.862 -14.535 35.765 1.00 95.77 187 THR D C 1
ATOM 6025 O O . THR D 1 145 ? 12.633 -14.588 35.774 1.00 89.87 187 THR D O 1
ATOM 6029 N N . THR D 1 146 ? 14.598 -15.017 34.770 1.00 95.73 188 THR D N 1
ATOM 6030 C CA . THR D 1 146 ? 14.029 -15.652 33.591 1.00 93.45 188 THR D CA 1
ATOM 6031 C C . THR D 1 146 ? 14.111 -17.144 33.848 1.00 86.97 188 THR D C 1
ATOM 6032 O O . THR D 1 146 ? 13.124 -17.868 33.725 1.00 86.73 188 THR D O 1
ATOM 6036 N N . GLN D 1 147 ? 15.318 -17.594 34.178 1.00 77.59 189 GLN D N 1
ATOM 6037 C CA . GLN D 1 147 ? 15.565 -18.992 34.493 1.00 74.57 189 GLN D CA 1
ATOM 6038 C C . GLN D 1 147 ? 14.713 -19.382 35.696 1.00 69.54 189 GLN D C 1
ATOM 6039 O O . GLN D 1 147 ? 14.297 -20.528 35.823 1.00 80.77 189 GLN D O 1
ATOM 6041 N N . LYS D 1 148 ? 14.452 -18.408 36.566 1.00 56.31 190 LYS D N 1
ATOM 6042 C CA . LYS D 1 148 ? 13.509 -18.572 37.665 1.00 67.23 190 LYS D CA 1
ATOM 6043 C C . LYS D 1 148 ? 12.129 -18.915 37.132 1.00 68.94 190 LYS D C 1
ATOM 6044 O O . LYS D 1 148 ? 11.457 -19.812 37.646 1.00 72.39 190 LYS D O 1
ATOM 6050 N N . LEU D 1 149 ? 11.713 -18.193 36.099 1.00 69.64 191 LEU D N 1
ATOM 6051 C CA . LEU D 1 149 ? 10.432 -18.450 35.465 1.00 66.76 191 LEU D CA 1
ATOM 6052 C C . LEU D 1 149 ? 10.501 -19.789 34.734 1.00 66.64 191 LEU D C 1
ATOM 6053 O O . LEU D 1 149 ? 9.555 -20.575 34.782 1.00 66.69 191 LEU D O 1
ATOM 6058 N N . ARG D 1 150 ? 11.618 -20.032 34.048 1.00 58.59 192 ARG D N 1
ATOM 6059 C CA . ARG D 1 150 ? 11.834 -21.293 33.340 1.00 67.19 192 ARG D CA 1
ATOM 6060 C C . ARG D 1 150 ? 11.734 -22.489 34.281 1.00 68.73 192 ARG D C 1
ATOM 6061 O O . ARG D 1 150 ? 11.153 -23.518 33.935 1.00 72.37 192 ARG D O 1
ATOM 6069 N N . ASN D 1 151 ? 12.303 -22.338 35.474 1.00 67.88 193 ASN D N 1
ATOM 6070 C CA . ASN D 1 151 ? 12.279 -23.387 36.484 1.00 62.18 193 ASN D CA 1
ATOM 6071 C C . ASN D 1 151 ? 10.865 -23.615 36.998 1.00 54.77 193 ASN D C 1
ATOM 6072 O O . ASN D 1 151 ? 10.452 -24.753 37.231 1.00 48.14 193 ASN D O 1
ATOM 6077 N N . ASP D 1 152 ? 10.136 -22.518 37.180 1.00 57.14 194 ASP D N 1
ATOM 6078 C CA . ASP D 1 152 ? 8.749 -22.567 37.623 1.00 68.11 194 ASP D CA 1
ATOM 6079 C C . ASP D 1 152 ? 7.884 -23.312 36.612 1.00 68.40 194 ASP D C 1
ATOM 6080 O O . ASP D 1 152 ? 7.059 -24.147 36.979 1.00 74.42 194 ASP D O 1
ATOM 6085 N N . LEU D 1 153 ? 8.097 -23.011 35.335 1.00 58.32 195 LEU D N 1
ATOM 6086 C CA . LEU D 1 153 ? 7.316 -23.599 34.255 1.00 56.11 195 LEU D CA 1
ATOM 6087 C C . LEU D 1 153 ? 7.609 -25.089 34.131 1.00 55.97 195 LEU D C 1
ATOM 6088 O O . LEU D 1 153 ? 6.710 -25.881 33.866 1.00 62.11 195 LEU D O 1
ATOM 6093 N N . LEU D 1 154 ? 8.871 -25.461 34.327 1.00 60.82 196 LEU D N 1
ATOM 6094 C CA . LEU D 1 154 ? 9.274 -26.859 34.264 1.00 65.96 196 LEU D CA 1
ATOM 6095 C C . LEU D 1 154 ? 8.543 -27.699 35.314 1.00 65.10 196 LEU D C 1
ATOM 6096 O O . LEU D 1 154 ? 8.050 -28.785 35.009 1.00 79.52 196 LEU D O 1
ATOM 6101 N N . ASN D 1 155 ? 8.475 -27.192 36.543 1.00 48.53 197 ASN D N 1
ATOM 6102 C CA . ASN D 1 155 ? 7.797 -27.899 37.620 1.00 63.21 197 ASN D CA 1
ATOM 6103 C C . ASN D 1 155 ? 6.288 -27.981 37.391 1.00 72.28 197 ASN D C 1
ATOM 6104 O O . ASN D 1 155 ? 5.672 -29.018 37.646 1.00 89.33 197 ASN D O 1
ATOM 6109 N N . ILE D 1 156 ? 5.700 -26.886 36.914 1.00 65.14 198 ILE D N 1
ATOM 6110 C CA . ILE D 1 156 ? 4.267 -26.835 36.634 1.00 62.86 198 ILE D CA 1
ATOM 6111 C C . ILE D 1 156 ? 3.914 -27.881 35.586 1.00 56.07 198 ILE D C 1
ATOM 6112 O O . ILE D 1 156 ? 2.926 -28.604 35.723 1.00 49.94 198 ILE D O 1
ATOM 6117 N N . ILE D 1 157 ? 4.734 -27.954 34.541 1.00 52.42 199 ILE D N 1
ATOM 6118 C CA . ILE D 1 157 ? 4.544 -28.929 33.476 1.00 59.67 199 ILE D CA 1
ATOM 6119 C C . ILE D 1 157 ? 4.637 -30.343 34.048 1.00 60.56 199 ILE D C 1
ATOM 6120 O O . ILE D 1 157 ? 3.800 -31.196 33.754 1.00 64.11 199 ILE D O 1
ATOM 6125 N N . ARG D 1 158 ? 5.650 -30.577 34.878 1.00 60.47 200 ARG D N 1
ATOM 6126 C CA . ARG D 1 158 ? 5.858 -31.887 35.487 1.00 64.53 200 ARG D CA 1
ATOM 6127 C C . ARG D 1 158 ? 4.726 -32.263 36.441 1.00 62.13 200 ARG D C 1
ATOM 6128 O O . ARG D 1 158 ? 4.321 -33.424 36.504 1.00 57.58 200 ARG D O 1
ATOM 6136 N N . GLU D 1 159 ? 4.214 -31.280 37.174 1.00 56.39 201 GLU D N 1
ATOM 6137 C CA . GLU D 1 159 ? 3.151 -31.533 38.140 1.00 57.04 201 GLU D CA 1
ATOM 6138 C C . GLU D 1 159 ? 1.758 -31.335 37.550 1.00 54.44 201 GLU D C 1
ATOM 6139 O O . GLU D 1 159 ? 0.759 -31.555 38.240 1.00 52.32 201 GLU D O 1
ATOM 6145 N N . LYS D 1 160 ? 1.697 -30.928 36.282 1.00 60.42 202 LYS D N 1
ATOM 6146 C CA . LYS D 1 160 ? 0.425 -30.627 35.622 1.00 61.90 202 LYS D CA 1
ATOM 6147 C C . LYS D 1 160 ? -0.405 -29.673 36.482 1.00 63.04 202 LYS D C 1
ATOM 6148 O O . LYS D 1 160 ? -1.611 -29.858 36.649 1.00 63.77 202 LYS D O 1
ATOM 6154 N N . ASN D 1 161 ? 0.255 -28.647 37.012 1.00 61.00 203 ASN D N 1
ATOM 6155 C CA . ASN D 1 161 ? -0.327 -27.782 38.035 1.00 55.92 203 ASN D CA 1
ATOM 6156 C C . ASN D 1 161 ? -0.908 -26.496 37.452 1.00 60.18 203 ASN D C 1
ATOM 6157 O O . ASN D 1 161 ? -0.260 -25.448 37.470 1.00 58.51 203 ASN D O 1
ATOM 6162 N N . LEU D 1 162 ? -2.131 -26.584 36.936 1.00 61.11 204 LEU D N 1
ATOM 6163 C CA . LEU D 1 162 ? -2.776 -25.443 36.297 1.00 66.02 204 LEU D CA 1
ATOM 6164 C C . LEU D 1 162 ? -3.173 -24.378 37.317 1.00 60.12 204 LEU D C 1
ATOM 6165 O O . LEU D 1 162 ? -3.529 -23.260 36.946 1.00 57.34 204 LEU D O 1
ATOM 6170 N N . ALA D 1 163 ? -3.095 -24.723 38.601 1.00 61.90 205 ALA D N 1
ATOM 6171 C CA . ALA D 1 163 ? -3.538 -23.822 39.659 1.00 54.06 205 ALA D CA 1
ATOM 6172 C C . ALA D 1 163 ? -2.413 -22.939 40.171 1.00 42.24 205 ALA D C 1
ATOM 6173 O O . ALA D 1 163 ? -2.625 -22.105 41.050 1.00 57.51 205 ALA D O 1
ATOM 6175 N N . HIS D 1 164 ? -1.215 -23.133 39.630 1.00 43.98 206 HIS D N 1
ATOM 6176 C CA . HIS D 1 164 ? -0.075 -22.305 39.995 1.00 48.37 206 HIS D CA 1
ATOM 6177 C C . HIS D 1 164 ? -0.351 -20.846 39.654 1.00 59.69 206 HIS D C 1
ATOM 6178 O O . HIS D 1 164 ? -0.943 -20.548 38.615 1.00 49.49 206 HIS D O 1
ATOM 6185 N N . PRO D 1 165 ? 0.068 -19.933 40.542 1.00 66.48 207 PRO D N 1
ATOM 6186 C CA . PRO D 1 165 ? -0.137 -18.493 40.354 1.00 74.85 207 PRO D CA 1
ATOM 6187 C C . PRO D 1 165 ? 0.410 -17.978 39.024 1.00 69.66 207 PRO D C 1
ATOM 6188 O O . PRO D 1 165 ? -0.246 -17.148 38.397 1.00 66.02 207 PRO D O 1
ATOM 6192 N N . VAL D 1 166 ? 1.576 -18.464 38.605 1.00 57.96 208 VAL D N 1
ATOM 6193 C CA . VAL D 1 166 ? 2.170 -18.065 37.329 1.00 58.38 208 VAL D CA 1
ATOM 6194 C C . VAL D 1 166 ? 1.195 -18.299 36.173 1.00 55.32 208 VAL D C 1
ATOM 6195 O O . VAL D 1 166 ? 1.133 -17.512 35.225 1.00 57.76 208 VAL D O 1
ATOM 6199 N N . ILE D 1 167 ? 0.411 -19.368 36.276 1.00 50.18 209 ILE D N 1
ATOM 6200 C CA . ILE D 1 167 ? -0.592 -19.680 35.267 1.00 51.13 209 ILE D CA 1
ATOM 6201 C C . ILE D 1 167 ? -1.878 -18.884 35.499 1.00 52.99 209 ILE D C 1
ATOM 6202 O O . ILE D 1 167 ? -2.443 -18.311 34.567 1.00 69.31 209 ILE D O 1
ATOM 6207 N N . GLN D 1 168 ? -2.336 -18.852 36.747 1.00 59.51 210 GLN D N 1
ATOM 6208 C CA . GLN D 1 168 ? -3.617 -18.235 37.070 1.00 67.40 210 GLN D CA 1
ATOM 6209 C C . GLN D 1 168 ? -3.578 -16.708 37.028 1.00 69.27 210 GLN D C 1
ATOM 6210 O O . GLN D 1 168 ? -4.590 -16.067 36.746 1.00 66.97 210 GLN D O 1
ATOM 6216 N N . ASN D 1 169 ? -2.416 -16.130 37.319 1.00 70.77 211 ASN D N 1
ATOM 6217 C CA . ASN D 1 169 ? -2.275 -14.676 37.341 1.00 70.98 211 ASN D CA 1
ATOM 6218 C C . ASN D 1 169 ? -1.871 -14.112 35.984 1.00 74.35 211 ASN D C 1
ATOM 6219 O O . ASN D 1 169 ? -1.802 -12.898 35.808 1.00 76.77 211 ASN D O 1
ATOM 6224 N N . PHE D 1 170 ? -1.598 -14.998 35.030 1.00 65.86 212 PHE D N 1
ATOM 6225 C CA . PHE D 1 170 ? -1.160 -14.584 33.702 1.00 58.06 212 PHE D CA 1
ATOM 6226 C C . PHE D 1 170 ? -2.252 -13.805 32.986 1.00 44.73 212 PHE D C 1
ATOM 6227 O O . PHE D 1 170 ? -3.410 -14.224 32.948 1.00 57.78 212 PHE D O 1
ATOM 6235 N N . SER D 1 171 ? -1.873 -12.663 32.424 1.00 38.60 213 SER D N 1
ATOM 6236 C CA . SER D 1 171 ? -2.802 -11.849 31.659 1.00 53.28 213 SER D CA 1
ATOM 6237 C C . SER D 1 171 ? -2.356 -11.754 30.209 1.00 44.00 213 SER D C 1
ATOM 6238 O O . SER D 1 171 ? -1.292 -11.210 29.912 1.00 48.56 213 SER D O 1
ATOM 6241 N N . TYR D 1 172 ? -3.178 -12.291 29.312 1.00 41.06 214 TYR D N 1
ATOM 6242 C CA . TYR D 1 172 ? -2.862 -12.286 27.893 1.00 45.71 214 TYR D CA 1
ATOM 6243 C C . TYR D 1 172 ? -2.979 -10.876 27.334 1.00 36.62 214 TYR D C 1
ATOM 6244 O O . TYR D 1 172 ? -2.255 -10.500 26.410 1.00 35.01 214 TYR D O 1
ATOM 6253 N N . GLU D 1 173 ? -3.909 -10.110 27.896 1.00 38.92 215 GLU D N 1
ATOM 6254 C CA . GLU D 1 173 ? -4.120 -8.726 27.495 1.00 48.43 215 GLU D CA 1
ATOM 6255 C C . GLU D 1 173 ? -2.869 -7.877 27.716 1.00 41.55 215 GLU D C 1
ATOM 6256 O O . GLU D 1 173 ? -2.497 -7.068 26.862 1.00 51.66 215 GLU D O 1
ATOM 6262 N N . THR D 1 174 ? -2.224 -8.068 28.863 1.00 39.70 216 THR D N 1
ATOM 6263 C CA . THR D 1 174 ? -0.997 -7.347 29.177 1.00 40.88 216 THR D CA 1
ATOM 6264 C C . THR D 1 174 ? 0.099 -7.773 28.208 1.00 40.13 216 THR D C 1
ATOM 6265 O O . THR D 1 174 ? 0.885 -6.948 27.736 1.00 42.15 216 THR D O 1
ATOM 6269 N N . PHE D 1 175 ? 0.129 -9.067 27.904 1.00 38.33 217 PHE D N 1
ATOM 6270 C CA . PHE D 1 175 ? 1.095 -9.620 26.961 1.00 49.70 217 PHE D CA 1
ATOM 6271 C C . PHE D 1 175 ? 0.916 -9.053 25.555 1.00 48.74 217 PHE D C 1
ATOM 6272 O O . PHE D 1 175 ? 1.894 -8.661 24.917 1.00 51.20 217 PHE D O 1
ATOM 6280 N N . GLN D 1 176 ? -0.323 -9.031 25.068 1.00 33.33 218 GLN D N 1
ATOM 6281 C CA . GLN D 1 176 ? -0.620 -8.470 23.749 1.00 46.38 218 GLN D CA 1
ATOM 6282 C C . GLN D 1 176 ? -0.162 -7.025 23.624 1.00 45.32 218 GLN D C 1
ATOM 6283 O O . GLN D 1 176 ? 0.490 -6.652 22.650 1.00 48.23 218 GLN D O 1
ATOM 6289 N N . GLN D 1 177 ? -0.511 -6.219 24.619 1.00 43.46 219 GLN D N 1
ATOM 6290 C CA . GLN D 1 177 ? -0.239 -4.789 24.579 1.00 45.99 219 GLN D CA 1
ATOM 6291 C C . GLN D 1 177 ? 1.252 -4.504 24.677 1.00 36.16 219 GLN D C 1
ATOM 6292 O O . GLN D 1 177 ? 1.731 -3.499 24.152 1.00 51.43 219 GLN D O 1
ATOM 6298 N N . LYS D 1 178 ? 1.975 -5.386 25.358 1.00 40.21 220 LYS D N 1
ATOM 6299 C CA . LYS D 1 178 ? 3.424 -5.278 25.455 1.00 45.72 220 LYS D CA 1
ATOM 6300 C C . LYS D 1 178 ? 4.097 -5.465 24.109 1.00 47.25 220 LYS D C 1
ATOM 6301 O O . LYS D 1 178 ? 5.015 -4.728 23.745 1.00 56.48 220 LYS D O 1
ATOM 6307 N N . MET D 1 179 ? 3.623 -6.459 23.371 1.00 54.03 221 MET D N 1
ATOM 6308 C CA . MET D 1 179 ? 4.188 -6.778 22.072 1.00 51.92 221 MET D CA 1
ATOM 6309 C C . MET D 1 179 ? 3.910 -5.660 21.084 1.00 55.34 221 MET D C 1
ATOM 6310 O O . MET D 1 179 ? 4.774 -5.301 20.284 1.00 59.44 221 MET D O 1
ATOM 6315 N N . LEU D 1 180 ? 2.695 -5.123 21.137 1.00 37.56 222 LEU D N 1
ATOM 6316 C CA . LEU D 1 180 ? 2.314 -4.022 20.264 1.00 39.39 222 LEU D CA 1
ATOM 6317 C C . LEU D 1 180 ? 3.187 -2.790 20.499 1.00 52.44 222 LEU D C 1
ATOM 6318 O O . LEU D 1 180 ? 3.613 -2.144 19.541 1.00 48.31 222 LEU D O 1
ATOM 6323 N N . ARG D 1 181 ? 3.455 -2.462 21.764 1.00 53.58 223 ARG D N 1
ATOM 6324 C CA . ARG D 1 181 ? 4.275 -1.287 22.057 1.00 54.48 223 ARG D CA 1
ATOM 6325 C C . ARG D 1 181 ? 5.701 -1.500 21.569 1.00 53.95 223 ARG D C 1
ATOM 6326 O O . ARG D 1 181 ? 6.366 -0.547 21.164 1.00 62.18 223 ARG D O 1
ATOM 6334 N N . PHE D 1 182 ? 6.179 -2.740 21.620 1.00 51.82 224 PHE D N 1
ATOM 6335 C CA . PHE D 1 182 ? 7.491 -3.044 21.060 1.00 53.84 224 PHE D CA 1
ATOM 6336 C C . PHE D 1 182 ? 7.504 -2.796 19.558 1.00 54.43 224 PHE D C 1
ATOM 6337 O O . PHE D 1 182 ? 8.404 -2.137 19.041 1.00 66.38 224 PHE D O 1
ATOM 6345 N N . LEU D 1 183 ? 6.506 -3.332 18.863 1.00 56.77 225 LEU D N 1
ATOM 6346 C CA . LEU D 1 183 ? 6.433 -3.202 17.413 1.00 61.76 225 LEU D CA 1
ATOM 6347 C C . LEU D 1 183 ? 6.216 -1.762 16.956 1.00 53.99 225 LEU D C 1
ATOM 6348 O O . LEU D 1 183 ? 6.785 -1.336 15.952 1.00 51.51 225 LEU D O 1
ATOM 6353 N N . GLU D 1 184 ? 5.395 -1.015 17.687 1.00 46.99 226 GLU D N 1
ATOM 6354 C CA . GLU D 1 184 ? 5.108 0.367 17.313 1.00 65.23 226 GLU D CA 1
ATOM 6355 C C . GLU D 1 184 ? 6.341 1.252 17.485 1.00 75.09 226 GLU D C 1
ATOM 6356 O O . GLU D 1 184 ? 6.442 2.314 16.873 1.00 72.31 226 GLU D O 1
ATOM 6362 N N . SER D 1 185 ? 7.269 0.816 18.331 1.00 70.46 227 SER D N 1
ATOM 6363 C CA . SER D 1 185 ? 8.479 1.582 18.606 1.00 59.13 227 SER D CA 1
ATOM 6364 C C . SER D 1 185 ? 9.467 1.501 17.446 1.00 57.96 227 SER D C 1
ATOM 6365 O O . SER D 1 185 ? 10.466 2.219 17.418 1.00 70.25 227 SER D O 1
ATOM 6368 N N . HIS D 1 186 ? 9.181 0.621 16.494 1.00 60.47 228 HIS D N 1
ATOM 6369 C CA . HIS D 1 186 ? 10.048 0.427 15.343 1.00 66.54 228 HIS D CA 1
ATOM 6370 C C . HIS D 1 186 ? 9.348 0.812 14.039 1.00 64.90 228 HIS D C 1
ATOM 6371 O O . HIS D 1 186 ? 9.777 0.423 12.954 1.00 62.53 228 HIS D O 1
ATOM 6378 N N . LEU D 1 187 ? 8.267 1.577 14.163 1.00 63.62 229 LEU D N 1
ATOM 6379 C CA . LEU D 1 187 ? 7.452 1.992 13.021 1.00 64.36 229 LEU D CA 1
ATOM 6380 C C . LEU D 1 187 ? 7.569 3.478 12.676 1.00 65.44 229 LEU D C 1
ATOM 6381 O O . LEU D 1 187 ? 7.677 4.335 13.557 1.00 67.51 229 LEU D O 1
ATOM 6386 N N . ASP D 1 188 ? 7.571 3.757 11.375 1.00 68.32 230 ASP D N 1
ATOM 6387 C CA . ASP D 1 188 ? 7.406 5.112 10.859 1.00 75.05 230 ASP D CA 1
ATOM 6388 C C . ASP D 1 188 ? 6.036 5.616 11.305 1.00 78.09 230 ASP D C 1
ATOM 6389 O O . ASP D 1 188 ? 5.002 5.233 10.749 1.00 84.07 230 ASP D O 1
ATOM 6394 N N . ASP D 1 189 ? 6.038 6.458 12.334 1.00 80.62 231 ASP D N 1
ATOM 6395 C CA . ASP D 1 189 ? 4.804 6.900 12.966 1.00 85.82 231 ASP D CA 1
ATOM 6396 C C . ASP D 1 189 ? 4.151 8.064 12.235 1.00 84.68 231 ASP D C 1
ATOM 6397 O O . ASP D 1 189 ? 3.565 8.947 12.863 1.00 97.64 231 ASP D O 1
ATOM 6402 N N . ALA D 1 190 ? 4.239 8.066 10.911 1.00 72.92 232 ALA D N 1
ATOM 6403 C CA . ALA D 1 190 ? 3.611 9.134 10.153 1.00 74.39 232 ALA D CA 1
ATOM 6404 C C . ALA D 1 190 ? 2.220 8.695 9.727 1.00 76.57 232 ALA D C 1
ATOM 6405 O O . ALA D 1 190 ? 1.990 7.523 9.426 1.00 85.53 232 ALA D O 1
ATOM 6407 N N . GLU D 1 191 ? 1.299 9.650 9.700 1.00 56.09 233 GLU D N 1
ATOM 6408 C CA . GLU D 1 191 ? -0.074 9.393 9.291 1.00 56.50 233 GLU D CA 1
ATOM 6409 C C . GLU D 1 191 ? -0.178 9.009 7.822 1.00 65.22 233 GLU D C 1
ATOM 6410 O O . GLU D 1 191 ? 0.526 9.560 6.976 1.00 68.20 233 GLU D O 1
ATOM 6416 N N . PRO D 1 192 ? -1.071 8.059 7.515 1.00 52.89 234 PRO D N 1
ATOM 6417 C CA . PRO D 1 192 ? -1.222 7.584 6.139 1.00 47.60 234 PRO D CA 1
ATOM 6418 C C . PRO D 1 192 ? -1.816 8.658 5.232 1.00 41.35 234 PRO D C 1
ATOM 6419 O O . PRO D 1 192 ? -2.658 9.447 5.667 1.00 52.39 234 PRO D O 1
ATOM 6423 N N . TYR D 1 193 ? -1.346 8.692 3.991 1.00 33.99 235 TYR D N 1
ATOM 6424 C CA . TYR D 1 193 ? -1.728 9.704 3.014 1.00 30.58 235 TYR D CA 1
ATOM 6425 C C . TYR D 1 193 ? -3.234 9.900 2.861 1.00 48.17 235 TYR D C 1
ATOM 6426 O O . TYR D 1 193 ? -3.700 11.028 2.698 1.00 69.16 235 TYR D O 1
ATOM 6435 N N . LEU D 1 194 ? -3.985 8.805 2.905 1.00 52.88 236 LEU D N 1
ATOM 6436 C CA . LEU D 1 194 ? -5.438 8.856 2.779 1.00 57.25 236 LEU D CA 1
ATOM 6437 C C . LEU D 1 194 ? -6.069 9.601 3.953 1.00 46.54 236 LEU D C 1
ATOM 6438 O O . LEU D 1 194 ? -7.055 10.321 3.785 1.00 57.69 236 LEU D O 1
ATOM 6443 N N . LEU D 1 195 ? -5.506 9.409 5.141 1.00 51.98 237 LEU D N 1
ATOM 6444 C CA . LEU D 1 195 ? -5.990 10.081 6.339 1.00 58.83 237 LEU D CA 1
ATOM 6445 C C . LEU D 1 195 ? -5.745 11.583 6.264 1.00 59.02 237 LEU D C 1
ATOM 6446 O O . LEU D 1 195 ? -6.633 12.383 6.567 1.00 52.22 237 LEU D O 1
ATOM 6451 N N . THR D 1 196 ? -4.534 11.955 5.862 1.00 45.68 238 THR D N 1
ATOM 6452 C CA . THR D 1 196 ? -4.174 13.356 5.694 1.00 59.08 238 THR D CA 1
ATOM 6453 C C . THR D 1 196 ? -5.107 14.051 4.704 1.00 62.17 238 THR D C 1
ATOM 6454 O O . THR D 1 196 ? -5.561 15.171 4.941 1.00 62.29 238 THR D O 1
ATOM 6458 N N . MET D 1 197 ? -5.392 13.374 3.595 1.00 63.68 239 MET D N 1
ATOM 6459 C CA . MET D 1 197 ? -6.299 13.908 2.584 1.00 64.12 239 MET D CA 1
ATOM 6460 C C . MET D 1 197 ? -7.747 13.961 3.054 1.00 64.39 239 MET D C 1
ATOM 6461 O O . MET D 1 197 ? -8.500 14.853 2.664 1.00 71.32 239 MET D O 1
ATOM 6466 N N . ALA D 1 198 ? -8.140 13.008 3.890 1.00 58.89 240 ALA D N 1
ATOM 6467 C CA . ALA D 1 198 ? -9.505 12.982 4.386 1.00 57.56 240 ALA D CA 1
ATOM 6468 C C . ALA D 1 198 ? -9.705 14.109 5.388 1.00 73.47 240 ALA D C 1
ATOM 6469 O O . ALA D 1 198 ? -10.796 14.661 5.507 1.00 68.06 240 ALA D O 1
ATOM 6471 N N . LYS D 1 199 ? -8.641 14.440 6.113 1.00 81.49 241 LYS D N 1
ATOM 6472 C CA . LYS D 1 199 ? -8.685 15.519 7.090 1.00 71.32 241 LYS D CA 1
ATOM 6473 C C . LYS D 1 199 ? -8.840 16.872 6.412 1.00 74.14 241 LYS D C 1
ATOM 6474 O O . LYS D 1 199 ? -9.526 17.757 6.919 1.00 76.28 241 LYS D O 1
ATOM 6480 N N . LYS D 1 200 ? -8.191 17.027 5.263 1.00 68.47 242 LYS D N 1
ATOM 6481 C CA . LYS D 1 200 ? -8.290 18.257 4.489 1.00 64.68 242 LYS D CA 1
ATOM 6482 C C . LYS D 1 200 ? -9.692 18.443 3.924 1.00 69.61 242 LYS D C 1
ATOM 6483 O O . LYS D 1 200 ? -10.234 19.548 3.942 1.00 81.94 242 LYS D O 1
ATOM 6489 N N . ALA D 1 201 ? -10.275 17.361 3.421 1.00 75.10 243 ALA D N 1
ATOM 6490 C CA . ALA D 1 201 ? -11.560 17.448 2.743 1.00 78.09 243 ALA D CA 1
ATOM 6491 C C . ALA D 1 201 ? -12.687 17.741 3.729 1.00 77.92 243 ALA D C 1
ATOM 6492 O O . ALA D 1 201 ? -13.658 18.415 3.388 1.00 78.03 243 ALA D O 1
ATOM 6494 N N . LEU D 1 202 ? -12.557 17.222 4.947 1.00 82.34 244 LEU D N 1
ATOM 6495 C CA . LEU D 1 202 ? -13.586 17.397 5.972 1.00 84.58 244 LEU D CA 1
ATOM 6496 C C . LEU D 1 202 ? -13.366 18.644 6.827 1.00 81.53 244 LEU D C 1
ATOM 6497 O O . LEU D 1 202 ? -14.283 19.101 7.508 1.00 77.84 244 LEU D O 1
ATOM 6502 N N . LYS D 1 203 ? -12.152 19.187 6.792 1.00 88.56 245 LYS D N 1
ATOM 6503 C CA . LYS D 1 203 ? -11.819 20.374 7.575 1.00 91.49 245 LYS D CA 1
ATOM 6504 C C . LYS D 1 203 ? -10.874 21.288 6.805 1.00 87.50 245 LYS D C 1
ATOM 6505 O O . LYS D 1 203 ? -9.864 21.745 7.338 1.00 84.54 245 LYS D O 1
ATOM 6507 N N . ASN E 2 2 ? 5.460 29.548 39.077 1.00 111.40 91 ASN E N 1
ATOM 6508 C CA . ASN E 2 2 ? 6.184 28.507 39.796 1.00 110.48 91 ASN E CA 1
ATOM 6509 C C . ASN E 2 2 ? 5.436 27.175 39.813 1.00 108.64 91 ASN E C 1
ATOM 6510 O O . ASN E 2 2 ? 6.060 26.113 39.771 1.00 102.64 91 ASN E O 1
ATOM 6515 N N . ARG E 2 3 ? 4.104 27.247 39.887 1.00 106.12 92 ARG E N 1
ATOM 6516 C CA . ARG E 2 3 ? 3.219 26.077 40.008 1.00 102.74 92 ARG E CA 1
ATOM 6517 C C . ARG E 2 3 ? 3.382 25.336 41.331 1.00 99.20 92 ARG E C 1
ATOM 6518 O O . ARG E 2 3 ? 2.391 24.960 41.951 1.00 102.09 92 ARG E O 1
ATOM 6526 N N . ARG E 2 5 ? 4.635 25.145 41.742 1.00 91.57 93 ARG E N 1
ATOM 6527 C CA . ARG E 2 5 ? 5.035 24.404 42.946 1.00 79.87 93 ARG E CA 1
ATOM 6528 C C . ARG E 2 5 ? 3.907 23.877 43.843 1.00 71.23 93 ARG E C 1
ATOM 6529 O O . ARG E 2 5 ? 3.864 22.690 44.147 1.00 78.63 93 ARG E O 1
ATOM 6531 N N . LEU E 2 6 ? 2.982 24.754 44.231 1.00 68.03 94 LEU E N 1
ATOM 6532 C CA . LEU E 2 6 ? 1.977 24.423 45.246 1.00 76.54 94 LEU E CA 1
ATOM 6533 C C . LEU E 2 6 ? 0.762 23.624 44.744 1.00 88.28 94 LEU E C 1
ATOM 6534 O O . LEU E 2 6 ? 0.135 22.906 45.522 1.00 87.32 94 LEU E O 1
ATOM 6539 N N . GLU E 2 7 ? 0.408 23.749 43.470 1.00 88.58 95 GLU E N 1
ATOM 6540 C CA . GLU E 2 7 ? -0.652 22.905 42.923 1.00 91.73 95 GLU E CA 1
ATOM 6541 C C . GLU E 2 7 ? -0.075 21.539 42.557 1.00 95.71 95 GLU E C 1
ATOM 6542 O O . GLU E 2 7 ? -0.796 20.540 42.487 1.00 96.96 95 GLU E O 1
ATOM 6548 N N . LEU E 2 8 ? 1.225 21.514 42.289 1.00 98.71 96 LEU E N 1
ATOM 6549 C CA . LEU E 2 8 ? 1.920 20.277 41.967 1.00 93.28 96 LEU E CA 1
ATOM 6550 C C . LEU E 2 8 ? 1.989 19.383 43.199 1.00 92.55 96 LEU E C 1
ATOM 6551 O O . LEU E 2 8 ? 1.654 18.199 43.141 1.00 79.03 96 LEU E O 1
ATOM 6556 N N . GLU E 2 9 ? 2.436 19.968 44.308 1.00 93.64 97 GLU E N 1
ATOM 6557 C CA . GLU E 2 9 ? 2.570 19.263 45.575 1.00 93.43 97 GLU E CA 1
ATOM 6558 C C . GLU E 2 9 ? 1.211 18.722 45.993 1.00 75.19 97 GLU E C 1
ATOM 6559 O O . GLU E 2 9 ? 1.110 17.672 46.622 1.00 78.50 97 GLU E O 1
ATOM 6565 N N . ALA E 2 10 ? 0.168 19.463 45.633 1.00 52.50 98 ALA E N 1
ATOM 6566 C CA . ALA E 2 10 ? -1.205 19.091 45.945 1.00 55.22 98 ALA E CA 1
ATOM 6567 C C . ALA E 2 10 ? -1.628 17.868 45.136 1.00 59.61 98 ALA E C 1
ATOM 6568 O O . ALA E 2 10 ? -2.679 17.277 45.399 1.00 74.40 98 ALA E O 1
ATOM 6570 N N . TYR E 2 11 ? -0.812 17.522 44.139 1.00 43.47 99 TYR E N 1
ATOM 6571 C CA . TYR E 2 11 ? -1.084 16.428 43.207 1.00 59.09 99 TYR E CA 1
ATOM 6572 C C . TYR E 2 11 ? -2.354 16.686 42.420 1.00 63.94 99 TYR E C 1
ATOM 6573 O O . TYR E 2 11 ? -3.175 15.789 42.227 1.00 59.10 99 TYR E O 1
ATOM 6582 N N . ARG E 2 12 ? -2.500 17.921 41.954 1.00 50.74 100 ARG E N 1
ATOM 6583 C CA . ARG E 2 12 ? -3.669 18.302 41.182 1.00 63.10 100 ARG E CA 1
ATOM 6584 C C . ARG E 2 12 ? -3.560 17.662 39.800 1.00 52.55 100 ARG E C 1
ATOM 6585 O O . ARG E 2 12 ? -2.591 17.889 39.075 1.00 45.95 100 ARG E O 1
ATOM 6593 N N . LEU E 2 13 ? -4.562 16.864 39.443 1.00 40.13 101 LEU E N 1
ATOM 6594 C CA . LEU E 2 13 ? -4.572 16.159 38.167 1.00 34.96 101 LEU E CA 1
ATOM 6595 C C . LEU E 2 13 ? -5.324 16.975 37.135 1.00 40.02 101 LEU E C 1
ATOM 6596 O O . LEU E 2 13 ? -4.799 17.278 36.064 1.00 39.79 101 LEU E O 1
ATOM 6601 N N . GLY E 2 14 ? -6.555 17.340 37.473 1.00 40.95 102 GLY E N 1
ATOM 6602 C CA . GLY E 2 14 ? -7.377 18.147 36.596 1.00 37.78 102 GLY E CA 1
ATOM 6603 C C . GLY E 2 14 ? -6.932 19.597 36.642 1.00 54.92 102 GLY E C 1
ATOM 6604 O O . GLY E 2 14 ? -6.222 19.997 37.560 1.00 59.29 102 GLY E O 1
ATOM 6605 N N . PRO E 2 15 ? -7.346 20.391 35.642 1.00 54.66 103 PRO E N 1
ATOM 6606 C CA . PRO E 2 15 ? -6.963 21.791 35.414 1.00 63.71 103 PRO E CA 1
ATOM 6607 C C . PRO E 2 15 ? -7.616 22.785 36.373 1.00 64.00 103 PRO E C 1
ATOM 6608 O O . PRO E 2 15 ? -8.731 22.566 36.851 1.00 65.37 103 PRO E O 1
ATOM 6612 N N . ALA E 2 16 ? -6.888 23.854 36.678 1.00 71.54 104 ALA E N 1
ATOM 6613 C CA . ALA E 2 16 ? -7.443 24.966 37.437 1.00 82.87 104 ALA E CA 1
ATOM 6614 C C . ALA E 2 16 ? -8.720 25.509 36.800 1.00 85.06 104 ALA E C 1
ATOM 6615 O O . ALA E 2 16 ? -9.785 25.486 37.418 1.00 74.72 104 ALA E O 1
ATOM 6617 N N . SER E 2 17 ? -8.617 25.984 35.562 1.00 94.02 105 SER E N 1
ATOM 6618 C CA . SER E 2 17 ? -9.791 26.450 34.830 1.00 100.48 105 SER E CA 1
ATOM 6619 C C . SER E 2 17 ? -9.877 25.815 33.441 1.00 98.93 105 SER E C 1
ATOM 6620 O O . SER E 2 17 ? -8.893 25.752 32.699 1.00 90.04 105 SER E O 1
ATOM 6623 N N . GLU F 2 1 ? -14.284 7.669 24.181 1.00 72.91 90 GLU F N 1
ATOM 6624 C CA . GLU F 2 1 ? -14.401 8.979 24.807 1.00 66.76 90 GLU F CA 1
ATOM 6625 C C . GLU F 2 1 ? -15.813 9.194 25.336 1.00 87.60 90 GLU F C 1
ATOM 6626 O O . GLU F 2 1 ? -16.371 10.283 25.210 1.00 100.16 90 GLU F O 1
ATOM 6628 N N . ASN F 2 2 ? -16.385 8.153 25.933 1.00 93.65 91 ASN F N 1
ATOM 6629 C CA . ASN F 2 2 ? -17.743 8.219 26.441 1.00 102.10 91 ASN F CA 1
ATOM 6630 C C . ASN F 2 2 ? -17.859 8.982 27.747 1.00 106.54 91 ASN F C 1
ATOM 6631 O O . ASN F 2 2 ? -17.620 10.190 27.795 1.00 107.38 91 ASN F O 1
ATOM 6632 N N . ARG F 2 3 ? -18.247 8.280 28.808 1.00 114.63 92 ARG F N 1
ATOM 6633 C CA . ARG F 2 3 ? -18.594 6.873 28.725 1.00 117.85 92 ARG F CA 1
ATOM 6634 C C . ARG F 2 3 ? -19.405 6.475 29.940 1.00 112.60 92 ARG F C 1
ATOM 6635 O O . ARG F 2 3 ? -19.061 5.537 30.664 1.00 95.92 92 ARG F O 1
ATOM 6636 N N . GLU F 2 4 ? -20.495 7.203 30.156 1.00 120.29 93 GLU F N 1
ATOM 6637 C CA . GLU F 2 4 ? -21.319 7.034 31.345 1.00 115.98 93 GLU F CA 1
ATOM 6638 C C . GLU F 2 4 ? -22.209 5.807 31.299 1.00 99.25 93 GLU F C 1
ATOM 6639 O O . GLU F 2 4 ? -21.823 4.772 30.753 1.00 86.46 93 GLU F O 1
ATOM 6645 N N . LEU F 2 6 ? -23.387 5.978 31.911 1.00 98.92 94 LEU F N 1
ATOM 6646 C CA . LEU F 2 6 ? -24.529 5.052 31.955 1.00 106.13 94 LEU F CA 1
ATOM 6647 C C . LEU F 2 6 ? -25.281 5.235 33.273 1.00 113.97 94 LEU F C 1
ATOM 6648 O O . LEU F 2 6 ? -25.054 4.470 34.214 1.00 129.16 94 LEU F O 1
ATOM 6653 N N . GLU F 2 7 ? -26.156 6.240 33.347 1.00 109.16 95 GLU F N 1
ATOM 6654 C CA . GLU F 2 7 ? -27.021 6.414 34.520 1.00 111.76 95 GLU F CA 1
ATOM 6655 C C . GLU F 2 7 ? -28.024 7.564 34.404 1.00 120.11 95 GLU F C 1
ATOM 6656 O O . GLU F 2 7 ? -29.215 7.312 34.220 1.00 121.99 95 GLU F O 1
ATOM 6662 N N . LEU F 2 8 ? -27.503 8.796 34.504 1.00 122.48 96 LEU F N 1
ATOM 6663 C CA . LEU F 2 8 ? -28.216 10.081 34.722 1.00 122.59 96 LEU F CA 1
ATOM 6664 C C . LEU F 2 8 ? -28.137 10.472 36.194 1.00 119.94 96 LEU F C 1
ATOM 6665 O O . LEU F 2 8 ? -27.795 9.645 37.035 1.00 122.50 96 LEU F O 1
ATOM 6670 N N . GLU F 2 9 ? -28.455 11.727 36.513 1.00 112.05 97 GLU F N 1
ATOM 6671 C CA . GLU F 2 9 ? -28.423 12.171 37.907 1.00 97.82 97 GLU F CA 1
ATOM 6672 C C . GLU F 2 9 ? -29.647 11.653 38.662 1.00 92.82 97 GLU F C 1
ATOM 6673 O O . GLU F 2 9 ? -29.988 10.475 38.542 1.00 95.56 97 GLU F O 1
ATOM 6679 N N . ALA F 2 10 ? -30.277 12.513 39.465 1.00 80.86 98 ALA F N 1
ATOM 6680 C CA . ALA F 2 10 ? -31.375 12.123 40.362 1.00 83.08 98 ALA F CA 1
ATOM 6681 C C . ALA F 2 10 ? -30.905 11.135 41.435 1.00 88.42 98 ALA F C 1
ATOM 6682 O O . ALA F 2 10 ? -31.654 10.795 42.353 1.00 74.57 98 ALA F O 1
ATOM 6684 N N . TYR F 2 11 ? -29.669 10.669 41.291 1.00 90.75 99 TYR F N 1
ATOM 6685 C CA . TYR F 2 11 ? -28.963 9.936 42.326 1.00 85.10 99 TYR F CA 1
ATOM 6686 C C . TYR F 2 11 ? -27.869 10.841 42.859 1.00 78.36 99 TYR F C 1
ATOM 6687 O O . TYR F 2 11 ? -26.819 10.372 43.302 1.00 82.05 99 TYR F O 1
ATOM 6696 N N . ARG F 2 12 ? -28.115 12.146 42.794 1.00 65.23 100 ARG F N 1
ATOM 6697 C CA . ARG F 2 12 ? -27.116 13.115 43.215 1.00 68.53 100 ARG F CA 1
ATOM 6698 C C . ARG F 2 12 ? -26.888 13.060 44.721 1.00 61.99 100 ARG F C 1
ATOM 6699 O O . ARG F 2 12 ? -27.821 13.216 45.513 1.00 49.16 100 ARG F O 1
ATOM 6707 N N . LEU F 2 13 ? -25.637 12.826 45.102 1.00 52.79 101 LEU F N 1
ATOM 6708 C CA . LEU F 2 13 ? -25.255 12.760 46.504 1.00 59.02 101 LEU F CA 1
ATOM 6709 C C . LEU F 2 13 ? -24.870 14.149 47.002 1.00 64.80 101 LEU F C 1
ATOM 6710 O O . LEU F 2 13 ? -25.436 14.647 47.975 1.00 70.89 101 LEU F O 1
ATOM 6715 N N . GLY F 2 14 ? -23.917 14.779 46.321 1.00 68.04 102 GLY F N 1
ATOM 6716 C CA . GLY F 2 14 ? -23.505 16.128 46.667 1.00 73.15 102 GLY F CA 1
ATOM 6717 C C . GLY F 2 14 ? -24.546 17.163 46.286 1.00 75.57 102 GLY F C 1
ATOM 6718 O O . GLY F 2 14 ? -25.585 16.825 45.724 1.00 71.14 102 GLY F O 1
ATOM 6719 N N . PRO F 2 15 ? -24.273 18.438 46.599 1.00 78.82 103 PRO F N 1
ATOM 6720 C CA . PRO F 2 15 ? -25.196 19.534 46.283 1.00 78.81 103 PRO F CA 1
ATOM 6721 C C . PRO F 2 15 ? -25.097 19.986 44.828 1.00 78.08 103 PRO F C 1
ATOM 6722 O O . PRO F 2 15 ? -24.000 19.963 44.271 1.00 81.68 103 PRO F O 1
ATOM 6726 N N . GLU G 2 7 ? -27.660 -4.792 7.239 1.00 95.64 95 GLU G N 1
ATOM 6727 C CA . GLU G 2 7 ? -27.893 -6.180 6.859 1.00 91.68 95 GLU G CA 1
ATOM 6728 C C . GLU G 2 7 ? -26.893 -6.622 5.791 1.00 82.17 95 GLU G C 1
ATOM 6729 O O . GLU G 2 7 ? -27.164 -6.523 4.595 1.00 76.93 95 GLU G O 1
ATOM 6735 N N . LEU G 2 8 ? -25.739 -7.117 6.231 1.00 77.62 96 LEU G N 1
ATOM 6736 C CA . LEU G 2 8 ? -24.666 -7.508 5.320 1.00 76.08 96 LEU G CA 1
ATOM 6737 C C . LEU G 2 8 ? -25.030 -8.730 4.479 1.00 80.55 96 LEU G C 1
ATOM 6738 O O . LEU G 2 8 ? -24.319 -9.073 3.534 1.00 80.73 96 LEU G O 1
ATOM 6740 N N . GLU G 2 9 ? -26.127 -9.392 4.833 1.00 74.78 97 GLU G N 1
ATOM 6741 C CA . GLU G 2 9 ? -26.642 -10.497 4.034 1.00 73.88 97 GLU G CA 1
ATOM 6742 C C . GLU G 2 9 ? -27.385 -9.974 2.811 1.00 79.57 97 GLU G C 1
ATOM 6743 O O . GLU G 2 9 ? -27.328 -10.574 1.738 1.00 89.29 97 GLU G O 1
ATOM 6749 N N . ALA G 2 10 ? -28.079 -8.853 2.979 1.00 75.36 98 ALA G N 1
ATOM 6750 C CA . ALA G 2 10 ? -28.820 -8.230 1.888 1.00 68.16 98 ALA G CA 1
ATOM 6751 C C . ALA G 2 10 ? -27.900 -7.779 0.754 1.00 69.35 98 ALA G C 1
ATOM 6752 O O . ALA G 2 10 ? -28.273 -7.842 -0.418 1.00 66.80 98 ALA G O 1
ATOM 6754 N N . TYR G 2 11 ? -26.703 -7.319 1.109 1.00 65.16 99 TYR G N 1
ATOM 6755 C CA . TYR G 2 11 ? -25.750 -6.812 0.123 1.00 58.64 99 TYR G CA 1
ATOM 6756 C C . TYR G 2 11 ? -24.570 -7.751 -0.106 1.00 64.29 99 TYR G C 1
ATOM 6757 O O . TYR G 2 11 ? -23.497 -7.307 -0.519 1.00 70.56 99 TYR G O 1
ATOM 6766 N N . ARG G 2 12 ? -24.763 -9.040 0.157 1.00 54.50 100 ARG G N 1
ATOM 6767 C CA . ARG G 2 12 ? -23.677 -10.009 0.021 1.00 46.99 100 ARG G CA 1
ATOM 6768 C C . ARG G 2 12 ? -23.247 -10.162 -1.438 1.00 58.71 100 ARG G C 1
ATOM 6769 O O . ARG G 2 12 ? -24.070 -10.447 -2.313 1.00 54.79 100 ARG G O 1
ATOM 6777 N N . LEU G 2 13 ? -21.955 -9.966 -1.690 1.00 55.11 101 LEU G N 1
ATOM 6778 C CA . LEU G 2 13 ? -21.406 -10.012 -3.043 1.00 45.50 101 LEU G CA 1
ATOM 6779 C C . LEU G 2 13 ? -21.011 -11.428 -3.443 1.00 59.86 101 LEU G C 1
ATOM 6780 O O . LEU G 2 13 ? -21.592 -12.013 -4.359 1.00 65.92 101 LEU G O 1
ATOM 6785 N N . GLY G 2 14 ? -20.016 -11.973 -2.750 1.00 69.18 102 GLY G N 1
ATOM 6786 C CA . GLY G 2 14 ? -19.523 -13.304 -3.043 1.00 65.31 102 GLY G CA 1
ATOM 6787 C C . GLY G 2 14 ? -20.507 -14.396 -2.681 1.00 60.00 102 GLY G C 1
ATOM 6788 O O . GLY G 2 14 ? -21.524 -14.138 -2.034 1.00 51.50 102 GLY G O 1
ATOM 6789 N N . PRO G 2 15 ? -20.203 -15.631 -3.098 1.00 59.25 103 PRO G N 1
ATOM 6790 C CA . PRO G 2 15 ? -21.081 -16.784 -2.882 1.00 61.90 103 PRO G CA 1
ATOM 6791 C C . PRO G 2 15 ? -21.199 -17.173 -1.417 1.00 70.90 103 PRO G C 1
ATOM 6792 O O . PRO G 2 15 ? -20.220 -17.074 -0.680 1.00 61.79 103 PRO G O 1
ATOM 6796 N N . ALA G 2 16 ? -22.382 -17.611 -1.003 1.00 82.39 104 ALA G N 1
ATOM 6797 C CA . ALA G 2 16 ? -22.535 -18.199 0.318 1.00 89.69 104 ALA G CA 1
ATOM 6798 C C . ALA G 2 16 ? -22.022 -19.632 0.282 1.00 100.25 104 ALA G C 1
ATOM 6799 O O . ALA G 2 16 ? -21.261 -20.050 1.157 1.00 100.56 104 ALA G O 1
ATOM 6801 N N . SER G 2 17 ? -22.433 -20.361 -0.755 1.00 112.30 105 SER G N 1
ATOM 6802 C CA . SER G 2 17 ? -22.088 -21.771 -0.932 1.00 115.35 105 SER G CA 1
ATOM 6803 C C . SER G 2 17 ? -22.349 -22.569 0.338 1.00 121.52 105 SER G C 1
ATOM 6804 O O . SER G 2 17 ? -21.434 -23.143 0.930 1.00 118.84 105 SER G O 1
ATOM 6807 N N . ALA G 2 18 ? -23.612 -22.584 0.750 1.00 124.75 106 ALA G N 1
ATOM 6808 C CA . ALA G 2 18 ? -24.045 -23.321 1.927 1.00 126.47 106 ALA G CA 1
ATOM 6809 C C . ALA G 2 18 ? -25.560 -23.461 1.905 1.00 125.91 106 ALA G C 1
ATOM 6810 O O . ALA G 2 18 ? -26.243 -22.709 1.214 1.00 120.58 106 ALA G O 1
ATOM 6812 N N . GLU H 2 4 ? 4.364 -11.481 -10.345 1.00 100.90 92 GLU H N 1
ATOM 6813 C CA . GLU H 2 4 ? 4.697 -10.179 -9.777 1.00 97.17 92 GLU H CA 1
ATOM 6814 C C . GLU H 2 4 ? 3.876 -9.910 -8.522 1.00 111.18 92 GLU H C 1
ATOM 6815 O O . GLU H 2 4 ? 4.127 -8.949 -7.794 1.00 120.59 92 GLU H O 1
ATOM 6817 N N . ARG H 2 5 ? 2.897 -10.774 -8.274 1.00 110.20 93 ARG H N 1
ATOM 6818 C CA . ARG H 2 5 ? 1.950 -10.584 -7.182 1.00 99.50 93 ARG H CA 1
ATOM 6819 C C . ARG H 2 5 ? 2.405 -11.283 -5.897 1.00 100.92 93 ARG H C 1
ATOM 6820 O O . ARG H 2 5 ? 2.755 -12.466 -5.914 1.00 101.15 93 ARG H O 1
ATOM 6828 N N . LEU H 2 6 ? 2.399 -10.541 -4.789 1.00 100.58 94 LEU H N 1
ATOM 6829 C CA . LEU H 2 6 ? 2.840 -11.064 -3.496 1.00 100.91 94 LEU H CA 1
ATOM 6830 C C . LEU H 2 6 ? 1.940 -12.189 -3.010 1.00 113.43 94 LEU H C 1
ATOM 6831 O O . LEU H 2 6 ? 1.001 -11.951 -2.247 1.00 118.82 94 LEU H O 1
ATOM 6836 N N . GLU H 2 7 ? 2.260 -13.404 -3.454 1.00 121.39 95 GLU H N 1
ATOM 6837 C CA . GLU H 2 7 ? 1.568 -14.640 -3.082 1.00 120.95 95 GLU H CA 1
ATOM 6838 C C . GLU H 2 7 ? 0.962 -14.670 -1.677 1.00 114.98 95 GLU H C 1
ATOM 6839 O O . GLU H 2 7 ? 1.505 -14.110 -0.717 1.00 118.62 95 GLU H O 1
ATOM 6845 N N . LEU H 2 8 ? -0.145 -15.391 -1.569 1.00 106.37 96 LEU H N 1
ATOM 6846 C CA . LEU H 2 8 ? -0.933 -15.425 -0.351 1.00 103.02 96 LEU H CA 1
ATOM 6847 C C . LEU H 2 8 ? -0.252 -16.045 0.869 1.00 102.95 96 LEU H C 1
ATOM 6848 O O . LEU H 2 8 ? -0.171 -15.404 1.914 1.00 106.48 96 LEU H O 1
ATOM 6853 N N . GLU H 2 9 ? 0.250 -17.267 0.741 1.00 87.10 97 GLU H N 1
ATOM 6854 C CA . GLU H 2 9 ? 0.802 -17.979 1.895 1.00 81.70 97 GLU H CA 1
ATOM 6855 C C . GLU H 2 9 ? 2.028 -17.367 2.586 1.00 82.62 97 GLU H C 1
ATOM 6856 O O . GLU H 2 9 ? 2.162 -17.474 3.805 1.00 76.57 97 GLU H O 1
ATOM 6862 N N . ALA H 2 10 ? 2.928 -16.752 1.826 1.00 84.24 98 ALA H N 1
ATOM 6863 C CA . ALA H 2 10 ? 4.136 -16.184 2.424 1.00 85.57 98 ALA H CA 1
ATOM 6864 C C . ALA H 2 10 ? 3.859 -14.921 3.239 1.00 80.11 98 ALA H C 1
ATOM 6865 O O . ALA H 2 10 ? 4.678 -14.514 4.064 1.00 74.79 98 ALA H O 1
ATOM 6867 N N . TYR H 2 11 ? 2.694 -14.320 3.021 1.00 73.75 99 TYR H N 1
ATOM 6868 C CA . TYR H 2 11 ? 2.328 -13.082 3.699 1.00 58.76 99 TYR H CA 1
ATOM 6869 C C . TYR H 2 11 ? 0.929 -13.229 4.271 1.00 65.00 99 TYR H C 1
ATOM 6870 O O . TYR H 2 11 ? 0.108 -12.314 4.193 1.00 71.27 99 TYR H O 1
ATOM 6879 N N . ARG H 2 12 ? 0.674 -14.395 4.857 1.00 53.95 100 ARG H N 1
ATOM 6880 C CA . ARG H 2 12 ? -0.629 -14.705 5.434 1.00 52.31 100 ARG H CA 1
ATOM 6881 C C . ARG H 2 12 ? -0.916 -13.986 6.747 1.00 59.53 100 ARG H C 1
ATOM 6882 O O . ARG H 2 12 ? -0.155 -14.096 7.714 1.00 47.54 100 ARG H O 1
ATOM 6890 N N . LEU H 2 13 ? -2.026 -13.253 6.769 1.00 53.01 101 LEU H N 1
ATOM 6891 C CA . LEU H 2 13 ? -2.436 -12.533 7.960 1.00 43.48 101 LEU H CA 1
ATOM 6892 C C . LEU H 2 13 ? -3.460 -13.342 8.752 1.00 51.98 101 LEU H C 1
ATOM 6893 O O . LEU H 2 13 ? -3.229 -13.689 9.909 1.00 67.17 101 LEU H O 1
ATOM 6898 N N . GLY H 2 14 ? -4.577 -13.676 8.111 1.00 46.29 102 GLY H N 1
ATOM 6899 C CA . GLY H 2 14 ? -5.622 -14.444 8.764 1.00 41.92 102 GLY H CA 1
ATOM 6900 C C . GLY H 2 14 ? -5.320 -15.925 8.837 1.00 44.33 102 GLY H C 1
ATOM 6901 O O . GLY H 2 14 ? -4.485 -16.433 8.089 1.00 53.35 102 GLY H O 1
ATOM 6902 N N . PRO H 2 15 ? -6.001 -16.640 9.741 1.00 53.32 103 PRO H N 1
ATOM 6903 C CA . PRO H 2 15 ? -5.617 -18.051 9.836 1.00 63.79 103 PRO H CA 1
ATOM 6904 C C . PRO H 2 15 ? -6.161 -18.876 8.662 1.00 65.85 103 PRO H C 1
ATOM 6905 O O . PRO H 2 15 ? -7.311 -18.696 8.255 1.00 66.45 103 PRO H O 1
ATOM 6909 N N . ALA H 2 16 ? -5.344 -19.801 8.164 1.00 64.76 104 ALA H N 1
ATOM 6910 C CA . ALA H 2 16 ? -5.761 -20.766 7.151 1.00 62.43 104 ALA H CA 1
ATOM 6911 C C . ALA H 2 16 ? -6.979 -21.594 7.552 1.00 65.69 104 ALA H C 1
ATOM 6912 O O . ALA H 2 16 ? -7.982 -21.623 6.837 1.00 57.41 104 ALA H O 1
ATOM 6914 N N . SER H 2 17 ? -6.875 -22.283 8.684 1.00 61.39 105 SER H N 1
ATOM 6915 C CA . SER H 2 17 ? -7.995 -23.057 9.203 1.00 65.45 105 SER H CA 1
ATOM 6916 C C . SER H 2 17 ? -8.336 -22.681 10.636 1.00 60.03 105 SER H C 1
ATOM 6917 O O . SER H 2 17 ? -7.486 -22.184 11.379 1.00 54.75 105 SER H O 1
ATOM 6920 N N . ALA H 2 18 ? -9.591 -22.920 11.007 1.00 59.64 106 ALA H N 1
ATOM 6921 C CA . ALA H 2 18 ? -10.073 -22.662 12.357 1.00 68.77 106 ALA H CA 1
ATOM 6922 C C . ALA H 2 18 ? -11.320 -23.493 12.628 1.00 84.17 106 ALA H C 1
ATOM 6923 O O . ALA H 2 18 ? -11.684 -23.731 13.778 1.00 90.34 106 ALA H O 1
#

Sequence (866 aa):
AGEARLEEAVNRWVLKFYFHEALRAFRGSRYGDFRQIRDIMQALLVRPLGKEHTVSRLLRVMQCLSRIEEGENLDCSFDMEAELTPLESAINVLEMIKTEFTLTEAVVESSRKLVKEAAVIICIKNKEFEKASKILKKHMSKDPTTQKLRNDLLNIIREKNLAHPVIQNFSYETFQQKMLRFLESHLDDAEPYLLTMAKKALKGEARLEEAVNRWVLKFYFHEALRAFRGSRYGDFRQIRDIMQALLVRPLGKEHTVSRLLRVMQCLSRIEEGENLDCSFDMEAELTPLESAINVLEMIKTEFTLTEAVVESSRKLVKEAAVIICIKNKEFEKASKILKKHMSKDPTTQKLRNDLLNIIREKNLAHPVIQNFSYETFQQKMLRFLESHLDDAEPYLLTMAKKALKGEARLEEAVNRWVLKFYFHEALRAFRGSRYGDFRQIRDIMQALLVRPLGKEHTVSRLLRVMQCLSRIEEGENLDCSFDMEAELTPLESAINVLEMIKTEFTLTEAVVESSRKLVKEAAVIICIKNKEFEKASKILKKHMSKDPTTQKLRNDLLNIIREKNLAHPVIQNFSYETFQQKMLRFLESHLDDAEPYLLTMAKKALKAGEARLEEAVNRWVLKFYFHEALRAFRGSRYGDFRQIRDIMQALLVRPLGKEHTVSRLLRVMQCLSRIEEGENLDCSFDMEAELTPLESAINVLEMIKTEFTLTEAVVESSRKLVKEAAVIICIKNKEFEKASKILKKHMSKDPTTQKLRNDLLNIIREKNLAHPVIQNFSYETFQQKMLRFLESHLDDAEPYLLTMAKKALKNRRLELEAYRLGPASENRELELEAYRLGPELEAYRLGPASAERLELEAYRLGPASA

Solvent-accessible surface area: 39086 Å² total; per-residue (Å²): 60,71,116,33,122,19,11,23,8,0,0,50,42,0,1,69,0,2,19,42,11,0,13,71,0,0,21,18,18,66,36,4,9,0,92,27,3,16,69,0,0,54,18,0,27,77,10,56,15,28,201,70,121,51,14,24,76,8,5,9,1,0,0,0,0,0,0,0,27,39,0,104,71,33,137,9,4,0,9,141,155,69,93,15,5,0,2,1,0,0,7,52,0,1,70,44,4,44,102,49,18,120,30,83,83,76,62,0,61,72,5,16,71,38,0,15,36,0,1,0,0,5,0,0,89,77,142,82,30,156,52,0,44,71,0,3,149,123,22,0,46,186,21,117,51,0,66,171,20,50,68,49,0,46,73,2,12,183,123,134,48,53,77,49,80,35,4,105,122,29,16,14,47,33,8,10,8,63,0,1,41,27,3,12,76,57,31,129,61,69,32,14,84,3,19,18,32,0,72,90,64,75,117,63,149,61,138,25,28,10,6,0,0,46,41,0,0,72,1,0,20,56,6,0,15,65,0,0,98,48,50,85,36,33,43,0,92,62,2,18,64,0,0,44,21,0,12,41,10,20,9,21,137,74,142,66,8,10,79,8,4,26,1,0,5,0,0,0,10,0,21,37,0,98,78,46,102,17,48,10,60,196,110,30,106,55,20,0,2,24,2,0,11,69,4,0,78,75,2,41,90,59,27,122,35,86,80,76,71,1,65,79,6,31,39,57,0,13,36,0,3,0,0,4,0,0,95,70,143,81,44,135,35,0,43,62,5,5,69,149,47,6,66,70,52,82,117,17,93,145,31,35,69,48,0,66,65,2,16,171,115,52,54,57,86,41,77,37,4,70,116,29,51,19,73,73,8,10,24,116,0,0,125,30,2,48,80,52,37,117,142,76,72,13,84,3,19,53,42,0,95,84,59,100,132,94,132,64,93,30,33,30,6,0,0,36,40,0,0,65,1,0,12,62,12,0,12,90,0,0,112,48,48,86,45,54,27,0,97,56,2,13,61,0,0,40,18,0,23,72,21,50,16,26,198,72,149,55,10,21,72,8,6,20,1,0,4,0,0,0,12,0,19,11,1,100,68,51,138,6,8,11,43,125,108,61,76,29,22,0,2,20,1,0,7,64,5,1,60,74,3,49,99,58,25,122,34,88,79,75,66,2,76,70,4,18,52,50,0,19,41,0,2,0,0,6,1,0,91,74,141,78,20,137,33,0,30,58,4,2,100,147,34,7,82,45,125,96,99,10,38,155,50,70,94,30,0,63,46,2,20,211,126,127,55,43,75,50,76,28,1,112,119,29,49,19,70,75,8,10,22,110,0,0,115,34,1,46,81,38,28,138,91,91,81,11,94,0,16,60,11,3,101,161,84,91,77,96,47,107,66,149,10,19,31,12,0,0,39,27,0,0,61,0,4,19,47,21,0,15,65,0,0,31,17,29,101,41,37,41,0,87,62,5,15,62,0,0,27,18,0,0,31,4,25,8,34,158,58,154,50,1,12,92,9,0,24,1,0,6,0,0,0,10,0,21,15,0,89,60,49,96,8,22,7,45,121,116,41,89,52,10,0,2,35,2,0,38,70,6,2,69,78,3,45,95,58,27,120,20,90,90,87,69,1,50,66,4,37,52,46,0,11,20,1,2,0,6,6,0,0,93,75,135,62,17,121,80,0,46,63,14,5,82,180,12,163,23,60,56,108,113,6,29,134,40,58,80,27,0,86,71,2,17,160,98,128,48,49,79,46,76,40,0,90,77,49,14,15,46,31,9,12,6,51,0,0,39,31,3,11,71,59,36,123,61,71,43,12,50,0,10,49,44,0,83,124,67,87,120,150,4,48,127,20,10,114,59,49,78,0,14,33,26,96,72,52,22,98,108,66,150,124,75,27,84,0,6,75,163,51,86,42,60,67,0,6,38,20,69,88,156,94,55,117,66,107,45,24,30,0,7,31,42,47,96

Organism: Homo sapiens (NCBI:txid9606)

InterPro domains:
  IPR001005 SANT/Myb domain [PF00249] (489-536)
  IPR001005 SANT/Myb domain [PS50090] (488-537)
  IPR001005 SANT/Myb domain [SM00717] (488-539)
  IPR009057 Homedomain-like superfamily [SSF46689] (490-540)
  IPR013867 Telomere repeat-binding factor, dimerisation domain [PF08558] (96-291)
  IPR017357 Telomeric repeat-binding factor 1/2 [PIRSF038016] (92-539)
  IPR017930 Myb domain [PS51294] (484-541)
  IPR030657 Telomeric repeat-binding factor 2 [PTHR46833] (81-542)
  IPR031902 Telomeric repeat-binding factor 2, Rap1-binding domain [PF16772] (318-358)
  IPR031902 Telomeric repeat-binding factor 2, Rap1-binding domain [cd11654] (317-358)
  IPR036507 Telomere repeat-binding factor, dimerisation domain superfamily [G3DSA:1.25.40.210] (87-286)
  IPR036507 Telomere repeat-binding factor, dimerisation domain superfamily [SSF63600] (87-286)

Secondary structure (DSSP, 8-state):
-TTHHHHHHHHHHHHHHHHHHHHHHHHTT-HHHHHHHHHHHHHHTTS-----HHHHHHHHHHHHHHHHHTTT-TT--SSTT--S-HHHHHHHHHHHHHHHTT--HHHHHHHHHHHHHHHHHHHHHTT-HHHHHHHHHHHHTT-GGGHHHHHHHHHHHHHT-TTSHHHHT--HHHHHHHHHHHHHTTS--PPPHHHHHHHHHH-/-TTHHHHHHHHHHHHHHHHHHHHHHHTT-HHHHHHHHHHHHHHTTS-----HHHHHHHHHHHHHHHHHTTT-TT--S-SS----HHHHHHHHHHHHHHHTT--HHHHHHHHHHHHHHHHHHHHHTT-HHHHHHHIIIII---STTHHHHHHHHHHHHHT-TTSHHHHS--HHHHHHHHHHHHHTTS--PPPHHHHHHHHHH-/-HHHHHHHHHHHHHHHHHHHHHHHHHTT-HHHHHHHHHHHHHHTTS-----HHHHHHHHHHHHHHHHHTTT-TT--SSSSTT--HHHHHHHHHHHHHHHTT--HHHHHHHHHHHHHHHHHHHHHTT-HHHHHHHHHHHH-SSSTTHHHHHHHHHHHHHT-TTSHHHHT--HHHHHHHHHHHHHTT--PPPPHHHHHHHSS--/--HHHHHHHHHHHHHHHHHHHHHHHHHTT-HHHHHHHHHHHHHHTTS---S-SHHHHHHHHHHHHHHHHTTT-TT-BS-SSS---HHHHHHHHHHHHHHHTT--HHHHHHHHHHHHHHHHHHHHHTT-HHHHHHHHHT----STTTHHHHHHHHHHHHHT-TTSHHHHT--HHHHHHHHHHHHHTTS--PPPHHHHHHHHHH-/--HHHHHTT--S---/-----S-SSS----/-TTTT--S----/----TGGG--S-SB-

Nearest PDB structures (foldseek):
  4m7c-assembly1_B  TM=9.903E-01  e=2.421E-23  Homo sapiens
  3bu8-assembly1_B  TM=9.893E-01  e=3.500E-23  Homo sapiens
  5wqd-assembly6_F  TM=9.771E-01  e=1.760E-20  Homo sapiens
  5wqd-assembly7_G  TM=9.821E-01  e=3.851E-20  Homo sapiens
  8w8g-assembly2_C  TM=8.455E-01  e=2.963E-08  Homo sapiens

B-factor: mean 64.37, std 21.68, range [25.53, 196.3]

Foldseek 3Di:
DVVLVVVLVVLQLVLVQLLVVLLVCLLVVNVVSNVVSLVVNVVSVVGRNDDDLQVVLSVLLSLLLVLLSCQLPLVDDDDPVSPDRSLRVSLVSLVVNCVSLVHDCVLSVVLSLLSLLSNLLSCLVVVVLVSSVVSLCVPPVPRDVCPVVSVVSVVCSVVSPCPDCSNVVDDSSVSSNVNSVSSCVSDPVDRRPVVVVVVVVVD/DPPVVVLVVLQLLLVQLLVVLLVCVLVVVVVSNVVSLVVNVVSVVDHNDDDLQVVLSVLLNLLLVLLSCQLPQVDDDDDPDPDGSLSVSLVSLVVNCVSLVHDCVLSVVLSLLSLLSNLLSCLVVLVLVVSVVSLVPRVPDPPPCPVVSVVSVVCSVVSCCVPCSSVVDDSSVSSNVSSVSSCVSDDDDDRPVVVVVVVVPD/DVLVVQLVVLQLLLLQLLVVLLVCVLVVVLVVNVVSLVVNVVSVVGHNDDDLQVVLSVLLNLLLVLLSCQLPQCDADDVVRPDGSLSVSLVSLVVNCVSLVHDPVLSVVLSVLSLLSNLLSCLVVLVLVSSVVSCVVRVPDPPPCVVVSVVSVVCSVVSPCVPCSNVVDDSSVSSNVSSVSSVVSRPDDNRPVVVVVVVPDD/DDPQVVVLVVLQLLLVQLLVVLLVCLLVVVVVSNVVSLVVNVVSVVGRNDDDDLVVLSVLVNLLLVLLSCQLPQVDDPDPVDNDGSLRVNLVSLVVNCVSLVHDPVLSLVLSLLSLLSNLLSCLLVVVLVVSVVSLVVNPSDDPPSVVVSVVSVVCSVVSPCPDCVNVVDDSSVSSNVNSVSSVVSDPPDRRPVVVVVVVVVD/DCVPCVVVVPDDDPD/DDDDPDDPPVDDDD/DCVVVPDDDPPD/DDDDDPVPDDDDPDD

CATH classification: 1.25.40.210

GO terms:
  GO:0005515 protein binding (F, IPI)
  GO:0032204 regulation of telomere maintenance (P, IMP)
  GO:0000781 chromosome, telomeric region (C, IDA)
  GO:0003691 double-stranded telomeric DNA binding (F, IDA)
  GO:0042162 telomeric repeat DNA binding (F, IDA)
  GO:0000723 telomere maintenance (P, IDA)
  GO:0005634 nucleus (C, EXP)
  GO:0000723 telomere maintenance (P, IMP)
  GO:0042162 telomeric repeat DNA binding (F, TAS)
  GO:0005654 nucleoplasm (C, TAS)
  GO:0098505 G-rich strand telomeric DNA binding (F, IDA)
  GO:0003720 telomerase activity (F, IDA)
  GO:0000783 nuclear telomere cap complex (C, IDA)
  GO:0070187 shelterin complex (C, IDA)
  GO:1905839 negative regulation of telomeric D-loop disassembly (P, IDA)
  GO:0031627 telomeric loop formation (P, IDA)
  GO:0032210 regulation of telomere maintenance via telomerase (P, IDA)
  GO:0032211 negative regulation of telomere maintenance via telomerase (P, IDA)
  GO:1904430 negative regulation of t-circle formation (P, TAS)
  GO:0070187 shelterin complex (C, TAS)

Radius of gyration: 35.68 Å; Cα contacts (8 Å, |Δi|>4): 987; chains: 8; bounding box: 74×71×108 Å